Protein AF-A0A0A2VZ95-F1 (afdb_monomer)

Sequence (1159 aa):
MSNHDTIIAQATPPGRGGVGILRISGRQAREVAEAVLGKLPKPRYADYLPFRDADGSALDQGIALWFPGPNSFTGEDVLELQGHGGPVILDLLLKRILTLPGLRIANPGEFSERAFLNDKLDLAQAEAIADLIDASSEQAARSALNSLQGAFSARINHLVEALTHLRIYVEAAIDFPDEEIDFLSDGKIEAQLHRVIGDLDAVRAEARQGSLLREGMKVVIAGRPNAGKSSLLNALAGREAAIVTDIAGTTRDVLREHIHIDGMPLHIIDTAGLREASDEVERIGIERAWKEIEQADRVLFMVDGTTTDAVDPAAIWPDFIARLPERLPITVVRNKADVTGETLGLSEVSGHSLVRLSARTGEGVEVLRAHLKESMGFETNMEGGFLARRRHLQALEQAATHLQQGKAQLLGAWAGELLAEELRLAQQNLSEITGEFSSDDLSTLTKINAKIIPFVVLCYFIANLDKTNISIAALQMNADLGLTASMYGLGVGIFYVSYIIFELPSNILMTKVGARLWIARIMVTWGIASTGMAFIQSANQLYVMRFLLGMAEAGFTPGIIYYIACWFPKSNRARAMSFFYMGSVAASVIGLPISGLLLNMDGLGGIVGWRWLFAIEGIPAIIMGCMVLWKLPDTPNHAKWLTPEQKTWLVNQVTRDNASAIVGHQHSWVSALRNKIVLLLSLVWFLQAFGSIGITLFLPLILKSMVVDQSNFVISVLAAVPFIFACLFMYFNGRHSDITRERPLHLGLPLIISGLLLAAAIFCSNMLVAYVLLILSVGFNFALLPVFWAVTTEKLAGVAAAASIAFINSIANFAGLGLPPILGKIKDATNSYHSGLLLIAVALIVGGIIGIIQFDVPEMLLEQLNQRYDIYRYDSLTPEEFTALAPEFRVALSSGEATVTREFFRSLPNLTLLAVFGVGYDGVDALAARELGVKVTHTPDVLTDDVADLAMGLMISASRQIPGAQRFIERGGWQNNLYPWTRRVSGSRLGIFGLGRIGHAIAKRAAAFDMHIAYTDRQRQEGVPFTWHDSLAKLAADSDYLVVCTPGGAGNRHLVDRGVMDALGAEGILINISRGSVVDEQALIQALEAGTLGGAALDVYENEPHVSGGLLERDNVVLTPHMGSATWSTRRAMTQLVVDNVDACFAGRPLPTPVPECR

Mean predicted aligned error: 20.26 Å

Solvent-accessible surface area (backbone atoms only — not comparable to full-atom values): 59631 Å² total; per-residue (Å²): 136,90,77,85,59,22,30,34,44,70,75,49,83,91,58,83,46,84,61,28,35,41,37,28,40,19,86,54,29,58,57,48,28,39,64,31,55,73,44,70,54,57,76,78,35,82,40,78,48,55,36,34,42,98,88,67,50,71,72,46,65,26,38,35,37,23,26,54,50,68,74,32,78,36,30,35,29,31,30,37,42,40,31,55,11,43,63,68,50,50,50,52,52,50,52,56,56,55,70,44,89,68,47,44,76,54,58,92,64,42,63,48,50,39,6,33,78,52,75,67,36,43,45,46,27,43,50,17,53,55,46,39,73,68,39,87,29,71,61,30,32,52,14,12,47,36,16,48,75,36,55,49,51,53,54,49,51,51,52,44,50,54,44,49,54,52,35,52,56,42,48,56,57,64,78,50,77,86,62,96,60,71,67,82,76,69,48,56,66,60,54,51,51,52,48,53,52,52,55,50,52,52,52,50,56,49,35,52,54,20,28,43,47,70,72,33,44,40,35,29,41,43,39,48,67,89,24,45,61,60,42,37,51,24,56,69,59,75,46,89,80,56,88,87,67,95,60,89,77,73,53,63,60,76,46,77,46,83,37,66,59,98,55,40,37,33,41,39,32,46,44,34,50,59,71,90,61,93,50,75,68,52,43,52,29,45,54,52,35,52,60,50,54,77,69,33,68,30,35,39,40,34,34,40,45,86,80,48,90,66,79,43,63,61,76,66,40,45,74,61,54,75,70,51,64,96,84,60,49,54,35,40,34,34,22,47,25,85,77,66,69,55,79,65,45,80,48,79,47,97,94,29,46,35,36,28,21,17,42,84,82,46,50,41,49,66,54,54,53,51,50,55,38,60,74,70,68,64,73,89,86,66,84,84,51,31,54,39,50,73,69,47,54,50,26,52,52,50,20,50,51,26,48,53,50,19,48,48,30,44,76,72,66,66,32,57,69,57,23,38,52,22,46,51,53,20,40,50,34,50,31,61,46,40,54,57,88,54,80,45,61,65,47,44,56,46,51,50,48,69,64,47,47,60,54,53,17,50,57,39,18,54,55,38,29,58,66,45,43,65,26,58,30,47,80,51,43,30,72,76,47,69,48,51,49,33,56,49,14,41,34,58,10,39,17,34,54,30,20,53,70,32,23,63,61,39,45,60,47,26,77,73,71,34,50,30,62,43,52,17,51,28,29,32,50,22,13,53,38,39,27,51,57,39,71,55,78,39,66,69,49,42,37,53,45,25,29,51,29,17,44,29,45,27,28,50,69,57,41,52,53,52,50,49,61,70,74,37,44,77,94,48,40,56,60,56,51,39,53,39,56,49,20,40,40,51,15,42,43,54,33,34,38,53,51,21,54,36,41,67,45,47,58,57,94,78,38,61,12,45,32,53,34,28,45,58,63,14,46,59,34,31,54,49,14,58,44,30,69,77,72,47,61,73,45,62,84,65,38,89,88,52,54,75,66,41,29,54,50,52,52,50,50,43,47,51,64,44,61,75,42,86,66,69,103,75,80,58,76,68,59,44,74,70,31,67,68,50,49,49,52,19,48,35,46,22,23,43,26,33,49,59,49,55,42,61,52,40,40,45,58,54,48,43,74,74,48,76,92,59,54,67,38,59,40,20,45,60,56,11,53,27,34,56,44,16,54,53,33,21,52,53,44,31,53,51,31,70,73,68,63,50,56,38,56,46,38,5,50,32,21,31,51,14,12,54,29,38,44,50,23,71,74,41,88,48,68,68,58,19,50,52,29,42,28,51,14,46,8,25,52,43,15,23,56,46,41,48,54,38,52,50,55,71,75,36,68,47,79,62,23,60,53,40,53,42,48,29,53,48,51,16,42,50,35,45,36,53,46,38,31,50,41,10,46,43,26,68,74,66,77,41,60,60,74,50,48,43,51,28,15,52,35,17,31,52,21,9,50,59,34,47,66,76,74,84,77,61,65,71,44,52,54,62,44,58,76,76,45,94,80,78,61,76,93,73,48,51,75,68,56,41,62,69,44,17,67,71,39,42,65,47,79,42,52,28,79,46,73,43,50,58,69,59,58,66,62,26,80,45,38,46,34,41,39,28,63,29,68,54,52,70,40,39,47,46,66,49,31,39,77,67,65,22,34,39,33,38,33,70,77,57,36,31,61,53,33,21,52,44,52,54,50,38,50,51,37,28,40,54,20,47,69,25,55,51,47,36,48,76,70,52,42,60,85,83,45,81,81,80,90,64,53,76,67,65,62,35,32,35,18,31,39,21,73,46,74,42,32,49,45,32,50,59,54,41,49,78,38,57,32,48,52,33,32,29,55,99,59,89,73,83,96,60,96,54,49,78,35,100,40,66,46,60,30,23,55,68,16,44,32,38,39,41,44,40,79,53,44,88,92,34,50,40,67,47,32,55,70,31,44,53,38,26,21,46,78,10,33,45,33,36,70,49,39,18,51,25,40,32,63,68,45,49,38,51,30,54,70,71,48,39,26,44,31,33,18,33,30,45,45,74,53,72,94,54,76,66,72,79,58,57,95,42,44,40,42,38,79,50,86,63,50,47,51,75,42,75,69,27,49,49,47,37,36,51,48,47,51,50,32,52,52,18,57,77,68,73,45,80,55,83,44,59,40,78,79,38,108

Organism: NCBI:txid1245745

Structure (mmCIF, N/CA/C/O backbone):
data_AF-A0A0A2VZ95-F1
#
_entry.id   AF-A0A0A2VZ95-F1
#
loop_
_atom_site.group_PDB
_atom_site.id
_atom_site.type_symbol
_atom_site.label_atom_id
_atom_site.label_alt_id
_atom_site.label_comp_id
_atom_site.label_asym_id
_atom_site.label_entity_id
_atom_site.label_seq_id
_atom_site.pdbx_PDB_ins_code
_atom_site.Cartn_x
_atom_site.Cartn_y
_atom_site.Cartn_z
_atom_site.occupancy
_atom_site.B_iso_or_equiv
_atom_site.auth_seq_id
_atom_site.auth_comp_id
_atom_site.auth_asym_id
_atom_site.auth_atom_id
_atom_site.pdbx_PDB_model_num
ATOM 1 N N . MET A 1 1 ? 10.809 -17.254 21.095 1.00 29.98 1 MET A N 1
ATOM 2 C CA . MET A 1 1 ? 10.551 -18.601 21.657 1.00 29.98 1 MET A CA 1
ATOM 3 C C . MET A 1 1 ? 9.252 -19.106 21.040 1.00 29.98 1 MET A C 1
ATOM 5 O O . MET A 1 1 ? 8.260 -18.409 21.157 1.00 29.98 1 MET A O 1
ATOM 9 N N . SER A 1 2 ? 9.254 -20.220 20.299 1.00 31.91 2 SER A N 1
ATOM 10 C CA . SER A 1 2 ? 8.071 -20.726 19.577 1.00 31.91 2 SER A CA 1
ATOM 11 C C . SER A 1 2 ? 7.413 -21.882 20.337 1.00 31.91 2 SER A C 1
ATOM 13 O O . SER A 1 2 ? 7.744 -23.042 20.095 1.00 31.91 2 SER A O 1
ATOM 15 N N . ASN A 1 3 ? 6.489 -21.580 21.249 1.00 43.78 3 ASN A N 1
ATOM 16 C CA . ASN A 1 3 ? 5.554 -22.594 21.739 1.00 43.78 3 ASN A CA 1
ATOM 17 C C . ASN A 1 3 ? 4.303 -22.548 20.857 1.00 43.78 3 ASN A C 1
ATOM 19 O O . ASN A 1 3 ? 3.582 -21.557 20.849 1.00 43.78 3 ASN A O 1
ATOM 23 N N . HIS A 1 4 ? 4.085 -23.608 20.077 1.00 60.34 4 HIS A N 1
ATOM 24 C CA . HIS A 1 4 ? 2.992 -23.743 19.103 1.00 60.34 4 HIS A CA 1
ATOM 25 C C . HIS A 1 4 ? 1.672 -24.243 19.725 1.00 60.34 4 HIS A C 1
ATOM 27 O O . HIS A 1 4 ? 0.797 -24.728 19.007 1.00 60.34 4 HIS A O 1
ATOM 33 N N . ASP A 1 5 ? 1.531 -24.146 21.046 1.00 85.75 5 ASP A N 1
ATOM 34 C CA . ASP A 1 5 ? 0.409 -24.716 21.794 1.00 85.75 5 ASP A CA 1
ATOM 35 C C . ASP A 1 5 ? -0.837 -23.826 21.703 1.00 85.75 5 ASP A C 1
ATOM 37 O O . ASP A 1 5 ? -0.739 -22.593 21.700 1.00 85.75 5 ASP A O 1
ATOM 41 N N . THR A 1 6 ? -2.019 -24.444 21.714 1.00 93.88 6 THR A N 1
ATOM 42 C CA . THR A 1 6 ? -3.298 -23.722 21.774 1.00 93.88 6 THR A CA 1
ATOM 43 C C . THR A 1 6 ? -3.707 -23.525 23.231 1.00 93.88 6 THR A C 1
ATOM 45 O O . THR A 1 6 ? -3.698 -24.465 24.026 1.00 93.88 6 THR A O 1
ATOM 48 N N . ILE A 1 7 ? -4.042 -22.294 23.605 1.00 96.25 7 ILE A N 1
ATOM 49 C CA . ILE A 1 7 ? -4.358 -21.923 24.989 1.00 96.25 7 ILE A CA 1
ATOM 50 C C . ILE A 1 7 ? -5.830 -21.612 25.177 1.00 96.25 7 ILE A C 1
ATOM 52 O O . ILE A 1 7 ? -6.472 -21.101 24.265 1.00 96.25 7 ILE A O 1
ATOM 56 N N . ILE A 1 8 ? -6.337 -21.868 26.382 1.00 97.25 8 ILE A N 1
ATOM 57 C CA . ILE A 1 8 ? -7.686 -21.503 26.818 1.00 97.25 8 ILE A CA 1
ATOM 58 C C . ILE A 1 8 ? -7.664 -20.826 28.195 1.00 97.25 8 ILE A C 1
ATOM 60 O O . ILE A 1 8 ? -6.926 -21.244 29.086 1.00 97.25 8 ILE A O 1
ATOM 64 N N . ALA A 1 9 ? -8.497 -19.804 28.393 1.00 95.94 9 ALA A N 1
ATOM 65 C CA . ALA A 1 9 ? -8.813 -19.276 29.720 1.00 95.94 9 ALA A CA 1
ATOM 66 C C . ALA A 1 9 ? -10.204 -18.635 29.769 1.00 95.94 9 ALA A C 1
ATOM 68 O O . ALA A 1 9 ? -10.785 -18.278 28.742 1.00 95.94 9 ALA A O 1
ATOM 69 N N 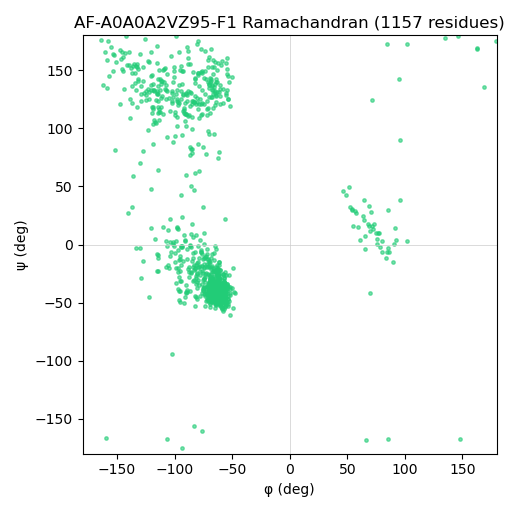. GLN A 1 10 ? -10.714 -18.447 30.985 1.00 94.44 10 GLN A N 1
ATOM 70 C CA . GLN A 1 10 ? -11.863 -17.585 31.229 1.00 94.44 10 G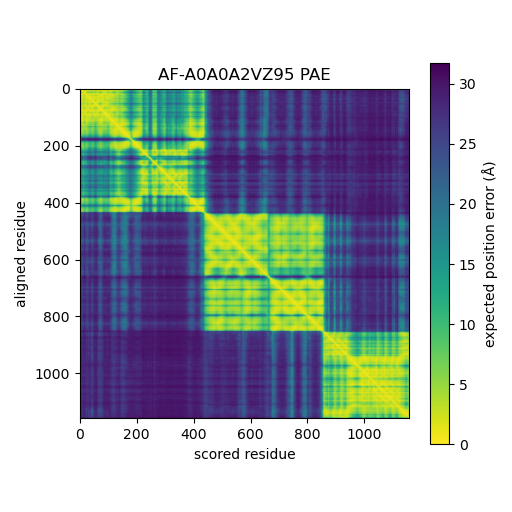LN A CA 1
ATOM 71 C C . GLN A 1 10 ? -11.449 -16.116 31.055 1.00 94.44 10 GLN A C 1
ATOM 73 O O . GLN A 1 10 ? -10.521 -15.652 31.711 1.00 94.44 10 GLN A O 1
ATOM 78 N N . ALA A 1 11 ? -12.135 -15.394 30.168 1.00 92.75 11 ALA A N 1
ATOM 79 C CA . ALA A 1 11 ? -11.882 -13.980 29.880 1.00 92.75 11 ALA A CA 1
ATOM 80 C C . ALA A 1 11 ? -12.741 -13.025 30.734 1.00 92.75 11 ALA A C 1
ATOM 82 O O . ALA A 1 11 ? -12.458 -11.832 30.794 1.00 92.75 11 ALA A O 1
ATOM 83 N N . THR A 1 12 ? -13.788 -13.532 31.393 1.00 92.00 12 THR A N 1
ATOM 84 C CA . THR A 1 12 ? -14.631 -12.774 32.335 1.00 92.00 12 THR A CA 1
ATOM 85 C C . THR A 1 12 ? -14.168 -12.947 33.786 1.00 92.00 12 THR A C 1
ATOM 87 O O . THR A 1 12 ? -13.634 -14.008 34.119 1.00 92.00 12 THR A O 1
ATOM 90 N N . PRO A 1 13 ? -14.429 -11.979 34.690 1.00 85.88 13 PRO A N 1
ATOM 91 C CA . PRO A 1 13 ? -14.122 -12.127 36.112 1.00 85.88 13 PRO A CA 1
ATOM 92 C C . PRO A 1 13 ? -14.742 -13.394 36.733 1.00 85.88 13 PRO A C 1
ATOM 94 O O . PRO A 1 13 ? -15.840 -13.801 36.332 1.00 85.88 13 PRO A O 1
ATOM 97 N N . PRO A 1 14 ? -14.079 -14.026 37.719 1.00 82.12 14 PRO A N 1
ATOM 98 C CA . PRO A 1 14 ? -14.642 -15.164 38.434 1.00 82.12 14 PRO A CA 1
ATOM 99 C C . PRO A 1 14 ? -15.841 -14.721 39.283 1.00 82.12 14 PRO A C 1
ATOM 101 O O . PRO A 1 14 ? -15.797 -13.697 39.961 1.00 82.12 14 PRO A O 1
ATOM 104 N N . GLY A 1 15 ? -16.921 -15.499 39.270 1.00 82.56 15 GLY A N 1
ATOM 105 C CA . GLY A 1 15 ? -18.140 -15.178 40.010 1.00 82.56 15 GLY A CA 1
ATOM 106 C C . GLY A 1 15 ? -19.393 -15.679 39.306 1.00 82.56 15 GLY A C 1
ATOM 107 O O . GLY A 1 15 ? -19.319 -16.491 38.388 1.00 82.56 15 GLY A O 1
ATOM 108 N N . ARG A 1 16 ? -20.559 -15.210 39.759 1.00 88.81 16 ARG A N 1
ATOM 109 C CA . ARG A 1 16 ? -21.841 -15.457 39.088 1.00 88.81 16 ARG A CA 1
ATOM 110 C C . ARG A 1 16 ? -22.180 -14.251 38.218 1.00 88.81 16 ARG A C 1
ATOM 112 O O . ARG A 1 16 ? -22.298 -13.148 38.743 1.00 88.81 16 ARG A O 1
ATOM 119 N N . GLY A 1 17 ? -22.368 -14.472 36.922 1.00 89.44 17 GLY A N 1
ATOM 120 C CA . GLY A 1 17 ? -22.779 -13.445 35.963 1.00 89.44 17 GLY A CA 1
ATOM 121 C C . GLY A 1 17 ? -23.805 -13.976 34.965 1.00 89.44 17 GLY A C 1
ATOM 122 O O . GLY A 1 17 ? -23.991 -15.186 34.843 1.00 89.44 17 GLY A O 1
ATOM 123 N N . GLY A 1 18 ? -24.474 -13.073 34.242 1.00 89.69 18 GLY A N 1
ATOM 124 C CA . GLY A 1 18 ? -25.398 -13.462 33.169 1.00 89.69 18 GLY A CA 1
ATOM 125 C C . GLY A 1 18 ? -24.689 -14.185 32.018 1.00 89.69 18 GLY A C 1
ATOM 126 O O . GLY A 1 18 ? -25.229 -15.139 31.470 1.00 89.69 18 GLY A O 1
ATOM 127 N N . VAL A 1 19 ? -23.450 -13.784 31.715 1.00 94.69 19 VAL A N 1
ATOM 128 C CA . VAL A 1 19 ? -22.615 -14.354 30.649 1.00 94.69 19 VAL A CA 1
ATOM 129 C C . VAL A 1 19 ? -21.216 -14.646 31.188 1.00 94.69 19 VAL A C 1
ATOM 131 O O . VAL A 1 19 ? -20.684 -13.878 31.991 1.00 94.69 19 VAL A O 1
ATOM 134 N N . GLY A 1 20 ? -20.622 -15.751 30.744 1.00 95.06 20 GLY A N 1
ATOM 135 C CA . GLY A 1 20 ? -19.222 -16.091 30.967 1.00 95.06 20 GLY A CA 1
ATOM 136 C C . GLY A 1 20 ? -18.531 -16.409 29.647 1.00 95.06 20 GLY A C 1
ATOM 137 O O . GLY A 1 20 ? -19.132 -17.030 28.771 1.00 95.06 20 GLY A O 1
ATOM 138 N N . ILE A 1 21 ? -17.282 -15.963 29.495 1.00 97.00 21 ILE A N 1
ATOM 139 C CA . ILE A 1 21 ? -16.538 -16.093 28.236 1.00 97.00 21 ILE A CA 1
ATOM 140 C C . ILE A 1 21 ? -15.325 -16.994 28.444 1.00 97.00 21 ILE A C 1
ATOM 142 O O . ILE A 1 21 ? -14.473 -16.698 29.281 1.00 97.00 21 ILE A O 1
ATOM 146 N N . LEU A 1 22 ? -15.221 -18.057 27.646 1.00 97.31 22 LEU A N 1
ATOM 147 C CA . LEU A 1 22 ? -13.993 -18.830 27.463 1.00 97.31 22 LEU A CA 1
ATOM 148 C C . LEU A 1 22 ? -13.349 -18.428 26.137 1.00 97.31 22 LEU A C 1
ATOM 150 O O . LEU A 1 22 ? -13.982 -18.512 25.085 1.00 97.31 22 LEU A O 1
ATOM 154 N N . ARG A 1 23 ? -12.091 -17.993 26.187 1.00 98.00 23 ARG A N 1
ATOM 155 C CA . ARG A 1 23 ? -11.307 -17.607 25.011 1.00 98.00 23 ARG A CA 1
ATOM 156 C C . ARG A 1 23 ? -10.254 -18.667 24.731 1.00 98.00 23 ARG A C 1
ATOM 158 O O . ARG A 1 23 ? -9.534 -19.066 25.643 1.00 98.00 23 ARG A O 1
ATOM 165 N N . ILE A 1 24 ? -10.150 -19.074 23.471 1.00 97.75 24 ILE A N 1
ATOM 166 C CA . ILE A 1 24 ? -9.174 -20.029 22.952 1.00 97.75 24 ILE A CA 1
ATOM 167 C C . ILE A 1 24 ? -8.319 -19.323 21.895 1.00 97.75 24 ILE A C 1
ATOM 169 O O . ILE A 1 24 ? -8.884 -18.657 21.036 1.00 97.75 24 ILE A O 1
ATOM 173 N N . SER A 1 25 ? -6.990 -19.459 21.935 1.00 96.50 25 SER A N 1
ATOM 174 C CA . SER A 1 25 ? -6.061 -18.904 20.929 1.00 96.50 25 SER A CA 1
ATOM 175 C C . SER A 1 25 ? -5.023 -19.935 20.507 1.00 96.50 25 SER A C 1
ATOM 177 O O . SER A 1 25 ? -4.400 -20.558 21.367 1.00 96.50 25 SER A O 1
ATOM 179 N N . GLY A 1 26 ? -4.807 -20.086 19.202 1.00 92.44 26 GLY A N 1
ATOM 180 C CA . GLY A 1 26 ? -3.772 -20.947 18.630 1.00 92.44 26 GLY A CA 1
ATOM 181 C C . GLY A 1 26 ? -4.275 -21.793 17.462 1.00 92.44 26 GLY A C 1
ATOM 182 O O . GLY A 1 26 ? -5.454 -21.776 17.114 1.00 92.44 26 GLY A O 1
ATOM 183 N N . ARG A 1 27 ? -3.367 -22.565 16.853 1.00 89.81 27 ARG A N 1
ATOM 184 C CA . ARG A 1 27 ? -3.632 -23.333 15.619 1.00 89.81 27 ARG A CA 1
ATOM 185 C C . ARG A 1 27 ? -4.801 -24.310 15.724 1.00 89.81 27 ARG A C 1
ATOM 187 O O . ARG A 1 27 ? -5.418 -24.578 14.706 1.00 89.81 27 ARG A O 1
ATOM 194 N N . GLN A 1 28 ? -5.085 -24.822 16.924 1.00 93.56 28 GLN A N 1
ATOM 195 C CA . GLN A 1 28 ? -6.141 -25.810 17.142 1.00 93.56 28 GLN A CA 1
ATOM 196 C C . GLN A 1 28 ? -7.502 -25.187 17.488 1.00 93.56 28 GLN A C 1
ATOM 198 O O . GLN A 1 28 ? -8.455 -25.900 17.800 1.00 93.56 28 GLN A O 1
ATOM 203 N N . ALA A 1 29 ? -7.622 -23.854 17.487 1.00 94.62 29 ALA A N 1
ATOM 204 C CA . ALA A 1 29 ? -8.874 -23.183 17.834 1.00 94.62 29 ALA A CA 1
ATOM 205 C C . ALA A 1 29 ? -10.017 -23.553 16.865 1.00 94.62 29 ALA A C 1
ATOM 207 O O . ALA A 1 29 ? -11.180 -23.612 17.272 1.00 94.62 29 ALA A O 1
ATOM 208 N N . ARG A 1 30 ? -9.690 -23.874 15.606 1.00 94.12 30 ARG A N 1
ATOM 209 C CA . ARG A 1 30 ? -10.648 -24.380 14.617 1.00 94.12 30 ARG A CA 1
ATOM 210 C C . ARG A 1 30 ? -11.168 -25.771 14.984 1.00 94.12 30 ARG A C 1
ATOM 212 O O . ARG A 1 30 ? -12.371 -26.005 14.937 1.00 94.12 30 ARG A O 1
ATOM 219 N N . GLU A 1 31 ? -10.282 -26.676 15.370 1.00 94.19 31 GLU A N 1
ATOM 220 C CA . GLU A 1 31 ? -10.603 -28.044 15.770 1.00 94.19 31 GLU A CA 1
ATOM 221 C C . GLU A 1 31 ? -11.470 -28.049 17.032 1.00 94.19 31 GLU A C 1
ATOM 223 O O . GLU A 1 31 ? -12.400 -28.846 17.146 1.00 94.19 31 GLU A O 1
ATOM 228 N N . VAL A 1 32 ? -11.230 -27.111 17.954 1.00 95.50 32 VAL A N 1
ATOM 229 C CA . VAL A 1 32 ? -12.102 -26.891 19.118 1.00 95.50 32 VAL A CA 1
ATOM 230 C C . VAL A 1 32 ? -13.501 -26.468 18.680 1.00 95.50 32 VAL A C 1
ATOM 232 O O . VAL A 1 32 ? -14.482 -26.996 19.204 1.00 95.50 32 VAL A O 1
ATOM 235 N N . ALA A 1 33 ? -13.614 -25.552 17.713 1.00 96.06 33 ALA A N 1
ATOM 236 C CA . ALA A 1 33 ? -14.910 -25.151 17.175 1.00 96.06 33 ALA A CA 1
ATOM 237 C C . ALA A 1 33 ? -15.638 -26.355 16.560 1.00 96.06 33 ALA A C 1
ATOM 239 O O . ALA A 1 33 ? -16.776 -26.638 16.918 1.00 96.06 33 ALA A O 1
ATOM 240 N N . GLU A 1 34 ? -14.976 -27.134 15.707 1.00 94.38 34 GLU A N 1
ATOM 241 C CA . GLU A 1 34 ? -15.577 -28.329 15.105 1.00 94.38 34 GLU A CA 1
ATOM 242 C C . GLU A 1 34 ? -16.007 -29.360 16.169 1.00 94.38 34 GLU A C 1
ATOM 244 O O . GLU A 1 34 ? -17.110 -29.901 16.081 1.00 94.38 34 GLU A O 1
ATOM 249 N N . ALA A 1 35 ? -15.212 -29.565 17.224 1.00 93.75 35 ALA A N 1
ATOM 250 C CA . ALA A 1 35 ? -15.492 -30.544 18.277 1.00 93.75 35 ALA A CA 1
ATOM 251 C C . ALA A 1 35 ? -16.580 -30.125 19.287 1.00 93.75 35 ALA A C 1
ATOM 253 O O . ALA A 1 35 ? -17.290 -30.990 19.804 1.00 93.75 35 ALA A O 1
ATOM 254 N N . VAL A 1 36 ? -16.694 -28.832 19.610 1.00 96.06 36 VAL A N 1
ATOM 255 C CA . VAL A 1 36 ? -17.636 -28.314 20.626 1.00 96.06 36 VAL A CA 1
ATOM 256 C C . VAL A 1 36 ? -18.909 -27.755 19.990 1.00 96.06 36 VAL A C 1
ATOM 258 O O . VAL A 1 36 ? -19.989 -27.860 20.570 1.00 96.06 36 VAL A O 1
ATOM 261 N N . LEU A 1 37 ? -18.804 -27.178 18.792 1.00 96.31 37 LEU A N 1
ATOM 262 C CA . LEU A 1 37 ? -19.894 -26.489 18.092 1.00 96.31 37 LEU A CA 1
ATOM 263 C C . LEU A 1 37 ? -20.469 -27.319 16.934 1.00 96.31 37 LEU A C 1
ATOM 265 O O . LEU A 1 37 ? -21.588 -27.065 16.486 1.00 96.31 37 LEU A O 1
ATOM 269 N N . GLY A 1 38 ? -19.717 -28.302 16.424 1.00 92.38 38 GLY A N 1
ATOM 270 C CA . GLY A 1 38 ? -20.075 -29.083 15.232 1.00 92.38 38 GLY A CA 1
ATOM 271 C C . GLY A 1 38 ? -19.881 -28.332 13.909 1.00 92.38 38 GLY A C 1
ATOM 272 O O . GLY A 1 38 ? -20.184 -28.867 12.845 1.00 92.38 38 GLY A O 1
ATOM 273 N N . LYS A 1 39 ? -19.405 -27.084 13.964 1.00 93.94 39 LYS A N 1
ATOM 274 C CA . LYS A 1 39 ? -19.052 -26.245 12.814 1.00 93.94 39 LYS A CA 1
ATOM 275 C C . LYS A 1 39 ? -18.080 -25.150 13.244 1.00 93.94 39 LYS A C 1
ATOM 277 O O . LYS A 1 39 ? -18.064 -24.753 14.405 1.00 93.94 39 LYS A O 1
ATOM 282 N N . LEU A 1 40 ? -17.348 -24.596 12.286 1.00 95.12 40 LEU A N 1
ATOM 283 C CA . LEU A 1 40 ? -16.613 -23.351 12.482 1.00 95.12 40 LEU A CA 1
ATOM 284 C C . LEU A 1 40 ? -17.560 -22.152 12.259 1.00 95.12 40 LEU A C 1
ATOM 286 O O . LEU A 1 40 ? -18.149 -22.063 11.175 1.00 95.12 40 LEU A O 1
ATOM 290 N N . PRO A 1 41 ? -17.739 -21.239 13.236 1.00 94.25 41 PRO A N 1
ATOM 291 C CA . PRO A 1 41 ? -18.521 -20.019 13.035 1.00 94.25 41 PRO A CA 1
ATOM 292 C C . PRO A 1 41 ? -17.948 -19.139 11.918 1.00 94.25 41 PRO A C 1
ATOM 294 O O . PRO A 1 41 ? -16.747 -19.164 11.636 1.00 94.25 41 PRO A O 1
ATOM 297 N N . LYS A 1 42 ? -18.795 -18.319 11.280 1.00 93.00 42 LYS A N 1
ATOM 298 C CA . LYS A 1 42 ? -18.312 -17.355 10.278 1.00 93.00 42 LYS A CA 1
ATOM 299 C C . LYS A 1 42 ? -17.368 -16.330 10.942 1.00 93.00 42 LYS A C 1
ATOM 301 O O . LYS A 1 42 ? -17.671 -15.860 12.039 1.00 93.00 42 LYS A O 1
ATOM 306 N N . PRO A 1 43 ? -16.263 -15.927 10.282 1.00 95.44 43 PRO A N 1
ATOM 307 C CA . PRO A 1 43 ? -15.341 -14.928 10.819 1.00 95.44 43 PRO A CA 1
ATOM 308 C C . PRO A 1 43 ? -16.042 -13.638 11.261 1.00 95.44 43 PRO A C 1
ATOM 310 O O . PRO A 1 43 ? -16.627 -12.946 10.432 1.00 95.44 43 PRO A O 1
ATOM 313 N N . ARG A 1 44 ? -15.932 -13.292 12.548 1.00 92.19 44 ARG A N 1
ATOM 314 C CA . ARG A 1 44 ? -16.491 -12.083 13.182 1.00 92.19 44 ARG A CA 1
ATOM 315 C C . ARG A 1 44 ? -18.025 -11.994 13.173 1.00 92.19 44 ARG A C 1
ATOM 317 O O . ARG A 1 44 ? -18.567 -10.897 13.275 1.00 92.19 44 ARG A O 1
ATOM 324 N N . TYR A 1 45 ? -18.716 -13.131 13.093 1.00 94.56 45 TYR A N 1
ATOM 325 C CA . TYR A 1 45 ? -20.164 -13.222 13.301 1.00 94.56 45 TYR A CA 1
ATOM 326 C C . TYR A 1 45 ? -20.478 -13.987 14.583 1.00 94.56 45 TYR A C 1
ATOM 328 O O . TYR A 1 45 ? -19.836 -14.990 14.887 1.00 94.56 45 TYR A O 1
ATOM 336 N N . ALA A 1 46 ? -21.494 -13.511 15.303 1.00 95.62 46 ALA A N 1
ATOM 337 C CA . ALA A 1 46 ? -22.076 -14.196 16.447 1.00 95.62 46 ALA A CA 1
ATOM 338 C C . ALA A 1 46 ? -22.980 -15.332 15.968 1.00 95.62 46 ALA A C 1
ATOM 340 O O . ALA A 1 46 ? -24.054 -15.082 15.420 1.00 95.62 46 ALA A O 1
ATOM 341 N N . ASP A 1 47 ? -22.565 -16.572 16.209 1.00 96.38 47 ASP A N 1
ATOM 342 C CA . ASP A 1 47 ? -23.430 -17.732 16.023 1.00 96.38 47 ASP A CA 1
ATOM 343 C C . ASP A 1 47 ? -24.025 -18.139 17.373 1.00 96.38 47 ASP A C 1
ATOM 345 O O . ASP A 1 47 ? -23.286 -18.423 18.310 1.00 96.38 47 ASP A O 1
ATOM 349 N N . TYR A 1 48 ? -25.354 -18.204 17.475 1.00 97.06 48 TYR A N 1
ATOM 350 C CA . TYR A 1 48 ? -26.041 -18.744 18.651 1.00 97.06 48 TYR A CA 1
ATOM 351 C C . TYR A 1 48 ? -26.318 -20.240 18.466 1.00 97.06 48 TYR A C 1
ATOM 353 O O . TYR A 1 48 ? -27.051 -20.622 17.549 1.00 97.06 48 TYR A O 1
ATOM 361 N N . LEU A 1 49 ? -25.721 -21.099 19.297 1.00 96.44 49 LEU A N 1
ATOM 362 C CA . LEU A 1 49 ? -25.809 -22.556 19.147 1.00 96.44 49 LEU A CA 1
ATOM 363 C C . LEU A 1 49 ? -25.472 -23.316 20.454 1.00 96.44 49 LEU A C 1
ATOM 365 O O . LEU A 1 49 ? -24.931 -22.717 21.386 1.00 96.44 49 LEU A O 1
ATOM 369 N N . PRO A 1 50 ? -25.783 -24.627 20.559 1.00 96.56 50 PRO A N 1
ATOM 370 C CA . PRO A 1 50 ? -25.384 -25.427 21.717 1.00 96.56 50 PRO A CA 1
ATOM 371 C C . PRO A 1 50 ? -23.879 -25.727 21.727 1.00 96.56 50 PRO A C 1
ATOM 373 O O . PRO A 1 50 ? -23.293 -26.032 20.687 1.00 96.56 50 PRO A O 1
ATOM 376 N N . PHE A 1 51 ? -23.285 -25.714 22.918 1.00 97.06 51 PHE A N 1
ATOM 377 C CA . PHE A 1 51 ? -21.924 -26.171 23.194 1.00 97.06 51 PHE A CA 1
ATOM 378 C C . PHE A 1 51 ? -21.989 -27.614 23.696 1.00 97.06 51 PHE A C 1
ATOM 380 O O . PHE A 1 51 ? -22.684 -27.899 24.673 1.00 97.06 51 PHE A O 1
ATOM 387 N N . ARG A 1 52 ? -21.320 -28.542 23.009 1.00 95.62 52 ARG A N 1
ATOM 388 C CA . ARG A 1 52 ? -21.545 -29.985 23.176 1.00 95.62 52 ARG A CA 1
ATOM 389 C C . ARG A 1 52 ? -20.429 -30.703 23.931 1.00 95.62 52 ARG A C 1
ATOM 391 O O . ARG A 1 52 ? -19.248 -30.384 23.780 1.00 95.62 52 ARG A O 1
ATOM 398 N N . ASP A 1 53 ? -20.816 -31.723 24.692 1.00 94.75 53 ASP A N 1
ATOM 399 C CA . ASP A 1 53 ? -19.905 -32.696 25.294 1.00 94.75 53 ASP A CA 1
ATOM 400 C C . ASP A 1 53 ? -19.457 -33.760 24.268 1.00 94.75 53 ASP A C 1
ATOM 402 O O . ASP A 1 53 ? -19.910 -33.781 23.121 1.00 94.75 53 ASP A O 1
ATOM 406 N N . ALA A 1 54 ? -18.543 -34.650 24.660 1.00 90.81 54 ALA A N 1
ATOM 407 C CA . ALA A 1 54 ? -17.993 -35.707 23.810 1.00 90.81 54 ALA A CA 1
ATOM 408 C C . ALA A 1 54 ? -19.044 -36.725 23.321 1.00 90.81 54 ALA A C 1
ATOM 410 O O . ALA A 1 54 ? -18.864 -37.321 22.261 1.00 90.81 54 ALA A O 1
ATOM 411 N N . ASP A 1 55 ? -20.140 -36.907 24.060 1.00 90.56 55 ASP A N 1
ATOM 412 C CA . ASP A 1 55 ? -21.273 -37.764 23.687 1.00 90.56 55 ASP A CA 1
ATOM 413 C C . ASP A 1 55 ? -22.326 -37.045 22.814 1.00 90.56 55 ASP A C 1
ATOM 415 O O . ASP A 1 55 ? -23.319 -37.646 22.401 1.00 90.56 55 ASP A O 1
ATOM 419 N N . GLY A 1 56 ? -22.109 -35.759 22.510 1.00 86.69 56 GLY A N 1
ATOM 420 C CA . GLY A 1 56 ? -22.999 -34.920 21.712 1.00 86.69 56 GLY A CA 1
ATOM 421 C C . GLY A 1 56 ? -24.130 -34.240 22.492 1.00 86.69 56 GLY A C 1
ATOM 422 O O . GLY A 1 56 ? -24.871 -33.454 21.881 1.00 86.69 56 GLY A O 1
ATOM 423 N N . SER A 1 57 ? -24.261 -34.497 23.801 1.00 92.75 57 SER A N 1
ATOM 424 C CA . SER A 1 57 ? -25.187 -33.792 24.697 1.00 92.75 57 SER A CA 1
ATOM 425 C C . SER A 1 57 ? -24.801 -32.313 24.847 1.00 92.75 57 SER A C 1
ATOM 427 O O . SER A 1 57 ? -23.649 -31.936 24.644 1.00 92.75 57 SER A O 1
ATOM 429 N N . ALA A 1 58 ? -25.768 -31.437 25.134 1.00 94.56 58 ALA A N 1
ATOM 430 C CA . ALA A 1 58 ? -25.504 -30.007 25.299 1.00 94.56 58 ALA A CA 1
ATOM 431 C C . ALA A 1 58 ? -25.057 -29.706 26.739 1.00 94.56 58 ALA A C 1
ATOM 433 O O . ALA A 1 58 ? -25.809 -29.955 27.679 1.00 94.56 58 ALA A O 1
ATOM 434 N N . LEU A 1 59 ? -23.857 -29.144 26.891 1.00 94.12 59 LEU A N 1
ATOM 435 C CA . LEU A 1 59 ? -23.329 -28.633 28.162 1.00 94.12 59 LEU A CA 1
ATOM 436 C C . LEU A 1 59 ? -23.881 -27.242 28.477 1.00 94.12 59 LEU A C 1
ATOM 438 O O . LEU A 1 59 ? -24.136 -26.919 29.633 1.00 94.12 59 LEU A O 1
ATOM 442 N N . ASP A 1 60 ? -24.043 -26.424 27.438 1.00 96.06 60 ASP A N 1
ATOM 443 C CA . ASP A 1 60 ? -24.613 -25.083 27.512 1.00 96.06 60 ASP A CA 1
ATOM 444 C C . ASP A 1 60 ? -25.142 -24.652 26.135 1.00 96.06 60 ASP A C 1
ATOM 446 O O . ASP A 1 60 ? -24.964 -25.352 25.133 1.00 96.06 60 ASP A O 1
ATOM 450 N N . GLN A 1 61 ? -25.779 -23.488 26.064 1.00 94.81 61 GLN A N 1
ATOM 451 C CA . GLN A 1 61 ? -26.210 -22.859 24.826 1.00 94.81 61 GLN A CA 1
ATOM 452 C C . GLN A 1 61 ? -25.908 -21.362 24.867 1.00 94.81 61 GLN A C 1
ATOM 454 O O . GLN A 1 61 ? -26.386 -20.645 25.745 1.00 94.81 61 GLN A O 1
ATOM 459 N N . GLY A 1 62 ? -25.123 -20.888 23.901 1.00 95.69 62 GLY A N 1
ATOM 460 C CA . GLY A 1 62 ? -24.560 -19.544 23.939 1.00 95.69 62 GLY A CA 1
ATOM 461 C C . GLY A 1 62 ? -24.122 -19.035 22.573 1.00 95.69 62 GLY A C 1
ATOM 462 O O . GLY A 1 62 ? -24.484 -19.590 21.534 1.00 95.69 62 GLY A O 1
ATOM 463 N N . ILE A 1 63 ? -23.359 -17.946 22.582 1.00 97.88 63 ILE A N 1
ATOM 464 C CA . ILE A 1 63 ? -22.821 -17.304 21.382 1.00 97.88 63 ILE A CA 1
ATOM 465 C C . ILE A 1 63 ? -21.372 -17.746 21.184 1.00 97.88 63 ILE A C 1
ATOM 467 O O . ILE A 1 63 ? -20.562 -17.639 22.099 1.00 97.88 63 ILE A O 1
ATOM 471 N N . ALA A 1 64 ? -21.025 -18.201 19.985 1.00 97.50 64 ALA A N 1
ATOM 472 C CA . ALA A 1 64 ? -19.645 -18.435 19.582 1.00 97.50 64 ALA A CA 1
ATOM 473 C C . ALA A 1 64 ? -19.182 -17.366 18.584 1.00 97.50 64 ALA A C 1
ATOM 475 O O . ALA A 1 64 ? -19.914 -17.024 17.651 1.00 97.50 64 ALA A O 1
ATOM 476 N N . LEU A 1 65 ? -17.955 -16.871 18.760 1.00 97.69 65 LEU A N 1
ATOM 477 C CA . LEU A 1 65 ? -17.293 -15.932 17.854 1.00 97.69 65 LEU A CA 1
ATOM 478 C C . LEU A 1 65 ? -15.977 -16.519 17.357 1.00 97.69 65 LEU A C 1
ATOM 480 O O . LEU A 1 65 ? -15.151 -16.968 18.149 1.00 97.69 65 LEU A O 1
ATOM 484 N N . TRP A 1 66 ? -15.765 -16.460 16.046 1.00 97.19 66 TRP A N 1
ATOM 485 C CA . TRP A 1 66 ? -14.528 -16.896 15.405 1.00 97.19 66 TRP A CA 1
ATOM 486 C C . TRP A 1 66 ? -13.744 -15.705 14.852 1.00 97.19 66 TRP A C 1
ATOM 488 O O . TRP A 1 66 ? -14.278 -14.910 14.078 1.00 97.19 66 TRP A O 1
ATOM 498 N N . PHE A 1 67 ? -12.466 -15.599 15.199 1.00 96.94 67 PHE A N 1
ATOM 499 C CA . PHE A 1 67 ? -11.551 -14.569 14.720 1.00 96.94 67 PHE A CA 1
ATOM 500 C C . PHE A 1 67 ? -10.335 -15.236 14.065 1.00 96.94 67 PHE A C 1
ATOM 502 O O . PHE A 1 67 ? -9.419 -15.645 14.778 1.00 96.94 67 PHE A O 1
ATOM 509 N N . PRO A 1 68 ? -10.291 -15.347 12.726 1.00 93.38 68 PRO A N 1
ATOM 510 C CA . PRO A 1 68 ? -9.131 -15.915 12.051 1.00 93.38 68 PRO A CA 1
ATOM 511 C C . PRO A 1 68 ? -7.915 -14.981 12.150 1.00 93.38 68 PRO A C 1
ATOM 513 O O . PRO A 1 68 ? -8.036 -13.756 11.990 1.00 93.38 68 PRO A O 1
ATOM 516 N N . GLY A 1 69 ? -6.735 -15.557 12.374 1.00 83.56 69 GLY A N 1
ATOM 517 C CA . GLY A 1 69 ? -5.457 -14.850 12.299 1.00 83.56 69 GLY A CA 1
ATOM 518 C C . GLY A 1 69 ? -5.192 -14.323 10.876 1.00 83.56 69 GLY A C 1
ATOM 519 O O . GLY A 1 69 ? -5.683 -14.902 9.905 1.00 83.56 69 GLY A O 1
ATOM 520 N N . PRO A 1 70 ? -4.466 -13.199 10.698 1.00 84.69 70 PRO A N 1
ATOM 521 C CA . PRO A 1 70 ? -3.829 -12.341 11.711 1.00 84.69 70 PRO A CA 1
ATOM 522 C C . PRO A 1 70 ? -4.775 -11.294 12.333 1.00 84.69 70 PRO A C 1
ATOM 524 O O . PRO A 1 70 ? -4.368 -10.392 13.072 1.00 84.69 70 PRO A O 1
ATOM 527 N N . ASN A 1 71 ? -6.061 -11.365 11.995 1.00 88.12 71 ASN A N 1
ATOM 528 C CA . ASN A 1 71 ? -7.065 -10.348 12.281 1.00 88.12 71 ASN A CA 1
ATOM 529 C C . ASN A 1 71 ? -7.835 -10.635 13.583 1.00 88.12 71 ASN A C 1
ATOM 531 O O . ASN A 1 71 ? -9.054 -10.443 13.651 1.00 88.12 71 ASN A O 1
ATOM 535 N N . SER A 1 72 ? -7.107 -11.046 14.619 1.00 91.12 72 SER A N 1
ATOM 536 C CA . SER A 1 72 ? -7.587 -11.351 15.970 1.00 91.12 72 SER A CA 1
ATOM 537 C C . SER A 1 72 ? -6.810 -10.547 17.027 1.00 91.12 72 SER A C 1
ATOM 539 O O . SER A 1 72 ? -5.874 -9.817 16.689 1.00 91.12 72 SER A O 1
ATOM 541 N N . PHE A 1 73 ? -7.189 -10.686 18.304 1.00 91.00 73 PHE A N 1
ATOM 542 C CA . PHE A 1 73 ? -6.485 -10.049 19.425 1.00 91.00 73 PHE A CA 1
ATOM 543 C C . PHE A 1 73 ? -5.029 -10.521 19.542 1.00 91.00 73 PHE A C 1
ATOM 545 O O . PHE A 1 73 ? -4.128 -9.699 19.646 1.00 91.00 73 PHE A O 1
ATOM 552 N N . THR A 1 74 ? -4.792 -11.834 19.481 1.00 88.94 74 THR A N 1
ATOM 553 C CA . THR A 1 74 ? -3.452 -12.422 19.626 1.00 88.94 74 THR A CA 1
ATOM 554 C C . THR A 1 74 ? -2.655 -12.443 18.327 1.00 88.94 74 THR A C 1
ATOM 556 O O . THR A 1 74 ? -1.475 -12.756 18.367 1.00 88.94 74 THR A O 1
ATOM 559 N N . GLY A 1 75 ? -3.274 -12.174 17.173 1.00 85.75 75 GLY A N 1
ATOM 560 C CA . GLY A 1 75 ? -2.674 -12.407 15.853 1.00 85.75 75 GLY A CA 1
ATOM 561 C C . GLY A 1 75 ? -2.753 -13.868 15.385 1.00 85.75 75 GLY A C 1
ATOM 562 O O . GLY A 1 75 ? -2.447 -14.155 14.231 1.00 85.75 75 GLY A O 1
ATOM 563 N N . GLU A 1 76 ? -3.221 -14.784 16.233 1.00 91.88 76 GLU A N 1
ATOM 564 C CA . GLU A 1 76 ? -3.490 -16.185 15.888 1.00 91.88 76 GLU A CA 1
ATOM 565 C C . GLU A 1 76 ? -4.981 -16.409 15.611 1.00 91.88 76 GLU A C 1
ATOM 567 O O . GLU A 1 76 ? -5.802 -15.505 15.742 1.00 91.88 76 GLU A O 1
ATOM 572 N N . ASP A 1 77 ? -5.371 -17.628 15.274 1.00 95.25 77 ASP A N 1
ATOM 573 C CA . ASP A 1 77 ? -6.778 -18.011 15.297 1.00 95.25 77 ASP A CA 1
ATOM 574 C C . ASP A 1 77 ? -7.333 -17.966 16.732 1.00 95.25 77 ASP A C 1
ATOM 576 O O . ASP A 1 77 ? -6.749 -18.551 17.647 1.00 95.25 77 ASP A O 1
ATOM 580 N N . VAL A 1 78 ? -8.459 -17.270 16.931 1.00 97.50 78 VAL A N 1
ATOM 581 C CA . VAL A 1 78 ? -9.125 -17.116 18.233 1.00 97.50 78 VAL A CA 1
ATOM 582 C C . VAL A 1 78 ? -10.592 -17.532 18.147 1.00 97.50 78 VAL A C 1
ATOM 584 O O . VAL A 1 78 ? -11.338 -17.060 17.290 1.00 97.50 78 VAL A O 1
ATOM 587 N N . LEU A 1 79 ? -11.024 -18.375 19.083 1.00 97.75 79 LEU A N 1
ATOM 588 C CA . LEU A 1 79 ? -12.421 -18.754 19.292 1.00 97.75 79 LEU A CA 1
ATOM 589 C C . LEU A 1 79 ? -12.877 -18.242 20.662 1.00 97.75 79 LEU A C 1
ATOM 591 O O . LEU A 1 79 ? -12.217 -18.499 21.668 1.00 97.75 79 LEU A O 1
ATOM 595 N N . GLU A 1 80 ? -14.012 -17.553 20.722 1.00 98.00 80 GLU A N 1
ATOM 596 C CA . GLU A 1 80 ? -14.654 -17.173 21.983 1.00 98.00 80 GLU A CA 1
ATOM 597 C C . GLU A 1 80 ? -15.998 -17.878 22.133 1.00 98.00 80 GLU A C 1
ATOM 599 O O . GLU A 1 80 ? -16.836 -17.829 21.234 1.00 98.00 80 GLU A O 1
ATOM 604 N N . LEU A 1 81 ? -16.205 -18.507 23.288 1.00 97.56 81 LEU A N 1
ATOM 605 C CA . LEU A 1 81 ? -17.452 -19.155 23.677 1.00 97.56 81 LEU A CA 1
ATOM 606 C C . LEU A 1 81 ? -18.092 -18.345 24.803 1.00 97.56 81 LEU A C 1
ATOM 608 O O . LEU A 1 81 ? -17.549 -18.278 25.905 1.00 97.56 81 LEU A O 1
ATOM 612 N N . GLN A 1 82 ? -19.229 -17.720 24.517 1.00 97.31 82 GLN A N 1
ATOM 613 C CA . GLN A 1 82 ? -19.983 -16.866 25.430 1.00 97.31 82 GLN A CA 1
ATOM 614 C C . GLN A 1 82 ? -21.245 -17.608 25.886 1.00 97.31 82 GLN A C 1
ATOM 616 O O . GLN A 1 82 ? -22.273 -17.594 25.208 1.00 97.31 82 GLN A O 1
ATOM 621 N N . GLY A 1 83 ? -21.133 -18.311 27.011 1.00 94.38 83 GLY A N 1
ATOM 622 C CA . GLY A 1 83 ? -22.204 -19.103 27.620 1.00 94.38 83 GLY A CA 1
ATOM 623 C C . GLY A 1 83 ? -22.772 -18.451 28.878 1.00 94.38 83 GLY A C 1
ATOM 624 O O . GLY A 1 83 ? -22.471 -17.296 29.190 1.00 94.38 83 GLY A O 1
ATOM 625 N N . HIS A 1 84 ? -23.562 -19.195 29.644 1.00 95.38 84 HIS A N 1
ATOM 626 C CA . HIS A 1 84 ? -24.056 -18.741 30.942 1.00 95.38 84 HIS A CA 1
ATOM 627 C C . HIS A 1 84 ? -22.899 -18.602 31.943 1.00 95.38 84 HIS A C 1
ATOM 629 O O . HIS A 1 84 ? -22.086 -19.510 32.122 1.00 95.38 84 HIS A O 1
ATOM 635 N N . GLY A 1 85 ? -22.844 -17.474 32.659 1.00 91.44 85 GLY A N 1
ATOM 636 C CA . GLY A 1 85 ? -21.765 -17.133 33.600 1.00 91.44 85 GLY A CA 1
ATOM 637 C C . GLY A 1 85 ? -21.810 -17.875 34.941 1.00 91.44 85 GLY A C 1
ATOM 638 O O . GLY A 1 85 ? -21.454 -17.313 35.977 1.00 91.44 85 GLY A O 1
ATOM 639 N N . GLY A 1 86 ? -22.299 -19.116 34.953 1.00 92.62 86 GLY A N 1
ATOM 640 C CA . GLY A 1 86 ? -22.287 -19.987 36.122 1.00 92.62 86 GLY A CA 1
ATOM 641 C C . GLY A 1 86 ? -20.928 -20.684 36.262 1.00 92.62 86 GLY A C 1
ATOM 642 O O . GLY A 1 86 ? -20.520 -21.356 35.315 1.00 92.62 86 GLY A O 1
ATOM 643 N N . PRO A 1 87 ? -20.251 -20.628 37.429 1.00 90.88 87 PRO A N 1
ATOM 644 C CA . PRO A 1 87 ? -18.934 -21.249 37.612 1.00 90.88 87 PRO A CA 1
ATOM 645 C C . PRO A 1 87 ? -18.881 -22.735 37.233 1.00 90.88 87 PRO A C 1
ATOM 647 O O . PRO A 1 87 ? -17.895 -23.196 36.673 1.00 90.88 87 PRO A O 1
ATOM 650 N N . VAL A 1 88 ? -19.965 -23.474 37.495 1.00 93.12 88 VAL A N 1
ATOM 651 C CA . VAL A 1 88 ? -20.076 -24.902 37.157 1.00 93.12 88 VAL A CA 1
ATOM 652 C C . VAL A 1 88 ? -20.107 -25.122 35.642 1.00 93.12 88 VAL A C 1
ATOM 654 O O . VAL A 1 88 ? -19.448 -26.028 35.149 1.00 93.12 88 VAL A O 1
ATOM 657 N N . ILE A 1 89 ? -20.841 -24.292 34.897 1.00 92.56 89 ILE A N 1
ATOM 658 C CA . ILE A 1 89 ? -20.982 -24.427 33.440 1.00 92.56 89 ILE A CA 1
ATOM 659 C C . ILE A 1 89 ? -19.661 -24.102 32.737 1.00 92.56 89 ILE A C 1
ATOM 661 O O . ILE A 1 89 ? -19.213 -24.861 31.880 1.00 92.56 89 ILE A O 1
ATOM 665 N N . LEU A 1 90 ? -18.996 -23.018 33.148 1.00 93.44 90 LEU A N 1
ATOM 666 C CA . LEU A 1 90 ? -17.690 -22.642 32.603 1.00 93.44 90 LEU A CA 1
ATOM 667 C C . LEU A 1 90 ? -16.620 -23.703 32.897 1.00 93.44 90 LEU A C 1
ATOM 669 O O . LEU A 1 90 ? -15.821 -24.007 32.016 1.00 93.44 90 LEU A O 1
ATOM 673 N N . ASP A 1 91 ? -16.632 -24.307 34.090 1.00 94.06 91 ASP A N 1
ATOM 674 C CA . ASP A 1 91 ? -15.723 -25.405 34.444 1.00 94.06 91 ASP A CA 1
ATOM 675 C C . ASP A 1 91 ? -15.995 -26.676 33.617 1.00 94.06 91 ASP A C 1
ATOM 677 O O . ASP A 1 91 ? -15.052 -27.313 33.149 1.00 94.06 91 ASP A O 1
ATOM 681 N N . LEU A 1 92 ? -17.265 -27.022 33.362 1.00 94.81 92 LEU A N 1
ATOM 682 C CA . LEU A 1 92 ? -17.629 -28.142 32.483 1.00 94.81 92 LEU A CA 1
ATOM 683 C C . LEU A 1 92 ? -17.144 -27.922 31.042 1.00 94.81 92 LEU A C 1
ATOM 685 O O . LEU A 1 92 ? -16.529 -28.817 30.460 1.00 94.81 92 LEU A O 1
ATOM 689 N N . LEU A 1 93 ? -17.361 -26.728 30.483 1.00 94.88 93 LEU A N 1
ATOM 690 C CA . LEU A 1 93 ? -16.886 -26.370 29.142 1.00 94.88 93 LEU A CA 1
ATOM 691 C C . LEU A 1 93 ? -15.355 -26.365 29.060 1.00 94.88 93 LEU A C 1
ATOM 693 O O . LEU A 1 93 ? -14.787 -26.921 28.120 1.00 94.88 93 LEU A O 1
ATOM 697 N N . LEU A 1 94 ? -14.676 -25.790 30.057 1.00 95.38 94 LEU A N 1
ATOM 698 C CA . LEU A 1 94 ? -13.216 -25.779 30.139 1.00 95.38 94 LEU A CA 1
ATOM 699 C C . LEU A 1 94 ? -12.657 -27.208 30.188 1.00 95.38 94 LEU A C 1
ATOM 701 O O . LEU A 1 94 ? -11.770 -27.542 29.404 1.00 95.38 94 LEU A O 1
ATOM 705 N N . LYS A 1 95 ? -13.208 -28.072 31.053 1.00 94.62 95 LYS A N 1
ATOM 706 C CA . LYS A 1 95 ? -12.828 -29.491 31.142 1.00 94.62 95 LYS A CA 1
ATOM 707 C C . LYS A 1 95 ? -13.029 -30.207 29.817 1.00 94.62 95 LYS A C 1
ATOM 709 O O . LYS A 1 95 ? -12.116 -30.896 29.372 1.00 94.62 95 LYS A O 1
ATOM 714 N N . ARG A 1 96 ? -14.179 -30.010 29.165 1.00 94.44 96 ARG A N 1
ATOM 715 C CA . ARG A 1 96 ? -14.462 -30.586 27.846 1.00 94.44 96 ARG A CA 1
ATOM 716 C C . ARG A 1 96 ? -13.407 -30.172 26.824 1.00 94.44 96 ARG A C 1
ATOM 718 O O . ARG A 1 96 ? -12.869 -31.033 26.134 1.00 94.44 96 ARG A O 1
ATOM 725 N N . ILE A 1 97 ? -13.068 -28.892 26.744 1.00 95.75 97 ILE A N 1
ATOM 726 C CA . ILE A 1 97 ? -12.082 -28.391 25.778 1.00 95.75 97 ILE A CA 1
ATOM 727 C C . ILE A 1 97 ? -10.681 -28.950 26.071 1.00 95.75 97 ILE A C 1
ATOM 729 O O . ILE A 1 97 ? -9.989 -29.366 25.147 1.00 95.75 97 ILE A O 1
ATOM 733 N N . LEU A 1 98 ? -10.295 -29.064 27.345 1.00 95.06 98 LEU A N 1
ATOM 734 C CA . LEU A 1 98 ? -9.007 -29.635 27.762 1.00 95.06 98 LEU A CA 1
ATOM 735 C C . LEU A 1 98 ? -8.874 -31.149 27.511 1.00 95.06 98 LEU A C 1
ATOM 737 O O . LEU A 1 98 ? -7.767 -31.675 27.591 1.00 95.06 98 LEU A O 1
ATOM 741 N N . THR A 1 99 ? -9.959 -31.865 27.183 1.00 94.06 99 THR A N 1
ATOM 742 C CA . THR A 1 99 ? -9.854 -33.265 26.718 1.00 94.06 99 THR A CA 1
ATOM 743 C C . THR A 1 99 ? -9.273 -33.389 25.306 1.00 94.06 99 THR A C 1
ATOM 745 O O . THR A 1 99 ? -8.854 -34.479 24.915 1.00 94.06 99 THR A O 1
ATOM 748 N N . LEU A 1 100 ? -9.245 -32.299 24.529 1.00 91.94 100 LEU A N 1
ATOM 749 C CA . LEU A 1 100 ? -8.675 -32.280 23.184 1.00 91.94 100 LEU A CA 1
ATOM 750 C C . LEU A 1 100 ? -7.134 -32.185 23.254 1.00 91.94 100 LEU A C 1
ATOM 752 O O . LEU A 1 100 ? -6.598 -31.407 24.047 1.00 91.94 100 LEU A O 1
ATOM 756 N N . PRO A 1 101 ? -6.393 -32.959 22.440 1.00 87.19 101 PRO A N 1
ATOM 757 C CA . PRO A 1 101 ? -4.935 -32.999 22.511 1.00 87.19 101 PRO A CA 1
ATOM 758 C C . PRO A 1 101 ? -4.300 -31.694 22.009 1.00 87.19 101 PRO A C 1
ATOM 760 O O . PRO A 1 101 ? -4.677 -31.191 20.955 1.00 87.19 101 PRO A O 1
ATOM 763 N N . GLY A 1 102 ? -3.278 -31.201 22.717 1.00 86.00 102 GLY A N 1
ATOM 764 C CA . GLY A 1 102 ? -2.518 -29.994 22.344 1.00 86.00 102 GLY A CA 1
ATOM 765 C C . GLY A 1 102 ? -3.038 -28.684 22.951 1.00 86.00 102 GLY A C 1
ATOM 766 O O . GLY A 1 102 ? -2.483 -27.616 22.679 1.00 86.00 102 GLY A O 1
ATOM 767 N N . LEU A 1 103 ? -4.057 -28.773 23.815 1.00 93.31 103 LEU A N 1
ATOM 768 C CA . LEU A 1 103 ? -4.599 -27.642 24.555 1.00 93.31 103 LEU A CA 1
ATOM 769 C C . LEU A 1 103 ? -4.090 -27.584 25.992 1.00 93.31 103 LEU A C 1
ATOM 771 O O . LEU A 1 103 ? -3.950 -28.603 26.669 1.00 93.31 103 LEU A O 1
ATOM 775 N N . ARG A 1 104 ? -3.884 -26.363 26.487 1.00 94.69 104 ARG A N 1
ATOM 776 C CA . ARG A 1 104 ? -3.583 -26.105 27.898 1.00 94.69 104 ARG A CA 1
ATOM 777 C C . ARG A 1 104 ? -4.230 -24.820 28.395 1.00 94.69 104 ARG A C 1
ATOM 779 O O . ARG A 1 104 ? -4.634 -23.960 27.615 1.00 94.69 104 ARG A O 1
ATOM 786 N N . ILE A 1 105 ? -4.275 -24.670 29.713 1.00 94.75 105 ILE A N 1
ATOM 787 C CA . ILE A 1 105 ? -4.685 -23.414 30.341 1.00 94.75 105 ILE A CA 1
ATOM 788 C C . ILE A 1 105 ? -3.626 -22.338 30.044 1.00 94.75 105 ILE A C 1
ATOM 790 O O . ILE A 1 105 ? -2.421 -22.616 30.060 1.00 94.75 105 ILE A O 1
ATOM 794 N N . ALA A 1 106 ? -4.080 -21.128 29.719 1.00 94.19 106 ALA A N 1
ATOM 795 C CA . ALA A 1 106 ? -3.206 -19.981 29.495 1.00 94.19 106 ALA A CA 1
ATOM 796 C C . ALA A 1 106 ? -2.529 -19.537 30.801 1.00 94.19 106 ALA A C 1
ATOM 798 O O . ALA A 1 106 ? -3.158 -19.523 31.861 1.00 94.19 106 ALA A O 1
ATOM 799 N N . ASN A 1 107 ? -1.269 -19.116 30.717 1.00 89.94 107 ASN A N 1
ATOM 800 C CA . ASN A 1 107 ? -0.607 -18.435 31.824 1.00 89.94 107 ASN A CA 1
ATOM 801 C C . ASN A 1 107 ? -1.187 -17.015 32.010 1.00 89.94 107 ASN A C 1
ATOM 803 O O . ASN A 1 107 ? -1.759 -16.449 31.069 1.00 89.94 107 ASN A O 1
ATOM 807 N N . PRO A 1 108 ? -1.038 -16.400 33.199 1.00 85.31 108 PRO A N 1
ATOM 808 C CA . PRO A 1 108 ? -1.446 -15.014 33.416 1.00 85.31 108 PRO A CA 1
ATOM 809 C C . PRO A 1 108 ? -0.825 -14.069 32.377 1.00 85.31 108 PRO A C 1
ATOM 811 O O . PRO A 1 108 ? 0.389 -14.052 32.203 1.00 85.31 108 PRO A O 1
ATOM 814 N N . GLY A 1 109 ? -1.660 -13.295 31.679 1.00 83.94 109 GLY A N 1
ATOM 815 C CA . GLY A 1 109 ? -1.218 -12.333 30.659 1.00 83.94 109 GLY A CA 1
ATOM 816 C C . GLY A 1 109 ? -0.841 -12.927 29.294 1.00 83.94 109 GLY A C 1
ATOM 817 O O . GLY A 1 109 ? -0.575 -12.162 28.370 1.00 83.94 109 GLY A O 1
ATOM 818 N N . GLU A 1 110 ? -0.884 -14.253 29.114 1.00 88.88 110 GLU A N 1
ATOM 819 C CA . GLU A 1 110 ? -0.345 -14.911 27.912 1.00 88.88 110 GLU A CA 1
ATOM 820 C C . GLU A 1 110 ? -1.050 -14.491 26.606 1.00 88.88 110 GLU A C 1
ATOM 822 O O . GLU A 1 110 ? -0.423 -14.419 25.554 1.00 88.88 110 GLU A O 1
ATOM 827 N N . PHE A 1 111 ? -2.345 -14.151 26.637 1.00 92.25 111 PHE A N 1
ATOM 828 C CA . PHE A 1 111 ? -3.027 -13.632 25.442 1.00 92.25 111 PHE A CA 1
ATOM 829 C C . PHE A 1 111 ? -2.435 -12.291 24.979 1.00 92.25 111 PHE A C 1
ATOM 831 O O . PHE A 1 111 ? -2.236 -12.095 23.782 1.00 92.25 111 PHE A O 1
ATOM 838 N N . SER A 1 112 ? -2.140 -11.377 25.908 1.00 88.56 112 SER A N 1
ATOM 839 C CA . SER A 1 112 ? -1.506 -10.092 25.587 1.00 88.56 112 SER A CA 1
ATOM 840 C C . SER A 1 112 ? -0.037 -10.279 25.197 1.00 88.56 112 SER A C 1
ATOM 842 O O . SER A 1 112 ? 0.434 -9.618 24.279 1.00 88.56 112 SER A O 1
ATOM 844 N N . GLU A 1 113 ? 0.669 -11.224 25.828 1.00 82.69 113 GLU A N 1
ATOM 845 C CA . GLU A 1 113 ? 2.036 -11.612 25.448 1.00 82.69 113 GLU A CA 1
ATOM 846 C C . GLU A 1 113 ? 2.094 -12.108 23.997 1.00 82.69 113 GLU A C 1
ATOM 848 O O . GLU A 1 113 ? 2.941 -11.673 23.224 1.00 82.69 113 GLU A O 1
ATOM 853 N N . ARG A 1 114 ? 1.158 -12.972 23.585 1.00 84.12 114 ARG A N 1
ATOM 854 C CA . ARG A 1 114 ? 1.074 -13.439 22.194 1.00 84.12 114 ARG A CA 1
ATOM 855 C C . ARG A 1 114 ? 0.716 -12.324 21.219 1.00 84.12 114 ARG A C 1
ATOM 857 O O . ARG A 1 114 ? 1.252 -12.310 20.118 1.00 84.12 114 ARG A O 1
ATOM 864 N N . ALA A 1 115 ? -0.153 -11.392 21.615 1.00 84.50 115 ALA A N 1
ATOM 865 C CA . ALA A 1 115 ? -0.446 -10.204 20.814 1.00 84.50 115 ALA A CA 1
ATOM 866 C C . ALA A 1 115 ? 0.825 -9.372 20.567 1.00 84.50 115 ALA A C 1
ATOM 868 O O . ALA A 1 115 ? 1.072 -8.963 19.436 1.00 84.50 115 ALA A O 1
ATOM 869 N N . PHE A 1 116 ? 1.660 -9.200 21.595 1.00 79.00 116 PHE A N 1
ATOM 870 C CA . PHE A 1 116 ? 2.966 -8.552 21.474 1.00 79.00 116 PHE A CA 1
ATOM 871 C C . PHE A 1 116 ? 3.927 -9.329 20.560 1.00 79.00 116 PHE A C 1
ATOM 873 O O . PHE A 1 116 ? 4.466 -8.771 19.613 1.00 79.00 116 PHE A O 1
ATOM 880 N N . LEU A 1 117 ? 4.081 -10.641 20.769 1.00 74.31 117 LEU A N 1
ATOM 881 C CA . LEU A 1 117 ? 4.975 -11.488 19.962 1.00 74.31 117 LEU A CA 1
ATOM 882 C C . LEU A 1 117 ? 4.569 -11.610 18.482 1.00 74.31 117 LEU A C 1
ATOM 884 O O . LEU A 1 117 ? 5.394 -12.008 17.660 1.00 74.31 117 LEU A O 1
ATOM 888 N N . ASN A 1 118 ? 3.308 -11.316 18.159 1.00 75.00 118 ASN A N 1
ATOM 889 C CA . ASN A 1 118 ? 2.760 -11.320 16.803 1.00 75.00 118 ASN A CA 1
ATOM 890 C C . ASN A 1 118 ? 2.574 -9.899 16.236 1.00 75.00 118 ASN A C 1
ATOM 892 O O . ASN A 1 118 ? 1.749 -9.707 15.338 1.00 75.00 118 ASN A O 1
ATOM 896 N N . ASP A 1 119 ? 3.296 -8.912 16.775 1.00 76.25 119 ASP A N 1
ATOM 897 C CA . ASP A 1 119 ? 3.335 -7.524 16.298 1.00 76.25 119 ASP A CA 1
ATOM 898 C C . ASP A 1 119 ? 1.947 -6.842 16.244 1.00 76.25 119 ASP A C 1
ATOM 900 O O . ASP A 1 119 ? 1.684 -5.970 15.412 1.00 76.25 119 ASP A O 1
ATOM 904 N N . LYS A 1 120 ? 1.005 -7.254 17.107 1.00 80.69 120 LYS A N 1
ATOM 905 C CA . LYS A 1 120 ? -0.329 -6.628 17.214 1.00 80.69 120 LYS A CA 1
ATOM 906 C C . LYS A 1 120 ? -0.321 -5.401 18.111 1.00 80.69 120 LYS A C 1
ATOM 908 O O . LYS A 1 120 ? -1.148 -4.513 17.915 1.00 80.69 120 LYS A O 1
ATOM 913 N N . LEU A 1 121 ? 0.546 -5.420 19.115 1.00 84.38 121 LEU A N 1
ATOM 914 C CA . LEU A 1 121 ? 0.709 -4.413 20.153 1.00 84.38 121 LEU A CA 1
ATOM 915 C C . LEU A 1 121 ? 2.194 -4.342 20.496 1.00 84.38 121 LEU A C 1
ATOM 917 O O . LEU A 1 121 ? 2.873 -5.364 20.449 1.00 84.38 121 LEU A O 1
ATOM 921 N N . ASP A 1 122 ? 2.682 -3.178 20.895 1.00 86.75 122 ASP A N 1
ATOM 922 C CA . ASP A 1 122 ? 3.977 -3.083 21.564 1.00 86.75 122 ASP A CA 1
ATOM 923 C C . ASP A 1 122 ? 3.859 -3.441 23.064 1.00 86.75 122 ASP A C 1
ATOM 925 O O . ASP A 1 122 ? 2.766 -3.660 23.604 1.00 86.75 122 ASP A O 1
ATOM 929 N N . LEU A 1 123 ? 4.993 -3.536 23.760 1.00 84.75 123 LEU A N 1
ATOM 930 C CA . LEU A 1 123 ? 5.029 -3.937 25.166 1.00 84.75 123 LEU A CA 1
ATOM 931 C C . LEU A 1 123 ? 4.332 -2.922 26.086 1.00 84.75 123 LEU A C 1
ATOM 933 O O . LEU A 1 123 ? 3.683 -3.321 27.054 1.00 84.75 123 LEU A O 1
ATOM 937 N N . ALA A 1 124 ? 4.431 -1.623 25.793 1.00 88.12 124 ALA A N 1
ATOM 938 C CA . ALA A 1 124 ? 3.780 -0.579 26.582 1.00 88.12 124 ALA A CA 1
ATOM 939 C C . ALA A 1 124 ? 2.252 -0.610 26.399 1.00 88.12 124 ALA A C 1
ATOM 941 O O . ALA A 1 124 ? 1.507 -0.464 27.369 1.00 88.12 124 ALA A O 1
ATOM 942 N N . GLN A 1 125 ? 1.770 -0.884 25.185 1.00 89.88 125 GLN A N 1
ATOM 943 C CA . GLN A 1 125 ? 0.353 -1.097 24.890 1.00 89.88 125 GLN A CA 1
ATOM 944 C C . GLN A 1 125 ? -0.186 -2.362 25.564 1.00 89.88 125 GLN A C 1
ATOM 946 O O . GLN A 1 125 ? -1.284 -2.341 26.123 1.00 89.88 125 GLN A O 1
ATOM 951 N N . ALA A 1 126 ? 0.579 -3.459 25.560 1.00 85.00 126 ALA A N 1
ATOM 952 C CA . ALA A 1 126 ? 0.199 -4.691 26.250 1.00 85.00 126 ALA A CA 1
ATOM 953 C C . ALA A 1 126 ? 0.056 -4.476 27.769 1.00 85.00 126 ALA A C 1
ATOM 955 O O . ALA A 1 126 ? -0.874 -4.995 28.390 1.00 85.00 126 ALA A O 1
ATOM 956 N N . GLU A 1 127 ? 0.937 -3.672 28.367 1.00 87.81 127 GLU A N 1
ATOM 957 C CA . GLU A 1 127 ? 0.849 -3.266 29.772 1.00 87.81 127 GLU A CA 1
ATOM 958 C C . GLU A 1 127 ? -0.340 -2.343 30.057 1.00 87.81 127 GLU A C 1
ATOM 960 O O . GLU A 1 127 ? -1.000 -2.501 31.088 1.00 87.81 127 GLU A O 1
ATOM 965 N N . ALA A 1 128 ? -0.657 -1.440 29.126 1.00 90.62 128 ALA A N 1
ATOM 966 C CA . ALA A 1 128 ? -1.788 -0.527 29.239 1.00 90.62 128 ALA A CA 1
ATOM 967 C C . ALA A 1 128 ? -3.142 -1.253 29.308 1.00 90.62 128 ALA A C 1
ATOM 969 O O . ALA A 1 128 ? -4.078 -0.734 29.910 1.00 90.62 128 ALA A O 1
ATOM 970 N N . ILE A 1 129 ? -3.254 -2.474 28.761 1.00 89.06 129 ILE A N 1
ATOM 971 C CA . ILE A 1 129 ? -4.453 -3.315 28.932 1.00 89.06 129 ILE A CA 1
ATOM 972 C C . ILE A 1 129 ? -4.691 -3.613 30.413 1.00 89.06 129 ILE A C 1
ATOM 974 O O . ILE A 1 129 ? -5.814 -3.474 30.891 1.00 89.06 129 ILE A O 1
ATOM 978 N N . ALA A 1 130 ? -3.646 -4.016 31.140 1.00 84.62 130 ALA A N 1
ATOM 979 C CA . ALA A 1 130 ? -3.757 -4.287 32.569 1.00 84.62 130 ALA A CA 1
ATOM 980 C C . ALA A 1 130 ? -4.070 -3.000 33.344 1.00 84.62 130 ALA A C 1
ATOM 982 O O . ALA A 1 130 ? -4.940 -3.002 34.206 1.00 84.62 130 ALA A O 1
ATOM 983 N N . ASP A 1 131 ? -3.434 -1.888 32.971 1.00 86.50 131 ASP A N 1
ATOM 984 C CA . ASP A 1 131 ? -3.667 -0.603 33.632 1.00 86.50 131 ASP A CA 1
ATOM 985 C C . ASP A 1 131 ? -5.097 -0.074 33.397 1.00 86.50 131 ASP A C 1
ATOM 987 O O . ASP A 1 131 ? -5.670 0.549 34.285 1.00 86.50 131 ASP A O 1
ATOM 991 N N . LEU A 1 132 ? -5.707 -0.370 32.242 1.00 87.62 132 LEU A N 1
ATOM 992 C CA . LEU A 1 132 ? -7.108 -0.048 31.954 1.00 87.62 132 LEU A CA 1
ATOM 993 C C . LEU A 1 132 ? -8.081 -0.922 32.759 1.00 87.62 132 LEU A C 1
ATOM 995 O O . LEU A 1 132 ? -9.123 -0.432 33.186 1.00 87.62 132 LEU A O 1
ATOM 999 N N . ILE A 1 133 ? -7.755 -2.203 32.960 1.00 83.94 133 ILE A N 1
ATOM 1000 C CA . ILE A 1 133 ? -8.561 -3.132 33.771 1.00 83.94 133 ILE A CA 1
ATOM 1001 C C . ILE A 1 133 ? -8.523 -2.733 35.253 1.00 83.94 133 ILE A C 1
ATOM 1003 O O . ILE A 1 133 ? -9.558 -2.772 35.917 1.00 83.94 133 ILE A O 1
ATOM 1007 N N . ASP A 1 134 ? -7.354 -2.324 35.750 1.00 80.19 134 ASP A N 1
ATOM 1008 C CA . ASP A 1 134 ? -7.135 -1.944 37.152 1.00 80.19 134 ASP A CA 1
ATOM 1009 C C . ASP A 1 134 ? -7.481 -0.468 37.446 1.00 80.19 134 ASP A C 1
ATOM 1011 O O . ASP A 1 134 ? -7.385 -0.016 38.593 1.00 80.19 134 ASP A O 1
ATOM 1015 N N . ALA A 1 135 ? -7.880 0.306 36.430 1.00 81.38 135 ALA A N 1
ATOM 1016 C CA . ALA A 1 135 ? -8.156 1.731 36.566 1.00 81.38 135 ALA A CA 1
ATOM 1017 C C . ALA A 1 135 ? -9.283 1.998 37.578 1.00 81.38 135 ALA A C 1
ATOM 1019 O O . ALA A 1 135 ? -10.424 1.568 37.411 1.00 81.38 135 ALA A O 1
ATOM 1020 N N . SER A 1 136 ? -8.965 2.767 38.622 1.00 73.19 136 SER A N 1
ATOM 1021 C CA . SER A 1 136 ? -9.900 3.091 39.710 1.00 73.19 136 SER A CA 1
ATOM 1022 C C . SER A 1 136 ? -10.494 4.502 39.623 1.00 73.19 136 SER A C 1
ATOM 1024 O O . SER A 1 136 ? -11.398 4.826 40.389 1.00 73.19 136 SER A O 1
ATOM 1026 N N . SER A 1 137 ? -10.025 5.333 38.684 1.00 74.75 137 SER A N 1
ATOM 1027 C CA . SER A 1 137 ? -10.558 6.670 38.403 1.00 74.75 137 SER A CA 1
ATOM 1028 C C . SER A 1 137 ? -10.764 6.883 36.902 1.00 74.75 137 SER A C 1
ATOM 1030 O O . SER A 1 137 ? -10.107 6.252 36.071 1.00 74.75 137 SER A O 1
ATOM 1032 N N . GLU A 1 138 ? -11.674 7.792 36.537 1.00 78.00 138 GLU A N 1
ATOM 1033 C CA . GLU A 1 138 ? -11.943 8.123 35.131 1.00 78.00 138 GLU A CA 1
ATOM 1034 C C . GLU A 1 138 ? -10.685 8.629 34.412 1.00 78.00 138 GLU A C 1
ATOM 1036 O O . GLU A 1 138 ? -10.418 8.246 33.273 1.00 78.00 138 GLU A O 1
ATOM 1041 N N . GLN A 1 139 ? -9.881 9.450 35.091 1.00 77.75 139 GLN A N 1
ATOM 1042 C CA . GLN A 1 139 ? -8.637 9.976 34.538 1.00 77.75 139 GLN A CA 1
ATOM 1043 C C . GLN A 1 139 ? -7.615 8.860 34.285 1.00 77.75 139 GLN A C 1
ATOM 1045 O O . GLN A 1 139 ? -7.045 8.806 33.198 1.00 77.75 139 GLN A O 1
ATOM 1050 N N . ALA A 1 140 ? -7.447 7.919 35.224 1.00 80.00 140 ALA A N 1
ATOM 1051 C CA . ALA A 1 140 ? -6.577 6.760 35.028 1.00 80.00 140 ALA A CA 1
ATOM 1052 C C . ALA A 1 140 ? -7.047 5.887 33.850 1.00 80.00 140 ALA A C 1
ATOM 1054 O O . ALA A 1 140 ? -6.226 5.477 33.033 1.00 80.00 140 ALA A O 1
ATOM 1055 N N . ALA A 1 141 ? -8.359 5.668 33.699 1.00 83.62 141 ALA A N 1
ATOM 1056 C CA . ALA A 1 141 ? -8.911 4.900 32.582 1.00 83.62 141 ALA A CA 1
ATOM 1057 C C . ALA A 1 141 ? -8.679 5.590 31.226 1.00 83.62 141 ALA A C 1
ATOM 1059 O O . ALA A 1 141 ? -8.269 4.941 30.264 1.00 83.62 141 ALA A O 1
ATOM 1060 N N . ARG A 1 142 ? -8.887 6.913 31.142 1.00 85.19 142 ARG A N 1
ATOM 1061 C CA . ARG A 1 142 ? -8.608 7.694 29.923 1.00 85.19 142 ARG A CA 1
ATOM 1062 C C . ARG A 1 142 ? -7.120 7.668 29.566 1.00 85.19 142 ARG A C 1
ATOM 1064 O O . ARG A 1 142 ? -6.783 7.434 28.409 1.00 85.19 142 ARG A O 1
ATOM 1071 N N . SER A 1 143 ? -6.230 7.840 30.542 1.00 85.94 143 SER A N 1
ATOM 1072 C CA . SER A 1 143 ? -4.783 7.772 30.310 1.00 85.94 143 SER A CA 1
ATOM 1073 C C . SER A 1 143 ? -4.305 6.365 29.940 1.00 85.94 143 SER A C 1
ATOM 1075 O O . SER A 1 143 ? -3.445 6.232 29.071 1.00 85.94 143 SER A O 1
ATOM 1077 N N . ALA A 1 144 ? -4.890 5.312 30.521 1.00 88.00 144 ALA A N 1
ATOM 1078 C CA . ALA A 1 144 ? -4.631 3.930 30.118 1.00 88.00 144 ALA A CA 1
ATOM 1079 C C . ALA A 1 144 ? -5.095 3.668 28.677 1.00 88.00 144 ALA A C 1
ATOM 1081 O O . ALA A 1 144 ? -4.377 3.041 27.899 1.00 88.00 144 ALA A O 1
ATOM 1082 N N . LEU A 1 145 ? -6.265 4.193 28.292 1.00 88.81 145 LEU A N 1
ATOM 1083 C CA . LEU A 1 145 ? -6.780 4.108 26.925 1.00 88.81 145 LEU A CA 1
ATOM 1084 C C . LEU A 1 145 ? -5.857 4.828 25.930 1.00 88.81 145 LEU A C 1
ATOM 1086 O O . LEU A 1 145 ? -5.576 4.279 24.868 1.00 88.81 145 LEU A O 1
ATOM 1090 N N . ASN A 1 146 ? -5.345 6.011 26.279 1.00 88.31 146 ASN A N 1
ATOM 1091 C CA . ASN A 1 146 ? -4.372 6.735 25.456 1.00 88.31 146 ASN A CA 1
ATOM 1092 C C . ASN A 1 146 ? -3.078 5.922 25.274 1.00 88.31 146 ASN A C 1
ATOM 1094 O O . ASN A 1 146 ? -2.589 5.794 24.149 1.00 88.31 146 ASN A O 1
ATOM 1098 N N . SER A 1 147 ? -2.544 5.321 26.348 1.00 89.50 147 SER A N 1
ATOM 1099 C CA . SER A 1 147 ? -1.395 4.407 26.258 1.00 89.50 147 SER A CA 1
ATOM 1100 C C . SER A 1 147 ? -1.701 3.200 25.364 1.00 89.50 147 SER A C 1
ATOM 1102 O O . SER A 1 147 ? -0.896 2.869 24.499 1.00 89.50 147 SER A O 1
ATOM 1104 N N . LEU A 1 148 ? -2.885 2.590 25.499 1.00 89.81 148 LEU A N 1
ATOM 1105 C CA . LEU A 1 148 ? -3.330 1.461 24.673 1.00 89.81 148 LEU A CA 1
ATOM 1106 C C . LEU A 1 148 ? -3.463 1.838 23.187 1.00 89.81 148 LEU A C 1
ATOM 1108 O O . LEU A 1 148 ? -3.108 1.052 22.312 1.00 89.81 148 LEU A O 1
ATOM 1112 N N . GLN A 1 149 ? -3.922 3.055 22.890 1.00 89.25 149 GLN A N 1
ATOM 1113 C CA . GLN A 1 149 ? -3.978 3.611 21.532 1.00 89.25 149 GLN A CA 1
ATOM 1114 C C . GLN A 1 149 ? -2.594 3.974 20.965 1.00 89.25 149 GLN A C 1
ATOM 1116 O O . GLN A 1 149 ? -2.497 4.353 19.800 1.00 89.25 149 GLN A O 1
ATOM 1121 N N . GLY A 1 150 ? -1.526 3.826 21.756 1.00 88.31 150 GLY A N 1
ATOM 1122 C CA . GLY A 1 150 ? -0.143 4.035 21.330 1.00 88.31 150 GLY A CA 1
ATOM 1123 C C . GLY A 1 150 ? 0.382 5.454 21.545 1.00 88.31 150 GLY A C 1
ATOM 1124 O O . GLY A 1 150 ? 1.429 5.788 20.998 1.00 88.31 150 GLY A O 1
ATOM 1125 N N . ALA A 1 151 ? -0.295 6.304 22.331 1.00 89.75 151 ALA A N 1
ATOM 1126 C CA . ALA A 1 151 ? 0.157 7.679 22.571 1.00 89.75 151 ALA A CA 1
ATOM 1127 C C . ALA A 1 151 ? 1.539 7.727 23.247 1.00 89.75 151 ALA A C 1
ATOM 1129 O O . ALA A 1 151 ? 2.416 8.471 22.806 1.00 89.75 151 ALA A O 1
ATOM 1130 N N . PHE A 1 152 ? 1.761 6.896 24.274 1.00 91.75 152 PHE A N 1
ATOM 1131 C CA . PHE A 1 152 ? 3.063 6.811 24.941 1.00 91.75 152 PHE A CA 1
ATOM 1132 C C . PHE A 1 152 ? 4.142 6.275 23.993 1.00 91.75 152 PHE A C 1
ATOM 1134 O O . PHE A 1 152 ? 5.205 6.877 23.847 1.00 91.75 152 PHE A O 1
ATOM 1141 N N . SER A 1 153 ? 3.837 5.197 23.272 1.00 90.50 153 SER A N 1
ATOM 1142 C CA . SER A 1 153 ? 4.737 4.586 22.294 1.00 90.50 153 SER A CA 1
ATOM 1143 C C . SER A 1 153 ? 5.138 5.553 21.185 1.00 90.50 153 SER A C 1
ATOM 1145 O O . SER A 1 153 ? 6.306 5.617 20.821 1.00 90.50 153 SER A O 1
ATOM 1147 N N . ALA A 1 154 ? 4.210 6.380 20.697 1.00 88.44 154 ALA A N 1
ATOM 1148 C CA . ALA A 1 154 ? 4.501 7.406 19.701 1.00 88.44 154 ALA A CA 1
ATOM 1149 C C . ALA A 1 154 ? 5.525 8.436 20.208 1.00 88.44 154 ALA A C 1
ATOM 1151 O O . ALA A 1 154 ? 6.417 8.833 19.457 1.00 88.44 154 ALA A O 1
ATOM 1152 N N . ARG A 1 155 ? 5.445 8.838 21.486 1.00 92.31 155 ARG A N 1
ATOM 1153 C CA . ARG A 1 155 ? 6.438 9.733 22.108 1.00 92.31 155 ARG A CA 1
ATOM 1154 C C . ARG A 1 155 ? 7.814 9.077 22.200 1.00 92.31 155 ARG A C 1
ATOM 1156 O O . ARG A 1 155 ? 8.810 9.715 21.868 1.00 92.31 155 ARG A O 1
ATOM 1163 N N . ILE A 1 156 ? 7.871 7.811 22.615 1.00 93.00 156 ILE A N 1
ATOM 1164 C CA . ILE A 1 156 ? 9.127 7.055 22.701 1.00 93.00 156 ILE A CA 1
ATOM 1165 C C . ILE A 1 156 ? 9.745 6.857 21.315 1.00 93.00 156 ILE A C 1
ATOM 1167 O O . ILE A 1 156 ? 10.926 7.140 21.131 1.00 93.00 156 ILE A O 1
ATOM 1171 N N . ASN A 1 157 ? 8.951 6.457 20.324 1.00 87.88 157 ASN A N 1
ATOM 1172 C CA . ASN A 1 157 ? 9.416 6.249 18.955 1.00 87.88 157 ASN A CA 1
ATOM 1173 C C . ASN A 1 157 ? 9.953 7.544 18.338 1.00 87.88 157 ASN A C 1
ATOM 1175 O O . ASN A 1 157 ? 10.983 7.517 17.669 1.00 87.88 157 ASN A O 1
ATOM 1179 N N . HIS A 1 158 ? 9.324 8.687 18.628 1.00 90.19 158 HIS A N 1
ATOM 1180 C CA . HIS A 1 158 ? 9.840 9.991 18.215 1.00 90.19 158 HIS A CA 1
ATOM 1181 C C . HIS A 1 158 ? 11.229 10.287 18.808 1.00 90.19 158 HIS A C 1
ATOM 1183 O O . HIS A 1 158 ? 12.128 10.720 18.086 1.00 90.19 158 HIS A O 1
ATOM 1189 N N . LEU A 1 159 ? 11.439 10.003 20.099 1.00 92.88 159 LEU A N 1
ATOM 1190 C CA . LEU A 1 159 ? 12.751 10.147 20.741 1.00 92.88 159 LEU A CA 1
ATOM 1191 C C . LEU A 1 159 ? 13.789 9.188 20.142 1.00 92.88 159 LEU A C 1
ATOM 1193 O O . LEU A 1 159 ? 14.919 9.594 19.877 1.00 92.88 159 LEU A O 1
ATOM 1197 N N . VAL A 1 160 ? 13.414 7.930 19.896 1.00 88.12 160 VAL A N 1
ATOM 1198 C CA . VAL A 1 160 ? 14.283 6.917 19.274 1.00 88.12 160 VAL A CA 1
ATOM 1199 C C . VAL A 1 160 ? 14.688 7.328 17.856 1.00 88.12 160 VAL A C 1
ATOM 1201 O O . VAL A 1 160 ? 15.856 7.188 17.485 1.00 88.12 160 VAL A O 1
ATOM 1204 N N . GLU A 1 161 ? 13.763 7.874 17.067 1.00 82.81 161 GLU A N 1
ATOM 1205 C CA . GLU A 1 161 ? 14.040 8.401 15.729 1.00 82.81 161 GLU A CA 1
ATOM 1206 C C . GLU A 1 161 ? 14.982 9.612 15.798 1.00 82.81 161 GLU A C 1
ATOM 1208 O O . GLU A 1 161 ? 16.000 9.641 15.103 1.00 82.81 161 GLU A O 1
ATOM 1213 N N . ALA A 1 162 ? 14.720 10.566 16.696 1.00 86.81 162 ALA A N 1
ATOM 1214 C CA . ALA A 1 162 ? 15.578 11.733 16.887 1.00 86.81 162 ALA A CA 1
ATOM 1215 C C . ALA A 1 162 ? 17.006 11.344 17.317 1.00 86.81 162 ALA A C 1
ATOM 1217 O O . ALA A 1 162 ? 17.982 11.862 16.765 1.00 86.81 162 ALA A O 1
ATOM 1218 N N . LEU A 1 163 ? 17.142 10.377 18.234 1.00 88.38 163 LEU A N 1
ATOM 1219 C CA . LEU A 1 163 ? 18.433 9.798 18.619 1.00 88.38 163 LEU A CA 1
ATOM 1220 C C . LEU A 1 163 ? 19.118 9.100 17.450 1.00 88.38 163 LEU A C 1
ATOM 1222 O O . LEU A 1 163 ? 20.315 9.278 17.259 1.00 88.38 163 LEU A O 1
ATOM 1226 N N . THR A 1 164 ? 18.374 8.338 16.647 1.00 79.44 164 THR A N 1
ATOM 1227 C CA . THR A 1 164 ? 18.914 7.643 15.471 1.00 79.44 164 THR A CA 1
ATOM 1228 C C . THR A 1 164 ? 19.487 8.637 14.467 1.00 79.44 164 THR A C 1
ATOM 1230 O O . THR A 1 164 ? 20.607 8.457 13.996 1.00 79.44 164 THR A O 1
ATOM 1233 N N . HIS A 1 165 ? 18.758 9.715 14.174 1.00 79.62 165 HIS A N 1
ATOM 1234 C CA . HIS A 1 165 ? 19.218 10.772 13.276 1.00 79.62 165 HIS A CA 1
ATOM 1235 C C . HIS A 1 165 ? 20.483 11.462 13.795 1.00 79.62 165 HIS A C 1
ATOM 1237 O O . HIS A 1 165 ? 21.441 11.632 13.038 1.00 79.62 165 HIS A O 1
ATOM 1243 N N . LEU A 1 166 ? 20.506 11.818 15.082 1.00 85.81 166 LEU A N 1
ATOM 1244 C CA . LEU A 1 166 ? 21.679 12.416 15.712 1.00 85.81 166 LEU A CA 1
ATOM 1245 C C . LEU A 1 166 ? 22.877 11.456 15.671 1.00 85.81 166 LEU A C 1
ATOM 1247 O O . LEU A 1 166 ? 23.977 11.863 15.310 1.00 85.81 166 LEU A O 1
ATOM 1251 N N . ARG A 1 167 ? 22.661 10.170 15.964 1.00 84.62 167 ARG A N 1
ATOM 1252 C CA . ARG A 1 167 ? 23.716 9.151 15.965 1.00 84.62 167 ARG A CA 1
ATOM 1253 C C . ARG A 1 167 ? 24.285 8.911 14.571 1.00 84.62 167 ARG A C 1
ATOM 1255 O O . ARG A 1 167 ? 25.498 8.872 14.439 1.00 84.62 167 ARG A O 1
ATOM 1262 N N . ILE A 1 168 ? 23.441 8.839 13.536 1.00 74.00 168 ILE A N 1
ATOM 1263 C CA . ILE A 1 168 ? 23.884 8.748 12.131 1.00 74.00 168 ILE A CA 1
ATOM 1264 C C . ILE A 1 168 ? 24.800 9.921 11.785 1.00 74.00 168 ILE A C 1
ATOM 1266 O O . ILE A 1 168 ? 25.829 9.730 11.145 1.00 74.00 168 ILE A O 1
ATOM 1270 N N . TYR A 1 169 ? 24.428 11.131 12.204 1.00 74.75 169 TYR A N 1
ATOM 1271 C CA . TYR A 1 169 ? 25.218 12.325 11.928 1.00 74.75 169 TYR A CA 1
ATOM 1272 C C . TYR A 1 169 ? 26.579 12.289 12.641 1.00 74.75 169 TYR A C 1
ATOM 1274 O O . TYR A 1 169 ? 27.595 12.616 12.034 1.00 74.75 169 TYR A O 1
ATOM 1282 N N . VAL A 1 170 ? 26.612 11.846 13.902 1.00 80.50 170 VAL A N 1
ATOM 1283 C CA . VAL A 1 170 ? 27.853 11.693 14.681 1.00 80.50 170 VAL A CA 1
ATOM 1284 C C . VAL A 1 170 ? 28.735 10.563 14.123 1.00 80.50 170 VAL A C 1
ATOM 1286 O O . VAL A 1 170 ? 29.926 10.773 13.935 1.00 80.50 170 VAL A O 1
ATOM 1289 N N . GLU A 1 171 ? 28.172 9.394 13.799 1.00 77.44 171 GLU A N 1
ATOM 1290 C CA . GLU A 1 171 ? 28.897 8.248 13.217 1.00 77.44 171 GLU A CA 1
ATOM 1291 C C . GLU A 1 171 ? 29.489 8.590 11.841 1.00 77.44 171 GLU A C 1
ATOM 1293 O O . GLU A 1 171 ? 30.653 8.298 11.576 1.00 77.44 171 GLU A O 1
ATOM 1298 N N . ALA A 1 172 ? 28.722 9.276 10.987 1.00 66.75 172 ALA A N 1
ATOM 1299 C CA . ALA A 1 172 ? 29.214 9.740 9.692 1.00 66.75 172 ALA A CA 1
ATOM 1300 C C . ALA A 1 172 ? 30.373 10.740 9.831 1.00 66.75 172 ALA A C 1
ATOM 1302 O O . ALA A 1 172 ? 31.264 10.747 8.989 1.00 66.75 172 ALA A O 1
ATOM 1303 N N . ALA A 1 173 ? 30.385 11.560 10.885 1.00 65.69 173 ALA A N 1
ATOM 1304 C CA . ALA A 1 173 ? 31.485 12.482 11.155 1.00 65.69 173 ALA A CA 1
ATOM 1305 C C . ALA A 1 173 ? 32.750 11.771 11.678 1.00 65.69 173 ALA A C 1
ATOM 1307 O O . ALA A 1 173 ? 33.855 12.249 11.444 1.00 65.69 173 ALA A O 1
ATOM 1308 N N . ILE A 1 174 ? 32.606 10.625 12.353 1.00 69.00 174 ILE A N 1
ATOM 1309 C CA . ILE A 1 174 ? 33.735 9.812 12.841 1.00 69.00 174 ILE A CA 1
ATOM 1310 C C . ILE A 1 174 ? 34.391 9.026 11.695 1.00 69.00 174 ILE A C 1
ATOM 1312 O O . ILE A 1 174 ? 35.615 8.944 11.626 1.00 69.00 174 ILE A O 1
ATOM 1316 N N . ASP A 1 175 ? 33.593 8.458 10.785 1.00 62.53 175 ASP A N 1
ATOM 1317 C CA . ASP A 1 175 ? 34.078 7.567 9.717 1.00 62.53 175 ASP A CA 1
ATOM 1318 C C . ASP A 1 175 ? 34.896 8.285 8.614 1.00 62.53 175 ASP A C 1
ATOM 1320 O O . ASP A 1 175 ? 35.585 7.617 7.836 1.00 62.53 175 ASP A O 1
ATOM 1324 N N . PHE A 1 176 ? 34.853 9.624 8.538 1.00 57.00 176 PHE A N 1
ATOM 1325 C CA . PHE A 1 176 ? 35.541 10.434 7.517 1.00 57.00 176 PHE A CA 1
ATOM 1326 C C . PHE A 1 176 ? 36.370 11.586 8.130 1.00 57.00 176 PHE A C 1
ATOM 1328 O O . PHE A 1 176 ? 36.023 12.753 7.961 1.00 57.00 176 PHE A O 1
ATOM 1335 N N . PRO A 1 177 ? 37.491 11.290 8.814 1.00 51.97 177 PRO A N 1
ATOM 1336 C CA . PRO A 1 177 ? 38.309 12.298 9.500 1.00 51.97 177 PRO A CA 1
ATOM 1337 C C . PRO A 1 177 ? 39.136 13.209 8.567 1.00 51.97 177 PRO A C 1
ATOM 1339 O O . PRO A 1 177 ? 39.711 14.186 9.040 1.00 51.97 177 PRO A O 1
ATOM 1342 N N . ASP A 1 178 ? 39.219 12.902 7.265 1.00 48.62 178 ASP A N 1
ATOM 1343 C CA . ASP A 1 178 ? 40.136 13.557 6.313 1.00 48.62 178 ASP A CA 1
ATOM 1344 C C . ASP A 1 178 ? 39.559 14.813 5.612 1.00 48.62 178 ASP A C 1
ATOM 1346 O O . ASP A 1 178 ? 40.277 15.479 4.863 1.00 48.62 178 ASP A O 1
ATOM 1350 N N . GLU A 1 179 ? 38.285 15.170 5.830 1.00 44.94 179 GLU A N 1
ATOM 1351 C CA . GLU A 1 179 ? 37.709 16.437 5.347 1.00 44.94 179 GLU A CA 1
ATOM 1352 C C . GLU A 1 179 ? 37.716 17.480 6.480 1.00 44.94 179 GLU A C 1
ATOM 1354 O O . GLU A 1 179 ? 36.883 17.439 7.381 1.00 44.94 179 GLU A O 1
ATOM 1359 N N . GLU A 1 180 ? 38.671 18.420 6.439 1.00 40.41 180 GLU A N 1
ATOM 1360 C CA . GLU A 1 180 ? 38.812 19.559 7.365 1.00 40.41 180 GLU A CA 1
ATOM 1361 C C . GLU A 1 180 ? 37.605 20.524 7.307 1.00 40.41 180 GLU A C 1
ATOM 1363 O O . GLU A 1 180 ? 37.678 21.642 6.795 1.00 40.41 180 GLU A O 1
ATOM 1368 N N . ILE A 1 181 ? 36.478 20.114 7.883 1.00 47.44 181 ILE A N 1
ATOM 1369 C CA . ILE A 1 181 ? 35.507 21.020 8.489 1.00 47.44 181 ILE A CA 1
ATOM 1370 C C . ILE A 1 181 ? 35.445 20.605 9.952 1.00 47.44 181 ILE A C 1
ATOM 1372 O O . ILE A 1 181 ? 35.063 19.481 10.263 1.00 47.44 181 ILE A O 1
ATOM 1376 N N . ASP A 1 182 ? 35.847 21.505 10.847 1.00 55.66 182 ASP A N 1
ATOM 1377 C CA . ASP A 1 182 ? 35.742 21.345 12.297 1.00 55.66 182 ASP A CA 1
ATOM 1378 C C . ASP A 1 182 ? 34.254 21.205 12.684 1.00 55.66 182 ASP A C 1
ATOM 1380 O O . ASP A 1 182 ? 33.575 22.165 13.037 1.00 55.66 182 ASP A O 1
ATOM 1384 N N . PHE A 1 183 ? 33.684 20.012 12.508 1.00 57.66 183 PHE A N 1
ATOM 1385 C CA . PHE A 1 183 ? 32.241 19.761 12.572 1.00 57.66 183 PHE A CA 1
ATOM 1386 C C . PHE A 1 183 ? 31.674 19.930 13.988 1.00 57.66 183 PHE A C 1
ATOM 1388 O O . PHE A 1 183 ? 30.466 20.120 14.157 1.00 57.66 183 PHE A O 1
ATOM 1395 N N . LEU A 1 184 ? 32.544 19.877 15.000 1.00 59.12 184 LEU A N 1
ATOM 1396 C CA . LEU A 1 184 ? 32.216 20.181 16.389 1.00 59.12 184 LEU A CA 1
ATOM 1397 C C . LEU A 1 184 ? 32.003 21.690 16.601 1.00 59.12 184 LEU A C 1
ATOM 1399 O O . LEU A 1 184 ? 31.244 22.074 17.489 1.00 59.12 184 LEU A O 1
ATOM 1403 N N . SER A 1 185 ? 32.588 22.546 15.755 1.00 57.59 185 SER A N 1
ATOM 1404 C CA . SER A 1 185 ? 32.490 24.010 15.863 1.00 57.59 185 SER A CA 1
ATOM 1405 C C . SER A 1 185 ? 31.197 24.614 15.288 1.00 57.59 185 SER A C 1
ATOM 1407 O O . SER A 1 185 ? 30.812 25.722 15.660 1.00 57.59 185 SER A O 1
ATOM 1409 N N . ASP A 1 186 ? 30.464 23.873 14.450 1.00 65.00 186 ASP A N 1
ATOM 1410 C CA . ASP A 1 186 ? 29.255 24.342 13.749 1.00 65.00 186 ASP A CA 1
ATOM 1411 C C . ASP A 1 186 ? 27.990 24.403 14.639 1.00 65.00 186 ASP A C 1
ATOM 1413 O O . ASP A 1 186 ? 26.914 24.797 14.178 1.00 65.00 186 ASP A O 1
ATOM 1417 N N . GLY A 1 187 ? 28.072 23.947 15.898 1.00 73.00 187 GLY A N 1
ATOM 1418 C CA . GLY A 1 187 ? 26.995 23.990 16.905 1.00 73.00 187 GLY A CA 1
ATOM 1419 C C . GLY A 1 187 ? 25.749 23.137 16.603 1.00 73.00 187 GLY A C 1
ATOM 1420 O O . GLY A 1 187 ? 24.838 23.038 17.427 1.00 73.00 187 GLY A O 1
ATOM 1421 N N . LYS A 1 188 ? 25.678 22.488 15.433 1.00 81.19 188 LYS A N 1
ATOM 1422 C CA . LYS A 1 188 ? 24.507 21.707 14.989 1.00 81.19 188 LYS A CA 1
ATOM 1423 C C . LYS A 1 188 ? 24.258 20.465 15.846 1.00 81.19 188 LYS A C 1
ATOM 1425 O O . LYS A 1 188 ? 23.108 20.210 16.201 1.00 81.19 188 LYS A O 1
ATOM 1430 N N . ILE A 1 189 ? 25.312 19.713 16.180 1.00 84.06 189 ILE A N 1
ATOM 1431 C CA . ILE A 1 189 ? 25.223 18.505 17.021 1.00 84.06 189 ILE A CA 1
ATOM 1432 C C . ILE A 1 189 ? 24.754 18.887 18.423 1.00 84.06 189 ILE A C 1
ATOM 1434 O O . ILE A 1 189 ? 23.830 18.275 18.950 1.00 84.06 189 ILE A O 1
ATOM 1438 N N . GLU A 1 190 ? 25.329 19.947 18.992 1.00 87.12 190 GLU A N 1
ATOM 1439 C CA . GLU A 1 190 ? 24.931 20.471 20.299 1.00 87.12 190 GLU A CA 1
ATOM 1440 C C . GLU A 1 190 ? 23.458 20.904 20.307 1.00 87.12 190 GLU A C 1
ATOM 1442 O O . GLU A 1 190 ? 22.704 20.522 21.201 1.00 87.12 190 GLU A O 1
ATOM 1447 N N . ALA A 1 191 ? 23.011 21.646 19.289 1.00 88.06 191 ALA A N 1
ATOM 1448 C CA . ALA A 1 191 ? 21.622 22.084 19.182 1.00 88.06 191 ALA A CA 1
ATOM 1449 C C . ALA A 1 191 ? 20.638 20.907 19.057 1.00 88.06 191 ALA A C 1
ATOM 1451 O O . ALA A 1 191 ? 19.562 20.932 19.658 1.00 88.06 191 ALA A O 1
ATOM 1452 N N . GLN A 1 192 ? 20.992 19.871 18.289 1.00 89.38 192 GLN A N 1
ATOM 1453 C CA . GLN A 1 192 ? 20.179 18.658 18.172 1.00 89.38 192 GLN A CA 1
ATOM 1454 C C . GLN A 1 192 ? 20.163 17.858 19.477 1.00 89.38 192 GLN A C 1
ATOM 1456 O O . GLN A 1 192 ? 19.093 17.439 19.909 1.00 89.38 192 GLN A O 1
ATOM 1461 N N . LEU A 1 193 ? 21.309 17.710 20.145 1.00 92.19 193 LEU A N 1
ATOM 1462 C CA . LEU A 1 193 ? 21.405 17.039 21.439 1.00 92.19 193 LEU A CA 1
ATOM 1463 C C . LEU A 1 193 ? 20.572 17.757 22.509 1.00 92.19 193 LEU A C 1
ATOM 1465 O O . LEU A 1 193 ? 19.820 17.113 23.235 1.00 92.19 193 LEU A O 1
ATOM 1469 N N . HIS A 1 194 ? 20.635 19.091 22.571 1.00 93.44 194 HIS A N 1
ATOM 1470 C CA . HIS A 1 194 ? 19.793 19.886 23.466 1.00 93.44 194 HIS A CA 1
ATOM 1471 C C . HIS A 1 194 ? 18.303 19.707 23.192 1.00 93.44 194 HIS A C 1
ATOM 1473 O O . HIS A 1 194 ? 17.524 19.620 24.140 1.00 93.44 194 HIS A O 1
ATOM 1479 N N . ARG A 1 195 ? 17.907 19.624 21.917 1.00 93.81 195 ARG A N 1
ATOM 1480 C CA . ARG A 1 195 ? 16.514 19.364 21.546 1.00 93.81 195 ARG A CA 1
ATOM 1481 C C . ARG A 1 195 ? 16.054 18.000 22.055 1.00 93.81 195 ARG A C 1
ATOM 1483 O O . ARG A 1 195 ? 15.050 17.939 22.748 1.00 93.81 195 ARG A O 1
ATOM 1490 N N . VAL A 1 196 ? 16.833 16.946 21.803 1.00 95.06 196 VAL A N 1
ATOM 1491 C CA . VAL A 1 196 ? 16.504 15.586 22.259 1.00 95.06 196 VAL A CA 1
ATOM 1492 C C . VAL A 1 196 ? 16.427 15.500 23.785 1.00 95.06 196 VAL A C 1
ATOM 1494 O O . VAL A 1 196 ? 15.530 14.850 24.315 1.00 95.06 196 VAL A O 1
ATOM 1497 N N . ILE A 1 197 ? 17.328 16.179 24.504 1.00 96.25 197 ILE A N 1
ATOM 1498 C CA . ILE A 1 197 ? 17.267 16.274 25.971 1.00 96.25 197 ILE A CA 1
ATOM 1499 C C . ILE A 1 197 ? 15.969 16.964 26.414 1.00 96.25 197 ILE A C 1
ATOM 1501 O O . ILE A 1 197 ? 15.289 16.452 27.298 1.00 96.25 197 ILE A O 1
ATOM 1505 N N . GLY A 1 198 ? 15.602 18.085 25.784 1.00 94.75 198 GLY A N 1
ATOM 1506 C CA . GLY A 1 198 ? 14.364 18.803 26.095 1.00 94.75 198 GLY A CA 1
ATOM 1507 C C . GLY A 1 198 ? 13.107 17.967 25.839 1.00 94.75 198 GLY A C 1
ATOM 1508 O O . GLY A 1 198 ? 12.212 17.929 26.683 1.00 94.75 198 GLY A O 1
ATOM 1509 N N . ASP A 1 199 ? 13.067 17.246 24.718 1.00 93.75 199 ASP A N 1
ATOM 1510 C CA . ASP A 1 199 ? 11.961 16.349 24.379 1.00 93.75 199 ASP A CA 1
ATOM 1511 C C . ASP A 1 199 ? 11.864 15.185 25.382 1.00 93.75 199 ASP A C 1
ATOM 1513 O O . ASP A 1 199 ? 10.771 14.839 25.837 1.00 93.75 199 ASP A O 1
ATOM 1517 N N . LEU A 1 200 ? 13.003 14.608 25.789 1.00 95.88 200 LEU A N 1
ATOM 1518 C CA . LEU A 1 200 ? 13.043 13.553 26.802 1.00 95.88 200 LEU A CA 1
ATOM 1519 C C . LEU A 1 200 ? 12.564 14.059 28.168 1.00 95.88 200 LEU A C 1
ATOM 1521 O O . LEU A 1 200 ? 11.821 13.356 28.853 1.00 95.88 200 LEU A O 1
ATOM 1525 N N . ASP A 1 201 ? 12.963 15.265 28.571 1.00 93.81 201 ASP A N 1
ATOM 1526 C CA . ASP A 1 201 ? 12.547 15.861 29.841 1.00 93.81 201 ASP A CA 1
ATOM 1527 C C . ASP A 1 201 ? 11.038 16.137 29.879 1.00 93.81 201 ASP A C 1
ATOM 1529 O O . ASP A 1 201 ? 10.395 15.881 30.902 1.00 93.81 201 ASP A O 1
ATOM 1533 N N . ALA A 1 202 ? 10.448 16.558 28.756 1.00 90.75 202 ALA A N 1
ATOM 1534 C CA . ALA A 1 202 ? 8.999 16.697 28.626 1.00 90.75 202 ALA A CA 1
ATOM 1535 C C . ALA A 1 202 ? 8.281 15.346 28.802 1.00 90.75 202 ALA A C 1
ATOM 1537 O O . ALA A 1 202 ? 7.352 15.238 29.605 1.00 90.75 202 ALA A O 1
ATOM 1538 N N . VAL A 1 203 ? 8.757 14.292 28.127 1.00 92.38 203 VAL A N 1
ATOM 1539 C CA . VAL A 1 203 ? 8.195 12.934 28.260 1.00 92.38 203 VAL A CA 1
ATOM 1540 C C . VAL A 1 203 ? 8.362 12.394 29.683 1.00 92.38 203 VAL A C 1
ATOM 1542 O O . VAL A 1 203 ? 7.448 11.764 30.211 1.00 92.38 203 VAL A O 1
ATOM 1545 N N . ARG A 1 204 ? 9.494 12.664 30.347 1.00 92.25 204 ARG A N 1
ATOM 1546 C CA . ARG A 1 204 ? 9.733 12.288 31.752 1.00 92.25 204 ARG A CA 1
ATOM 1547 C C . ARG A 1 204 ? 8.752 12.963 32.704 1.00 92.25 204 ARG A C 1
ATOM 1549 O O . ARG A 1 204 ? 8.257 12.303 33.617 1.00 92.25 204 ARG A O 1
ATOM 1556 N N . ALA A 1 205 ? 8.480 14.253 32.516 1.00 86.38 205 ALA A N 1
ATOM 1557 C CA . ALA A 1 205 ? 7.526 14.986 33.344 1.00 86.38 205 ALA A CA 1
ATOM 1558 C C . ALA A 1 205 ? 6.106 14.412 33.200 1.00 86.38 205 ALA A C 1
ATOM 1560 O O . ALA A 1 205 ? 5.454 14.122 34.204 1.00 86.38 205 ALA A O 1
ATOM 1561 N N . GLU A 1 206 ? 5.673 14.161 31.963 1.00 87.75 206 GLU A N 1
ATOM 1562 C CA . GLU A 1 206 ? 4.368 13.565 31.660 1.00 87.75 206 GLU A CA 1
ATOM 1563 C C . GLU A 1 206 ? 4.248 12.134 32.220 1.00 87.75 206 GLU A C 1
ATOM 1565 O O . GLU A 1 206 ? 3.281 11.810 32.910 1.00 87.75 206 GLU A O 1
ATOM 1570 N N . ALA A 1 207 ? 5.279 11.301 32.036 1.00 88.25 207 ALA A N 1
ATOM 1571 C CA . ALA A 1 207 ? 5.325 9.935 32.561 1.00 88.25 207 ALA A CA 1
ATOM 1572 C C . ALA A 1 207 ? 5.279 9.880 34.099 1.00 88.25 207 ALA A C 1
ATOM 1574 O O . ALA A 1 207 ? 4.655 8.981 34.665 1.00 88.25 207 ALA A O 1
ATOM 1575 N N . ARG A 1 208 ? 5.914 10.831 34.802 1.00 85.12 208 ARG A N 1
ATOM 1576 C CA . ARG A 1 208 ? 5.852 10.910 36.275 1.00 85.12 208 ARG A CA 1
ATOM 1577 C C . ARG A 1 208 ? 4.427 11.165 36.756 1.00 85.12 208 ARG A C 1
ATOM 1579 O O . ARG A 1 208 ? 3.968 10.474 37.660 1.00 85.12 208 ARG A O 1
ATOM 1586 N N . GLN A 1 209 ? 3.716 12.087 36.112 1.00 81.25 209 GLN A N 1
ATOM 1587 C CA . GLN A 1 209 ? 2.309 12.371 36.412 1.00 81.25 209 GLN A CA 1
ATOM 1588 C C . GLN A 1 209 ? 1.415 11.157 36.114 1.00 81.25 209 GLN A C 1
ATOM 1590 O O . GLN A 1 209 ? 0.576 10.783 36.934 1.00 81.25 209 GLN A O 1
ATOM 1595 N N . GLY A 1 210 ? 1.668 10.460 35.001 1.00 82.81 210 GLY A N 1
ATOM 1596 C CA . GLY A 1 210 ? 1.017 9.188 34.680 1.00 82.81 210 GLY A CA 1
ATOM 1597 C C . GLY A 1 210 ? 1.261 8.088 35.722 1.00 82.81 210 GLY A C 1
ATOM 1598 O O . GLY A 1 210 ? 0.348 7.339 36.058 1.00 82.81 210 GLY A O 1
ATOM 1599 N N . SER A 1 211 ? 2.468 7.998 36.283 1.00 84.00 211 SER A N 1
ATOM 1600 C CA . SER A 1 211 ? 2.786 7.027 37.341 1.00 84.00 211 SER A CA 1
ATOM 1601 C C . SER A 1 211 ? 2.037 7.322 38.642 1.00 84.00 211 SER A C 1
ATOM 1603 O O . SER A 1 211 ? 1.570 6.389 39.296 1.00 84.00 211 SER A O 1
ATOM 1605 N N . LEU A 1 212 ? 1.871 8.600 39.003 1.00 79.56 212 LEU A N 1
ATOM 1606 C CA . LEU A 1 212 ? 1.113 9.011 40.192 1.00 79.56 212 LEU A CA 1
ATOM 1607 C C . LEU A 1 212 ? -0.374 8.638 40.088 1.00 79.56 212 LEU A C 1
ATOM 1609 O O . LEU A 1 212 ? -0.965 8.180 41.063 1.00 79.56 212 LEU A O 1
ATOM 1613 N N . LEU A 1 213 ? -0.963 8.750 38.893 1.00 76.94 213 LEU A N 1
ATOM 1614 C CA . LEU A 1 213 ? -2.339 8.311 38.618 1.00 76.94 213 LEU A CA 1
ATOM 1615 C C . LEU A 1 213 ? -2.544 6.796 38.767 1.00 76.94 213 LEU A C 1
ATOM 1617 O O . LEU A 1 213 ? -3.676 6.352 38.955 1.00 76.94 213 LEU A O 1
ATOM 1621 N N . ARG A 1 214 ? -1.470 6.005 38.661 1.00 76.88 214 ARG A N 1
ATOM 1622 C CA . ARG A 1 214 ? -1.503 4.541 38.750 1.00 76.88 214 ARG A CA 1
ATOM 1623 C C . ARG A 1 214 ? -1.183 4.031 40.152 1.00 76.88 214 ARG A C 1
ATOM 1625 O O . ARG A 1 214 ? -1.894 3.169 40.656 1.00 76.88 214 ARG A O 1
ATOM 1632 N N . GLU A 1 215 ? -0.095 4.514 40.748 1.00 76.06 215 GLU A N 1
ATOM 1633 C CA . GLU A 1 215 ? 0.401 4.036 42.046 1.00 76.06 215 GLU A CA 1
ATOM 1634 C C . GLU A 1 215 ? -0.266 4.748 43.236 1.00 76.06 215 GLU A C 1
ATOM 1636 O O . GLU A 1 215 ? -0.351 4.165 44.315 1.00 76.06 215 GLU A O 1
ATOM 1641 N N . GLY A 1 216 ? -0.783 5.970 43.042 1.00 77.88 216 GLY A N 1
ATOM 1642 C CA . GLY A 1 216 ? -1.396 6.772 44.102 1.00 77.88 216 GLY A CA 1
ATOM 1643 C C . GLY A 1 216 ? -0.411 7.225 45.188 1.00 77.88 216 GLY A C 1
ATOM 1644 O O . GLY A 1 216 ? 0.801 7.117 45.030 1.00 77.88 216 GLY A O 1
ATOM 1645 N N . MET A 1 217 ? -0.930 7.748 46.307 1.00 83.06 217 MET A N 1
ATOM 1646 C CA . MET A 1 217 ? -0.136 8.003 47.528 1.00 83.06 217 MET A CA 1
ATOM 1647 C C . MET A 1 217 ? -0.500 7.004 48.612 1.00 83.06 217 MET A C 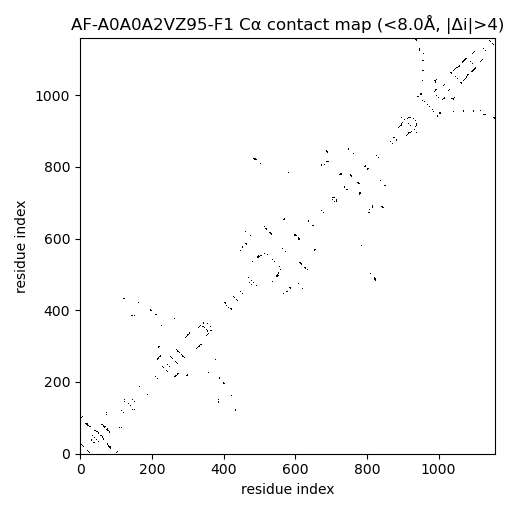1
ATOM 1649 O O . MET A 1 217 ? -1.682 6.850 48.932 1.00 83.06 217 MET A O 1
ATOM 1653 N N . LYS A 1 218 ? 0.495 6.427 49.277 1.00 86.56 218 LYS A N 1
ATOM 1654 C CA . LYS A 1 218 ? 0.303 5.686 50.521 1.00 86.56 218 LYS A CA 1
ATOM 1655 C C . LYS A 1 218 ? 0.388 6.629 51.718 1.00 86.56 218 LYS A C 1
ATOM 1657 O O . LYS A 1 218 ? 1.458 7.128 52.068 1.00 86.56 218 LYS A O 1
ATOM 1662 N N . VAL A 1 219 ? -0.751 6.850 52.369 1.00 90.00 219 VAL A N 1
ATOM 1663 C CA . VAL A 1 219 ? -0.886 7.760 53.511 1.00 90.00 219 VAL A CA 1
ATOM 1664 C C . VAL A 1 219 ? -1.232 6.972 54.764 1.00 90.00 219 VAL A C 1
ATOM 1666 O O . VAL A 1 219 ? -2.245 6.278 54.819 1.00 90.00 219 VAL A O 1
ATOM 1669 N N . VAL A 1 220 ? -0.409 7.107 55.802 1.00 91.50 220 VAL A N 1
ATOM 1670 C CA . VAL A 1 220 ? -0.639 6.438 57.087 1.00 91.50 220 VAL A CA 1
ATOM 1671 C C . VAL A 1 220 ? -1.146 7.437 58.119 1.00 91.50 220 VAL A C 1
ATOM 1673 O O . VAL A 1 220 ? -0.503 8.454 58.372 1.00 91.50 220 VAL A O 1
ATOM 1676 N N . ILE A 1 221 ? -2.283 7.137 58.749 1.00 91.00 221 ILE A N 1
ATOM 1677 C CA . ILE A 1 221 ? -2.821 7.919 59.866 1.00 91.00 221 ILE A CA 1
ATOM 1678 C C . ILE A 1 221 ? -2.257 7.344 61.167 1.00 91.00 221 ILE A C 1
ATOM 1680 O O . ILE A 1 221 ? -2.597 6.226 61.559 1.00 91.00 221 ILE A O 1
ATOM 1684 N N . ALA A 1 222 ? -1.401 8.107 61.848 1.00 89.38 222 ALA A N 1
ATOM 1685 C CA . ALA A 1 222 ? -0.732 7.708 63.086 1.00 89.38 222 ALA A CA 1
ATOM 1686 C C . ALA A 1 222 ? -1.086 8.662 64.231 1.00 89.38 222 ALA A C 1
ATOM 1688 O O . ALA A 1 222 ? -1.258 9.856 64.025 1.00 89.38 222 ALA A O 1
ATOM 1689 N N . GLY A 1 223 ? -1.195 8.161 65.460 1.00 86.12 223 GLY A N 1
ATOM 1690 C CA . GLY A 1 223 ? -1.501 8.997 66.624 1.00 86.12 223 GLY A CA 1
ATOM 1691 C C . GLY A 1 223 ? -1.982 8.194 67.828 1.00 86.12 223 GLY A C 1
ATOM 1692 O O . GLY A 1 223 ? -2.314 7.006 67.714 1.00 86.12 223 GLY A O 1
ATOM 1693 N N . ARG A 1 224 ? -2.052 8.850 68.993 1.00 82.94 224 ARG A N 1
ATOM 1694 C CA . ARG A 1 224 ? -2.477 8.218 70.256 1.00 82.94 224 ARG A CA 1
ATOM 1695 C C . ARG A 1 224 ? -3.900 7.636 70.146 1.00 82.94 224 ARG A C 1
ATOM 1697 O O . ARG A 1 224 ? -4.677 8.036 69.265 1.00 82.94 224 ARG A O 1
ATOM 1704 N N . PRO A 1 225 ? -4.281 6.668 71.001 1.00 76.06 225 PRO A N 1
ATOM 1705 C CA . PRO A 1 225 ? -5.677 6.252 71.129 1.00 76.06 225 PRO A CA 1
ATOM 1706 C C . PRO A 1 225 ? -6.602 7.466 71.329 1.00 76.06 225 PRO A C 1
ATOM 1708 O O . PRO A 1 225 ? -6.211 8.437 71.968 1.00 76.06 225 PRO A O 1
ATOM 1711 N N . ASN A 1 226 ? -7.810 7.425 70.763 1.00 74.88 226 ASN A N 1
ATOM 1712 C CA . ASN A 1 226 ? -8.834 8.482 70.856 1.00 74.88 226 ASN A CA 1
ATOM 1713 C C . ASN A 1 226 ? -8.505 9.845 70.204 1.00 74.88 226 ASN A C 1
ATOM 1715 O O . ASN A 1 226 ? -9.326 10.757 70.277 1.00 74.88 226 ASN A O 1
ATOM 1719 N N . ALA A 1 227 ? -7.391 9.972 69.467 1.00 82.69 227 ALA A N 1
ATOM 1720 C CA . ALA A 1 227 ? -7.079 11.169 68.665 1.00 82.69 227 ALA A CA 1
ATOM 1721 C C . ALA A 1 227 ? -8.044 11.411 67.476 1.00 82.69 227 ALA A C 1
ATOM 1723 O O . ALA A 1 227 ? -7.981 12.441 66.807 1.00 82.69 227 ALA A O 1
ATOM 1724 N N . GLY A 1 228 ? -8.950 10.463 67.204 1.00 83.88 228 GLY A N 1
ATOM 1725 C CA . GLY A 1 228 ? -9.948 10.543 66.132 1.00 83.88 228 GLY A CA 1
ATOM 1726 C C . GLY A 1 228 ? -9.453 10.084 64.756 1.00 83.88 228 GLY A C 1
ATOM 1727 O O . GLY A 1 228 ? -9.949 10.569 63.745 1.00 83.88 228 GLY A O 1
ATOM 1728 N N . LYS A 1 229 ? -8.503 9.138 64.714 1.00 87.19 229 LYS A N 1
ATOM 1729 C CA . LYS A 1 229 ? -7.965 8.550 63.472 1.00 87.19 229 LYS A CA 1
ATOM 1730 C C . LYS A 1 229 ? -9.053 7.928 62.586 1.00 87.19 229 LYS A C 1
ATOM 1732 O O . LYS A 1 229 ? -9.213 8.332 61.441 1.00 87.19 229 LYS A O 1
ATOM 1737 N N . SER A 1 230 ? -9.872 7.040 63.153 1.00 79.75 230 SER A N 1
ATOM 1738 C CA . SER A 1 230 ? -10.953 6.361 62.426 1.00 79.75 230 SER A CA 1
ATOM 1739 C C . SER A 1 230 ? -12.077 7.318 62.001 1.00 79.75 230 SER A C 1
ATOM 1741 O O . SER A 1 230 ? -12.695 7.123 60.959 1.00 79.75 230 SER A O 1
ATOM 1743 N N . SER A 1 231 ? -12.302 8.405 62.751 1.00 83.44 231 SER A N 1
ATOM 1744 C CA . SER A 1 231 ? -13.209 9.486 62.334 1.00 83.44 231 SER A CA 1
ATOM 1745 C C . SER A 1 231 ? -12.671 10.232 61.110 1.00 83.44 231 SER A C 1
ATOM 1747 O O . SER A 1 231 ? -13.433 10.509 60.190 1.00 83.44 231 SER A O 1
ATOM 1749 N N . LEU A 1 232 ? -11.361 10.509 61.060 1.00 87.50 232 LEU A N 1
ATOM 1750 C CA . LEU A 1 232 ? -10.736 11.140 59.896 1.00 87.50 232 LEU A CA 1
ATOM 1751 C C . LEU A 1 232 ? -10.733 10.212 58.675 1.00 87.50 232 LEU A C 1
ATOM 1753 O O . LEU A 1 232 ? -11.006 10.678 57.573 1.00 87.50 232 LEU A O 1
ATOM 1757 N N . LEU A 1 233 ? -10.477 8.912 58.865 1.00 86.19 233 LEU A N 1
ATOM 1758 C CA . LEU A 1 233 ? -10.590 7.915 57.797 1.00 86.19 233 LEU A CA 1
ATOM 1759 C C . LEU A 1 233 ? -11.987 7.953 57.164 1.00 86.19 233 LEU A C 1
ATOM 1761 O O . LEU A 1 233 ? -12.097 8.079 55.948 1.00 86.19 233 LEU A O 1
ATOM 1765 N N . ASN A 1 234 ? -13.044 7.907 57.981 1.00 80.88 234 ASN A N 1
ATOM 1766 C CA . ASN A 1 234 ? -14.427 7.966 57.499 1.00 80.88 234 ASN A CA 1
ATOM 1767 C C . ASN A 1 234 ? -14.726 9.297 56.781 1.00 80.88 234 ASN A C 1
ATOM 1769 O O . ASN A 1 234 ? -15.354 9.297 55.722 1.00 80.88 234 ASN A O 1
ATOM 1773 N N . ALA A 1 235 ? -14.231 10.426 57.304 1.00 84.00 235 ALA A N 1
ATOM 1774 C CA . ALA A 1 235 ? -14.396 11.741 56.678 1.00 84.00 235 ALA A CA 1
ATOM 1775 C C . ALA A 1 235 ? -13.669 11.857 55.321 1.00 84.00 235 ALA A C 1
ATOM 1777 O O . ALA A 1 235 ? -14.183 12.472 54.385 1.00 84.00 235 ALA A O 1
ATOM 1778 N N . LEU A 1 236 ? -12.492 11.238 55.181 1.00 84.06 236 LEU A N 1
ATOM 1779 C CA . LEU A 1 236 ? -11.751 11.183 53.919 1.00 84.06 236 LEU A CA 1
ATOM 1780 C C . LEU A 1 236 ? -12.384 10.196 52.921 1.00 84.06 236 LEU A C 1
ATOM 1782 O O . LEU A 1 236 ? -12.467 10.507 51.732 1.00 84.06 236 LEU A O 1
ATOM 1786 N N . ALA A 1 237 ? -12.897 9.058 53.394 1.00 75.19 237 ALA A N 1
ATOM 1787 C CA . ALA A 1 237 ? -13.550 8.040 52.569 1.00 75.19 237 ALA A CA 1
ATOM 1788 C C . ALA A 1 237 ? -14.978 8.406 52.125 1.00 75.19 237 ALA A C 1
ATOM 1790 O O . ALA A 1 237 ? -15.489 7.810 51.179 1.00 75.19 237 ALA A O 1
ATOM 1791 N N . GLY A 1 238 ? -15.638 9.360 52.792 1.00 69.38 238 GLY A N 1
ATOM 1792 C CA . GLY A 1 238 ? -17.011 9.773 52.475 1.00 69.38 238 GLY A CA 1
ATOM 1793 C C . GLY A 1 238 ? -18.086 8.724 52.804 1.00 69.38 238 GLY A C 1
ATOM 1794 O O . GLY A 1 238 ? -19.227 8.863 52.371 1.00 69.38 238 GLY A O 1
ATOM 1795 N N . ARG A 1 239 ? -17.734 7.667 53.552 1.00 61.31 239 ARG A N 1
ATOM 1796 C CA . ARG A 1 239 ? -18.607 6.557 53.984 1.00 61.31 239 ARG A CA 1
ATOM 1797 C C . ARG A 1 239 ? -18.126 5.979 55.324 1.00 61.31 239 ARG A C 1
ATOM 1799 O O . ARG A 1 239 ? -16.952 6.115 55.659 1.00 61.31 239 ARG A O 1
ATOM 1806 N N . GLU A 1 240 ? -19.008 5.317 56.080 1.00 51.88 240 GLU A N 1
ATOM 1807 C CA . GLU A 1 240 ? -18.664 4.666 57.360 1.00 51.88 240 GLU A CA 1
ATOM 1808 C C . GLU A 1 240 ? -17.891 3.351 57.130 1.00 51.88 240 GLU A C 1
ATOM 1810 O O . GLU A 1 240 ? -18.474 2.270 57.087 1.00 51.88 240 GLU A O 1
ATOM 1815 N N . ALA A 1 241 ? -16.571 3.440 56.941 1.00 45.56 241 ALA A N 1
ATOM 1816 C CA . ALA A 1 241 ? -15.692 2.285 56.730 1.00 45.56 241 ALA A CA 1
ATOM 1817 C C . ALA A 1 241 ? -15.169 1.669 58.048 1.00 45.56 241 ALA A C 1
ATOM 1819 O O . ALA A 1 241 ? -14.902 0.471 58.108 1.00 45.56 241 ALA A O 1
ATOM 1820 N N . ALA A 1 242 ? -15.048 2.463 59.120 1.00 51.09 242 ALA A N 1
ATOM 1821 C CA . ALA A 1 242 ? -14.539 2.028 60.426 1.00 51.09 242 ALA A CA 1
ATOM 1822 C C . ALA A 1 242 ? -15.576 2.179 61.555 1.00 51.09 242 ALA A C 1
ATOM 1824 O O . ALA A 1 242 ? -16.248 3.207 61.662 1.00 51.09 242 ALA A O 1
ATOM 1825 N N . ILE A 1 243 ? -15.662 1.169 62.435 1.00 45.53 243 ILE A N 1
ATOM 1826 C CA . ILE A 1 243 ? -16.582 1.141 63.586 1.00 45.53 243 ILE A CA 1
ATOM 1827 C C . ILE A 1 243 ? -16.102 2.129 64.664 1.00 45.53 243 ILE A C 1
ATOM 1829 O O . ILE A 1 243 ? -15.041 1.945 65.266 1.00 45.53 243 ILE A O 1
ATOM 1833 N N . VAL A 1 244 ? -16.907 3.156 64.952 1.00 50.78 244 VAL A N 1
ATOM 1834 C CA . VAL A 1 244 ? -16.662 4.128 66.030 1.00 50.78 244 VAL A CA 1
ATOM 1835 C C . VAL A 1 244 ? -17.365 3.642 67.304 1.00 50.78 244 VAL A C 1
ATOM 1837 O O . VAL A 1 244 ? -18.590 3.576 67.342 1.00 50.78 244 VAL A O 1
ATOM 1840 N N . THR A 1 245 ? -16.614 3.279 68.350 1.00 49.12 245 THR A N 1
ATOM 1841 C CA . THR A 1 245 ? -17.177 2.956 69.680 1.00 49.12 245 THR A CA 1
ATOM 1842 C C . THR A 1 245 ? -16.376 3.651 70.780 1.00 49.12 245 THR A C 1
ATOM 1844 O O . THR A 1 245 ? -15.180 3.877 70.603 1.00 49.12 245 THR A O 1
ATOM 1847 N N . ASP A 1 246 ? -17.003 3.922 71.927 1.00 44.53 246 ASP A N 1
ATOM 1848 C CA . ASP A 1 246 ? -16.385 4.624 73.067 1.00 44.53 246 ASP A CA 1
ATOM 1849 C C . ASP A 1 246 ? -15.387 3.765 73.878 1.00 44.53 246 ASP A C 1
ATOM 1851 O O . ASP A 1 246 ? -14.796 4.232 74.855 1.00 44.53 246 ASP A O 1
ATOM 1855 N N . ILE A 1 247 ? -15.171 2.502 73.489 1.00 47.97 247 ILE A N 1
ATOM 1856 C CA . ILE A 1 247 ? -14.188 1.613 74.119 1.00 47.97 247 ILE A CA 1
ATOM 1857 C C . ILE A 1 247 ? -12.800 1.921 73.537 1.00 47.97 247 ILE A C 1
ATOM 1859 O O . ILE A 1 247 ? -12.575 1.792 72.338 1.00 47.97 247 ILE A O 1
ATOM 1863 N N . ALA A 1 248 ? -11.834 2.302 74.376 1.00 46.00 248 ALA A N 1
ATOM 1864 C CA . ALA A 1 248 ? -10.465 2.567 73.926 1.00 46.00 248 ALA A CA 1
ATOM 1865 C C . ALA A 1 248 ? -9.819 1.310 73.291 1.00 46.00 248 ALA A C 1
ATOM 1867 O O . ALA A 1 248 ? -9.771 0.256 73.923 1.00 46.00 248 ALA A O 1
ATOM 1868 N N . GLY A 1 249 ? -9.275 1.429 72.068 1.00 54.97 249 GLY A N 1
ATOM 1869 C CA . GLY A 1 249 ? -8.514 0.354 71.397 1.00 54.97 249 GLY A CA 1
ATOM 1870 C C . GLY A 1 249 ? -9.311 -0.529 70.421 1.00 54.97 249 GLY A C 1
ATOM 1871 O O . GLY A 1 249 ? -9.100 -1.741 70.372 1.00 54.97 249 GLY A O 1
ATOM 1872 N N . THR A 1 250 ? -10.241 0.053 69.663 1.00 55.22 250 THR A N 1
ATOM 1873 C CA . THR A 1 250 ? -11.164 -0.676 68.771 1.00 55.22 250 THR A CA 1
ATOM 1874 C C . THR A 1 250 ? -10.587 -1.058 67.408 1.00 55.22 250 THR A C 1
ATOM 1876 O O . THR A 1 250 ? -10.972 -2.093 66.869 1.00 55.22 250 THR A O 1
ATOM 1879 N N . THR A 1 251 ? -9.629 -0.304 66.863 1.00 54.56 251 THR A N 1
ATOM 1880 C CA . THR A 1 251 ? -8.888 -0.667 65.642 1.00 54.56 251 THR A CA 1
ATOM 1881 C C . THR A 1 251 ? -7.717 -1.582 65.991 1.00 54.56 251 THR A C 1
ATOM 1883 O O . THR A 1 251 ? -6.590 -1.138 66.202 1.00 54.56 251 THR A O 1
ATOM 1886 N N . ARG A 1 252 ? -8.016 -2.879 66.134 1.00 58.72 252 ARG A N 1
ATOM 1887 C CA . ARG A 1 252 ? -7.023 -3.925 66.447 1.00 58.72 252 ARG A CA 1
ATOM 1888 C C . ARG A 1 252 ? -6.284 -4.444 65.206 1.00 58.72 252 ARG A C 1
ATOM 1890 O O . ARG A 1 252 ? -5.167 -4.932 65.340 1.00 58.72 252 ARG A O 1
ATOM 1897 N N . ASP A 1 253 ? -6.876 -4.274 64.023 1.00 56.59 253 ASP A N 1
ATOM 1898 C CA . ASP A 1 253 ? -6.288 -4.583 62.716 1.00 56.59 253 ASP A CA 1
ATOM 1899 C C . ASP A 1 253 ? -6.068 -3.306 61.893 1.00 56.59 253 ASP A C 1
ATOM 1901 O O . ASP A 1 253 ? -6.796 -2.323 62.033 1.00 56.59 253 ASP A O 1
ATOM 1905 N N . VAL A 1 254 ? -5.051 -3.332 61.027 1.00 60.47 254 VAL A N 1
ATOM 1906 C CA . VAL A 1 254 ? -4.747 -2.254 60.078 1.00 60.47 254 VAL A CA 1
ATOM 1907 C C . VAL A 1 254 ? -5.842 -2.213 59.011 1.00 60.47 254 VAL A C 1
ATOM 1909 O O . VAL A 1 254 ? -5.956 -3.145 58.212 1.00 60.47 254 VAL A O 1
ATOM 1912 N N . LEU A 1 255 ? -6.629 -1.138 58.981 1.00 67.50 255 LEU A N 1
ATOM 1913 C CA . LEU A 1 255 ? -7.656 -0.932 57.959 1.00 67.50 255 LEU A CA 1
ATOM 1914 C C . LEU A 1 255 ? -7.043 -0.198 56.767 1.00 67.50 255 LEU A C 1
ATOM 1916 O O . LEU A 1 255 ? -6.400 0.838 56.933 1.00 67.50 255 LEU A O 1
ATOM 1920 N N . ARG A 1 256 ? -7.236 -0.752 55.568 1.00 74.88 256 ARG A N 1
ATOM 1921 C CA . ARG A 1 256 ? -6.754 -0.183 54.307 1.00 74.88 256 ARG A CA 1
ATOM 1922 C C . ARG A 1 256 ? -7.955 0.226 53.471 1.00 74.88 256 ARG A C 1
ATOM 1924 O O . ARG A 1 256 ? -8.719 -0.637 53.055 1.00 74.88 256 ARG A O 1
ATOM 1931 N N . GLU A 1 257 ? -8.086 1.516 53.205 1.00 77.31 257 GLU A N 1
ATOM 1932 C CA . GLU A 1 257 ? -9.099 2.044 52.296 1.00 77.31 257 GLU A CA 1
ATOM 1933 C C . GLU A 1 257 ? -8.424 2.662 51.077 1.00 77.31 257 GLU A C 1
ATOM 1935 O O . GLU A 1 257 ? -7.430 3.385 51.181 1.00 77.31 257 GLU A O 1
ATOM 1940 N N . HIS A 1 258 ? -8.982 2.372 49.908 1.00 75.44 258 HIS A N 1
ATOM 1941 C CA . HIS A 1 258 ? -8.609 3.030 48.664 1.00 75.44 258 HIS A CA 1
ATOM 1942 C C . HIS A 1 258 ? -9.653 4.103 48.395 1.00 75.44 258 HIS A C 1
ATOM 1944 O O . HIS A 1 258 ? -10.825 3.787 48.184 1.00 75.44 258 HIS A O 1
ATOM 1950 N N . ILE A 1 259 ? -9.228 5.360 48.447 1.00 80.69 259 ILE A N 1
ATOM 1951 C CA . ILE A 1 259 ? -10.093 6.510 48.200 1.00 80.69 259 ILE A CA 1
ATOM 1952 C C . ILE A 1 259 ? -9.552 7.321 47.028 1.00 80.69 259 ILE A C 1
ATOM 1954 O O . ILE A 1 259 ? -8.390 7.187 46.644 1.00 80.69 259 ILE A O 1
ATOM 1958 N N . HIS A 1 260 ? -10.380 8.217 46.504 1.00 75.88 260 HIS A N 1
ATOM 1959 C CA . HIS A 1 260 ? -9.983 9.154 45.461 1.00 75.88 260 HIS A CA 1
ATOM 1960 C C . HIS A 1 260 ? -10.172 10.586 45.947 1.00 75.88 260 HIS A C 1
ATOM 1962 O O . HIS A 1 260 ? -11.189 10.917 46.558 1.00 75.88 260 HIS A O 1
ATOM 1968 N N . ILE A 1 261 ? -9.195 11.443 45.660 1.00 78.06 261 ILE A N 1
ATOM 1969 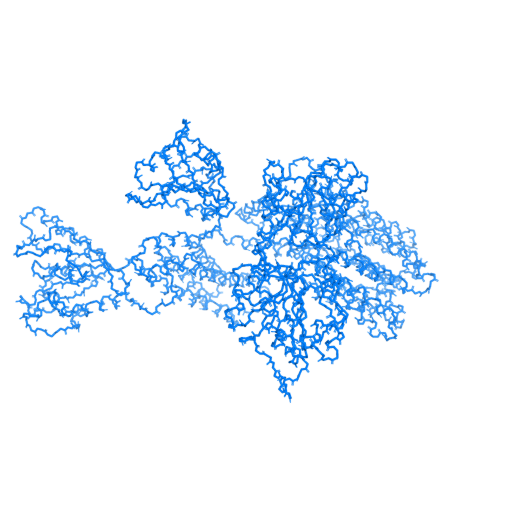C CA . ILE A 1 261 ? -9.295 12.892 45.855 1.00 78.06 261 ILE A CA 1
ATOM 1970 C C . ILE A 1 261 ? -9.175 13.531 44.472 1.00 78.06 261 ILE A C 1
ATOM 1972 O O . ILE A 1 261 ? -8.090 13.542 43.903 1.00 78.06 261 ILE A O 1
ATOM 1976 N N . ASP A 1 262 ? -10.284 14.015 43.908 1.00 71.44 262 ASP A N 1
ATOM 1977 C CA . ASP A 1 262 ? -10.331 14.634 42.569 1.00 71.44 262 ASP A CA 1
ATOM 1978 C C . ASP A 1 262 ? -9.630 13.805 41.471 1.00 71.44 262 ASP A C 1
ATOM 1980 O O . ASP A 1 262 ? -8.879 14.329 40.655 1.00 71.44 262 ASP A O 1
ATOM 1984 N N . GLY A 1 263 ? -9.839 12.482 41.479 1.00 67.38 263 GLY A N 1
ATOM 1985 C CA . GLY A 1 263 ? -9.247 11.545 40.512 1.00 67.38 263 GLY A CA 1
ATOM 1986 C C . GLY A 1 263 ? -7.883 10.962 40.906 1.00 67.38 263 GLY A C 1
ATOM 1987 O O . GLY A 1 263 ? -7.502 9.928 40.352 1.00 67.38 263 GLY A O 1
ATOM 1988 N N . MET A 1 264 ? -7.202 11.546 41.900 1.00 76.62 264 MET A N 1
ATOM 1989 C CA . MET A 1 264 ? -5.939 11.055 42.465 1.00 76.62 264 MET A CA 1
ATOM 1990 C C . MET A 1 264 ? -6.188 9.862 43.409 1.00 76.62 264 MET A C 1
ATOM 1992 O O . MET A 1 264 ? -6.915 10.030 44.397 1.00 76.62 264 MET A O 1
ATOM 1996 N N . PRO A 1 265 ? -5.603 8.673 43.164 1.00 79.00 265 PRO A N 1
ATOM 1997 C CA . PRO A 1 265 ? -5.728 7.537 44.073 1.00 79.00 265 PRO A CA 1
ATOM 1998 C C . PRO A 1 265 ? -4.955 7.774 45.377 1.00 79.00 265 PRO A C 1
ATOM 2000 O O . PRO A 1 265 ? -3.796 8.194 45.371 1.00 79.00 265 PRO A O 1
ATOM 2003 N N . LEU A 1 266 ? -5.586 7.471 46.508 1.00 82.75 266 LEU A N 1
ATOM 2004 C CA . LEU A 1 266 ? -4.977 7.531 47.831 1.00 82.75 266 LEU A CA 1
ATOM 2005 C C . LEU A 1 266 ? -5.223 6.212 48.571 1.00 82.75 266 LEU A C 1
ATOM 2007 O O . LEU A 1 266 ? -6.364 5.799 48.788 1.00 82.75 266 LEU A O 1
ATOM 2011 N N . HIS A 1 267 ? -4.144 5.569 48.997 1.00 85.75 267 HIS A N 1
ATOM 2012 C CA . HIS A 1 267 ? -4.166 4.385 49.844 1.00 85.75 267 HIS A CA 1
ATOM 2013 C C . HIS A 1 267 ? -4.042 4.837 51.299 1.00 85.75 267 HIS A C 1
ATOM 2015 O O . HIS A 1 267 ? -2.934 5.057 51.794 1.00 85.75 267 HIS A O 1
ATOM 2021 N N . ILE A 1 268 ? -5.179 5.013 51.978 1.00 85.50 268 ILE A N 1
ATOM 2022 C CA . ILE A 1 268 ? -5.196 5.410 53.388 1.00 85.50 268 ILE A CA 1
ATOM 2023 C C . ILE A 1 268 ? -5.135 4.176 54.270 1.00 85.50 268 ILE A C 1
ATOM 2025 O O . ILE A 1 268 ? -5.900 3.224 54.109 1.00 85.50 268 ILE A O 1
ATOM 2029 N N . ILE A 1 269 ? -4.243 4.236 55.250 1.00 85.25 269 ILE A N 1
ATOM 2030 C CA . ILE A 1 269 ? -4.045 3.185 56.232 1.00 85.25 269 ILE A CA 1
ATOM 2031 C C . ILE A 1 269 ? -4.317 3.752 57.622 1.00 85.25 269 ILE A C 1
ATOM 2033 O O . ILE A 1 269 ? -3.567 4.605 58.106 1.00 85.25 269 ILE A O 1
ATOM 2037 N N . ASP A 1 270 ? -5.384 3.276 58.267 1.00 82.25 270 ASP A N 1
ATOM 2038 C CA . ASP A 1 270 ? -5.662 3.582 59.673 1.00 82.25 270 ASP A CA 1
ATOM 2039 C C . ASP A 1 270 ? -4.928 2.574 60.559 1.00 82.25 270 ASP A C 1
ATOM 2041 O O . ASP A 1 270 ? -5.118 1.356 60.457 1.00 82.25 270 ASP A O 1
ATOM 2045 N N . THR A 1 271 ? -4.036 3.093 61.400 1.00 77.25 271 THR A N 1
ATOM 2046 C CA . THR A 1 271 ? -3.209 2.275 62.288 1.00 77.25 271 THR A CA 1
ATOM 2047 C C . THR A 1 271 ? -3.831 2.159 63.673 1.00 77.25 271 THR A C 1
ATOM 2049 O O . THR A 1 271 ? -4.493 3.077 64.168 1.00 77.25 271 THR A O 1
ATOM 2052 N N . ALA A 1 272 ? -3.571 1.033 64.344 1.00 65.06 272 ALA A N 1
ATOM 2053 C CA . ALA A 1 272 ? -3.852 0.904 65.768 1.00 65.06 272 ALA A CA 1
ATOM 2054 C C . ALA A 1 272 ? -3.189 2.061 66.539 1.00 65.06 272 ALA A C 1
ATOM 2056 O O . ALA A 1 272 ? -2.107 2.532 66.185 1.00 65.06 272 ALA A O 1
ATOM 2057 N N . GLY A 1 273 ? -3.839 2.550 67.600 1.00 64.12 273 GLY A N 1
ATOM 2058 C CA . GLY A 1 273 ? -3.258 3.615 68.417 1.00 64.12 273 GLY A CA 1
ATOM 2059 C C . GLY A 1 273 ? -1.899 3.202 68.983 1.00 64.12 273 GLY A C 1
ATOM 2060 O O . GLY A 1 273 ? -1.812 2.209 69.697 1.00 64.12 273 GLY A O 1
ATOM 2061 N N . LEU A 1 274 ? -0.853 3.973 68.683 1.00 68.75 274 LEU A N 1
ATOM 2062 C CA . LEU A 1 274 ? 0.491 3.712 69.197 1.00 68.75 274 LEU A CA 1
ATOM 2063 C C . LEU A 1 274 ? 0.495 3.957 70.726 1.00 68.75 274 LEU A C 1
ATOM 2065 O O . LEU A 1 274 ? 0.020 4.995 71.191 1.00 68.75 274 LEU A O 1
ATOM 2069 N N . ARG A 1 275 ? 0.948 2.985 71.527 1.00 70.81 275 ARG A N 1
ATOM 2070 C CA . ARG A 1 275 ? 1.153 3.078 72.992 1.00 70.81 275 ARG A CA 1
ATOM 2071 C C . ARG A 1 275 ? 2.047 1.931 73.480 1.00 70.81 275 ARG A C 1
ATOM 2073 O O . ARG A 1 275 ? 2.383 1.056 72.691 1.00 70.81 275 ARG A O 1
ATOM 2080 N N . GLU A 1 276 ? 2.408 1.908 74.762 1.00 58.28 276 GLU A N 1
ATOM 2081 C CA . GLU A 1 276 ? 2.976 0.701 75.382 1.00 58.28 276 GLU A CA 1
ATOM 2082 C C . GLU A 1 276 ? 1.886 -0.378 75.519 1.00 58.28 276 GLU A C 1
ATOM 2084 O O . GLU A 1 276 ? 0.795 -0.104 76.025 1.00 58.28 276 GLU A O 1
ATOM 2089 N N . ALA A 1 277 ? 2.159 -1.579 75.000 1.00 60.12 277 ALA A N 1
ATOM 2090 C CA . ALA A 1 277 ? 1.197 -2.679 74.919 1.00 60.12 277 ALA A CA 1
ATOM 2091 C C . ALA A 1 277 ? 1.091 -3.451 76.238 1.00 60.12 277 ALA A C 1
ATOM 2093 O O . ALA A 1 277 ? 2.107 -3.757 76.863 1.00 60.12 277 ALA A O 1
ATOM 2094 N N . SER A 1 278 ? -0.134 -3.822 76.618 1.00 58.31 278 SER A N 1
ATOM 2095 C CA . SER A 1 278 ? -0.395 -4.651 77.806 1.00 58.31 278 SER A CA 1
ATOM 2096 C C . SER A 1 278 ? -0.566 -6.143 77.488 1.00 58.31 278 SER A C 1
ATOM 2098 O O . SER A 1 278 ? -0.364 -6.979 78.369 1.00 58.31 278 SER A O 1
ATOM 2100 N N . ASP A 1 279 ? -0.884 -6.482 76.231 1.00 68.31 279 ASP A N 1
ATOM 2101 C CA . ASP A 1 279 ? -1.062 -7.852 75.744 1.00 68.31 279 ASP A CA 1
ATOM 2102 C C . ASP A 1 279 ? -0.263 -8.137 74.447 1.00 68.31 279 ASP A C 1
ATOM 2104 O O . ASP A 1 279 ? 0.238 -7.236 73.766 1.00 68.31 279 ASP A O 1
ATOM 2108 N N . GLU A 1 280 ? -0.095 -9.423 74.118 1.00 62.72 280 GLU A N 1
ATOM 2109 C CA . GLU A 1 280 ? 0.709 -9.878 72.974 1.00 62.72 280 GLU A CA 1
ATOM 2110 C C . GLU A 1 280 ? 0.078 -9.538 71.609 1.00 62.72 280 GLU A C 1
ATOM 2112 O O . GLU A 1 280 ? 0.801 -9.299 70.640 1.00 62.72 280 GLU A O 1
ATOM 2117 N N . VAL A 1 281 ? -1.253 -9.454 71.534 1.00 63.66 281 VAL A N 1
ATOM 2118 C CA . VAL A 1 281 ? -1.998 -9.136 70.303 1.00 63.66 281 VAL A CA 1
ATOM 2119 C C . VAL A 1 281 ? -1.838 -7.656 69.949 1.00 63.66 281 VAL A C 1
ATOM 2121 O O . VAL A 1 281 ? -1.600 -7.301 68.796 1.00 63.66 281 VAL A O 1
ATOM 2124 N N . GLU A 1 282 ? -1.889 -6.792 70.953 1.00 66.81 282 GLU A N 1
ATOM 2125 C CA . GLU A 1 282 ? -1.681 -5.355 70.872 1.00 66.81 282 GLU A CA 1
ATOM 2126 C C . GLU A 1 282 ? -0.240 -5.023 70.461 1.00 66.81 282 GLU A C 1
ATOM 2128 O O . GLU A 1 282 ? -0.022 -4.153 69.615 1.00 66.81 282 GLU A O 1
ATOM 2133 N N . ARG A 1 283 ? 0.747 -5.784 70.961 1.00 71.25 283 ARG A N 1
ATOM 2134 C CA . ARG A 1 283 ? 2.151 -5.672 70.531 1.00 71.25 283 ARG A CA 1
ATOM 2135 C C . ARG A 1 283 ? 2.324 -5.971 69.036 1.00 71.25 283 ARG A C 1
ATOM 2137 O O . ARG A 1 283 ? 3.004 -5.212 68.347 1.00 71.25 283 ARG A O 1
ATOM 2144 N N . ILE A 1 284 ? 1.675 -7.024 68.527 1.00 70.69 284 ILE A N 1
ATOM 2145 C CA . ILE A 1 284 ? 1.678 -7.369 67.092 1.00 70.69 284 ILE A CA 1
ATOM 2146 C C . ILE A 1 284 ? 0.993 -6.269 66.264 1.00 70.69 284 ILE A C 1
ATOM 2148 O O . ILE A 1 284 ? 1.475 -5.917 65.186 1.00 70.69 284 ILE A O 1
ATOM 2152 N N . GLY A 1 285 ? -0.106 -5.694 66.765 1.00 69.06 285 GLY A N 1
ATOM 2153 C CA . GLY A 1 285 ? -0.795 -4.568 66.126 1.00 69.06 285 GLY A CA 1
ATOM 2154 C C . GLY A 1 285 ? 0.093 -3.325 65.981 1.00 69.06 285 GLY A C 1
ATOM 2155 O O . GLY A 1 285 ? 0.138 -2.720 64.909 1.00 69.06 285 GLY A O 1
ATOM 2156 N N . ILE A 1 286 ? 0.862 -2.984 67.021 1.00 75.50 286 ILE A N 1
ATOM 2157 C CA . ILE A 1 286 ? 1.812 -1.858 67.003 1.00 75.50 286 ILE A CA 1
ATOM 2158 C C . ILE A 1 286 ? 2.992 -2.130 66.060 1.00 75.50 286 ILE A C 1
ATOM 2160 O O . ILE A 1 286 ? 3.403 -1.237 65.322 1.00 75.50 286 ILE A O 1
ATOM 2164 N N . GLU A 1 287 ? 3.532 -3.349 66.039 1.00 77.94 287 GLU A N 1
ATOM 2165 C CA . GLU A 1 287 ? 4.626 -3.717 65.129 1.00 77.94 287 GLU A CA 1
ATOM 2166 C C . GLU A 1 287 ? 4.192 -3.640 63.655 1.00 77.94 287 GLU A C 1
ATOM 2168 O O . GLU A 1 287 ? 4.915 -3.104 62.812 1.00 77.94 287 GLU A O 1
ATOM 2173 N N . ARG A 1 288 ? 2.963 -4.076 63.347 1.00 76.94 288 ARG A N 1
ATOM 2174 C CA . ARG A 1 288 ? 2.357 -3.903 62.017 1.00 76.94 288 ARG A CA 1
ATOM 2175 C C . ARG A 1 288 ? 2.162 -2.431 61.656 1.00 76.94 288 ARG A C 1
ATOM 2177 O O . ARG A 1 288 ? 2.455 -2.061 60.524 1.00 76.94 288 ARG A O 1
ATOM 2184 N N . ALA A 1 289 ? 1.716 -1.596 62.597 1.00 79.81 289 ALA A N 1
ATOM 2185 C CA . ALA A 1 289 ? 1.572 -0.158 62.372 1.00 79.81 289 ALA A CA 1
ATOM 2186 C C . ALA A 1 289 ? 2.911 0.503 62.001 1.00 79.81 289 ALA A C 1
ATOM 2188 O O . ALA A 1 289 ? 2.963 1.271 61.044 1.00 79.81 289 ALA A O 1
ATOM 2189 N N . TRP A 1 290 ? 4.005 0.153 62.688 1.00 84.88 290 TRP A N 1
ATOM 2190 C CA . TRP A 1 290 ? 5.345 0.652 62.350 1.00 84.88 290 TRP A CA 1
ATOM 2191 C C . TRP A 1 290 ? 5.803 0.230 60.953 1.00 84.88 290 TRP A C 1
ATOM 2193 O O . TRP A 1 290 ? 6.309 1.062 60.205 1.00 84.88 290 TRP A O 1
ATOM 2203 N N . LYS A 1 291 ? 5.551 -1.022 60.560 1.00 83.38 291 LYS A N 1
ATOM 2204 C CA . LYS A 1 291 ? 5.886 -1.509 59.214 1.00 83.38 291 LYS A CA 1
ATOM 2205 C C . LYS A 1 291 ? 5.148 -0.750 58.106 1.00 83.38 291 LYS A C 1
ATOM 2207 O O . LYS A 1 291 ? 5.697 -0.549 57.026 1.00 83.38 291 LYS A O 1
ATOM 2212 N N . GLU A 1 292 ? 3.906 -0.337 58.352 1.00 85.75 292 GLU A N 1
ATOM 2213 C CA . GLU A 1 292 ? 3.157 0.481 57.393 1.00 85.75 292 GLU A CA 1
ATOM 2214 C C . GLU A 1 292 ? 3.684 1.917 57.329 1.00 85.75 292 GLU A C 1
ATOM 2216 O O . GLU A 1 292 ? 3.803 2.455 56.230 1.00 85.75 292 GLU A O 1
ATOM 2221 N N . ILE A 1 293 ? 4.050 2.505 58.476 1.00 86.31 293 ILE A N 1
ATOM 2222 C CA . ILE A 1 293 ? 4.662 3.841 58.563 1.00 86.31 293 ILE A CA 1
ATOM 2223 C C . ILE A 1 293 ? 5.983 3.897 57.783 1.00 86.31 293 ILE A C 1
ATOM 2225 O O . ILE A 1 293 ? 6.200 4.840 57.031 1.00 86.31 293 ILE A O 1
ATOM 2229 N N . GLU A 1 294 ? 6.840 2.880 57.906 1.00 84.44 294 GLU A N 1
ATOM 2230 C CA . GLU A 1 294 ? 8.125 2.803 57.185 1.00 84.44 294 GLU A CA 1
ATOM 2231 C C . GLU A 1 294 ? 7.971 2.766 55.658 1.00 84.44 294 GLU A C 1
ATOM 2233 O O . GLU A 1 294 ? 8.887 3.139 54.930 1.00 84.44 294 GLU A O 1
ATOM 2238 N N . GLN A 1 295 ? 6.821 2.304 55.170 1.00 82.12 295 GLN A N 1
ATOM 2239 C CA . GLN A 1 295 ? 6.518 2.186 53.746 1.00 82.12 295 GLN A CA 1
ATOM 2240 C C . GLN A 1 295 ? 5.631 3.323 53.229 1.00 82.12 295 GLN A C 1
ATOM 2242 O O . GLN A 1 295 ? 5.209 3.263 52.078 1.00 82.12 295 GLN A O 1
ATOM 2247 N N . ALA A 1 296 ? 5.266 4.288 54.074 1.00 86.75 296 ALA A N 1
ATOM 2248 C CA . ALA A 1 296 ? 4.367 5.371 53.703 1.00 86.75 296 ALA A CA 1
ATOM 2249 C C . ALA A 1 296 ? 5.085 6.427 52.857 1.00 86.75 296 ALA A C 1
ATOM 2251 O O . ALA A 1 296 ? 6.255 6.721 53.089 1.00 86.75 296 ALA A O 1
ATOM 2252 N N . ASP A 1 297 ? 4.355 7.069 51.948 1.00 86.62 297 ASP A N 1
ATOM 2253 C CA . ASP A 1 297 ? 4.828 8.283 51.272 1.00 86.62 297 ASP A CA 1
ATOM 2254 C C . ASP A 1 297 ? 4.629 9.515 52.166 1.00 86.62 297 ASP A C 1
ATOM 2256 O O . ASP A 1 297 ? 5.316 10.530 52.027 1.00 86.62 297 ASP A O 1
ATOM 2260 N N . ARG A 1 298 ? 3.669 9.439 53.103 1.00 91.00 298 ARG A N 1
ATOM 2261 C CA . ARG A 1 298 ? 3.375 10.495 54.074 1.00 91.00 298 ARG A CA 1
ATOM 2262 C C . ARG A 1 298 ? 2.667 9.975 55.322 1.00 91.00 298 ARG A C 1
ATOM 2264 O O . ARG A 1 298 ? 1.795 9.107 55.246 1.00 91.00 298 ARG A O 1
ATOM 2271 N N . VAL A 1 299 ? 2.980 10.582 56.466 1.00 92.81 299 VAL A N 1
ATOM 2272 C CA . VAL A 1 299 ? 2.304 10.314 57.744 1.00 92.81 299 VAL A CA 1
ATOM 2273 C C . VAL A 1 299 ? 1.408 11.487 58.133 1.00 92.81 299 VAL A C 1
ATOM 2275 O O . VAL A 1 299 ? 1.868 12.625 58.243 1.00 92.81 299 VAL A O 1
ATOM 2278 N N . LEU A 1 300 ? 0.129 11.202 58.385 1.00 93.56 300 LEU A N 1
ATOM 2279 C CA . LEU A 1 300 ? -0.803 12.112 59.047 1.00 93.56 300 LEU A CA 1
ATOM 2280 C C . LEU A 1 300 ? -0.733 11.870 60.554 1.00 93.56 300 LEU A C 1
ATOM 2282 O O . LEU A 1 300 ? -1.287 10.893 61.064 1.00 93.56 300 LEU A O 1
ATOM 2286 N N . PHE A 1 301 ? -0.031 12.748 61.264 1.00 92.81 301 PHE A N 1
ATOM 2287 C CA . PHE A 1 301 ? 0.136 12.658 62.707 1.00 92.81 301 PHE A CA 1
ATOM 2288 C C . PHE A 1 301 ? -1.047 13.315 63.428 1.00 92.81 301 PHE A C 1
ATOM 2290 O O . PHE A 1 301 ? -1.114 14.536 63.565 1.00 92.81 301 PHE A O 1
ATOM 2297 N N . MET A 1 302 ? -1.995 12.492 63.871 1.00 91.81 302 MET A N 1
ATOM 2298 C CA . MET A 1 302 ? -3.228 12.898 64.537 1.00 91.81 302 MET A CA 1
ATOM 2299 C C . MET A 1 302 ? -3.017 13.268 66.001 1.00 91.81 302 MET A C 1
ATOM 2301 O O . MET A 1 302 ? -2.582 12.444 66.813 1.00 91.81 302 MET A O 1
ATOM 2305 N N . VAL A 1 303 ? -3.451 14.476 66.352 1.00 91.38 303 VAL A N 1
ATOM 2306 C CA . VAL A 1 303 ? -3.364 15.047 67.697 1.00 91.38 303 VAL A CA 1
ATOM 2307 C C . VAL A 1 303 ? -4.751 15.488 68.157 1.00 91.38 303 VAL A C 1
ATOM 2309 O O . VAL A 1 303 ? -5.472 16.166 67.429 1.00 91.38 303 VAL A O 1
ATOM 2312 N N . ASP A 1 304 ? -5.130 15.110 69.377 1.00 90.69 304 ASP A N 1
ATOM 2313 C CA . ASP A 1 304 ? -6.339 15.617 70.027 1.00 90.69 304 ASP A CA 1
ATOM 2314 C C . ASP A 1 304 ? -6.067 17.014 70.602 1.00 90.69 304 ASP A C 1
ATOM 2316 O O . ASP A 1 304 ? -5.354 17.140 71.604 1.00 90.69 304 ASP A O 1
ATOM 2320 N N . GLY A 1 305 ? -6.643 18.053 69.989 1.00 87.00 305 GLY A N 1
ATOM 2321 C CA . GLY A 1 305 ? -6.430 19.441 70.399 1.00 87.00 305 GLY A CA 1
ATOM 2322 C C . GLY A 1 305 ? -6.877 19.741 71.832 1.00 87.00 305 GLY A C 1
ATOM 2323 O O . GLY A 1 305 ? -6.347 20.654 72.450 1.00 87.00 305 GLY A O 1
ATOM 2324 N N . THR A 1 306 ? -7.779 18.938 72.408 1.00 86.31 306 THR A N 1
ATOM 2325 C CA . THR A 1 306 ? -8.237 19.112 73.800 1.00 86.31 306 THR A CA 1
ATOM 2326 C C . THR A 1 306 ? -7.207 18.661 74.841 1.00 86.31 306 THR A C 1
ATOM 2328 O O . THR A 1 306 ? -7.373 18.928 76.029 1.00 86.31 306 THR A O 1
ATOM 2331 N N . THR A 1 307 ? -6.147 17.964 74.415 1.00 85.31 307 THR A N 1
ATOM 2332 C CA . THR A 1 307 ? -5.166 17.340 75.319 1.00 85.31 307 THR A CA 1
ATOM 2333 C C . THR A 1 307 ? -3.828 18.071 75.395 1.00 85.31 307 THR A C 1
ATOM 2335 O O . THR A 1 307 ? -3.065 17.828 76.329 1.00 85.31 307 THR A O 1
ATOM 2338 N N . THR A 1 308 ? -3.511 18.938 74.428 1.00 84.56 308 THR A N 1
ATOM 2339 C CA . THR A 1 308 ? -2.244 19.682 74.392 1.00 84.56 308 THR A CA 1
ATOM 2340 C C . THR A 1 308 ? -2.313 20.896 73.468 1.00 84.56 308 THR A C 1
ATOM 2342 O O . THR A 1 308 ? -2.780 20.793 72.332 1.00 84.56 308 THR A O 1
ATOM 2345 N N . ASP A 1 309 ? -1.752 22.021 73.914 1.00 83.62 309 ASP A N 1
ATOM 2346 C CA . ASP A 1 309 ? -1.567 23.233 73.101 1.00 83.62 309 ASP A CA 1
ATOM 2347 C C . ASP A 1 309 ? -0.286 23.187 72.248 1.00 83.62 309 ASP A C 1
ATOM 2349 O O . ASP A 1 309 ? -0.059 24.054 71.403 1.00 83.62 309 ASP A O 1
ATOM 2353 N N . ALA A 1 310 ? 0.569 22.174 72.441 1.00 85.50 310 ALA A N 1
ATOM 2354 C CA . ALA A 1 310 ? 1.792 22.025 71.661 1.00 85.50 310 ALA A CA 1
ATOM 2355 C C . ALA A 1 310 ? 1.468 21.767 70.180 1.00 85.50 310 ALA A C 1
ATOM 2357 O O . ALA A 1 310 ? 0.645 20.915 69.842 1.00 85.50 310 ALA A O 1
ATOM 2358 N N . VAL A 1 311 ? 2.136 22.504 69.292 1.00 85.00 311 VAL A N 1
ATOM 2359 C CA . VAL A 1 311 ? 1.968 22.414 67.830 1.00 85.00 311 VAL A CA 1
ATOM 2360 C C . VAL A 1 311 ? 3.149 21.743 67.129 1.00 85.00 311 VAL A C 1
ATOM 2362 O O . VAL A 1 311 ? 2.993 21.250 66.016 1.00 85.00 311 VAL A O 1
ATOM 2365 N N . ASP A 1 312 ? 4.307 21.693 67.786 1.00 86.75 312 ASP A N 1
ATOM 2366 C CA . ASP A 1 312 ? 5.508 21.043 67.270 1.00 86.75 312 ASP A CA 1
ATOM 2367 C C . ASP A 1 312 ? 5.430 19.520 67.505 1.00 86.75 312 ASP A C 1
ATOM 2369 O O . ASP A 1 312 ? 5.292 19.095 68.658 1.00 86.75 312 ASP A O 1
ATOM 2373 N N . PRO A 1 313 ? 5.528 18.679 66.458 1.00 84.69 313 PRO A N 1
ATOM 2374 C CA . PRO A 1 313 ? 5.447 17.229 66.605 1.00 84.69 313 PRO A CA 1
ATOM 2375 C C . PRO A 1 313 ? 6.505 16.653 67.561 1.00 84.69 313 PRO A C 1
ATOM 2377 O O . PRO A 1 313 ? 6.188 15.728 68.315 1.00 84.69 313 PRO A O 1
ATOM 2380 N N . ALA A 1 314 ? 7.717 17.218 67.601 1.00 85.69 314 ALA A N 1
ATOM 2381 C CA . ALA A 1 314 ? 8.779 16.780 68.506 1.00 85.69 314 ALA A CA 1
ATOM 2382 C C . ALA A 1 314 ? 8.481 17.136 69.972 1.00 85.69 314 ALA A C 1
ATOM 2384 O O . ALA A 1 314 ? 8.926 16.428 70.871 1.00 85.69 314 ALA A O 1
ATOM 2385 N N . ALA A 1 315 ? 7.687 18.182 70.226 1.00 85.06 315 ALA A N 1
ATOM 2386 C CA . ALA A 1 315 ? 7.205 18.524 71.566 1.00 85.06 315 ALA A CA 1
ATOM 2387 C C . ALA A 1 315 ? 5.963 17.710 71.974 1.00 85.06 315 ALA A C 1
ATOM 2389 O O . ALA A 1 315 ? 5.766 17.424 73.154 1.00 85.06 315 ALA A O 1
ATOM 2390 N N . ILE A 1 316 ? 5.123 17.324 71.007 1.00 84.56 316 ILE A N 1
ATOM 2391 C CA . ILE A 1 316 ? 3.898 16.543 71.242 1.00 84.56 316 ILE A CA 1
ATOM 2392 C C . ILE A 1 316 ? 4.234 15.081 71.562 1.00 84.56 316 ILE A C 1
ATOM 2394 O O . ILE A 1 316 ? 3.641 14.491 72.472 1.00 84.56 316 ILE A O 1
ATOM 2398 N N . TRP A 1 317 ? 5.161 14.475 70.809 1.00 88.31 317 TRP A N 1
ATOM 2399 C CA . TRP A 1 317 ? 5.575 13.088 71.024 1.00 88.31 317 TRP A CA 1
ATOM 2400 C C . TRP A 1 317 ? 7.025 12.814 70.573 1.00 88.31 317 TRP A C 1
ATOM 2402 O O . TRP A 1 317 ? 7.240 12.232 69.507 1.00 88.31 317 TRP A O 1
ATOM 2412 N N . PRO A 1 318 ? 8.021 13.155 71.414 1.00 84.25 318 PRO A N 1
ATOM 2413 C CA . PRO A 1 318 ? 9.442 13.033 71.079 1.00 84.25 318 PRO A CA 1
ATOM 2414 C C . PRO A 1 318 ? 9.848 11.632 70.593 1.00 84.25 318 PRO A C 1
ATOM 2416 O O . PRO A 1 318 ? 10.461 11.496 69.537 1.00 84.25 318 PRO A O 1
ATOM 2419 N N . ASP A 1 319 ? 9.440 10.584 71.319 1.00 82.94 319 ASP A N 1
ATOM 2420 C CA . ASP A 1 319 ? 9.830 9.196 71.020 1.00 82.94 319 ASP A CA 1
ATOM 2421 C C . ASP A 1 319 ? 9.271 8.679 69.687 1.00 82.94 319 ASP A C 1
ATOM 2423 O O . ASP A 1 319 ? 9.883 7.835 69.035 1.00 82.94 319 ASP A O 1
ATOM 2427 N N . PHE A 1 320 ? 8.101 9.175 69.271 1.00 85.00 320 PHE A N 1
ATOM 2428 C CA . PHE A 1 320 ? 7.510 8.813 67.985 1.00 85.00 320 PHE A CA 1
ATOM 2429 C C . PHE A 1 320 ? 8.310 9.431 66.839 1.00 85.00 320 PHE A C 1
ATOM 2431 O O . PHE A 1 320 ? 8.687 8.722 65.910 1.00 85.00 320 PHE A O 1
ATOM 2438 N N . ILE A 1 321 ? 8.623 10.726 66.940 1.00 86.62 321 ILE A N 1
ATOM 2439 C CA . ILE A 1 321 ? 9.373 11.457 65.913 1.00 86.62 321 ILE A CA 1
ATOM 2440 C C . ILE A 1 321 ? 10.799 10.928 65.775 1.00 86.62 321 ILE A C 1
ATOM 2442 O O . ILE A 1 321 ? 11.256 10.722 64.656 1.00 86.62 321 ILE A O 1
ATOM 2446 N N . ALA A 1 322 ? 11.466 10.611 66.887 1.00 84.31 322 ALA A N 1
ATOM 2447 C CA . ALA A 1 322 ? 12.817 10.047 66.874 1.00 84.31 322 ALA A CA 1
ATOM 2448 C C . ALA A 1 322 ? 12.913 8.679 66.171 1.00 84.31 322 ALA A C 1
ATOM 2450 O O . ALA A 1 322 ? 13.998 8.275 65.757 1.00 84.31 322 ALA A O 1
ATOM 2451 N N . ARG A 1 323 ? 11.795 7.952 66.046 1.00 85.50 323 ARG A N 1
ATOM 2452 C CA . ARG A 1 323 ? 11.735 6.632 65.406 1.00 85.50 323 ARG A CA 1
ATOM 2453 C C . ARG A 1 323 ? 11.319 6.689 63.928 1.00 85.50 323 ARG A C 1
ATOM 2455 O O . ARG A 1 323 ? 11.409 5.672 63.243 1.00 85.50 323 ARG A O 1
ATOM 2462 N N . LEU A 1 324 ? 10.870 7.838 63.420 1.00 84.88 324 LEU A N 1
ATOM 2463 C CA . LEU A 1 324 ? 10.516 7.990 62.006 1.00 84.88 324 LEU A CA 1
ATOM 2464 C C . LEU A 1 324 ? 11.771 8.103 61.118 1.00 84.88 324 LEU A C 1
ATOM 2466 O O . LEU A 1 324 ? 12.786 8.642 61.558 1.00 84.88 324 LEU A O 1
ATOM 2470 N N . PRO A 1 325 ? 11.722 7.641 59.854 1.00 82.38 325 PRO A N 1
ATOM 2471 C CA . PRO A 1 325 ? 12.807 7.865 58.900 1.00 82.38 325 PRO A CA 1
ATOM 2472 C C . PRO A 1 325 ? 13.052 9.365 58.657 1.00 82.38 325 PRO A C 1
ATOM 2474 O O . PRO A 1 325 ? 12.099 10.108 58.433 1.00 82.38 325 PRO A O 1
ATOM 2477 N N . GLU A 1 326 ? 14.318 9.803 58.598 1.00 75.50 326 GLU A N 1
ATOM 2478 C CA . GLU A 1 326 ? 14.695 11.231 58.470 1.00 75.50 326 GLU A CA 1
ATOM 2479 C C . GLU A 1 326 ? 14.066 11.958 57.265 1.00 75.50 326 GLU A C 1
ATOM 2481 O O . GLU A 1 326 ? 13.909 13.176 57.289 1.00 75.50 326 GLU A O 1
ATOM 2486 N N . ARG A 1 327 ? 13.718 11.230 56.195 1.00 78.25 327 ARG A N 1
ATOM 2487 C CA . ARG A 1 327 ? 13.154 11.792 54.954 1.00 78.25 327 ARG A CA 1
ATOM 2488 C C . ARG A 1 327 ? 11.638 11.634 54.819 1.00 78.25 327 ARG A C 1
ATOM 2490 O O . ARG A 1 327 ? 11.104 12.038 53.791 1.00 78.25 327 ARG A O 1
ATOM 2497 N N . LEU A 1 328 ? 10.952 11.029 55.792 1.00 84.38 328 LEU A N 1
ATOM 2498 C CA . LEU A 1 328 ? 9.517 10.760 55.693 1.00 84.38 328 LEU A CA 1
ATOM 2499 C C . LEU A 1 328 ? 8.709 12.035 56.004 1.00 84.38 328 LEU A C 1
ATOM 2501 O O . LEU A 1 328 ? 8.772 12.522 57.134 1.00 84.38 328 LEU A O 1
ATOM 2505 N N . PRO A 1 329 ? 7.932 12.589 55.053 1.00 88.62 329 PRO A N 1
ATOM 2506 C CA . PRO A 1 329 ? 7.155 13.800 55.294 1.00 88.62 329 PRO A CA 1
ATOM 2507 C C . PRO A 1 329 ? 6.041 13.578 56.326 1.00 88.62 329 PRO A C 1
ATOM 2509 O O . PRO A 1 329 ? 5.284 12.604 56.250 1.00 88.62 329 PRO A O 1
ATOM 2512 N N . ILE A 1 330 ? 5.892 14.527 57.253 1.00 91.44 330 ILE A N 1
ATOM 2513 C CA . ILE A 1 330 ? 4.888 14.492 58.326 1.00 91.44 330 ILE A CA 1
ATOM 2514 C C . ILE A 1 330 ? 3.946 15.683 58.173 1.00 91.44 330 ILE A C 1
ATOM 2516 O O . ILE A 1 330 ? 4.384 16.823 58.025 1.00 91.44 330 ILE A O 1
ATOM 2520 N N . THR A 1 331 ? 2.642 15.426 58.238 1.00 93.50 331 THR A N 1
ATOM 2521 C CA . THR A 1 331 ? 1.614 16.463 58.385 1.00 93.50 331 THR A CA 1
ATOM 2522 C C . THR A 1 331 ? 0.937 16.285 59.735 1.00 93.50 331 THR A C 1
ATOM 2524 O O . THR A 1 331 ? 0.334 15.245 59.999 1.00 93.50 331 THR A O 1
ATOM 2527 N N . VAL A 1 332 ? 1.046 17.287 60.602 1.00 93.31 332 VAL A N 1
ATOM 2528 C CA . VAL A 1 332 ? 0.396 17.290 61.914 1.00 93.31 332 VAL A CA 1
ATOM 2529 C C . VAL A 1 332 ? -1.060 17.690 61.726 1.00 93.31 332 VAL A C 1
ATOM 2531 O O . VAL A 1 332 ? -1.354 18.730 61.142 1.00 93.31 332 VAL A O 1
ATOM 2534 N N . VAL A 1 333 ? -1.983 16.875 62.225 1.00 94.25 333 VAL A N 1
ATOM 2535 C CA . VAL A 1 333 ? -3.420 17.120 62.117 1.00 94.25 333 VAL A CA 1
ATOM 2536 C C . VAL A 1 333 ? -3.997 17.283 63.519 1.00 94.25 333 VAL A C 1
ATOM 2538 O O . VAL A 1 333 ? -4.130 16.314 64.270 1.00 94.25 333 VAL A O 1
ATOM 2541 N N . ARG A 1 334 ? -4.344 18.520 63.879 1.00 93.25 334 ARG A N 1
ATOM 2542 C CA . ARG A 1 334 ? -4.998 18.857 65.148 1.00 93.25 334 ARG A CA 1
ATOM 2543 C C . ARG A 1 334 ? -6.507 18.730 64.992 1.00 93.25 334 ARG A C 1
ATOM 2545 O O . ARG A 1 334 ? -7.132 19.491 64.257 1.00 93.25 334 ARG A O 1
ATOM 2552 N N . ASN A 1 335 ? -7.062 17.734 65.669 1.00 92.19 335 ASN A N 1
ATOM 2553 C CA . ASN A 1 335 ? -8.470 17.364 65.620 1.00 92.19 335 ASN A CA 1
ATOM 2554 C C . ASN A 1 335 ? -9.268 17.982 66.776 1.00 92.19 335 ASN A C 1
ATOM 2556 O O . ASN A 1 335 ? -8.692 18.359 67.797 1.00 92.19 335 ASN A O 1
ATOM 2560 N N . LYS A 1 336 ? -10.601 17.957 66.653 1.00 91.44 336 LYS A N 1
ATOM 2561 C CA . LYS A 1 336 ? -11.584 18.482 67.620 1.00 91.44 336 LYS A CA 1
ATOM 2562 C C . LYS A 1 336 ? -11.602 20.010 67.736 1.00 91.44 336 LYS A C 1
ATOM 2564 O O . LYS A 1 336 ? -11.893 20.549 68.804 1.00 91.44 336 LYS A O 1
ATOM 2569 N N . ALA A 1 337 ? -11.332 20.708 66.630 1.00 88.62 337 ALA A N 1
ATOM 2570 C CA . ALA A 1 337 ? -11.436 22.167 66.556 1.00 88.62 337 ALA A CA 1
ATOM 2571 C C . ALA A 1 337 ? -12.847 22.697 66.902 1.00 88.62 337 ALA A C 1
ATOM 2573 O O . ALA A 1 337 ? -12.975 23.806 67.412 1.00 88.62 337 ALA A O 1
ATOM 2574 N N . ASP A 1 338 ? -13.892 21.877 66.724 1.00 87.50 338 ASP A N 1
ATOM 2575 C CA . ASP A 1 338 ? -15.268 22.154 67.162 1.00 87.50 338 ASP A CA 1
ATOM 2576 C C . ASP A 1 338 ? -15.405 22.288 68.689 1.00 87.50 338 ASP A C 1
ATOM 2578 O O . ASP A 1 338 ? -16.300 22.977 69.173 1.00 87.50 338 ASP A O 1
ATOM 2582 N N . VAL A 1 339 ? -14.509 21.650 69.450 1.00 88.19 339 VAL A N 1
ATOM 2583 C CA . VAL A 1 339 ? -14.484 21.688 70.919 1.00 88.19 339 VAL A CA 1
ATOM 2584 C C . VAL A 1 339 ? -13.488 22.726 71.435 1.00 88.19 339 VAL A C 1
ATOM 2586 O O . VAL A 1 339 ? -13.766 23.396 72.426 1.00 88.19 339 VAL A O 1
ATOM 2589 N N . THR A 1 340 ? -12.327 22.866 70.788 1.00 87.12 340 THR A N 1
ATOM 2590 C CA . THR A 1 340 ? -11.270 23.793 71.233 1.00 87.12 340 THR A CA 1
ATOM 2591 C C . THR A 1 340 ? -11.471 25.231 70.756 1.00 87.12 340 THR A C 1
ATOM 2593 O O . THR A 1 340 ? -10.886 26.144 71.332 1.00 87.12 340 THR A O 1
ATOM 2596 N N . GLY A 1 341 ? -12.287 25.453 69.719 1.00 82.56 341 GLY A N 1
ATOM 2597 C CA . GLY A 1 341 ? -12.473 26.768 69.099 1.00 82.56 341 GLY A CA 1
ATOM 2598 C C . GLY A 1 341 ? -11.267 27.243 68.279 1.00 82.56 341 GLY A C 1
ATOM 2599 O O . GLY A 1 341 ? -11.159 28.431 67.983 1.00 82.56 341 GLY A O 1
ATOM 2600 N N . GLU A 1 342 ? -10.342 26.341 67.935 1.00 85.81 342 GLU A N 1
ATOM 2601 C CA . GLU A 1 342 ? -9.181 26.653 67.099 1.00 85.81 342 GLU A CA 1
ATOM 2602 C C . GLU A 1 342 ? -9.595 27.083 65.679 1.00 85.81 342 GLU A C 1
ATOM 2604 O O . GLU A 1 342 ? -10.475 26.482 65.061 1.00 85.81 342 GLU A O 1
ATOM 2609 N N . THR A 1 343 ? -8.914 28.089 65.118 1.00 87.44 343 THR A N 1
ATOM 2610 C CA . THR A 1 343 ? -9.140 28.518 63.730 1.00 87.44 343 THR A CA 1
ATOM 2611 C C . THR A 1 343 ? -8.744 27.410 62.754 1.00 87.44 343 THR A C 1
ATOM 2613 O O . THR A 1 343 ? -7.583 26.997 62.707 1.00 87.44 343 THR A O 1
ATOM 2616 N N . LEU A 1 344 ? -9.706 26.955 61.951 1.00 90.19 344 LEU A N 1
ATOM 2617 C CA . LEU A 1 344 ? -9.504 25.953 60.903 1.00 90.19 344 LEU A CA 1
ATOM 2618 C C . LEU A 1 344 ? -8.555 26.474 59.814 1.00 90.19 344 LEU A C 1
ATOM 2620 O O . LEU A 1 344 ? -8.626 27.642 59.432 1.00 90.19 344 LEU A O 1
ATOM 2624 N N . GLY A 1 345 ? -7.699 25.601 59.280 1.00 88.00 345 GLY A N 1
ATOM 2625 C CA . GLY A 1 345 ? -6.809 25.949 58.169 1.00 88.00 345 GLY A CA 1
ATOM 2626 C C . GLY A 1 345 ? -5.452 25.251 58.192 1.00 88.00 345 GLY A C 1
ATOM 2627 O O . GLY A 1 345 ? -5.149 24.460 59.091 1.00 88.00 345 GLY A O 1
ATOM 2628 N N . LEU A 1 346 ? -4.645 25.563 57.176 1.00 91.00 346 LEU A N 1
ATOM 2629 C CA . LEU A 1 346 ? -3.264 25.112 57.011 1.00 91.00 346 LEU A CA 1
ATOM 2630 C C . LEU A 1 346 ? -2.303 26.186 57.536 1.00 91.00 346 LEU A C 1
ATOM 2632 O O . LEU A 1 346 ? -2.477 27.376 57.282 1.00 91.00 346 LEU A O 1
ATOM 2636 N N . SER A 1 347 ? -1.278 25.758 58.259 1.00 90.81 347 SER A N 1
ATOM 2637 C CA . SER A 1 347 ? -0.172 26.598 58.724 1.00 90.81 347 SER A CA 1
ATOM 2638 C C . SER A 1 347 ? 1.120 25.786 58.725 1.00 90.81 347 SER A C 1
ATOM 2640 O O . SER A 1 347 ? 1.073 24.561 58.642 1.00 90.81 347 SER A O 1
ATOM 2642 N N . GLU A 1 348 ? 2.266 26.446 58.840 1.00 87.00 348 GLU A N 1
ATOM 2643 C CA . GLU A 1 348 ? 3.568 25.784 58.913 1.00 87.00 348 GLU A CA 1
ATOM 2644 C C . GLU A 1 348 ? 4.201 26.039 60.284 1.00 87.00 348 GLU A C 1
ATOM 2646 O O . GLU A 1 348 ? 4.199 27.169 60.777 1.00 87.00 348 GLU A O 1
ATOM 2651 N N . VAL A 1 349 ? 4.704 24.986 60.929 1.00 82.06 349 VAL A N 1
ATOM 2652 C CA . VAL A 1 349 ? 5.328 25.059 62.256 1.00 82.06 349 VAL A CA 1
ATOM 2653 C C . VAL A 1 349 ? 6.561 24.166 62.273 1.00 82.06 349 VAL A C 1
ATOM 2655 O O . VAL A 1 349 ? 6.465 22.979 61.977 1.00 82.06 349 VAL A O 1
ATOM 2658 N N . SER A 1 350 ? 7.720 24.729 62.628 1.00 78.38 350 SER A N 1
ATOM 2659 C CA . SER A 1 350 ? 8.996 23.998 62.723 1.00 78.38 350 SER A CA 1
ATOM 2660 C C . SER A 1 350 ? 9.357 23.197 61.453 1.00 78.38 350 SER A C 1
ATOM 2662 O O . SER A 1 350 ? 9.957 22.133 61.547 1.00 78.38 350 SER A O 1
ATOM 2664 N N . GLY A 1 351 ? 8.974 23.681 60.262 1.00 79.69 351 GLY A N 1
ATOM 2665 C CA . GLY A 1 351 ? 9.196 22.985 58.982 1.00 79.69 351 GLY A CA 1
ATOM 2666 C C . GLY A 1 351 ? 8.228 21.826 58.698 1.00 79.69 351 GLY A C 1
ATOM 2667 O O . GLY A 1 351 ? 8.431 21.071 57.751 1.00 79.69 351 GLY A O 1
ATOM 2668 N N . HIS A 1 352 ? 7.173 21.675 59.506 1.00 85.62 352 HIS A N 1
ATOM 2669 C CA . HIS A 1 352 ? 6.105 20.700 59.308 1.00 85.62 352 HIS A CA 1
ATOM 2670 C C . HIS A 1 352 ? 4.780 21.390 58.972 1.00 85.62 352 HIS A C 1
ATOM 2672 O O . HIS A 1 352 ? 4.421 22.421 59.549 1.00 85.62 352 HIS A O 1
ATOM 2678 N N . SER A 1 353 ? 4.007 20.786 58.070 1.00 91.62 353 SER A N 1
ATOM 2679 C CA . SER A 1 353 ? 2.653 21.242 57.754 1.00 91.62 353 SER A CA 1
ATOM 2680 C C . SER A 1 353 ? 1.693 20.891 58.892 1.00 91.62 353 SER A C 1
ATOM 2682 O O . SER A 1 353 ? 1.635 19.741 59.328 1.00 91.62 353 SER A O 1
ATOM 2684 N N . LEU A 1 354 ? 0.918 21.872 59.350 1.00 93.12 354 LEU A N 1
ATOM 2685 C CA . LEU A 1 354 ? -0.048 21.761 60.437 1.00 93.12 354 LEU A CA 1
ATOM 2686 C C . LEU A 1 354 ? -1.455 22.091 59.932 1.00 93.12 354 LEU A C 1
ATOM 2688 O O . LEU A 1 354 ? -1.721 23.225 59.530 1.00 93.12 354 LEU A O 1
ATOM 2692 N N . VAL A 1 355 ? -2.365 21.122 60.019 1.00 94.12 355 VAL A N 1
ATOM 2693 C CA . VAL A 1 355 ? -3.775 21.260 59.637 1.00 94.12 355 VAL A CA 1
ATOM 2694 C C . VAL A 1 355 ? -4.660 21.190 60.877 1.00 94.12 355 VAL A C 1
ATOM 2696 O O . VAL A 1 355 ? -4.595 20.224 61.637 1.00 94.12 355 VAL A O 1
ATOM 2699 N N . ARG A 1 356 ? -5.512 22.199 61.075 1.00 93.81 356 ARG A N 1
ATOM 2700 C CA . ARG A 1 356 ? -6.531 22.225 62.138 1.00 93.81 356 ARG A CA 1
ATOM 2701 C C . ARG A 1 356 ? -7.898 21.909 61.544 1.00 93.81 356 ARG A C 1
ATOM 2703 O O . ARG A 1 356 ? -8.332 22.611 60.630 1.00 93.81 356 ARG A O 1
ATOM 2710 N N . LEU A 1 357 ? -8.549 20.857 62.040 1.00 94.44 357 LEU A N 1
ATOM 2711 C CA . LEU A 1 357 ? -9.834 20.375 61.524 1.00 94.44 357 LEU A CA 1
ATOM 2712 C C . LEU A 1 357 ? -10.728 19.761 62.613 1.00 94.44 357 LEU A C 1
ATOM 2714 O O . LEU A 1 357 ? -10.278 19.447 63.718 1.00 94.44 357 LEU A O 1
ATOM 2718 N N . SER A 1 358 ? -12.000 19.538 62.282 1.00 92.69 358 SER A N 1
ATOM 2719 C CA . SER A 1 358 ? -12.878 18.636 63.030 1.00 92.69 358 SER A CA 1
ATOM 2720 C C . SER A 1 358 ? -13.251 17.435 62.167 1.00 92.69 358 SER A C 1
ATOM 2722 O O . SER A 1 358 ? -14.070 17.522 61.254 1.00 92.69 358 SER A O 1
ATOM 2724 N N . ALA A 1 359 ? -12.681 16.271 62.485 1.00 88.50 359 ALA A N 1
ATOM 2725 C CA . ALA A 1 359 ? -12.998 15.027 61.788 1.00 88.50 359 ALA A CA 1
ATOM 2726 C C . ALA A 1 359 ? -14.441 14.554 62.042 1.00 88.50 359 ALA A C 1
ATOM 2728 O O . ALA A 1 359 ? -14.948 13.720 61.299 1.00 88.50 359 ALA A O 1
ATOM 2729 N N . ARG A 1 360 ? -15.100 15.059 63.098 1.00 86.06 360 ARG A N 1
ATOM 2730 C CA . ARG A 1 360 ? -16.484 14.707 63.442 1.00 86.06 360 ARG A CA 1
ATOM 2731 C C . ARG A 1 360 ? -17.497 15.492 62.613 1.00 86.06 360 ARG A C 1
ATOM 2733 O O . ARG A 1 360 ? -18.468 14.900 62.156 1.00 86.06 360 ARG A O 1
ATOM 2740 N N . THR A 1 361 ? -17.302 16.804 62.463 1.00 86.25 361 THR A N 1
ATOM 2741 C CA . THR A 1 361 ? -18.211 17.658 61.677 1.00 86.25 361 THR A CA 1
ATOM 2742 C C . THR A 1 361 ? -17.838 17.694 60.195 1.00 86.25 361 THR A C 1
ATOM 2744 O O . THR A 1 361 ? -18.675 18.040 59.368 1.00 86.25 361 THR A O 1
ATOM 2747 N N . GLY A 1 362 ? -16.600 17.322 59.852 1.00 84.19 362 GLY A N 1
ATOM 2748 C CA . GLY A 1 362 ? -16.047 17.399 58.498 1.00 84.19 362 GLY A CA 1
ATOM 2749 C C . GLY A 1 362 ? -15.435 18.765 58.161 1.00 84.19 362 GLY A C 1
ATOM 2750 O O . GLY A 1 362 ? -14.797 18.913 57.118 1.00 84.19 362 GLY A O 1
ATOM 2751 N N . GLU A 1 363 ? -15.571 19.764 59.037 1.00 87.19 363 GLU A N 1
ATOM 2752 C CA . GLU A 1 363 ? -15.026 21.102 58.806 1.00 87.19 363 GLU A CA 1
ATOM 2753 C C . GLU A 1 363 ? -13.486 21.088 58.799 1.00 87.19 363 GLU A C 1
ATOM 2755 O O . GLU A 1 363 ? -12.837 20.555 59.701 1.00 87.19 363 GLU A O 1
ATOM 2760 N N . GLY A 1 364 ? -12.883 21.675 57.759 1.00 86.44 364 GLY A N 1
ATOM 2761 C CA . GLY A 1 364 ? -11.426 21.713 57.564 1.00 86.44 364 GLY A CA 1
ATOM 2762 C C . GLY A 1 364 ? -10.821 20.480 56.876 1.00 86.44 364 GLY A C 1
ATOM 2763 O O . GLY A 1 364 ? -9.647 20.515 56.512 1.00 86.44 364 GLY A O 1
ATOM 2764 N N . VAL A 1 365 ? -11.596 19.417 56.619 1.00 89.56 365 VAL A N 1
ATOM 2765 C CA . VAL A 1 365 ? -11.109 18.215 55.906 1.00 89.56 365 VAL A CA 1
ATOM 2766 C C . VAL A 1 365 ? -10.746 18.521 54.445 1.00 89.56 365 VAL A C 1
ATOM 2768 O O . VAL A 1 365 ? -9.763 17.988 53.937 1.00 89.56 365 VAL A O 1
ATOM 2771 N N . GLU A 1 366 ? -11.452 19.443 53.787 1.00 87.50 366 GLU A N 1
ATOM 2772 C CA . GLU A 1 366 ? -11.121 19.878 52.417 1.00 87.50 366 GLU A CA 1
ATOM 2773 C C . GLU A 1 366 ? -9.740 20.544 52.311 1.00 87.50 366 GLU A C 1
ATOM 2775 O O . GLU A 1 366 ? -9.029 20.362 51.324 1.00 87.50 366 GLU A O 1
ATOM 2780 N N . VAL A 1 367 ? -9.299 21.242 53.362 1.00 90.25 367 VAL A N 1
ATOM 2781 C CA . VAL A 1 367 ? -7.947 21.824 53.420 1.00 90.25 367 VAL A CA 1
ATOM 2782 C C . VAL A 1 367 ? -6.891 20.719 53.462 1.00 90.25 367 VAL A C 1
ATOM 2784 O O . VAL A 1 367 ? -5.866 20.811 52.788 1.00 90.25 367 VAL A O 1
ATOM 2787 N N . LEU A 1 368 ? -7.160 19.636 54.200 1.00 91.44 368 LEU A N 1
ATOM 2788 C CA . LEU A 1 368 ? -6.295 18.459 54.212 1.00 91.44 368 LEU A CA 1
ATOM 2789 C C . LEU A 1 368 ? -6.264 17.767 52.840 1.00 91.44 368 LEU A C 1
ATOM 2791 O O . LEU A 1 368 ? -5.188 17.377 52.390 1.00 91.44 368 LEU A O 1
ATOM 2795 N N . ARG A 1 369 ? -7.412 17.644 52.153 1.00 89.12 369 ARG A N 1
ATOM 2796 C CA . ARG A 1 369 ? -7.477 17.092 50.787 1.00 89.12 369 ARG A CA 1
ATOM 2797 C C . ARG A 1 369 ? -6.635 17.913 49.806 1.00 89.12 369 ARG A C 1
ATOM 2799 O O . ARG A 1 369 ? -5.868 17.335 49.039 1.00 89.12 369 ARG A O 1
ATOM 2806 N N . ALA A 1 370 ? -6.743 19.242 49.848 1.00 86.25 370 ALA A N 1
ATOM 2807 C CA . ALA A 1 370 ? -5.950 20.139 49.008 1.00 86.25 370 ALA A CA 1
ATOM 2808 C C . ALA A 1 370 ? -4.442 20.002 49.279 1.00 86.25 370 ALA A C 1
ATOM 2810 O O . ALA A 1 370 ? -3.670 19.815 48.341 1.00 86.25 370 ALA A O 1
ATOM 2811 N N . HIS A 1 371 ? -4.045 19.987 50.556 1.00 89.94 371 HIS A N 1
ATOM 2812 C CA . HIS A 1 371 ? -2.653 19.801 50.977 1.00 89.94 371 HIS A CA 1
ATOM 2813 C C . HIS A 1 371 ? -2.061 18.471 50.493 1.00 89.94 371 HIS A C 1
ATOM 2815 O O . HIS A 1 371 ? -0.925 18.429 50.024 1.00 89.94 371 HIS A O 1
ATOM 2821 N N . LEU A 1 372 ? -2.825 17.375 50.568 1.00 88.38 372 LEU A N 1
ATOM 2822 C CA . LEU A 1 372 ? -2.377 1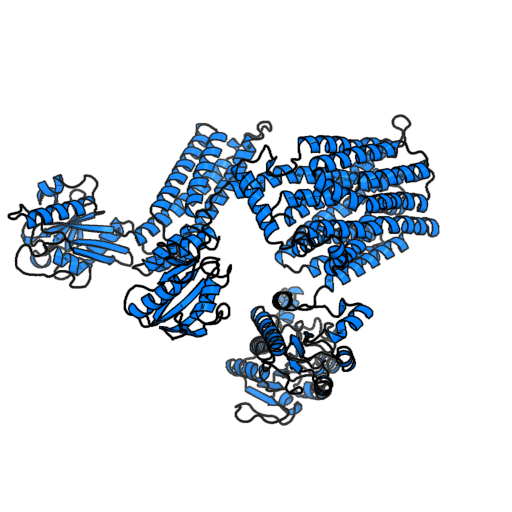6.061 50.095 1.00 88.38 372 LEU A CA 1
ATOM 2823 C C . LEU A 1 372 ? -2.141 16.030 48.576 1.00 88.38 372 LEU A C 1
ATOM 2825 O O . LEU A 1 372 ? -1.156 15.433 48.144 1.00 88.38 372 LEU A O 1
ATOM 2829 N N . LYS A 1 373 ? -2.982 16.709 47.780 1.00 84.12 373 LYS A N 1
ATOM 2830 C CA . LYS A 1 373 ? -2.776 16.852 46.325 1.00 84.12 373 LYS A CA 1
ATOM 2831 C C . LYS A 1 373 ? -1.511 17.643 46.001 1.00 84.12 373 LYS A C 1
ATOM 2833 O O . LYS A 1 373 ? -0.670 17.175 45.236 1.00 84.12 373 LYS A O 1
ATOM 2838 N N . GLU A 1 374 ? -1.358 18.815 46.618 1.00 83.75 374 GLU A N 1
ATOM 2839 C CA . GLU A 1 374 ? -0.192 19.688 46.417 1.00 83.75 374 GLU A CA 1
ATOM 2840 C C . GLU A 1 374 ? 1.106 18.969 46.796 1.00 83.75 374 GLU A C 1
ATOM 2842 O O . GLU A 1 374 ? 2.101 19.011 46.079 1.00 83.75 374 GLU A O 1
ATOM 2847 N N . SER A 1 375 ? 1.058 18.202 47.879 1.00 83.56 375 SER A N 1
ATOM 2848 C CA . SER A 1 375 ? 2.187 17.430 48.385 1.00 83.56 375 SER A CA 1
ATOM 2849 C C . SER A 1 375 ? 2.633 16.279 47.486 1.00 83.56 375 SER A C 1
ATOM 2851 O O . SER A 1 375 ? 3.776 15.840 47.599 1.00 83.56 375 SER A O 1
ATOM 2853 N N . MET A 1 376 ? 1.746 15.775 46.628 1.00 77.25 376 MET A N 1
ATOM 2854 C CA . MET A 1 376 ? 2.088 14.793 45.599 1.00 77.25 376 MET A CA 1
ATOM 2855 C C . MET A 1 376 ? 2.675 15.459 44.343 1.00 77.25 376 MET A C 1
ATOM 2857 O O . MET A 1 376 ? 3.281 14.783 43.518 1.00 77.25 376 MET A O 1
ATOM 2861 N N . GLY A 1 377 ? 2.469 16.771 44.176 1.00 74.81 377 GLY A N 1
ATOM 2862 C CA . GLY A 1 377 ? 2.687 17.465 42.909 1.00 74.81 377 GLY A CA 1
ATOM 2863 C C . GLY A 1 377 ? 1.647 17.098 41.846 1.00 74.81 377 GLY A C 1
ATOM 2864 O O . GLY A 1 377 ? 1.971 17.105 40.662 1.00 74.81 377 GLY A O 1
ATOM 2865 N N . PHE A 1 378 ? 0.427 16.726 42.251 1.00 73.75 378 PHE A N 1
ATOM 2866 C CA . PHE A 1 378 ? -0.637 16.316 41.333 1.00 73.75 378 PHE A CA 1
ATOM 2867 C C . PHE A 1 378 ? -1.313 17.530 40.676 1.00 73.75 378 PHE A C 1
ATOM 2869 O O . PHE A 1 378 ? -1.899 18.366 41.368 1.00 73.75 378 PHE A O 1
ATOM 2876 N N . GLU A 1 379 ? -1.281 17.606 39.342 1.00 68.50 379 GLU A N 1
ATOM 2877 C CA . GLU A 1 379 ? -1.927 18.671 38.561 1.00 68.50 379 GLU A CA 1
ATOM 2878 C C . GLU A 1 379 ? -3.193 18.170 37.845 1.00 68.50 379 GLU A C 1
ATOM 2880 O O . GLU A 1 379 ? -3.195 17.140 37.173 1.00 68.50 379 GLU A O 1
ATOM 2885 N N . THR A 1 380 ? -4.294 18.921 37.953 1.00 59.78 380 THR A N 1
ATOM 2886 C CA . THR A 1 380 ? -5.625 18.506 37.459 1.00 59.78 380 THR A CA 1
ATOM 2887 C C . THR A 1 380 ? -5.871 18.802 35.971 1.00 59.78 380 THR A C 1
ATOM 2889 O O . THR A 1 380 ? -6.799 18.247 35.393 1.00 59.78 380 THR A O 1
ATOM 2892 N N . ASN A 1 381 ? -5.043 19.631 35.320 1.00 58.62 381 ASN A N 1
ATOM 2893 C CA . ASN A 1 381 ? -5.280 20.154 33.959 1.00 58.62 381 ASN A CA 1
ATOM 2894 C C . ASN A 1 381 ? -4.640 19.334 32.818 1.00 58.62 381 ASN A C 1
ATOM 2896 O O . ASN A 1 381 ? -4.392 19.856 31.732 1.00 58.62 381 ASN A O 1
ATOM 2900 N N . MET A 1 382 ? -4.365 18.050 33.035 1.00 57.25 382 MET A N 1
ATOM 2901 C CA . MET A 1 382 ? -3.716 17.190 32.039 1.00 57.25 382 MET A CA 1
ATOM 2902 C C . MET A 1 382 ? -4.734 16.556 31.080 1.00 57.25 382 MET A C 1
ATOM 2904 O O . MET A 1 382 ? -5.069 15.375 31.192 1.00 57.25 382 MET A O 1
ATOM 2908 N N . GLU A 1 383 ? -5.227 17.329 30.111 1.00 55.69 383 GLU A N 1
ATOM 2909 C CA . GLU A 1 383 ? -5.895 16.751 28.940 1.00 55.69 383 GLU A CA 1
ATOM 2910 C C . GLU A 1 383 ? -4.854 16.060 28.041 1.00 55.69 383 GLU A C 1
ATOM 2912 O O . GLU A 1 383 ? -3.950 16.702 27.514 1.00 55.69 383 GLU A O 1
ATOM 2917 N N . GLY A 1 384 ? -4.979 14.740 27.856 1.00 60.53 384 GLY A N 1
ATOM 2918 C CA . GLY A 1 384 ? -4.181 13.977 26.881 1.00 60.53 384 GLY A CA 1
ATOM 2919 C C . GLY A 1 384 ? -3.006 13.154 27.424 1.00 60.53 384 GLY A C 1
ATOM 2920 O O . GLY A 1 384 ? -2.338 12.503 26.626 1.00 60.53 384 GLY A O 1
ATOM 2921 N N . GLY A 1 385 ? -2.781 13.112 28.742 1.00 74.62 385 GLY A N 1
ATOM 2922 C CA . GLY A 1 385 ? -1.683 12.338 29.342 1.00 74.62 385 GLY A CA 1
ATOM 2923 C C . GLY A 1 385 ? -1.816 10.813 29.195 1.00 74.62 385 GLY A C 1
ATOM 2924 O O . GLY A 1 385 ? -2.921 10.283 29.018 1.00 74.62 385 GLY A O 1
ATOM 2925 N N . PHE A 1 386 ? -0.695 10.100 29.320 1.00 86.19 386 PHE A N 1
ATOM 2926 C CA . PHE A 1 386 ? -0.597 8.633 29.283 1.00 86.19 386 PHE A CA 1
ATOM 2927 C C . PHE A 1 386 ? -0.125 8.047 30.626 1.00 86.19 386 PHE A C 1
ATOM 2929 O O . PHE A 1 386 ? 0.536 8.724 31.413 1.00 86.19 386 PHE A O 1
ATOM 2936 N N . LEU A 1 387 ? -0.454 6.779 30.901 1.00 85.94 387 LEU A N 1
ATOM 2937 C CA . LEU A 1 387 ? 0.081 6.069 32.071 1.00 85.94 387 LEU A CA 1
ATOM 2938 C C . LEU A 1 387 ? 1.476 5.514 31.781 1.00 85.94 387 LEU A C 1
ATOM 2940 O O . LEU A 1 387 ? 1.731 4.998 30.691 1.00 85.94 387 LEU A O 1
ATOM 2944 N N . ALA A 1 388 ? 2.339 5.568 32.794 1.00 87.50 388 ALA A N 1
ATOM 2945 C CA . ALA A 1 388 ? 3.669 4.978 32.776 1.00 87.50 388 ALA A CA 1
ATOM 2946 C C . ALA A 1 388 ? 3.921 4.184 34.065 1.00 87.50 388 ALA A C 1
ATOM 2948 O O . ALA A 1 388 ? 3.357 4.463 35.123 1.00 87.50 388 ALA A O 1
ATOM 2949 N N . ARG A 1 389 ? 4.783 3.175 33.971 1.00 88.19 389 ARG A N 1
ATOM 2950 C CA . ARG A 1 389 ? 5.188 2.297 35.071 1.00 88.19 389 ARG A CA 1
ATOM 2951 C C . ARG A 1 389 ? 6.574 2.676 35.568 1.00 88.19 389 ARG A C 1
ATOM 2953 O O . ARG A 1 389 ? 7.382 3.243 34.832 1.00 88.19 389 ARG A O 1
ATOM 2960 N N . ARG A 1 390 ? 6.920 2.231 36.778 1.00 83.94 390 ARG A N 1
ATOM 2961 C CA . ARG A 1 390 ? 8.264 2.412 37.346 1.00 83.94 390 ARG A CA 1
ATOM 2962 C C . ARG A 1 390 ? 9.395 1.938 36.424 1.00 83.94 390 ARG A C 1
ATOM 2964 O O . ARG A 1 390 ? 10.427 2.598 36.361 1.00 83.94 390 ARG A O 1
ATOM 2971 N N . ARG A 1 391 ? 9.196 0.848 35.666 1.00 88.75 391 ARG A N 1
ATOM 2972 C CA . ARG A 1 391 ? 10.187 0.386 34.673 1.00 88.75 391 ARG A CA 1
ATOM 2973 C C . ARG A 1 391 ? 10.404 1.410 33.552 1.00 88.75 391 ARG A C 1
ATOM 2975 O O . ARG A 1 391 ? 11.535 1.615 33.135 1.00 88.75 391 ARG A O 1
ATOM 2982 N N . HIS A 1 392 ? 9.336 2.068 33.090 1.00 92.88 392 HIS A N 1
ATOM 2983 C CA . HIS A 1 392 ? 9.422 3.093 32.047 1.00 92.88 392 HIS A CA 1
ATOM 2984 C C . HIS A 1 392 ? 10.156 4.317 32.578 1.00 92.88 392 HIS A C 1
ATOM 2986 O O . HIS A 1 392 ? 11.054 4.823 31.917 1.00 92.88 392 HIS A O 1
ATOM 2992 N N . LEU A 1 393 ? 9.827 4.746 33.801 1.00 90.38 393 LEU A N 1
ATOM 2993 C CA . LEU A 1 393 ? 10.529 5.840 34.471 1.00 90.38 393 LEU A CA 1
ATOM 2994 C C . LEU A 1 393 ? 12.021 5.542 34.624 1.00 90.38 393 LEU A C 1
ATOM 2996 O O . LEU A 1 393 ? 12.839 6.411 34.350 1.00 90.38 393 LEU A O 1
ATOM 3000 N N . GLN A 1 394 ? 12.380 4.319 35.016 1.00 90.88 394 GLN A N 1
ATOM 3001 C CA . GLN A 1 394 ? 13.776 3.907 35.138 1.00 90.88 394 GLN A CA 1
ATOM 3002 C C . GLN A 1 394 ? 14.512 3.965 33.792 1.00 90.88 394 GLN A C 1
ATOM 3004 O O . GLN A 1 394 ? 15.601 4.531 33.734 1.00 90.88 394 GLN A O 1
ATOM 3009 N N . ALA A 1 395 ? 13.913 3.436 32.723 1.00 91.94 395 ALA A N 1
ATOM 3010 C CA . ALA A 1 395 ? 14.481 3.480 31.378 1.00 91.94 395 ALA A CA 1
ATOM 3011 C C . ALA A 1 395 ? 14.661 4.923 30.868 1.00 91.94 395 ALA A C 1
ATOM 3013 O O . ALA A 1 395 ? 15.717 5.274 30.343 1.00 91.94 395 ALA A O 1
ATOM 3014 N N . LEU A 1 396 ? 13.666 5.790 31.091 1.00 95.69 396 LEU A N 1
ATOM 3015 C CA . LEU A 1 396 ? 13.747 7.217 30.764 1.00 95.69 396 LEU A CA 1
ATOM 3016 C C . LEU A 1 396 ? 14.849 7.933 31.566 1.00 95.69 396 LEU A C 1
ATOM 3018 O O . LEU A 1 396 ? 15.554 8.782 31.026 1.00 95.69 396 LEU A O 1
ATOM 3022 N N . GLU A 1 397 ? 15.020 7.593 32.845 1.00 94.94 397 GLU A N 1
ATOM 3023 C CA . GLU A 1 397 ? 16.052 8.171 33.716 1.00 94.94 397 GLU A CA 1
ATOM 3024 C C . GLU A 1 397 ? 17.466 7.712 33.316 1.00 94.94 397 GLU A C 1
ATOM 3026 O O . GLU A 1 397 ? 18.413 8.504 33.311 1.00 94.94 397 GLU A O 1
ATOM 3031 N N . GLN A 1 398 ? 17.612 6.442 32.929 1.00 95.50 398 GLN A N 1
ATOM 3032 C CA . GLN A 1 398 ? 18.856 5.893 32.388 1.00 95.50 398 GLN A CA 1
ATOM 3033 C C . GLN A 1 398 ? 19.204 6.547 31.047 1.00 95.50 398 GLN A C 1
ATOM 3035 O O . GLN A 1 398 ? 20.326 7.022 30.879 1.00 95.50 398 GLN A O 1
ATOM 3040 N N . ALA A 1 399 ? 18.236 6.678 30.134 1.00 96.44 399 ALA A N 1
ATOM 3041 C CA . ALA A 1 399 ? 18.425 7.400 28.878 1.00 96.44 399 ALA A CA 1
ATOM 3042 C C . ALA A 1 399 ? 18.835 8.864 29.111 1.00 96.44 399 ALA A C 1
ATOM 3044 O O . ALA A 1 399 ? 19.761 9.353 28.467 1.00 96.44 399 ALA A O 1
ATOM 3045 N N . ALA A 1 400 ? 18.214 9.549 30.078 1.00 97.19 400 ALA A N 1
ATOM 3046 C CA . ALA A 1 400 ? 18.585 10.916 30.442 1.00 97.19 400 ALA A CA 1
ATOM 3047 C C . ALA A 1 400 ? 20.022 10.993 30.974 1.00 97.19 400 ALA A C 1
ATOM 3049 O O . ALA A 1 400 ? 20.767 11.896 30.599 1.00 97.19 400 ALA A O 1
ATOM 3050 N N . THR A 1 401 ? 20.432 10.029 31.802 1.00 97.06 401 THR A N 1
ATOM 3051 C CA . THR A 1 401 ? 21.805 9.942 32.320 1.00 97.06 401 THR A CA 1
ATOM 3052 C C . THR A 1 401 ? 22.814 9.811 31.180 1.00 97.06 401 THR A C 1
ATOM 3054 O O . THR A 1 401 ? 23.763 10.593 31.130 1.00 97.06 401 THR A O 1
ATOM 3057 N N . HIS A 1 402 ? 22.566 8.904 30.232 1.00 97.38 402 HIS A N 1
ATOM 3058 C CA . HIS A 1 402 ? 23.410 8.723 29.049 1.00 97.38 402 HIS A CA 1
ATOM 3059 C C . HIS A 1 402 ? 23.470 9.986 28.184 1.00 97.38 402 HIS A C 1
ATOM 3061 O O . HIS A 1 402 ? 24.547 10.412 27.781 1.00 97.38 402 HIS A O 1
ATOM 3067 N N . LEU A 1 403 ? 22.348 10.679 27.961 1.00 96.12 403 LEU A N 1
ATOM 3068 C CA . LEU A 1 403 ? 22.368 11.928 27.190 1.00 96.12 403 LEU A CA 1
ATOM 3069 C C . LEU A 1 403 ? 23.134 13.055 27.885 1.00 96.12 403 LEU A C 1
ATOM 3071 O O . LEU A 1 403 ? 23.838 13.813 27.217 1.00 96.12 403 LEU A O 1
ATOM 3075 N N . GLN A 1 404 ? 23.044 13.163 29.212 1.00 95.38 404 GLN A N 1
ATOM 3076 C CA . GLN A 1 404 ? 23.835 14.139 29.967 1.00 95.38 404 GLN A CA 1
ATOM 3077 C C . GLN A 1 404 ? 25.327 13.784 29.967 1.00 95.38 404 GLN A C 1
ATOM 3079 O O . GLN A 1 404 ? 26.167 14.675 29.833 1.00 95.38 404 GLN A O 1
ATOM 3084 N N . GLN A 1 405 ? 25.669 12.495 30.057 1.00 93.81 405 GLN A N 1
ATOM 3085 C CA . GLN A 1 405 ? 27.044 12.018 29.907 1.00 93.81 405 GLN A CA 1
ATOM 3086 C C . GLN A 1 405 ? 27.572 12.320 28.501 1.00 93.81 405 GLN A C 1
ATOM 3088 O O . GLN A 1 405 ? 28.609 12.968 28.377 1.00 93.81 405 GLN A O 1
ATOM 3093 N N . GLY A 1 406 ? 26.822 11.979 27.452 1.00 92.06 406 GLY A N 1
ATOM 3094 C CA . GLY A 1 406 ? 27.158 12.290 26.061 1.00 92.06 406 GLY A CA 1
ATOM 3095 C C . GLY A 1 406 ? 27.345 13.789 25.824 1.00 92.06 406 GLY A C 1
ATOM 3096 O O . GLY A 1 406 ? 28.314 14.199 25.187 1.00 92.06 406 GLY A O 1
ATOM 3097 N N . LYS A 1 407 ? 26.491 14.633 26.418 1.00 92.25 407 LYS A N 1
ATOM 3098 C CA . LYS A 1 407 ? 26.644 16.095 26.396 1.00 92.25 407 LYS A CA 1
ATOM 3099 C C . LYS A 1 407 ? 27.946 16.553 27.054 1.00 92.25 407 LYS A C 1
ATOM 3101 O O . LYS A 1 407 ? 28.640 17.403 26.500 1.00 92.25 407 LYS A O 1
ATOM 3106 N N . ALA A 1 408 ? 28.287 16.007 28.220 1.00 89.38 408 ALA A N 1
ATOM 3107 C CA . ALA A 1 408 ? 29.536 16.333 28.902 1.00 89.38 408 ALA A CA 1
ATOM 3108 C C . ALA A 1 408 ? 30.766 15.898 28.084 1.00 89.38 408 ALA A C 1
ATOM 3110 O O . ALA A 1 408 ? 31.739 16.648 28.010 1.00 89.38 408 ALA A O 1
ATOM 3111 N N . GLN A 1 409 ? 30.707 14.736 27.423 1.00 87.00 409 GLN A N 1
ATOM 3112 C CA . GLN A 1 409 ? 31.772 14.260 26.533 1.00 87.00 409 GLN A CA 1
ATOM 3113 C C . GLN A 1 409 ? 31.921 15.143 25.289 1.00 87.00 409 GLN A C 1
ATOM 3115 O O . GLN A 1 409 ? 33.043 15.459 24.893 1.00 87.00 409 GLN A O 1
ATOM 3120 N N . LEU A 1 410 ? 30.805 15.599 24.713 1.00 84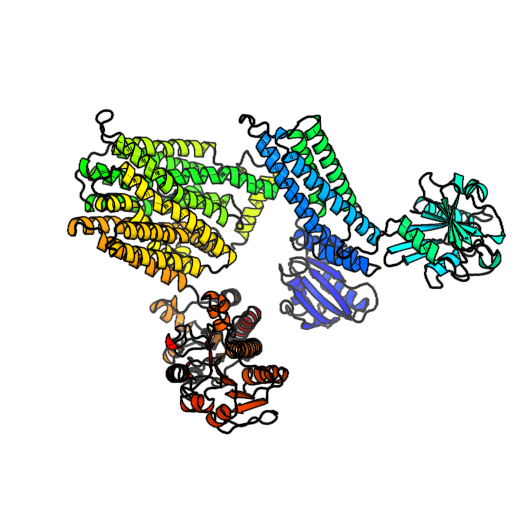.62 410 LEU A N 1
ATOM 3121 C CA . LEU A 1 410 ? 30.799 16.506 23.568 1.00 84.62 410 LEU A CA 1
ATOM 3122 C C . LEU A 1 410 ? 31.409 17.873 23.916 1.00 84.62 410 LEU A C 1
ATOM 3124 O O . LEU A 1 410 ? 32.306 18.329 23.218 1.00 84.62 410 LEU A O 1
ATOM 3128 N N . LEU A 1 411 ? 30.948 18.514 24.999 1.00 82.69 411 LEU A N 1
ATOM 3129 C CA . LEU A 1 411 ? 31.339 19.887 25.355 1.00 82.69 411 LEU A CA 1
ATOM 3130 C C . LEU A 1 411 ? 32.686 19.976 26.086 1.00 82.69 411 LEU A C 1
ATOM 3132 O O . LEU A 1 411 ? 33.404 20.965 25.954 1.00 82.69 411 LEU A O 1
ATOM 3136 N N . GLY A 1 412 ? 33.009 18.972 26.904 1.00 78.31 412 GLY A N 1
ATOM 3137 C CA . GLY A 1 412 ? 34.221 18.955 27.719 1.00 78.31 412 GLY A CA 1
ATOM 3138 C C . GLY A 1 412 ? 35.398 18.284 27.020 1.00 78.31 412 GLY A C 1
ATOM 3139 O O . GLY A 1 412 ? 36.486 18.853 26.966 1.00 78.31 412 GLY A O 1
ATOM 3140 N N . ALA A 1 413 ? 35.183 17.075 26.495 1.00 72.81 413 ALA A N 1
ATOM 3141 C CA . ALA A 1 413 ? 36.243 16.229 25.943 1.00 72.81 413 ALA A CA 1
ATOM 3142 C C . ALA A 1 413 ? 36.346 16.277 24.410 1.00 72.81 413 ALA A C 1
ATOM 3144 O O . ALA A 1 413 ? 37.294 15.715 23.866 1.00 72.81 413 ALA A O 1
ATOM 3145 N N . TRP A 1 414 ? 35.397 16.931 23.722 1.00 73.50 414 TRP A N 1
ATOM 3146 C CA . TRP A 1 414 ? 35.326 16.999 22.254 1.00 73.50 414 TRP A CA 1
ATOM 3147 C C . TRP A 1 414 ? 35.337 15.605 21.595 1.00 73.50 414 TRP A C 1
ATOM 3149 O O . TRP A 1 414 ? 35.828 15.417 20.484 1.00 73.50 414 TRP A O 1
ATOM 3159 N N . ALA A 1 415 ? 34.793 14.602 22.294 1.00 76.75 415 ALA A N 1
ATOM 3160 C CA . ALA A 1 415 ? 34.888 13.196 21.915 1.00 76.75 415 ALA A CA 1
ATOM 3161 C C . ALA A 1 415 ? 33.604 12.707 21.221 1.00 76.75 415 ALA A C 1
ATOM 3163 O O . ALA A 1 415 ? 32.660 12.257 21.875 1.00 76.75 415 ALA A O 1
ATOM 3164 N N . GLY A 1 416 ? 33.581 12.761 19.884 1.00 78.38 416 GLY A N 1
ATOM 3165 C CA . GLY A 1 416 ? 32.453 12.281 19.072 1.00 78.38 416 GLY A CA 1
ATOM 3166 C C . GLY A 1 416 ? 32.158 10.785 19.243 1.00 78.38 416 GLY A C 1
ATOM 3167 O O . GLY A 1 416 ? 30.996 10.393 19.307 1.00 78.38 416 GLY A O 1
ATOM 3168 N N . GLU A 1 417 ? 33.191 9.952 19.399 1.00 81.12 417 GLU A N 1
ATOM 3169 C CA . GLU A 1 417 ? 33.050 8.498 19.597 1.00 81.12 417 GLU A CA 1
ATOM 3170 C C . GLU A 1 417 ? 32.332 8.148 20.906 1.00 81.12 417 GLU A C 1
ATOM 3172 O O . GLU A 1 417 ? 31.454 7.285 20.931 1.00 81.12 417 GLU A O 1
ATOM 3177 N N . LEU A 1 418 ? 32.661 8.858 21.991 1.00 85.75 418 LEU A N 1
ATOM 3178 C CA . LEU A 1 418 ? 32.002 8.669 23.284 1.00 85.75 418 LEU A CA 1
ATOM 3179 C C . LEU A 1 418 ? 30.554 9.155 23.232 1.00 85.75 418 LEU A C 1
ATOM 3181 O O . LEU A 1 418 ? 29.671 8.482 23.753 1.00 85.75 418 LEU A O 1
ATOM 3185 N N . LEU A 1 419 ? 30.286 10.275 22.551 1.00 88.25 419 LEU A N 1
ATOM 3186 C CA . LEU A 1 419 ? 28.913 10.711 22.301 1.00 88.25 419 LEU A CA 1
ATOM 3187 C C . LEU A 1 419 ? 28.120 9.644 21.528 1.00 88.25 419 LEU A C 1
ATOM 3189 O O . LEU A 1 419 ? 26.986 9.358 21.902 1.00 88.25 419 LEU A O 1
ATOM 3193 N N . ALA A 1 420 ? 28.689 9.045 20.479 1.00 84.56 420 ALA A N 1
ATOM 3194 C CA . ALA A 1 420 ? 28.009 8.014 19.693 1.00 84.56 420 ALA A CA 1
ATOM 3195 C C . ALA A 1 420 ? 27.611 6.796 20.547 1.00 84.56 420 ALA A C 1
ATOM 3197 O O . ALA A 1 420 ? 26.488 6.298 20.420 1.00 84.56 420 ALA A O 1
ATOM 3198 N N . GLU A 1 421 ? 28.492 6.356 21.449 1.00 89.62 421 GLU A N 1
ATOM 3199 C CA . GLU A 1 421 ? 28.206 5.252 22.369 1.00 89.62 421 GLU A CA 1
ATOM 3200 C C . GLU A 1 421 ? 27.126 5.618 23.399 1.00 89.62 421 GLU A C 1
ATOM 3202 O O . GLU A 1 421 ? 26.184 4.851 23.603 1.00 89.62 421 GLU A O 1
ATOM 3207 N N . GLU A 1 422 ? 27.184 6.813 23.988 1.00 94.31 422 GLU A N 1
ATOM 3208 C CA . GLU A 1 422 ? 26.151 7.283 24.921 1.00 94.31 422 GLU A CA 1
ATOM 3209 C C . GLU A 1 422 ? 24.775 7.412 24.240 1.00 94.31 422 GLU A C 1
ATOM 3211 O O . GLU A 1 422 ? 23.750 7.019 24.801 1.00 94.31 422 GLU A O 1
ATOM 3216 N N . LEU A 1 423 ? 24.732 7.880 22.987 1.00 91.44 423 LEU A N 1
ATOM 3217 C CA . LEU A 1 423 ? 23.504 7.919 22.186 1.00 91.44 423 LEU A CA 1
ATOM 3218 C C . LEU A 1 423 ? 22.952 6.512 21.909 1.00 91.44 423 LEU A C 1
ATOM 3220 O O . LEU A 1 423 ? 21.736 6.310 21.949 1.00 91.44 423 LEU A O 1
ATOM 3224 N N . ARG A 1 424 ? 23.828 5.529 21.655 1.00 88.19 424 ARG A N 1
ATOM 3225 C CA . ARG A 1 424 ? 23.443 4.121 21.465 1.00 88.19 424 ARG A CA 1
ATOM 3226 C C . ARG A 1 424 ? 22.812 3.545 22.734 1.00 88.19 424 ARG A C 1
ATOM 3228 O O . ARG A 1 424 ? 21.770 2.893 22.650 1.00 88.19 424 ARG A O 1
ATOM 3235 N N . LEU A 1 425 ? 23.415 3.800 23.895 1.00 91.00 425 LEU A N 1
ATOM 3236 C CA . LEU A 1 425 ? 22.906 3.349 25.192 1.00 91.00 425 LEU A CA 1
ATOM 3237 C C . LEU A 1 425 ? 21.578 4.032 25.547 1.00 91.00 425 LEU A C 1
ATOM 3239 O O . LEU A 1 425 ? 20.640 3.361 25.980 1.00 91.00 425 LEU A O 1
ATOM 3243 N N . ALA A 1 426 ? 21.444 5.337 25.297 1.00 93.75 426 ALA A N 1
ATOM 3244 C CA . ALA A 1 426 ? 20.178 6.047 25.475 1.00 93.75 426 ALA A CA 1
ATOM 3245 C C . ALA A 1 426 ? 19.062 5.438 24.609 1.00 93.75 426 ALA A C 1
ATOM 3247 O O . ALA A 1 426 ? 17.976 5.149 25.111 1.00 93.75 426 ALA A O 1
ATOM 3248 N N . GLN A 1 427 ? 19.345 5.169 23.331 1.00 88.50 427 GLN A N 1
ATOM 3249 C CA . GLN A 1 427 ? 18.390 4.541 22.418 1.00 88.50 427 GLN A CA 1
ATOM 3250 C C . GLN A 1 427 ? 17.972 3.140 22.877 1.00 88.50 427 GLN A C 1
ATOM 3252 O O . GLN A 1 427 ? 16.791 2.799 22.786 1.00 88.50 427 GLN A O 1
ATOM 3257 N N . GLN A 1 428 ? 18.918 2.332 23.365 1.00 83.94 428 GLN A N 1
ATOM 3258 C CA . GLN A 1 428 ? 18.635 0.990 23.868 1.00 83.94 428 GLN A CA 1
ATOM 3259 C C . GLN A 1 428 ? 17.640 1.038 25.035 1.00 83.94 428 GLN A C 1
ATOM 3261 O O . GLN A 1 428 ? 16.608 0.374 24.972 1.00 83.94 428 GLN A O 1
ATOM 3266 N N . ASN A 1 429 ? 17.893 1.890 26.034 1.00 91.19 429 ASN A N 1
ATOM 3267 C CA . ASN A 1 429 ? 16.993 2.057 27.178 1.00 91.19 429 ASN A CA 1
ATOM 3268 C C . ASN A 1 429 ? 15.586 2.509 26.744 1.00 91.19 429 ASN A C 1
ATOM 3270 O O . ASN A 1 429 ? 14.590 2.004 27.252 1.00 91.19 429 ASN A O 1
ATOM 3274 N N . LEU A 1 430 ? 15.475 3.425 25.773 1.00 91.31 430 LEU A N 1
ATOM 3275 C CA . LEU A 1 430 ? 14.165 3.848 25.261 1.00 91.31 430 LEU A CA 1
ATOM 3276 C C . LEU A 1 430 ? 13.435 2.728 24.502 1.00 91.31 430 LEU A C 1
ATOM 3278 O O . LEU A 1 430 ? 12.231 2.563 24.678 1.00 91.31 430 LEU A O 1
ATOM 3282 N N . SER A 1 431 ? 14.148 1.931 23.705 1.00 83.69 431 SER A N 1
ATOM 3283 C CA . SER A 1 431 ? 13.553 0.841 22.907 1.00 83.69 431 SER A CA 1
ATOM 3284 C C . SER A 1 431 ? 13.044 -0.317 23.783 1.00 83.69 431 SER A C 1
ATOM 3286 O O . SER A 1 431 ? 12.067 -0.985 23.450 1.00 83.69 431 SER A O 1
ATOM 3288 N N . GLU A 1 432 ? 13.631 -0.514 24.969 1.00 84.25 432 GLU A N 1
ATOM 3289 C CA . GLU A 1 432 ? 13.137 -1.472 25.972 1.00 84.25 432 GLU A CA 1
ATOM 3290 C C . GLU A 1 432 ? 11.730 -1.123 26.508 1.00 84.25 432 GLU A C 1
ATOM 3292 O O . GLU A 1 432 ? 11.022 -1.989 27.037 1.00 84.25 432 GLU A O 1
ATOM 3297 N N . ILE A 1 433 ? 11.279 0.131 26.370 1.00 88.56 433 ILE A N 1
ATOM 3298 C CA . ILE A 1 433 ? 9.939 0.554 26.802 1.00 88.56 433 ILE A CA 1
ATOM 3299 C C . ILE A 1 433 ? 8.864 -0.069 25.905 1.00 88.56 433 ILE A C 1
ATOM 3301 O O . ILE A 1 433 ? 7.943 -0.704 26.428 1.00 88.56 433 ILE A O 1
ATOM 3305 N N . THR A 1 434 ? 9.009 0.063 24.583 1.00 84.06 434 THR A N 1
ATOM 3306 C CA . THR A 1 434 ? 8.095 -0.502 23.573 1.00 84.06 434 THR A CA 1
ATOM 3307 C C . THR A 1 434 ? 8.339 -1.993 23.334 1.00 84.06 434 THR A C 1
ATOM 3309 O O . THR A 1 434 ? 7.504 -2.675 22.750 1.00 84.06 434 THR A O 1
ATOM 3312 N N . GLY A 1 435 ? 9.445 -2.546 23.835 1.00 70.00 435 GLY A N 1
ATOM 3313 C CA . GLY A 1 435 ? 9.786 -3.956 23.642 1.00 70.00 435 GLY A CA 1
ATOM 3314 C C . GLY A 1 435 ? 10.285 -4.267 22.230 1.00 70.00 435 GLY A C 1
ATOM 3315 O O . GLY A 1 435 ? 10.473 -5.438 21.901 1.00 70.00 435 GLY A O 1
ATOM 3316 N N . GLU A 1 436 ? 10.542 -3.244 21.411 1.00 64.25 436 GLU A N 1
ATOM 3317 C CA . GLU A 1 436 ? 11.249 -3.404 20.146 1.00 64.25 436 GLU A CA 1
ATOM 3318 C C . GLU A 1 436 ? 12.719 -3.735 20.429 1.00 64.25 436 GLU A C 1
ATOM 3320 O O . GLU A 1 436 ? 13.574 -2.867 20.613 1.00 64.25 436 GLU A O 1
ATOM 3325 N N . PHE A 1 437 ? 13.045 -5.026 20.433 1.00 46.09 437 PHE A N 1
ATOM 3326 C CA . PHE A 1 437 ? 14.426 -5.463 20.275 1.00 46.09 437 PHE A CA 1
ATOM 3327 C C . PHE A 1 437 ? 14.803 -5.408 18.788 1.00 46.09 437 PHE A C 1
ATOM 3329 O O . PHE A 1 437 ? 14.700 -6.409 18.088 1.00 46.09 437 PHE A O 1
ATOM 3336 N N . SER A 1 438 ? 15.256 -4.247 18.306 1.00 46.19 438 SER A N 1
ATOM 3337 C CA . SER A 1 438 ? 16.671 -4.026 17.964 1.00 46.19 438 SER A CA 1
ATOM 3338 C C . SER A 1 438 ? 16.882 -2.712 17.184 1.00 46.19 438 SER A C 1
ATOM 3340 O O . SER A 1 438 ? 16.246 -2.428 16.171 1.00 46.19 438 SER A O 1
ATOM 3342 N N . SER A 1 439 ? 17.907 -1.955 17.574 1.00 47.19 439 SER A N 1
ATOM 3343 C CA . SER A 1 439 ? 18.576 -0.974 16.706 1.00 47.19 439 SER A CA 1
ATOM 3344 C C . SER A 1 439 ? 19.302 -1.637 15.516 1.00 47.19 439 SER A C 1
ATOM 3346 O O . SER A 1 439 ? 19.874 -0.953 14.657 1.00 47.19 439 SER A O 1
ATOM 3348 N N . ASP A 1 440 ? 19.272 -2.972 15.430 1.00 50.09 440 ASP A N 1
ATOM 3349 C CA . ASP A 1 440 ? 19.881 -3.776 14.382 1.00 50.09 440 ASP A CA 1
ATOM 3350 C C . ASP A 1 440 ? 19.026 -3.858 13.114 1.00 50.09 440 ASP A C 1
ATOM 3352 O O . ASP A 1 440 ? 19.610 -3.935 12.041 1.00 50.09 440 ASP A O 1
ATOM 3356 N N . ASP A 1 441 ? 17.701 -3.738 13.166 1.00 55.09 441 ASP A N 1
ATOM 3357 C CA . ASP A 1 441 ? 16.823 -3.853 11.986 1.00 55.09 441 ASP A CA 1
ATOM 3358 C C . ASP A 1 441 ? 17.007 -2.658 11.033 1.00 55.09 441 ASP A C 1
ATOM 3360 O O . ASP A 1 441 ? 17.357 -2.800 9.853 1.00 55.09 441 ASP A O 1
ATOM 3364 N N . LEU A 1 442 ? 16.864 -1.446 11.577 1.00 53.28 442 LEU A N 1
ATOM 3365 C CA . LEU A 1 442 ? 17.080 -0.185 10.864 1.00 53.28 442 LEU A CA 1
ATOM 3366 C C . LEU A 1 442 ? 18.550 0.005 10.481 1.00 53.28 442 LEU A C 1
ATOM 3368 O O . LEU A 1 442 ? 18.842 0.436 9.360 1.00 53.28 442 LEU A O 1
ATOM 3372 N N . SER A 1 443 ? 19.493 -0.357 11.360 1.00 63.72 443 SER A N 1
ATOM 3373 C CA . SER A 1 443 ? 20.918 -0.281 11.021 1.00 63.72 443 SER A CA 1
ATOM 3374 C C . SER A 1 443 ? 21.320 -1.331 9.982 1.00 63.72 443 SER A C 1
ATOM 3376 O O . SER A 1 443 ? 22.137 -1.023 9.118 1.00 63.72 443 SER A O 1
ATOM 3378 N N . THR A 1 444 ? 20.716 -2.526 9.965 1.00 71.00 444 THR A N 1
ATOM 3379 C CA . THR A 1 444 ? 20.938 -3.539 8.918 1.00 71.00 444 THR A CA 1
ATOM 3380 C C . THR A 1 444 ? 20.446 -3.020 7.580 1.00 71.00 444 THR A C 1
ATOM 3382 O O . THR A 1 444 ? 21.210 -3.023 6.615 1.00 71.00 444 THR A O 1
ATOM 3385 N N . LEU A 1 445 ? 19.212 -2.506 7.520 1.00 71.00 445 LEU A N 1
ATOM 3386 C CA . LEU A 1 445 ? 18.653 -1.924 6.299 1.00 71.00 445 LEU A CA 1
ATOM 3387 C C . LEU A 1 445 ? 19.466 -0.712 5.812 1.00 71.00 445 LEU A C 1
ATOM 3389 O O . LEU A 1 445 ? 19.672 -0.540 4.610 1.00 71.00 445 LEU A O 1
ATOM 3393 N N . THR A 1 446 ? 19.987 0.109 6.722 1.00 70.50 446 THR A N 1
ATOM 3394 C CA . THR A 1 446 ? 20.848 1.250 6.375 1.00 70.50 446 THR A CA 1
ATOM 3395 C C . THR A 1 446 ? 22.212 0.785 5.861 1.00 70.50 446 THR A C 1
ATOM 3397 O O . THR A 1 446 ? 22.650 1.235 4.802 1.00 70.50 446 THR A O 1
ATOM 3400 N N . LYS A 1 447 ? 22.851 -0.189 6.523 1.00 79.31 447 LYS A N 1
ATOM 3401 C CA . LYS A 1 447 ? 24.135 -0.777 6.102 1.00 79.31 447 LYS A CA 1
ATOM 3402 C C . LYS A 1 447 ? 24.029 -1.461 4.739 1.00 79.31 447 LYS A C 1
ATOM 3404 O O . LYS A 1 447 ? 24.904 -1.255 3.896 1.00 79.31 447 LYS A O 1
ATOM 3409 N N . ILE A 1 448 ? 22.969 -2.238 4.485 1.00 84.38 448 ILE A N 1
ATOM 3410 C CA . ILE A 1 448 ? 22.775 -2.874 3.172 1.00 84.38 448 ILE A CA 1
ATOM 3411 C C . ILE A 1 448 ? 22.527 -1.814 2.089 1.00 84.38 448 ILE A C 1
ATOM 3413 O O . ILE A 1 448 ? 23.109 -1.913 1.009 1.00 84.38 448 ILE A O 1
ATOM 3417 N N . ASN A 1 449 ? 21.746 -0.764 2.379 1.00 78.75 449 ASN A N 1
ATOM 3418 C CA . ASN A 1 449 ? 21.514 0.328 1.435 1.00 78.75 449 ASN A CA 1
ATOM 3419 C C . ASN A 1 449 ? 22.815 1.072 1.119 1.00 78.75 449 ASN A C 1
ATOM 3421 O O . ASN A 1 449 ? 23.128 1.253 -0.050 1.00 78.75 449 ASN A O 1
ATOM 3425 N N . ALA A 1 450 ? 23.610 1.430 2.128 1.00 80.50 450 ALA A N 1
ATOM 3426 C CA . ALA A 1 450 ? 24.858 2.166 1.944 1.00 80.50 450 ALA A CA 1
ATOM 3427 C C . ALA A 1 450 ? 25.952 1.346 1.236 1.00 80.50 450 ALA A C 1
ATOM 3429 O O . ALA A 1 450 ? 26.729 1.900 0.461 1.00 80.50 450 ALA A O 1
ATOM 3430 N N . LYS A 1 451 ? 26.031 0.026 1.471 1.00 84.81 451 LYS A N 1
ATOM 3431 C CA . LYS A 1 451 ? 27.126 -0.808 0.936 1.00 84.81 451 LYS A CA 1
ATOM 3432 C C . LYS A 1 451 ? 26.804 -1.525 -0.371 1.00 84.81 451 LYS A C 1
ATOM 3434 O O . LYS A 1 451 ? 27.716 -1.749 -1.164 1.00 84.81 451 LYS A O 1
ATOM 3439 N N . ILE A 1 452 ? 25.545 -1.897 -0.609 1.00 88.62 452 ILE A N 1
ATOM 3440 C CA . ILE A 1 452 ? 25.156 -2.662 -1.804 1.00 88.62 452 ILE A CA 1
ATOM 3441 C C . ILE A 1 452 ? 24.641 -1.744 -2.910 1.00 88.62 452 ILE A C 1
ATOM 3443 O O . ILE A 1 452 ? 25.085 -1.878 -4.051 1.00 88.62 452 ILE A O 1
ATOM 3447 N N . ILE A 1 453 ? 23.737 -0.808 -2.598 1.00 87.56 453 ILE A N 1
ATOM 3448 C CA . ILE A 1 453 ? 23.038 -0.026 -3.629 1.00 87.56 453 ILE A CA 1
ATOM 3449 C C . ILE A 1 453 ? 23.998 0.855 -4.442 1.00 87.56 453 ILE A C 1
ATOM 3451 O O . ILE A 1 453 ? 23.991 0.693 -5.660 1.00 87.56 453 ILE A O 1
ATOM 3455 N N . PRO A 1 454 ? 24.875 1.702 -3.859 1.00 88.44 454 PRO A N 1
ATOM 3456 C CA . PRO A 1 454 ? 25.793 2.528 -4.648 1.00 88.44 454 PRO A CA 1
ATOM 3457 C C . PRO A 1 454 ? 26.684 1.710 -5.583 1.00 88.44 454 PRO A C 1
ATOM 3459 O O . PRO A 1 454 ? 26.904 2.088 -6.730 1.00 88.44 454 PRO A O 1
ATOM 3462 N N . PHE A 1 455 ? 27.162 0.556 -5.113 1.00 89.50 455 PHE A N 1
ATOM 3463 C CA . PHE A 1 455 ? 28.034 -0.312 -5.896 1.00 89.50 455 PHE A CA 1
ATOM 3464 C C . PHE A 1 455 ? 27.287 -0.964 -7.065 1.00 89.50 455 PHE A C 1
ATOM 3466 O O . PHE A 1 455 ? 27.763 -0.951 -8.196 1.00 89.50 455 PHE A O 1
ATOM 3473 N N . VAL A 1 456 ? 26.085 -1.483 -6.811 1.00 88.62 456 VAL A N 1
ATOM 3474 C CA . VAL A 1 456 ? 25.221 -2.076 -7.837 1.00 88.62 456 VAL A CA 1
ATOM 3475 C C . VAL A 1 456 ? 24.763 -1.030 -8.865 1.00 88.62 456 VAL A C 1
ATOM 3477 O O . VAL A 1 456 ? 24.772 -1.306 -10.066 1.00 88.62 456 VAL A O 1
ATOM 3480 N N . VAL A 1 457 ? 24.429 0.183 -8.412 1.00 89.19 457 VAL A N 1
ATOM 3481 C CA . VAL A 1 457 ? 24.111 1.335 -9.269 1.00 89.19 457 VAL A CA 1
ATOM 3482 C C . VAL A 1 457 ? 25.301 1.694 -10.154 1.00 89.19 457 VAL A C 1
ATOM 3484 O O . VAL A 1 457 ? 25.113 1.879 -11.351 1.00 89.19 457 VAL A O 1
ATOM 3487 N N . LEU A 1 458 ? 26.524 1.724 -9.613 1.00 90.31 458 LEU A N 1
ATOM 3488 C CA . LEU A 1 458 ? 27.737 1.998 -10.388 1.00 90.31 458 LEU A CA 1
ATOM 3489 C C . LEU A 1 458 ? 28.014 0.915 -11.444 1.00 90.31 458 LEU A C 1
ATOM 3491 O O . LEU A 1 458 ? 28.336 1.236 -12.587 1.00 90.31 458 LEU A O 1
ATOM 3495 N N . CYS A 1 459 ? 27.843 -0.366 -11.104 1.00 90.12 459 CYS A N 1
ATOM 3496 C CA . CYS A 1 459 ? 27.975 -1.450 -12.081 1.00 90.12 459 CYS A CA 1
ATOM 3497 C C . CYS A 1 459 ? 26.958 -1.303 -13.225 1.00 90.12 459 CYS A C 1
ATOM 3499 O O . CYS A 1 459 ? 27.300 -1.498 -14.391 1.00 90.12 459 CYS A O 1
ATOM 3501 N N . TYR A 1 460 ? 25.714 -0.934 -12.907 1.00 88.00 460 TYR A N 1
ATOM 3502 C CA . TYR A 1 460 ? 24.683 -0.721 -13.922 1.00 88.00 460 TYR A CA 1
ATOM 3503 C C . TYR A 1 460 ? 24.879 0.565 -14.719 1.00 88.00 460 TYR A C 1
ATOM 3505 O O . TYR A 1 460 ? 24.569 0.595 -15.908 1.00 88.00 460 TYR A O 1
ATOM 3513 N N . PHE A 1 461 ? 25.429 1.606 -14.098 1.00 89.62 461 PHE A N 1
ATOM 3514 C CA . PHE A 1 461 ? 25.824 2.833 -14.775 1.00 89.62 461 PHE A CA 1
ATOM 3515 C C . PHE A 1 461 ? 26.822 2.521 -15.896 1.00 89.62 461 PHE A C 1
ATOM 3517 O O . PHE A 1 461 ? 26.582 2.879 -17.044 1.00 89.62 461 PHE A O 1
ATOM 3524 N N . ILE A 1 462 ? 27.878 1.755 -15.598 1.00 90.00 462 ILE A N 1
ATOM 3525 C CA . ILE A 1 462 ? 28.877 1.342 -16.600 1.00 90.00 462 ILE A CA 1
ATOM 3526 C C . ILE A 1 462 ? 28.237 0.464 -17.684 1.00 90.00 462 ILE A C 1
ATOM 3528 O O . ILE A 1 462 ? 28.544 0.623 -18.862 1.00 90.00 462 ILE A O 1
ATOM 3532 N N . ALA A 1 463 ? 27.296 -0.412 -17.311 1.00 88.38 463 ALA A N 1
ATOM 3533 C CA . ALA A 1 463 ? 26.560 -1.233 -18.276 1.00 88.38 463 ALA A CA 1
ATOM 3534 C C . ALA A 1 463 ? 25.721 -0.417 -19.258 1.00 88.38 463 ALA A C 1
ATOM 3536 O O . ALA A 1 463 ? 25.634 -0.762 -20.434 1.00 88.38 463 ALA A O 1
ATOM 3537 N N . ASN A 1 464 ? 25.108 0.672 -18.802 1.00 86.25 464 ASN A N 1
ATOM 3538 C CA . ASN A 1 464 ? 24.330 1.534 -19.684 1.00 86.25 464 ASN A CA 1
ATOM 3539 C C . ASN A 1 464 ? 25.210 2.490 -20.491 1.00 86.25 464 ASN A C 1
ATOM 3541 O O . ASN A 1 464 ? 24.878 2.755 -21.643 1.00 86.25 464 ASN A O 1
ATOM 3545 N N . LEU A 1 465 ? 26.343 2.931 -19.938 1.00 86.19 465 LEU A N 1
ATOM 3546 C CA . LEU A 1 465 ? 27.340 3.707 -20.674 1.00 86.19 465 LEU A CA 1
ATOM 3547 C C . LEU A 1 465 ? 27.795 2.925 -21.919 1.00 86.19 465 LEU A C 1
ATOM 3549 O O . LEU A 1 465 ? 27.585 3.389 -23.037 1.00 86.19 465 LEU A O 1
ATOM 3553 N N . ASP A 1 466 ? 28.235 1.675 -21.757 1.00 87.12 466 ASP A N 1
ATOM 3554 C CA . ASP A 1 466 ? 28.669 0.833 -22.885 1.00 87.12 466 ASP A CA 1
ATOM 3555 C C . ASP A 1 466 ? 27.579 0.596 -23.943 1.00 87.12 466 ASP A C 1
ATOM 3557 O O . ASP A 1 466 ? 27.840 0.651 -25.148 1.00 87.12 466 ASP A O 1
ATOM 3561 N N . LYS A 1 467 ? 26.322 0.401 -23.517 1.00 85.69 467 LYS A N 1
ATOM 3562 C CA . LYS A 1 467 ? 25.185 0.274 -24.445 1.00 85.69 467 LYS A CA 1
ATOM 3563 C C . LYS A 1 467 ? 25.008 1.509 -25.313 1.00 85.69 467 LYS A C 1
ATOM 3565 O O . LYS A 1 467 ? 24.655 1.377 -26.486 1.00 85.69 467 LYS A O 1
ATOM 3570 N N . THR A 1 468 ? 25.250 2.693 -24.756 1.00 85.56 468 THR A N 1
ATOM 3571 C CA . THR A 1 468 ? 25.145 3.952 -25.498 1.00 85.56 468 THR A CA 1
ATOM 3572 C C . THR A 1 468 ? 26.348 4.219 -26.405 1.00 85.56 468 THR A C 1
ATOM 3574 O O . THR A 1 468 ? 26.180 4.881 -27.431 1.00 85.56 468 THR A O 1
ATOM 3577 N N . ASN A 1 469 ? 27.520 3.633 -26.140 1.00 89.50 469 ASN A N 1
ATOM 3578 C CA . ASN A 1 469 ? 28.755 3.894 -26.893 1.00 89.50 469 ASN A CA 1
ATOM 3579 C C . ASN A 1 469 ? 28.626 3.655 -28.392 1.00 89.50 469 ASN A C 1
ATOM 3581 O O . ASN A 1 469 ? 29.102 4.456 -29.194 1.00 89.50 469 ASN A O 1
ATOM 3585 N N . ILE A 1 470 ? 27.927 2.591 -28.797 1.00 91.50 470 ILE A N 1
ATOM 3586 C CA . ILE A 1 470 ? 27.723 2.275 -30.217 1.00 91.50 470 ILE A CA 1
ATOM 3587 C C . ILE A 1 470 ? 26.924 3.363 -30.958 1.00 91.50 470 ILE A C 1
ATOM 3589 O O . ILE A 1 470 ? 27.083 3.521 -32.168 1.00 91.50 470 ILE A O 1
ATOM 3593 N N . SER A 1 471 ? 26.075 4.123 -30.257 1.00 89.94 471 SER A N 1
ATOM 3594 C CA . SER A 1 471 ? 25.306 5.239 -30.832 1.00 89.94 471 SER A CA 1
ATOM 3595 C C . SER A 1 471 ? 26.167 6.479 -31.069 1.00 89.94 471 SER A C 1
ATOM 3597 O O . SER A 1 471 ? 26.035 7.137 -32.100 1.00 89.94 471 SER A O 1
ATOM 3599 N N . ILE A 1 472 ? 27.103 6.756 -30.159 1.00 91.19 472 ILE A N 1
ATOM 3600 C CA . ILE A 1 472 ? 28.027 7.889 -30.248 1.00 91.19 472 ILE A CA 1
ATOM 3601 C C . ILE A 1 472 ? 29.159 7.582 -31.228 1.00 91.19 472 ILE A C 1
ATOM 3603 O O . ILE A 1 472 ? 29.433 8.384 -32.120 1.00 91.19 472 ILE A O 1
ATOM 3607 N N . ALA A 1 473 ? 29.741 6.381 -31.156 1.00 92.75 473 ALA A N 1
ATOM 3608 C CA . ALA A 1 473 ? 30.746 5.904 -32.101 1.00 92.75 473 ALA A CA 1
ATOM 3609 C C . ALA A 1 473 ? 30.277 6.051 -33.555 1.00 92.75 473 ALA A C 1
ATOM 3611 O O . ALA A 1 473 ? 31.061 6.449 -34.414 1.00 92.75 473 ALA A O 1
ATOM 3612 N N . ALA A 1 474 ? 28.989 5.808 -33.830 1.00 92.19 474 ALA A N 1
ATOM 3613 C CA . ALA A 1 474 ? 28.396 5.915 -35.162 1.00 92.19 474 ALA A CA 1
ATOM 3614 C C . ALA A 1 474 ? 28.586 7.291 -35.831 1.00 92.19 474 ALA A C 1
ATOM 3616 O O . ALA A 1 474 ? 28.574 7.368 -37.060 1.00 92.19 474 ALA A O 1
ATOM 3617 N N . LEU A 1 475 ? 28.807 8.365 -35.057 1.00 90.75 475 LEU A N 1
ATOM 3618 C CA . LEU A 1 475 ? 29.060 9.714 -35.579 1.00 90.75 475 LEU A CA 1
ATOM 3619 C C . LEU A 1 475 ? 30.364 9.816 -36.395 1.00 90.75 475 LEU A C 1
ATOM 3621 O O . LEU A 1 475 ? 30.452 10.718 -37.234 1.00 90.75 475 LEU A O 1
ATOM 3625 N N . GLN A 1 476 ? 31.337 8.922 -36.159 1.00 92.62 476 GLN A N 1
ATOM 3626 C CA . GLN A 1 476 ? 32.616 8.804 -36.887 1.00 92.62 476 GLN A CA 1
ATOM 3627 C C . GLN A 1 476 ? 32.807 7.405 -37.509 1.00 92.62 476 GLN A C 1
ATOM 3629 O O . GLN A 1 476 ? 33.159 7.289 -38.680 1.00 92.62 476 GLN A O 1
ATOM 3634 N N . MET A 1 477 ? 32.525 6.340 -36.751 1.00 94.94 477 MET A N 1
ATOM 3635 C CA . MET A 1 477 ? 32.757 4.934 -37.115 1.00 94.94 477 MET A CA 1
ATOM 3636 C C . MET A 1 477 ? 32.073 4.528 -38.423 1.00 94.94 477 MET A C 1
ATOM 3638 O O . MET A 1 477 ? 32.653 3.784 -39.209 1.00 94.94 477 MET A O 1
ATOM 3642 N N . ASN A 1 478 ? 30.852 5.009 -38.681 1.00 94.19 478 ASN A N 1
ATOM 3643 C CA . ASN A 1 478 ? 30.127 4.637 -39.898 1.00 94.19 478 ASN A CA 1
ATOM 3644 C C . ASN A 1 478 ? 30.848 5.132 -41.157 1.00 94.19 478 ASN A C 1
ATOM 3646 O O . ASN A 1 478 ? 30.908 4.405 -42.144 1.00 94.19 478 ASN A O 1
ATOM 3650 N N . ALA A 1 479 ? 31.425 6.336 -41.110 1.00 90.81 479 ALA A N 1
ATOM 3651 C CA . ALA A 1 479 ? 32.206 6.877 -42.216 1.00 90.81 479 ALA A CA 1
ATOM 3652 C C . ALA A 1 479 ? 33.556 6.152 -42.360 1.00 90.81 479 ALA A C 1
ATOM 3654 O O . ALA A 1 479 ? 33.922 5.790 -43.473 1.00 90.81 479 ALA A O 1
ATOM 3655 N N . ASP A 1 480 ? 34.246 5.883 -41.245 1.00 93.44 480 ASP A N 1
ATOM 3656 C CA . ASP A 1 480 ? 35.548 5.190 -41.211 1.00 93.44 480 ASP A CA 1
ATOM 3657 C C . ASP A 1 480 ? 35.473 3.751 -41.758 1.00 93.44 480 ASP A C 1
ATOM 3659 O O . ASP A 1 480 ? 36.320 3.318 -42.534 1.00 93.44 480 ASP A O 1
ATOM 3663 N N . LEU A 1 481 ? 34.419 3.011 -41.400 1.00 93.50 481 LEU A N 1
ATOM 3664 C CA . LEU A 1 481 ? 34.227 1.611 -41.798 1.00 93.50 481 LEU A CA 1
ATOM 3665 C C . LEU A 1 481 ? 33.377 1.434 -43.072 1.00 93.50 481 LEU A C 1
ATOM 3667 O O . LEU A 1 481 ? 33.142 0.299 -43.491 1.00 93.50 481 LEU A O 1
ATOM 3671 N N . GLY A 1 482 ? 32.880 2.525 -43.665 1.00 92.00 482 GLY A N 1
ATOM 3672 C CA . GLY A 1 482 ? 32.014 2.491 -44.850 1.00 92.00 482 GLY A CA 1
ATOM 3673 C C . GLY A 1 482 ? 30.651 1.824 -44.614 1.00 92.00 482 GLY A C 1
ATOM 3674 O O . GLY A 1 482 ? 30.167 1.080 -45.467 1.00 92.00 482 GLY A O 1
ATOM 3675 N N . LEU A 1 483 ? 30.036 2.042 -43.448 1.00 94.00 483 LEU A N 1
ATOM 3676 C CA . LEU A 1 483 ? 28.754 1.436 -43.071 1.00 94.00 483 LEU A CA 1
ATOM 3677 C C . LEU A 1 483 ? 27.569 2.262 -43.583 1.00 94.00 483 LEU A C 1
ATOM 3679 O O . LEU A 1 483 ? 27.469 3.458 -43.306 1.00 94.00 483 LEU A O 1
ATOM 3683 N N . THR A 1 484 ? 26.610 1.605 -44.239 1.00 93.50 484 THR A N 1
ATOM 3684 C CA . THR A 1 484 ? 25.273 2.181 -44.471 1.00 93.50 484 THR A CA 1
ATOM 3685 C C . THR A 1 484 ? 24.442 2.191 -43.183 1.00 93.50 484 THR A C 1
ATOM 3687 O O . THR A 1 484 ? 24.782 1.504 -42.210 1.00 93.50 484 THR A O 1
ATOM 3690 N N . ALA A 1 485 ? 23.318 2.919 -43.150 1.00 89.94 485 ALA A N 1
ATOM 3691 C CA . ALA A 1 485 ? 22.456 2.931 -41.967 1.00 89.94 485 ALA A CA 1
ATOM 3692 C C . ALA A 1 485 ? 21.856 1.539 -41.697 1.00 89.94 485 ALA A C 1
ATOM 3694 O O . ALA A 1 485 ? 21.734 1.136 -40.539 1.00 89.94 485 ALA A O 1
ATOM 3695 N N . SER A 1 486 ? 21.558 0.761 -42.745 1.00 92.12 486 SER A N 1
ATOM 3696 C CA . SER A 1 486 ? 21.145 -0.644 -42.626 1.00 92.12 486 SER A CA 1
ATOM 3697 C C . SER A 1 486 ? 22.246 -1.525 -42.044 1.00 92.12 486 SER A C 1
ATOM 3699 O O . SER A 1 486 ? 21.963 -2.368 -41.194 1.00 92.12 486 SER A O 1
ATOM 3701 N N . MET A 1 487 ? 23.501 -1.340 -42.476 1.00 93.81 487 MET A N 1
ATOM 3702 C CA . MET A 1 487 ? 24.637 -2.110 -41.960 1.00 93.81 487 MET A CA 1
ATOM 3703 C C . MET A 1 487 ? 24.893 -1.807 -40.483 1.00 93.81 487 MET A C 1
ATOM 3705 O O . MET A 1 487 ? 25.136 -2.738 -39.713 1.00 93.81 487 MET A O 1
ATOM 3709 N N . TYR A 1 488 ? 24.791 -0.536 -40.087 1.00 94.06 488 TYR A N 1
ATOM 3710 C CA . TYR A 1 488 ? 24.843 -0.109 -38.690 1.00 94.06 488 TYR A CA 1
ATOM 3711 C C . TYR A 1 488 ? 23.697 -0.725 -37.874 1.00 94.06 488 TYR A C 1
ATOM 3713 O O . TYR A 1 488 ? 23.943 -1.390 -36.868 1.00 94.06 488 TYR A O 1
ATOM 3721 N N . GLY A 1 489 ? 22.453 -0.585 -38.347 1.00 92.12 489 GLY A N 1
ATOM 3722 C CA . GLY A 1 489 ? 21.266 -1.141 -37.695 1.00 92.12 489 GLY A CA 1
ATOM 3723 C C . GLY A 1 489 ? 21.340 -2.659 -37.514 1.00 92.12 489 GLY A C 1
ATOM 3724 O O . GLY A 1 489 ? 20.988 -3.172 -36.453 1.00 92.12 489 GLY A O 1
ATOM 3725 N N . LEU A 1 490 ? 21.876 -3.384 -38.502 1.00 93.38 490 LEU A N 1
ATOM 3726 C CA . LEU A 1 490 ? 22.135 -4.821 -38.396 1.00 93.38 490 LEU A CA 1
ATOM 3727 C C . LEU A 1 490 ? 23.167 -5.142 -37.305 1.00 93.38 490 LEU A C 1
ATOM 3729 O O . LEU A 1 490 ? 22.938 -6.037 -36.496 1.00 93.38 490 LEU A O 1
ATOM 3733 N N . GLY A 1 491 ? 24.270 -4.391 -37.233 1.00 91.62 491 GLY A N 1
ATOM 3734 C CA . GLY A 1 491 ? 25.280 -4.570 -36.184 1.00 91.62 491 GLY A CA 1
ATOM 3735 C C . GLY A 1 491 ? 24.743 -4.272 -34.784 1.00 91.62 491 GLY A C 1
ATOM 3736 O O . GLY A 1 491 ? 25.082 -4.964 -33.821 1.00 91.62 491 GLY A O 1
ATOM 3737 N N . VAL A 1 492 ? 23.848 -3.290 -34.664 1.00 91.75 492 VAL A N 1
ATOM 3738 C CA . VAL A 1 492 ? 23.129 -3.031 -33.417 1.00 91.75 492 VAL A CA 1
ATOM 3739 C C . VAL A 1 492 ? 22.244 -4.225 -33.042 1.00 91.75 492 VAL A C 1
ATOM 3741 O O . VAL A 1 492 ? 22.346 -4.690 -31.907 1.00 91.75 492 VAL A O 1
ATOM 3744 N N . GLY A 1 493 ? 21.453 -4.752 -33.984 1.00 91.75 493 GLY A N 1
ATOM 3745 C CA . GLY A 1 493 ? 20.515 -5.858 -33.756 1.00 91.75 493 GLY A CA 1
ATOM 3746 C C . GLY A 1 493 ? 21.169 -7.210 -33.442 1.00 91.75 493 GLY A C 1
ATOM 3747 O O . GLY A 1 493 ? 20.666 -7.947 -32.596 1.00 91.75 493 GLY A O 1
ATOM 3748 N N . ILE A 1 494 ? 22.320 -7.529 -34.050 1.00 94.44 494 ILE A N 1
ATOM 3749 C CA . ILE A 1 494 ? 23.033 -8.809 -33.839 1.00 94.44 494 ILE A CA 1
ATOM 3750 C C . ILE A 1 494 ? 23.406 -9.041 -32.369 1.00 94.44 494 ILE A C 1
ATOM 3752 O O . ILE A 1 494 ? 23.338 -10.174 -31.897 1.00 94.44 494 ILE A O 1
ATOM 3756 N N . PHE A 1 495 ? 23.733 -7.981 -31.627 1.00 93.44 495 PHE A N 1
ATOM 3757 C CA . PHE A 1 495 ? 23.980 -8.061 -30.184 1.00 93.44 495 PHE A CA 1
ATOM 3758 C C . PHE A 1 495 ? 22.814 -8.727 -29.435 1.00 93.44 495 PHE A C 1
ATOM 3760 O O . PHE A 1 495 ? 23.025 -9.624 -28.614 1.00 93.44 495 PHE A O 1
ATOM 3767 N N . TYR A 1 496 ? 21.577 -8.354 -29.778 1.00 92.12 496 TYR A N 1
ATOM 3768 C CA . TYR A 1 496 ? 20.376 -8.877 -29.132 1.00 92.12 496 TYR A CA 1
ATOM 3769 C C . TYR A 1 496 ? 20.104 -10.347 -29.484 1.00 92.12 496 TYR A C 1
ATOM 3771 O O . TYR A 1 496 ? 19.534 -11.051 -28.656 1.00 92.12 496 TYR A O 1
ATOM 3779 N N . VAL A 1 497 ? 20.567 -10.851 -30.640 1.00 93.56 497 VAL A N 1
ATOM 3780 C CA . VAL A 1 497 ? 20.466 -12.286 -30.992 1.00 93.56 497 VAL A CA 1
ATOM 3781 C C . VAL A 1 497 ? 21.169 -13.137 -29.941 1.00 93.56 497 VAL A C 1
ATOM 3783 O O . VAL A 1 497 ? 20.563 -14.008 -29.321 1.00 93.56 497 VAL A O 1
ATOM 3786 N N . SER A 1 498 ? 22.455 -12.866 -29.723 1.00 93.06 498 SER A N 1
ATOM 3787 C CA . SER A 1 498 ? 23.249 -13.562 -28.714 1.00 93.06 498 SER A CA 1
ATOM 3788 C C . SER A 1 498 ? 22.734 -13.289 -27.303 1.00 93.06 498 SER A C 1
ATOM 3790 O O . SER A 1 498 ? 22.638 -14.219 -26.508 1.00 93.06 498 SER A O 1
ATOM 3792 N N . TYR A 1 499 ? 22.342 -12.050 -26.996 1.00 91.31 499 TYR A N 1
ATOM 3793 C CA . TYR A 1 499 ? 21.843 -11.702 -25.668 1.00 91.31 499 TYR A CA 1
ATOM 3794 C C . TYR A 1 499 ? 20.629 -12.559 -25.285 1.00 91.31 499 TYR A C 1
ATOM 3796 O O . TYR A 1 499 ? 20.655 -13.223 -24.254 1.00 91.31 499 TYR A O 1
ATOM 3804 N N . ILE A 1 500 ? 19.611 -12.624 -26.151 1.00 90.00 500 ILE A N 1
ATOM 3805 C CA . ILE A 1 500 ? 18.377 -13.390 -25.912 1.00 90.00 500 ILE A CA 1
ATOM 3806 C C . ILE A 1 500 ? 18.672 -14.892 -25.764 1.00 90.00 500 ILE A C 1
ATOM 3808 O O . ILE A 1 500 ? 18.147 -15.530 -24.853 1.00 90.00 500 ILE A O 1
ATOM 3812 N N . ILE A 1 501 ? 19.530 -15.462 -26.623 1.00 90.00 501 ILE A N 1
ATOM 3813 C CA . ILE A 1 501 ? 19.877 -16.896 -26.583 1.00 90.00 501 ILE A CA 1
ATOM 3814 C C . ILE A 1 501 ? 20.548 -17.271 -25.254 1.00 90.00 501 ILE A C 1
ATOM 3816 O O . ILE A 1 501 ? 20.251 -18.323 -24.683 1.00 90.00 501 ILE A O 1
ATOM 3820 N N . PHE A 1 502 ? 21.460 -16.429 -24.763 1.00 91.12 502 PHE A N 1
ATOM 3821 C CA . PHE A 1 502 ? 22.287 -16.744 -23.598 1.00 91.12 502 PHE A CA 1
ATOM 3822 C C . PHE A 1 502 ? 21.741 -16.191 -22.271 1.00 91.12 502 PHE A C 1
ATOM 3824 O O . PHE A 1 502 ? 22.185 -16.647 -21.218 1.00 91.12 502 PHE A O 1
ATOM 3831 N N . GLU A 1 503 ? 20.762 -15.278 -22.274 1.00 86.50 503 GLU A N 1
ATOM 3832 C CA . GLU A 1 503 ? 20.226 -14.636 -21.060 1.00 86.50 503 GLU A CA 1
ATOM 3833 C C . GLU A 1 503 ? 19.625 -15.651 -20.083 1.00 86.50 503 GLU A C 1
ATOM 3835 O O . GLU A 1 503 ? 19.994 -15.677 -18.903 1.00 86.50 503 GLU A O 1
ATOM 3840 N N . LEU A 1 504 ? 18.739 -16.527 -20.563 1.00 79.94 504 LEU A N 1
ATOM 3841 C CA . LEU A 1 504 ? 18.089 -17.523 -19.712 1.00 79.94 504 LEU A CA 1
ATOM 3842 C C . LEU A 1 504 ? 19.089 -18.581 -19.185 1.00 79.94 504 LEU A C 1
ATOM 3844 O O . LEU A 1 504 ? 19.147 -18.767 -17.965 1.00 79.94 504 LEU A O 1
ATOM 3848 N N . PRO A 1 505 ? 19.940 -19.222 -20.022 1.00 85.31 505 PRO A N 1
ATOM 3849 C CA . PRO A 1 505 ? 20.986 -20.126 -19.533 1.00 85.31 505 PRO A CA 1
ATOM 3850 C C . PRO A 1 505 ? 21.950 -19.472 -18.536 1.00 85.31 505 PRO A C 1
ATOM 3852 O O . PRO A 1 505 ? 22.313 -20.092 -17.534 1.00 85.31 505 PRO A O 1
ATOM 3855 N N . SER A 1 506 ? 22.347 -18.219 -18.783 1.00 87.06 506 SER A N 1
ATOM 3856 C CA . SER A 1 506 ? 23.263 -17.479 -17.912 1.00 87.06 506 SER A CA 1
ATOM 3857 C C . SER A 1 506 ? 22.673 -17.290 -16.512 1.00 87.06 506 SER A C 1
ATOM 3859 O O . SER A 1 506 ? 23.357 -17.558 -15.524 1.00 87.06 506 SER A O 1
ATOM 3861 N N . ASN A 1 507 ? 21.392 -16.930 -16.398 1.00 79.81 507 ASN A N 1
ATOM 3862 C CA . ASN A 1 507 ? 20.738 -16.764 -15.096 1.00 79.81 507 ASN A CA 1
ATOM 3863 C C . ASN A 1 507 ? 20.543 -18.089 -14.341 1.00 79.81 507 ASN A C 1
ATOM 3865 O O . ASN A 1 507 ? 20.709 -18.126 -13.124 1.00 79.81 507 ASN A O 1
ATOM 3869 N N . ILE A 1 508 ? 20.270 -19.195 -15.041 1.00 77.56 508 ILE A N 1
ATOM 3870 C CA . ILE A 1 508 ? 20.201 -20.531 -14.419 1.00 77.56 508 ILE A CA 1
ATOM 3871 C C . ILE A 1 508 ? 21.570 -20.957 -13.869 1.00 77.56 508 ILE A C 1
ATOM 3873 O O . ILE A 1 508 ? 21.667 -21.575 -12.809 1.00 77.56 508 ILE A O 1
ATOM 3877 N N . LEU A 1 509 ? 22.652 -20.657 -14.589 1.00 82.75 509 LEU A N 1
ATOM 3878 C CA . LEU A 1 509 ? 24.006 -20.951 -14.117 1.00 82.75 509 LEU A CA 1
ATOM 3879 C C . LEU A 1 509 ? 24.359 -20.113 -12.886 1.00 82.75 509 LEU A C 1
ATOM 3881 O O . LEU A 1 509 ? 24.922 -20.649 -11.932 1.00 82.75 509 LEU A O 1
ATOM 3885 N N . MET A 1 510 ? 23.960 -18.842 -12.864 1.00 82.12 510 MET A N 1
ATOM 3886 C CA . MET A 1 510 ? 24.183 -17.942 -11.734 1.00 82.12 510 MET A CA 1
ATOM 3887 C C . MET A 1 510 ? 23.598 -18.475 -10.419 1.00 82.12 510 MET A C 1
ATOM 3889 O O . MET A 1 510 ? 24.267 -18.410 -9.389 1.00 82.12 510 MET A O 1
ATOM 3893 N N . THR A 1 511 ? 22.392 -19.057 -10.434 1.00 73.69 511 THR A N 1
ATOM 3894 C CA . THR A 1 511 ? 21.793 -19.626 -9.212 1.00 73.69 511 THR A CA 1
ATOM 3895 C C . THR A 1 511 ? 22.557 -20.844 -8.686 1.00 73.69 511 THR A C 1
ATOM 3897 O O . THR A 1 511 ? 22.415 -21.188 -7.518 1.00 73.69 511 THR A O 1
ATOM 3900 N N . LYS A 1 512 ? 23.361 -21.510 -9.528 1.00 78.88 512 LYS A N 1
ATOM 3901 C CA . LYS A 1 512 ? 24.178 -22.674 -9.142 1.00 78.88 512 LYS A CA 1
ATOM 3902 C C . LYS A 1 512 ? 25.569 -22.287 -8.650 1.00 78.88 512 LYS A C 1
ATOM 3904 O O . LYS A 1 512 ? 26.073 -22.894 -7.713 1.00 78.88 512 LYS A O 1
ATOM 3909 N N . VAL A 1 513 ? 26.201 -21.321 -9.311 1.00 84.00 513 VAL A N 1
ATOM 3910 C CA . VAL A 1 513 ? 27.605 -20.939 -9.067 1.00 84.00 513 VAL A CA 1
ATOM 3911 C C . VAL A 1 513 ? 27.763 -19.759 -8.104 1.00 84.00 513 VAL A C 1
ATOM 3913 O O . VAL A 1 513 ? 28.869 -19.510 -7.633 1.00 84.00 513 VAL A O 1
ATOM 3916 N N . GLY A 1 514 ? 26.673 -19.051 -7.798 1.00 81.31 514 GLY A N 1
ATOM 3917 C CA . GLY A 1 514 ? 26.672 -17.853 -6.961 1.00 81.31 514 GLY A CA 1
ATOM 3918 C C . GLY A 1 514 ? 26.742 -16.564 -7.782 1.00 81.31 514 GLY A C 1
ATOM 3919 O O . GLY A 1 514 ? 27.426 -16.476 -8.807 1.00 81.31 514 GLY A O 1
ATOM 3920 N N . ALA A 1 515 ? 26.019 -15.542 -7.320 1.00 85.06 515 ALA A N 1
ATOM 3921 C CA . ALA A 1 515 ? 25.885 -14.269 -8.020 1.00 85.06 515 ALA A CA 1
ATOM 3922 C C . ALA A 1 515 ? 27.221 -13.519 -8.131 1.00 85.06 515 ALA A C 1
ATOM 3924 O O . ALA A 1 515 ? 27.521 -12.976 -9.192 1.00 85.06 515 ALA A O 1
ATOM 3925 N N . ARG A 1 516 ? 28.068 -13.543 -7.090 1.00 89.44 516 ARG A N 1
ATOM 3926 C CA . ARG A 1 516 ? 29.350 -12.816 -7.071 1.00 89.44 516 ARG A CA 1
ATOM 3927 C C . ARG A 1 516 ? 30.277 -13.254 -8.199 1.00 89.44 516 ARG A C 1
ATOM 3929 O O . ARG A 1 516 ? 30.766 -12.422 -8.959 1.00 89.44 516 ARG A O 1
ATOM 3936 N N . LEU A 1 517 ? 30.520 -14.562 -8.314 1.00 90.38 517 LEU A N 1
ATOM 3937 C CA . LEU A 1 517 ? 31.433 -15.116 -9.317 1.00 90.38 517 LEU A CA 1
ATOM 3938 C C . LEU A 1 517 ? 30.894 -14.909 -10.734 1.00 90.38 517 LEU A C 1
ATOM 3940 O O . LEU A 1 517 ? 31.653 -14.598 -11.653 1.00 90.38 517 LEU A O 1
ATOM 3944 N N . TRP A 1 518 ? 29.582 -15.060 -10.915 1.00 92.00 518 TRP A N 1
ATOM 3945 C CA . TRP A 1 518 ? 28.973 -14.969 -12.236 1.00 92.00 518 TRP A CA 1
ATOM 3946 C C . TRP A 1 518 ? 28.878 -13.531 -12.749 1.00 92.00 518 TRP A C 1
ATOM 3948 O O . TRP A 1 518 ? 29.222 -13.286 -13.905 1.00 92.00 518 TRP A O 1
ATOM 3958 N N . ILE A 1 519 ? 28.492 -12.577 -11.892 1.00 91.56 519 ILE A N 1
ATOM 3959 C CA . ILE A 1 519 ? 28.469 -11.145 -12.226 1.00 91.56 519 ILE A CA 1
ATOM 3960 C C . ILE A 1 519 ? 29.882 -10.670 -12.584 1.00 91.56 519 ILE A C 1
ATOM 3962 O O . ILE A 1 519 ? 30.060 -10.018 -13.611 1.00 91.56 519 ILE A O 1
ATOM 3966 N N . ALA A 1 520 ? 30.899 -11.051 -11.801 1.00 94.00 520 ALA A N 1
ATOM 3967 C CA . ALA A 1 520 ? 32.292 -10.719 -12.098 1.00 94.00 520 ALA A CA 1
ATOM 3968 C C . ALA A 1 520 ? 32.741 -11.262 -13.464 1.00 94.00 520 ALA A C 1
ATOM 3970 O O . ALA A 1 520 ? 33.316 -10.526 -14.266 1.00 94.00 520 ALA A O 1
ATOM 3971 N N . ARG A 1 521 ? 32.432 -12.533 -13.764 1.00 94.69 521 ARG A N 1
ATOM 3972 C CA . ARG A 1 521 ? 32.731 -13.151 -15.066 1.00 94.69 521 ARG A CA 1
ATOM 3973 C C . ARG A 1 521 ? 32.084 -12.380 -16.207 1.00 94.69 521 ARG A C 1
ATOM 3975 O O . ARG A 1 521 ? 32.760 -12.113 -17.200 1.00 94.69 521 ARG A O 1
ATOM 3982 N N . ILE A 1 522 ? 30.800 -12.042 -16.073 1.00 94.25 522 ILE A N 1
ATOM 3983 C CA . ILE A 1 522 ? 30.074 -11.258 -17.075 1.00 94.25 522 ILE A CA 1
ATOM 3984 C C . ILE A 1 522 ? 30.804 -9.936 -17.302 1.00 94.25 522 ILE A C 1
ATOM 3986 O O . ILE A 1 522 ? 31.249 -9.708 -18.415 1.00 94.25 522 ILE A O 1
ATOM 3990 N N . MET A 1 523 ? 31.048 -9.139 -16.259 1.00 95.06 523 MET A N 1
ATOM 3991 C CA . MET A 1 523 ? 31.692 -7.825 -16.390 1.00 95.06 523 MET A CA 1
ATOM 3992 C C . MET A 1 523 ? 33.099 -7.868 -16.998 1.00 95.06 523 MET A C 1
ATOM 3994 O O . MET A 1 523 ? 33.415 -7.046 -17.853 1.00 95.06 523 MET A O 1
ATOM 3998 N N . VAL A 1 524 ? 33.930 -8.843 -16.621 1.00 95.81 524 VAL A N 1
ATOM 3999 C CA . VAL A 1 524 ? 35.282 -8.983 -17.185 1.00 95.81 524 VAL A CA 1
ATOM 4000 C C . VAL A 1 524 ? 35.231 -9.404 -18.654 1.00 95.81 524 VAL A C 1
ATOM 4002 O O . VAL A 1 524 ? 35.884 -8.791 -19.493 1.00 95.81 524 VAL A O 1
ATOM 4005 N N . THR A 1 525 ? 34.451 -10.437 -18.986 1.00 95.88 525 THR A N 1
ATOM 4006 C CA . THR A 1 525 ? 34.365 -10.928 -20.374 1.00 95.88 525 THR A CA 1
ATOM 4007 C C . THR A 1 525 ? 33.681 -9.922 -21.301 1.00 95.88 525 THR A C 1
ATOM 4009 O O . THR A 1 525 ? 34.131 -9.733 -22.430 1.00 95.88 525 THR A O 1
ATOM 4012 N N . TRP A 1 526 ? 32.657 -9.225 -20.807 1.00 94.81 526 TRP A N 1
ATOM 4013 C CA . TRP A 1 526 ? 31.980 -8.125 -21.492 1.00 94.81 526 TRP A CA 1
ATOM 4014 C C . TRP A 1 526 ? 32.915 -6.925 -21.690 1.00 94.81 526 TRP A C 1
ATOM 4016 O O . TRP A 1 526 ? 33.033 -6.449 -22.816 1.00 94.81 526 TRP A O 1
ATOM 4026 N N . GLY A 1 527 ? 33.660 -6.501 -20.663 1.00 94.62 527 GLY A N 1
ATOM 4027 C CA . GLY A 1 527 ? 34.628 -5.405 -20.774 1.00 94.62 527 GLY A CA 1
ATOM 4028 C C . GLY A 1 527 ? 35.750 -5.689 -21.778 1.00 94.62 527 GLY A C 1
ATOM 4029 O O . GLY A 1 527 ? 36.071 -4.834 -22.599 1.00 94.62 527 GLY A O 1
ATOM 4030 N N . ILE A 1 528 ? 36.284 -6.919 -21.802 1.00 95.56 528 ILE A N 1
ATOM 4031 C CA . ILE A 1 528 ? 37.277 -7.345 -22.807 1.00 95.56 528 ILE A CA 1
ATOM 4032 C C . ILE A 1 528 ? 36.689 -7.272 -24.222 1.00 95.56 528 ILE A C 1
ATOM 4034 O O . ILE A 1 528 ? 37.343 -6.769 -25.137 1.00 95.56 528 ILE A O 1
ATOM 4038 N N . ALA A 1 529 ? 35.459 -7.758 -24.414 1.00 95.00 529 ALA A N 1
ATOM 4039 C CA . ALA A 1 529 ? 34.787 -7.697 -25.708 1.00 95.00 529 ALA A CA 1
ATOM 4040 C C . ALA A 1 529 ? 34.490 -6.247 -26.139 1.00 95.00 529 ALA A C 1
ATOM 4042 O O . ALA A 1 529 ? 34.671 -5.925 -27.314 1.00 95.00 529 ALA A O 1
ATOM 4043 N N . SER A 1 530 ? 34.104 -5.371 -25.205 1.00 94.12 530 SER A N 1
ATOM 4044 C CA . SER A 1 530 ? 33.871 -3.944 -25.464 1.00 94.12 530 SER A CA 1
ATOM 4045 C C . SER A 1 530 ? 35.160 -3.231 -25.880 1.00 94.12 530 SER A C 1
ATOM 4047 O O . SER A 1 530 ? 35.213 -2.653 -26.962 1.00 94.12 530 SER A O 1
ATOM 4049 N N . THR A 1 531 ? 36.255 -3.377 -25.124 1.00 94.94 531 THR A N 1
ATOM 4050 C CA . THR A 1 531 ? 37.574 -2.839 -25.510 1.00 94.94 531 THR A CA 1
ATOM 4051 C C . THR A 1 531 ? 38.046 -3.401 -26.854 1.00 94.94 531 THR A C 1
ATOM 4053 O O . THR A 1 531 ? 38.625 -2.681 -27.669 1.00 94.94 531 THR A O 1
ATOM 4056 N N . GLY A 1 532 ? 37.736 -4.670 -27.136 1.00 94.44 532 GLY A N 1
ATOM 4057 C CA . GLY A 1 532 ? 38.001 -5.321 -28.418 1.00 94.44 532 GLY A CA 1
ATOM 4058 C C . GLY A 1 532 ? 37.355 -4.628 -29.627 1.00 94.44 532 GLY A C 1
ATOM 4059 O O . GLY A 1 532 ? 37.886 -4.719 -30.737 1.00 94.44 532 GLY A O 1
ATOM 4060 N N . MET A 1 533 ? 36.256 -3.885 -29.434 1.00 94.44 533 MET A N 1
ATOM 4061 C CA . MET A 1 533 ? 35.598 -3.123 -30.503 1.00 94.44 533 MET A CA 1
ATOM 4062 C C . MET A 1 533 ? 36.527 -2.073 -31.117 1.00 94.44 533 MET A C 1
ATOM 4064 O O . MET A 1 533 ? 36.403 -1.792 -32.303 1.00 94.44 533 MET A O 1
ATOM 4068 N N . ALA A 1 534 ? 37.512 -1.551 -30.381 1.00 94.94 534 ALA A N 1
ATOM 4069 C CA . ALA A 1 534 ? 38.476 -0.581 -30.904 1.00 94.94 534 ALA A CA 1
ATOM 4070 C C . ALA A 1 534 ? 39.329 -1.117 -32.074 1.00 94.94 534 ALA A C 1
ATOM 4072 O O . ALA A 1 534 ? 39.921 -0.331 -32.817 1.00 94.94 534 ALA A O 1
ATOM 4073 N N . PHE A 1 535 ? 39.396 -2.441 -32.262 1.00 94.81 535 PHE A N 1
ATOM 4074 C CA . PHE A 1 535 ? 40.230 -3.090 -33.280 1.00 94.81 535 PHE A CA 1
ATOM 4075 C C . PHE A 1 535 ? 39.489 -3.453 -34.567 1.00 94.81 535 PHE A C 1
ATOM 4077 O O . PHE A 1 535 ? 40.131 -3.893 -35.520 1.00 94.81 535 PHE A O 1
ATOM 4084 N N . ILE A 1 536 ? 38.171 -3.251 -34.646 1.00 95.56 536 ILE A N 1
ATOM 4085 C CA . ILE A 1 536 ? 37.413 -3.607 -35.852 1.00 95.56 536 ILE A CA 1
ATOM 4086 C C . ILE A 1 536 ? 37.822 -2.728 -37.046 1.00 95.56 536 ILE A C 1
ATOM 4088 O O . ILE A 1 536 ? 38.194 -1.562 -36.904 1.00 95.56 536 ILE A O 1
ATOM 4092 N N . GLN A 1 537 ? 37.779 -3.307 -38.239 1.00 94.38 537 GLN A N 1
ATOM 4093 C CA . GLN A 1 537 ? 38.176 -2.689 -39.511 1.00 94.38 537 GLN A CA 1
ATOM 4094 C C . GLN A 1 537 ? 37.142 -2.924 -40.621 1.00 94.38 537 GLN A C 1
ATOM 4096 O O . GLN A 1 537 ? 37.307 -2.444 -41.735 1.00 94.38 537 GLN A O 1
ATOM 4101 N N . SER A 1 538 ? 36.077 -3.684 -40.352 1.00 94.50 538 SER A N 1
ATOM 4102 C CA . SER A 1 538 ? 35.029 -3.975 -41.336 1.00 94.50 538 SER A CA 1
ATOM 4103 C C . SER A 1 538 ? 33.685 -4.272 -40.674 1.00 94.50 538 SER A C 1
ATOM 4105 O O . SER A 1 538 ? 33.621 -4.620 -39.492 1.00 94.50 538 SER A O 1
ATOM 4107 N N . ALA A 1 539 ? 32.609 -4.215 -41.462 1.00 92.81 539 ALA A N 1
ATOM 4108 C CA . ALA A 1 539 ? 31.257 -4.560 -41.019 1.00 92.81 539 ALA A CA 1
ATOM 4109 C C . ALA A 1 539 ? 31.143 -5.999 -40.482 1.00 92.81 539 ALA A C 1
ATOM 4111 O O . ALA A 1 539 ? 30.498 -6.232 -39.466 1.00 92.81 539 ALA A O 1
ATOM 4112 N N . ASN A 1 540 ? 31.820 -6.969 -41.105 1.00 93.94 540 ASN A N 1
ATOM 4113 C CA . ASN A 1 540 ? 31.793 -8.356 -40.630 1.00 93.94 540 ASN A CA 1
ATOM 4114 C C . ASN A 1 540 ? 32.466 -8.501 -39.259 1.00 93.94 540 ASN A C 1
ATOM 4116 O O . ASN A 1 540 ? 31.963 -9.223 -38.401 1.00 93.94 540 ASN A O 1
ATOM 4120 N N . GLN A 1 541 ? 33.574 -7.789 -39.027 1.00 95.56 541 GLN A N 1
ATOM 4121 C CA . GLN A 1 541 ? 34.222 -7.766 -37.713 1.00 95.56 541 GLN A CA 1
ATOM 4122 C C . GLN A 1 541 ? 33.340 -7.080 -36.664 1.00 95.56 541 GLN A C 1
ATOM 4124 O O . GLN A 1 541 ? 33.251 -7.579 -35.545 1.00 95.56 541 GLN A O 1
ATOM 4129 N N . LEU A 1 542 ? 32.624 -6.009 -37.035 1.00 94.44 542 LEU A N 1
ATOM 4130 C CA . LEU A 1 542 ? 31.603 -5.400 -36.178 1.00 94.44 542 LEU A CA 1
ATOM 4131 C C . LEU A 1 542 ? 30.536 -6.429 -35.778 1.00 94.44 542 LEU A C 1
ATOM 4133 O O . LEU A 1 542 ? 30.218 -6.553 -34.601 1.00 94.44 542 LEU A O 1
ATOM 4137 N N . TYR A 1 543 ? 30.002 -7.197 -36.728 1.00 95.94 543 TYR A N 1
ATOM 4138 C CA . TYR A 1 543 ? 28.957 -8.192 -36.465 1.00 95.94 543 TYR A CA 1
ATOM 4139 C C . TYR A 1 543 ? 29.426 -9.311 -35.536 1.00 95.94 543 TYR A C 1
ATOM 4141 O O . TYR A 1 543 ? 28.725 -9.646 -34.581 1.00 95.94 543 TYR A O 1
ATOM 4149 N N . VAL A 1 544 ? 30.628 -9.844 -35.768 1.00 96.25 544 VAL A N 1
ATOM 4150 C CA . VAL A 1 544 ? 31.231 -10.861 -34.894 1.00 96.25 544 VAL A CA 1
ATOM 4151 C C . VAL A 1 544 ? 31.431 -10.309 -33.485 1.00 96.25 544 VAL A C 1
ATOM 4153 O O . VAL A 1 544 ? 31.005 -10.939 -32.519 1.00 96.25 544 VAL A O 1
ATOM 4156 N N . MET A 1 545 ? 32.015 -9.115 -33.352 1.00 95.25 545 MET A N 1
ATOM 4157 C CA . MET A 1 545 ? 32.241 -8.509 -32.039 1.00 95.25 545 MET A CA 1
ATOM 4158 C C . MET A 1 545 ? 30.933 -8.189 -31.314 1.00 95.25 545 MET A C 1
ATOM 4160 O O . MET A 1 545 ? 30.834 -8.436 -30.117 1.00 95.25 545 MET A O 1
ATOM 4164 N N . ARG A 1 546 ? 29.894 -7.729 -32.021 1.00 94.81 546 ARG A N 1
ATOM 4165 C CA . ARG A 1 546 ? 28.568 -7.477 -31.435 1.00 94.81 546 ARG A CA 1
ATOM 4166 C C . ARG A 1 546 ? 27.900 -8.762 -30.943 1.00 94.81 546 ARG A C 1
ATOM 4168 O O . ARG A 1 546 ? 27.288 -8.736 -29.880 1.00 94.81 546 ARG A O 1
ATOM 4175 N N . PHE A 1 547 ? 28.063 -9.878 -31.656 1.00 95.56 547 PHE A N 1
ATOM 4176 C CA . PHE A 1 547 ? 27.593 -11.191 -31.203 1.00 95.56 547 PHE A CA 1
ATOM 4177 C C . PHE A 1 547 ? 28.346 -11.676 -29.951 1.00 95.56 547 PHE A C 1
ATOM 4179 O O . PHE A 1 547 ? 27.740 -12.154 -28.993 1.00 95.56 547 PHE A O 1
ATOM 4186 N N . LEU A 1 548 ? 29.674 -11.525 -29.918 1.00 95.44 548 LEU A N 1
ATOM 4187 C CA . LEU A 1 548 ? 30.475 -11.873 -28.738 1.00 95.44 548 LEU A CA 1
ATOM 4188 C C . LEU A 1 548 ? 30.112 -11.004 -27.529 1.00 95.44 548 LEU A C 1
ATOM 4190 O O . LEU A 1 548 ? 29.981 -11.520 -26.422 1.00 95.44 548 LEU A O 1
ATOM 4194 N N . LEU A 1 549 ? 29.895 -9.707 -27.749 1.00 93.38 549 LEU A N 1
ATOM 4195 C CA . LEU A 1 549 ? 29.490 -8.764 -26.713 1.00 93.38 549 LEU A CA 1
ATOM 4196 C C . LEU A 1 549 ? 28.129 -9.146 -26.114 1.00 93.38 549 LEU A C 1
ATOM 4198 O O . LEU A 1 549 ? 28.000 -9.231 -24.896 1.00 93.38 549 LEU A O 1
ATOM 4202 N N . GLY A 1 550 ? 27.138 -9.457 -26.958 1.00 92.88 550 GLY A N 1
ATOM 4203 C CA . GLY A 1 550 ? 25.818 -9.881 -26.491 1.00 92.88 550 GLY A CA 1
ATOM 4204 C C . GLY A 1 550 ? 25.851 -11.207 -25.732 1.00 92.88 550 GLY A C 1
ATOM 4205 O O . GLY A 1 550 ? 25.157 -11.352 -24.731 1.00 92.88 550 GLY A O 1
ATOM 4206 N N . MET A 1 551 ? 26.698 -12.153 -26.148 1.00 94.50 551 MET A N 1
ATOM 4207 C CA . MET A 1 551 ? 26.932 -13.403 -25.413 1.00 94.50 551 MET A CA 1
ATOM 4208 C C . MET A 1 551 ? 27.588 -13.151 -24.047 1.00 94.50 551 MET A C 1
ATOM 4210 O O . MET A 1 551 ? 27.219 -13.789 -23.060 1.00 94.50 551 MET A O 1
ATOM 4214 N N . ALA A 1 552 ? 28.566 -12.244 -23.987 1.00 94.62 552 ALA A N 1
ATOM 4215 C CA . ALA A 1 552 ? 29.313 -11.947 -22.771 1.00 94.62 552 ALA A CA 1
ATOM 4216 C C . ALA A 1 552 ? 28.465 -11.203 -21.726 1.00 94.62 552 ALA A C 1
ATOM 4218 O O . ALA A 1 552 ? 28.543 -11.536 -20.544 1.00 94.62 552 ALA A O 1
ATOM 4219 N N . GLU A 1 553 ? 27.631 -10.249 -22.154 1.00 91.50 553 GLU A N 1
ATOM 4220 C CA . GLU A 1 553 ? 26.783 -9.426 -21.275 1.00 91.50 553 GLU A CA 1
ATOM 4221 C C . GLU A 1 553 ? 25.507 -10.153 -20.794 1.00 91.50 553 GLU A C 1
ATOM 4223 O O . GLU A 1 553 ? 24.878 -9.761 -19.805 1.00 91.50 553 GLU A O 1
ATOM 4228 N N . ALA A 1 554 ? 25.103 -11.224 -21.485 1.00 90.00 554 ALA A N 1
ATOM 4229 C CA . ALA A 1 554 ? 23.845 -11.917 -21.236 1.00 90.00 554 ALA A CA 1
ATOM 4230 C C . ALA A 1 554 ? 23.671 -12.349 -19.766 1.00 90.00 554 ALA A C 1
ATOM 4232 O O . ALA A 1 554 ? 24.479 -13.088 -19.190 1.00 90.00 554 ALA A O 1
ATOM 4233 N N . GLY A 1 555 ? 22.555 -11.924 -19.167 1.00 84.19 555 GLY A N 1
ATOM 4234 C CA . GLY A 1 555 ? 22.184 -12.247 -17.788 1.00 84.19 555 GLY A CA 1
ATOM 4235 C C . GLY A 1 555 ? 22.675 -11.259 -16.725 1.00 84.19 555 GLY A C 1
ATOM 4236 O O . GLY A 1 555 ? 22.355 -11.454 -15.558 1.00 84.19 555 GLY A O 1
ATOM 4237 N N . PHE A 1 556 ? 23.378 -10.180 -17.091 1.00 89.06 556 PHE A N 1
ATOM 4238 C CA . PHE A 1 556 ? 23.813 -9.166 -16.122 1.00 89.06 556 PHE A CA 1
ATOM 4239 C C . PHE A 1 556 ? 22.639 -8.518 -15.369 1.00 89.06 556 PHE A C 1
ATOM 4241 O O . PHE A 1 556 ? 22.597 -8.544 -14.140 1.00 89.06 556 PHE A O 1
ATOM 4248 N N . THR A 1 557 ? 21.662 -7.958 -16.094 1.00 83.50 557 THR A N 1
ATOM 4249 C CA . THR A 1 557 ? 20.543 -7.220 -15.484 1.00 83.50 557 THR A CA 1
ATOM 4250 C C . THR A 1 557 ? 19.647 -8.121 -14.633 1.00 83.50 557 THR A C 1
ATOM 4252 O O . THR A 1 557 ? 19.518 -7.823 -13.446 1.00 83.50 557 THR A O 1
ATOM 4255 N N . PRO A 1 558 ? 19.095 -9.247 -15.134 1.00 76.62 558 PRO A N 1
ATOM 4256 C CA . PRO A 1 558 ? 18.319 -10.142 -14.275 1.00 76.62 558 PRO A CA 1
ATOM 4257 C C . PRO A 1 558 ? 19.166 -10.728 -13.134 1.00 76.62 558 PRO A C 1
ATOM 4259 O O . PRO A 1 558 ? 18.642 -10.990 -12.051 1.00 76.62 558 PRO A O 1
ATOM 4262 N N . GLY A 1 559 ? 20.483 -10.848 -13.338 1.00 80.00 559 GLY A N 1
ATOM 4263 C CA . GLY A 1 559 ? 21.416 -11.312 -12.325 1.00 80.00 559 GLY A CA 1
ATOM 4264 C C . GLY A 1 559 ? 21.542 -10.392 -11.116 1.00 80.00 559 GLY A C 1
ATOM 4265 O O . GLY A 1 559 ? 21.490 -10.839 -9.969 1.00 80.00 559 GLY A O 1
ATOM 4266 N N . ILE A 1 560 ? 21.624 -9.089 -11.366 1.00 84.81 560 ILE A N 1
ATOM 4267 C CA . ILE A 1 560 ? 21.616 -8.072 -10.314 1.00 84.81 560 ILE A CA 1
ATOM 4268 C C . ILE A 1 560 ? 20.257 -8.007 -9.606 1.00 84.81 560 ILE A C 1
ATOM 4270 O O . ILE A 1 560 ? 20.211 -7.869 -8.385 1.00 84.81 560 ILE A O 1
ATOM 4274 N N . ILE A 1 561 ? 19.151 -8.151 -10.340 1.00 78.44 561 ILE A N 1
ATOM 4275 C CA . ILE A 1 561 ? 17.803 -8.158 -9.750 1.00 78.44 561 ILE A CA 1
ATOM 4276 C C . ILE A 1 561 ? 17.645 -9.336 -8.786 1.00 78.44 561 ILE A C 1
ATOM 4278 O O . ILE A 1 561 ? 17.178 -9.168 -7.659 1.00 78.44 561 ILE A O 1
ATOM 4282 N N . TYR A 1 562 ? 18.090 -10.522 -9.203 1.00 76.44 562 TYR A N 1
ATOM 4283 C CA . TYR A 1 562 ? 18.151 -11.696 -8.339 1.00 76.44 562 TYR A CA 1
ATOM 4284 C C . TYR A 1 562 ? 19.023 -11.440 -7.103 1.00 76.44 562 TYR A C 1
ATOM 4286 O O . TYR A 1 562 ? 18.605 -11.731 -5.984 1.00 76.44 562 TYR A O 1
ATOM 4294 N N . TYR A 1 563 ? 20.199 -10.835 -7.286 1.00 83.25 563 TYR A N 1
ATOM 4295 C CA . TYR A 1 563 ? 21.077 -10.479 -6.176 1.00 83.25 563 TYR A CA 1
ATOM 4296 C C . TYR A 1 563 ? 20.385 -9.545 -5.167 1.00 83.25 563 TYR A C 1
ATOM 4298 O O . TYR A 1 563 ? 20.416 -9.813 -3.969 1.00 83.25 563 TYR A O 1
ATOM 4306 N N . ILE A 1 564 ? 19.680 -8.504 -5.623 1.00 83.50 564 ILE A N 1
ATOM 4307 C CA . ILE A 1 564 ? 18.889 -7.617 -4.751 1.00 83.50 564 ILE A CA 1
ATOM 4308 C C . ILE A 1 564 ? 17.806 -8.412 -4.003 1.00 83.50 564 ILE A C 1
ATOM 4310 O O . ILE A 1 564 ? 17.629 -8.232 -2.798 1.00 83.50 564 ILE A O 1
ATOM 4314 N N . ALA A 1 565 ? 17.113 -9.338 -4.670 1.00 75.94 565 ALA A N 1
ATOM 4315 C CA . ALA A 1 565 ? 16.081 -10.159 -4.037 1.00 75.94 565 ALA A CA 1
ATOM 4316 C C . ALA A 1 565 ? 16.622 -11.052 -2.900 1.00 75.94 565 ALA A C 1
ATOM 4318 O O . ALA A 1 565 ? 15.902 -11.306 -1.932 1.00 75.94 565 ALA A O 1
ATOM 4319 N N . CYS A 1 566 ? 17.885 -11.486 -2.979 1.00 78.25 566 CYS A N 1
ATOM 4320 C CA . CYS A 1 566 ? 18.552 -12.260 -1.926 1.00 78.25 566 CYS A CA 1
ATOM 4321 C C . CYS A 1 566 ? 18.953 -11.433 -0.690 1.00 78.25 566 CYS A C 1
ATOM 4323 O O . CYS A 1 566 ? 19.245 -12.019 0.352 1.00 78.25 566 CYS A O 1
ATOM 4325 N N . TRP A 1 567 ? 18.997 -10.103 -0.799 1.00 83.62 567 TRP A N 1
ATOM 4326 C CA . TRP A 1 567 ? 19.523 -9.209 0.241 1.00 83.62 567 TRP A CA 1
ATOM 4327 C C . TRP A 1 567 ? 18.489 -8.269 0.852 1.00 83.62 567 TRP A C 1
ATOM 4329 O O . TRP A 1 567 ? 18.701 -7.791 1.961 1.00 83.62 567 TRP A O 1
ATOM 4339 N N . PHE A 1 568 ? 17.390 -7.991 0.152 1.00 81.88 568 PHE A N 1
ATOM 4340 C CA . PHE A 1 568 ? 16.383 -7.027 0.590 1.00 81.88 568 PHE A CA 1
ATOM 4341 C C . PHE A 1 568 ? 15.054 -7.723 0.931 1.00 81.88 568 PHE A C 1
ATOM 4343 O O . PHE A 1 568 ? 14.579 -8.526 0.122 1.00 81.88 568 PHE A O 1
ATOM 4350 N N . PRO A 1 569 ? 14.416 -7.408 2.077 1.00 71.62 569 PRO A N 1
ATOM 4351 C CA . PRO A 1 569 ? 13.047 -7.836 2.391 1.00 71.62 569 PRO A CA 1
ATOM 4352 C C . PRO A 1 569 ? 12.007 -7.280 1.407 1.00 71.62 569 PRO A C 1
ATOM 4354 O O . PRO A 1 569 ? 12.228 -6.233 0.787 1.00 71.62 569 PRO A O 1
ATOM 4357 N N . LYS A 1 570 ? 10.852 -7.947 1.275 1.00 62.41 570 LYS A N 1
ATOM 4358 C CA . LYS A 1 570 ? 9.782 -7.628 0.306 1.00 62.41 570 LYS A CA 1
ATOM 4359 C C . LYS A 1 570 ? 9.350 -6.159 0.368 1.00 62.41 570 LYS A C 1
ATOM 4361 O O . LYS A 1 570 ? 9.216 -5.532 -0.679 1.00 62.41 570 LYS A O 1
ATOM 4366 N N . SER A 1 571 ? 9.221 -5.599 1.569 1.00 54.16 571 SER A N 1
ATOM 4367 C CA . SER A 1 571 ? 8.851 -4.197 1.820 1.00 54.16 571 SER A CA 1
ATOM 4368 C C . SER A 1 571 ? 9.842 -3.171 1.255 1.00 54.16 571 SER A C 1
ATOM 4370 O O . SER A 1 571 ? 9.465 -2.036 0.979 1.00 54.16 571 SER A O 1
ATOM 4372 N N . ASN A 1 572 ? 11.108 -3.551 1.053 1.00 66.06 572 ASN A N 1
ATOM 4373 C CA . ASN A 1 572 ? 12.189 -2.632 0.683 1.00 66.06 572 ASN A CA 1
ATOM 4374 C C . ASN A 1 572 ? 12.750 -2.890 -0.727 1.00 66.06 572 ASN A C 1
ATOM 4376 O O . ASN A 1 572 ? 13.468 -2.041 -1.263 1.00 66.06 572 ASN A O 1
ATOM 4380 N N . ARG A 1 573 ? 12.404 -4.022 -1.359 1.00 68.50 573 ARG A N 1
ATOM 4381 C CA . ARG A 1 573 ? 12.877 -4.403 -2.706 1.00 68.50 573 ARG A CA 1
ATOM 4382 C C . ARG A 1 573 ? 12.521 -3.374 -3.777 1.00 68.50 573 ARG A C 1
ATOM 4384 O O . ARG A 1 573 ? 13.387 -3.020 -4.571 1.00 68.50 573 ARG A O 1
ATOM 4391 N N . ALA A 1 574 ? 11.289 -2.860 -3.782 1.00 60.88 574 ALA A N 1
ATOM 4392 C CA . ALA A 1 574 ? 10.841 -1.889 -4.786 1.00 60.88 574 ALA A CA 1
ATOM 4393 C C . ALA A 1 574 ? 11.710 -0.618 -4.782 1.00 60.88 574 ALA A C 1
ATOM 4395 O O . ALA A 1 574 ? 12.139 -0.143 -5.831 1.00 60.88 574 ALA A O 1
ATOM 4396 N N . ARG A 1 575 ? 12.073 -0.121 -3.594 1.00 66.44 575 ARG A N 1
ATOM 4397 C CA . ARG A 1 575 ? 12.944 1.052 -3.441 1.00 66.44 575 ARG A CA 1
ATOM 4398 C C . ARG A 1 575 ? 14.373 0.785 -3.926 1.00 66.44 575 ARG A C 1
ATOM 4400 O O . ARG A 1 575 ? 14.931 1.614 -4.642 1.00 66.44 575 ARG A O 1
ATOM 4407 N N . ALA A 1 576 ? 14.950 -0.367 -3.578 1.00 73.31 576 ALA A N 1
ATOM 4408 C CA . ALA A 1 576 ? 16.269 -0.786 -4.063 1.00 73.31 576 ALA A CA 1
ATOM 4409 C C . ALA A 1 576 ? 16.312 -0.889 -5.601 1.00 73.31 576 ALA A C 1
ATOM 4411 O O . ALA A 1 576 ? 17.251 -0.410 -6.238 1.00 73.31 576 ALA A O 1
ATOM 4412 N N . MET A 1 577 ? 15.257 -1.449 -6.196 1.00 72.62 577 MET A N 1
ATOM 4413 C CA . MET A 1 577 ? 15.079 -1.562 -7.644 1.00 72.62 577 MET A CA 1
ATOM 4414 C C . MET A 1 577 ? 14.959 -0.197 -8.333 1.00 72.62 577 MET A C 1
ATOM 4416 O O . MET A 1 577 ? 15.563 0.011 -9.386 1.00 72.62 577 MET A O 1
ATOM 4420 N N . SER A 1 578 ? 14.251 0.759 -7.728 1.00 67.75 578 SER A N 1
ATOM 4421 C CA . SER A 1 578 ? 14.167 2.131 -8.243 1.00 67.75 578 SER A CA 1
ATOM 4422 C C . SER A 1 578 ? 15.536 2.814 -8.288 1.00 67.75 578 SER A C 1
ATOM 4424 O O . SER A 1 578 ? 15.877 3.415 -9.305 1.00 67.75 578 SER A O 1
ATOM 4426 N N . PHE A 1 579 ? 16.360 2.684 -7.240 1.00 74.94 579 PHE A N 1
ATOM 4427 C CA . PHE A 1 579 ? 17.731 3.217 -7.257 1.00 74.94 579 PHE A CA 1
ATOM 4428 C C . PHE A 1 579 ? 18.600 2.555 -8.322 1.00 74.94 579 PHE A C 1
ATOM 4430 O O . PHE A 1 579 ? 19.287 3.257 -9.063 1.00 74.94 579 PHE A O 1
ATOM 4437 N N . PHE A 1 580 ? 18.524 1.227 -8.441 1.00 79.69 580 PHE A N 1
ATOM 4438 C CA . PHE A 1 580 ? 19.208 0.486 -9.496 1.00 79.69 580 PHE A CA 1
ATOM 4439 C C . PHE A 1 580 ? 18.861 1.041 -10.883 1.00 79.69 580 PHE A C 1
ATOM 4441 O O . PHE A 1 580 ? 19.763 1.445 -11.613 1.00 79.69 580 PHE A O 1
ATOM 4448 N N . TYR A 1 581 ? 17.575 1.168 -11.225 1.00 76.50 581 TYR A N 1
ATOM 4449 C CA . TYR A 1 581 ? 17.170 1.673 -12.539 1.00 76.50 581 TYR A CA 1
ATOM 4450 C C . TYR A 1 581 ? 17.470 3.158 -12.762 1.00 76.50 581 TYR A C 1
ATOM 4452 O O . TYR A 1 581 ? 17.785 3.528 -13.893 1.00 76.50 581 TYR A O 1
ATOM 4460 N N . MET A 1 582 ? 17.476 4.002 -11.725 1.00 73.00 582 MET A N 1
ATOM 4461 C CA . MET A 1 582 ? 17.946 5.390 -11.857 1.00 73.00 582 MET A CA 1
ATOM 4462 C C . MET A 1 582 ? 19.405 5.469 -12.339 1.00 73.00 582 MET A C 1
ATOM 4464 O O . MET A 1 582 ? 19.744 6.374 -13.101 1.00 73.00 582 MET A O 1
ATOM 4468 N N . GLY A 1 583 ? 20.242 4.480 -12.000 1.00 77.56 583 GLY A N 1
ATOM 4469 C CA . GLY A 1 583 ? 21.605 4.360 -12.524 1.00 77.56 583 GLY A CA 1
ATOM 4470 C C . GLY A 1 583 ? 21.688 4.291 -14.056 1.00 77.56 583 GLY A C 1
ATOM 4471 O O . GLY A 1 583 ? 22.633 4.826 -14.631 1.00 77.56 583 GLY A O 1
ATOM 4472 N N . SER A 1 584 ? 20.692 3.700 -14.734 1.00 79.25 584 SER A N 1
ATOM 4473 C CA . SER A 1 584 ? 20.679 3.620 -16.208 1.00 79.25 584 SER A CA 1
ATOM 4474 C C . SER A 1 584 ? 20.507 4.972 -16.886 1.00 79.25 584 SER A C 1
ATOM 4476 O O . SER A 1 584 ? 21.203 5.286 -17.849 1.00 79.25 584 SER A O 1
ATOM 4478 N N . VAL A 1 585 ? 19.594 5.793 -16.371 1.00 83.75 585 VAL A N 1
ATOM 4479 C CA . VAL A 1 585 ? 19.294 7.100 -16.955 1.00 83.75 585 VAL A CA 1
ATOM 4480 C C . VAL A 1 585 ? 20.406 8.088 -16.616 1.00 83.75 585 VAL A C 1
ATOM 4482 O O . VAL A 1 585 ? 20.864 8.815 -17.496 1.00 83.75 585 VAL A O 1
ATOM 4485 N N . ALA A 1 586 ? 20.936 8.032 -15.389 1.00 83.50 586 ALA A N 1
ATOM 4486 C CA . ALA A 1 586 ? 22.121 8.794 -14.999 1.00 83.50 586 ALA A CA 1
ATOM 4487 C C . ALA A 1 586 ? 23.334 8.491 -15.901 1.00 83.50 586 ALA A C 1
ATOM 4489 O O . ALA A 1 586 ? 24.083 9.407 -16.244 1.00 83.50 586 ALA A O 1
ATOM 4490 N N . ALA A 1 587 ? 23.495 7.238 -16.349 1.00 86.19 587 ALA A N 1
ATOM 4491 C CA . ALA A 1 587 ? 24.531 6.866 -17.313 1.00 86.19 587 ALA A CA 1
ATOM 4492 C C . ALA A 1 587 ? 24.383 7.572 -18.655 1.00 86.19 587 ALA A C 1
ATOM 4494 O O . ALA A 1 587 ? 25.387 7.949 -19.239 1.00 86.19 587 ALA A O 1
ATOM 4495 N N . SER A 1 588 ? 23.163 7.822 -19.125 1.00 87.56 588 SER A N 1
ATOM 4496 C CA . SER A 1 588 ? 22.961 8.582 -20.364 1.00 87.56 588 SER A CA 1
ATOM 4497 C C . SER A 1 588 ? 23.218 10.081 -20.159 1.00 87.56 588 SER A C 1
ATOM 4499 O O . SER A 1 588 ? 23.805 10.726 -21.023 1.00 87.56 588 SER A O 1
ATOM 4501 N N . VAL A 1 589 ? 22.856 10.632 -18.994 1.00 89.69 589 VAL A N 1
ATOM 4502 C CA . VAL A 1 589 ? 23.110 12.046 -18.648 1.00 89.69 589 VAL A CA 1
ATOM 4503 C C . VAL A 1 589 ? 24.608 12.365 -18.614 1.00 89.69 589 VAL A C 1
ATOM 4505 O O . VAL A 1 589 ? 25.026 13.405 -19.119 1.00 89.69 589 VAL A O 1
ATOM 4508 N N . ILE A 1 590 ? 25.413 11.482 -18.017 1.00 89.62 590 ILE A N 1
ATOM 4509 C CA . ILE A 1 590 ? 26.853 11.700 -17.812 1.00 89.62 590 ILE A CA 1
ATOM 4510 C C . ILE A 1 590 ? 27.688 11.068 -18.934 1.00 89.62 590 ILE A C 1
ATOM 4512 O O . ILE A 1 590 ? 28.665 11.659 -19.389 1.00 89.62 590 ILE A O 1
ATOM 4516 N N . GLY A 1 591 ? 27.305 9.876 -19.389 1.00 87.50 591 GLY A N 1
ATOM 4517 C CA . GLY A 1 591 ? 28.035 9.092 -20.381 1.00 87.50 591 GLY A CA 1
ATOM 4518 C C . GLY A 1 591 ? 28.043 9.749 -21.752 1.00 87.50 591 GLY A C 1
ATOM 4519 O O . GLY A 1 591 ? 29.119 9.921 -22.309 1.00 87.50 591 GLY A O 1
ATOM 4520 N N . LEU A 1 592 ? 26.896 10.222 -22.264 1.00 89.81 592 LEU A N 1
ATOM 4521 C CA . LEU A 1 592 ? 26.838 10.813 -23.610 1.00 89.81 592 LEU A CA 1
ATOM 4522 C C . LEU A 1 592 ? 27.830 11.991 -23.776 1.00 89.81 592 LEU A C 1
ATOM 4524 O O . LEU A 1 592 ? 28.607 11.964 -24.734 1.00 89.81 592 LEU A O 1
ATOM 4528 N N . PRO A 1 593 ? 27.913 12.983 -22.861 1.00 91.25 593 PRO A N 1
ATOM 4529 C CA . PRO A 1 593 ? 28.932 14.031 -22.943 1.00 91.25 593 PRO A CA 1
ATOM 4530 C C . PRO A 1 593 ? 30.377 13.519 -22.840 1.00 91.25 593 PRO A C 1
ATOM 4532 O O . PRO A 1 593 ? 31.231 13.996 -23.589 1.00 91.25 593 PRO A O 1
ATOM 4535 N N . ILE A 1 594 ? 30.661 12.556 -21.951 1.00 91.00 594 ILE A N 1
ATOM 4536 C CA . ILE A 1 594 ? 32.002 11.960 -21.796 1.00 91.00 594 ILE A CA 1
ATOM 4537 C C . ILE A 1 594 ? 32.424 11.256 -23.089 1.00 91.00 594 ILE A C 1
ATOM 4539 O O . ILE A 1 594 ? 33.501 11.532 -23.619 1.00 91.00 594 ILE A O 1
ATOM 4543 N N . SER A 1 595 ? 31.551 10.424 -23.648 1.00 90.38 595 SER A N 1
ATOM 4544 C CA . SER A 1 595 ? 31.783 9.733 -24.912 1.00 90.38 595 SER A CA 1
ATOM 4545 C C . SER A 1 595 ? 31.998 10.725 -26.063 1.00 90.38 595 SER A C 1
ATOM 4547 O O . SER A 1 595 ? 32.893 10.552 -26.891 1.00 90.38 595 SER A O 1
ATOM 4549 N N . GLY A 1 596 ? 31.237 11.825 -26.091 1.00 88.88 596 GLY A N 1
ATOM 4550 C CA . GLY A 1 596 ? 31.421 12.914 -27.052 1.00 88.88 596 GLY A CA 1
ATOM 4551 C C . GLY A 1 596 ? 32.779 13.622 -26.937 1.00 88.88 596 GLY A C 1
ATOM 4552 O O . GLY A 1 596 ? 33.352 13.995 -27.961 1.00 88.88 596 GLY A O 1
ATOM 4553 N N . LEU A 1 597 ? 33.321 13.781 -25.722 1.00 89.56 597 LEU A N 1
ATOM 4554 C CA . LEU A 1 597 ? 34.678 14.302 -25.504 1.00 89.56 597 LEU A CA 1
ATOM 4555 C C . LEU A 1 597 ? 35.745 13.331 -26.012 1.00 89.56 597 LEU A C 1
ATOM 4557 O O . LEU A 1 597 ? 36.709 13.767 -26.638 1.00 89.56 597 LEU A O 1
ATOM 4561 N N . LEU A 1 598 ? 35.565 12.027 -25.791 1.00 91.00 598 LEU A N 1
ATOM 4562 C CA . LEU A 1 598 ? 36.499 11.003 -26.268 1.00 91.00 598 LEU A CA 1
ATOM 4563 C C . LEU A 1 598 ? 36.567 10.952 -27.803 1.00 91.00 598 LEU A C 1
ATOM 4565 O O . LEU A 1 598 ? 37.644 10.744 -28.357 1.00 91.00 598 LEU A O 1
ATOM 4569 N N . LEU A 1 599 ? 35.470 11.250 -28.510 1.00 90.25 599 LEU A N 1
ATOM 4570 C CA . LEU A 1 599 ? 35.497 11.394 -29.974 1.00 90.25 599 LEU A CA 1
ATOM 4571 C C . LEU A 1 599 ? 36.378 12.554 -30.470 1.00 90.25 599 LEU A C 1
ATOM 4573 O O . LEU A 1 599 ? 36.807 12.524 -31.624 1.00 90.25 599 LEU A O 1
ATOM 4577 N N . ASN A 1 600 ? 36.669 13.560 -29.635 1.00 88.69 600 ASN A N 1
ATOM 4578 C CA . ASN A 1 600 ? 37.583 14.652 -29.992 1.00 88.69 600 ASN A CA 1
ATOM 4579 C C . ASN A 1 600 ? 39.062 14.239 -29.923 1.00 88.69 600 ASN A C 1
ATOM 4581 O O . ASN A 1 600 ? 39.918 15.008 -30.350 1.00 88.69 600 ASN A O 1
ATOM 4585 N N . MET A 1 601 ? 39.379 13.034 -29.436 1.00 89.81 601 MET A N 1
ATOM 4586 C CA . MET A 1 601 ? 40.726 12.452 -29.525 1.00 89.81 601 MET A CA 1
ATOM 4587 C C . MET A 1 601 ? 41.061 11.956 -30.944 1.00 89.81 601 MET A C 1
ATOM 4589 O O . MET A 1 601 ? 42.060 11.268 -31.144 1.00 89.81 601 MET A O 1
ATOM 4593 N N . ASP A 1 602 ? 40.223 12.278 -31.930 1.00 87.31 602 ASP A N 1
ATOM 4594 C CA . ASP A 1 602 ? 40.459 11.986 -33.337 1.00 87.31 602 ASP A CA 1
ATOM 4595 C C . ASP A 1 602 ? 41.798 12.561 -33.822 1.00 87.31 602 ASP A C 1
ATOM 4597 O O . ASP A 1 602 ? 42.124 13.726 -33.590 1.00 87.31 602 ASP A O 1
ATOM 4601 N N . GLY A 1 603 ? 42.611 11.713 -34.454 1.00 85.31 603 GLY A N 1
ATOM 4602 C CA . GLY A 1 603 ? 43.954 12.063 -34.918 1.00 85.31 603 GLY A CA 1
ATOM 4603 C C . GLY A 1 603 ? 45.046 11.963 -33.845 1.00 85.31 603 GLY A C 1
ATOM 4604 O O . GLY A 1 603 ? 46.232 11.952 -34.190 1.00 85.31 603 GLY A O 1
ATOM 4605 N N . LEU A 1 604 ? 44.698 11.806 -32.561 1.00 87.75 604 LEU A N 1
ATOM 4606 C CA . LEU A 1 604 ? 45.678 11.591 -31.494 1.00 87.75 604 LEU A CA 1
ATOM 4607 C C . LEU A 1 604 ? 46.366 10.231 -31.684 1.00 87.75 604 LEU A C 1
ATOM 4609 O O . LEU A 1 604 ? 45.726 9.178 -31.656 1.00 87.75 604 LEU A O 1
ATOM 4613 N N . GLY A 1 605 ? 47.684 10.255 -31.904 1.00 83.12 605 GLY A N 1
ATOM 4614 C CA . GLY A 1 605 ? 48.467 9.052 -32.209 1.00 83.12 605 GLY A CA 1
ATOM 4615 C C . GLY A 1 605 ? 48.171 8.439 -33.585 1.00 83.12 605 GLY A C 1
ATOM 4616 O O . GLY A 1 605 ? 48.522 7.285 -33.810 1.00 83.12 605 GLY A O 1
ATOM 4617 N N . GLY A 1 606 ? 47.520 9.181 -34.49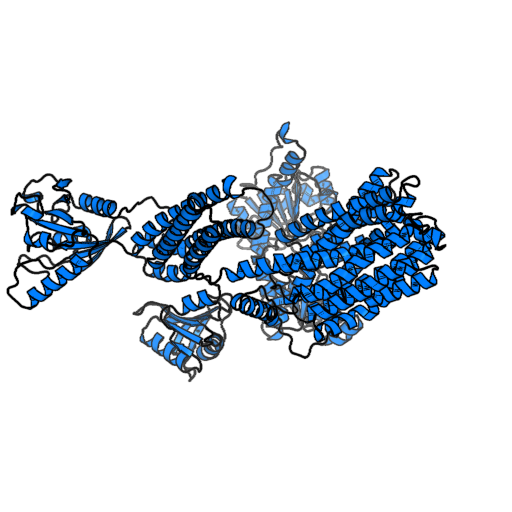3 1.00 85.00 606 GLY A N 1
ATOM 4618 C CA . GLY A 1 606 ? 47.101 8.678 -35.808 1.00 85.00 606 GLY A CA 1
ATOM 4619 C C . GLY A 1 606 ? 45.905 7.719 -35.762 1.00 85.00 606 GLY A C 1
ATOM 4620 O O . GLY A 1 606 ? 45.684 6.972 -36.712 1.00 85.00 606 GLY A O 1
ATOM 4621 N N . ILE A 1 607 ? 45.152 7.715 -34.657 1.00 90.81 607 ILE A N 1
ATOM 4622 C CA . ILE A 1 607 ? 44.015 6.822 -34.414 1.00 90.81 607 ILE A CA 1
ATOM 4623 C C . ILE A 1 607 ? 42.710 7.630 -34.469 1.00 90.81 607 ILE A C 1
ATOM 4625 O O . ILE A 1 607 ? 42.641 8.753 -33.971 1.00 90.81 607 ILE A O 1
ATOM 4629 N N . VAL A 1 608 ? 41.671 7.049 -35.074 1.00 91.75 608 VAL A N 1
ATOM 4630 C CA . VAL A 1 608 ? 40.335 7.658 -35.186 1.00 91.75 608 VAL A CA 1
ATOM 4631 C C . VAL A 1 608 ? 39.632 7.675 -33.822 1.00 91.75 608 VAL A C 1
ATOM 4633 O O . VAL A 1 608 ? 39.698 6.693 -33.077 1.00 91.75 608 VAL A O 1
ATOM 4636 N N . GLY A 1 609 ? 38.929 8.764 -33.499 1.00 91.19 609 GLY A N 1
ATOM 4637 C CA . GLY A 1 609 ? 38.378 9.032 -32.158 1.00 91.19 609 GLY A CA 1
ATOM 4638 C C . GLY A 1 609 ? 37.487 7.920 -31.581 1.00 91.19 609 GLY A C 1
ATOM 4639 O O . GLY A 1 609 ? 37.616 7.557 -30.412 1.00 91.19 609 GLY A O 1
ATOM 4640 N N . TRP A 1 610 ? 36.635 7.292 -32.398 1.00 94.00 610 TRP A N 1
ATOM 4641 C CA . TRP A 1 610 ? 35.749 6.202 -31.949 1.00 94.00 610 TRP A CA 1
ATOM 4642 C C . TRP A 1 610 ? 36.496 4.952 -31.438 1.00 94.00 610 TRP A C 1
ATOM 4644 O O . TRP A 1 610 ? 35.933 4.169 -30.671 1.00 94.00 610 TRP A O 1
ATOM 4654 N N . ARG A 1 611 ? 37.764 4.750 -31.821 1.00 95.19 611 ARG A N 1
ATOM 4655 C CA . ARG A 1 611 ? 38.587 3.644 -31.301 1.00 95.19 611 ARG A CA 1
ATOM 4656 C C . ARG A 1 611 ? 39.052 3.922 -29.874 1.00 95.19 611 ARG A C 1
ATOM 4658 O O . ARG A 1 611 ? 39.034 3.013 -29.048 1.00 95.19 611 ARG A O 1
ATOM 4665 N N . TRP A 1 612 ? 39.408 5.173 -29.570 1.00 93.56 612 TRP A N 1
ATOM 4666 C CA . TRP A 1 612 ? 39.729 5.608 -28.206 1.00 93.56 612 TRP A CA 1
ATOM 4667 C C . TRP A 1 612 ? 38.530 5.467 -27.274 1.00 93.56 612 TRP A C 1
ATOM 4669 O O . TRP A 1 612 ? 38.694 4.991 -26.154 1.00 93.56 612 TRP A O 1
ATOM 4679 N N . LEU A 1 613 ? 37.334 5.798 -27.771 1.00 93.44 613 LEU A N 1
ATOM 4680 C CA . LEU A 1 613 ? 36.072 5.630 -27.054 1.00 93.44 613 LEU A CA 1
ATOM 4681 C C . LEU A 1 613 ? 35.909 4.198 -26.511 1.00 93.44 613 LEU A C 1
ATOM 4683 O O . LEU A 1 613 ? 35.892 3.998 -25.299 1.00 93.44 613 LEU A O 1
ATOM 4687 N N . PHE A 1 614 ? 35.888 3.189 -27.392 1.00 94.06 614 PHE A N 1
ATOM 4688 C CA . PHE A 1 614 ? 35.747 1.787 -26.969 1.00 94.06 614 PHE A CA 1
ATOM 4689 C C . PHE A 1 614 ? 36.934 1.287 -26.137 1.00 94.06 614 PHE A C 1
ATOM 4691 O O . PHE A 1 614 ? 36.747 0.516 -25.194 1.00 94.06 614 PHE A O 1
ATOM 4698 N N . ALA A 1 615 ? 38.158 1.722 -26.458 1.00 92.81 615 ALA A N 1
ATOM 4699 C CA . ALA A 1 615 ? 39.343 1.307 -25.717 1.00 92.81 615 ALA A CA 1
ATOM 4700 C C . ALA A 1 615 ? 39.297 1.768 -24.251 1.00 92.81 615 ALA A C 1
ATOM 4702 O O . ALA A 1 615 ? 39.633 0.992 -23.360 1.00 92.81 615 ALA A O 1
ATOM 4703 N N . ILE A 1 616 ? 38.868 3.008 -24.004 1.00 93.12 616 ILE A N 1
ATOM 4704 C CA . ILE A 1 616 ? 38.854 3.622 -22.673 1.00 93.12 616 ILE A CA 1
ATOM 4705 C C . ILE A 1 616 ? 37.615 3.199 -21.878 1.00 93.12 616 ILE A C 1
ATOM 4707 O O . ILE A 1 616 ? 37.742 2.844 -20.708 1.00 93.12 616 ILE A O 1
ATOM 4711 N N . GLU A 1 617 ? 36.429 3.192 -22.485 1.00 89.62 617 GLU A N 1
ATOM 4712 C CA . GLU A 1 617 ? 35.173 2.955 -21.759 1.00 89.62 617 GLU A CA 1
ATOM 4713 C C . GLU A 1 617 ? 34.894 1.473 -21.454 1.00 89.62 617 GLU A C 1
ATOM 4715 O O . GLU A 1 617 ? 34.166 1.177 -20.506 1.00 89.62 617 GLU A O 1
ATOM 4720 N N . GLY A 1 618 ? 35.533 0.532 -22.164 1.00 89.38 618 GLY A N 1
ATOM 4721 C CA . GLY A 1 618 ? 35.459 -0.899 -21.832 1.00 89.38 618 GLY A CA 1
ATOM 4722 C C . GLY A 1 618 ? 36.278 -1.301 -20.589 1.00 89.38 618 GLY A C 1
ATOM 4723 O O . GLY A 1 618 ? 35.931 -2.257 -19.890 1.00 89.38 618 GLY A O 1
ATOM 4724 N N . ILE A 1 619 ? 37.337 -0.549 -20.251 1.00 93.44 619 ILE A N 1
ATOM 4725 C CA . ILE A 1 619 ? 38.235 -0.844 -19.115 1.00 93.44 619 ILE A CA 1
ATOM 4726 C C . ILE A 1 619 ? 37.520 -0.750 -17.750 1.00 93.44 619 ILE A C 1
ATOM 4728 O O . ILE A 1 619 ? 37.702 -1.663 -16.936 1.00 93.44 619 ILE A O 1
ATOM 4732 N N . PRO A 1 620 ? 36.687 0.276 -17.463 1.00 93.94 620 PRO A N 1
ATOM 4733 C CA . PRO A 1 620 ? 35.897 0.345 -16.234 1.00 93.94 620 PRO A CA 1
ATOM 4734 C C . PRO A 1 620 ? 35.086 -0.919 -15.929 1.00 93.94 620 PRO A C 1
ATOM 4736 O O . PRO A 1 620 ? 35.016 -1.319 -14.767 1.00 93.94 620 PRO A O 1
ATOM 4739 N N . ALA A 1 621 ? 34.521 -1.590 -16.939 1.00 93.31 621 ALA A N 1
ATOM 4740 C CA . ALA A 1 621 ? 33.781 -2.837 -16.738 1.00 93.31 621 ALA A CA 1
ATOM 4741 C C . ALA A 1 621 ? 34.692 -3.972 -16.235 1.00 93.31 621 ALA A C 1
ATOM 4743 O O . ALA A 1 621 ? 34.317 -4.695 -15.311 1.00 93.31 621 ALA A O 1
ATOM 4744 N N . ILE A 1 622 ? 35.918 -4.081 -16.763 1.00 94.88 622 ILE A N 1
ATOM 4745 C CA . ILE A 1 622 ? 36.920 -5.062 -16.310 1.00 94.88 622 ILE A CA 1
ATOM 4746 C C . ILE A 1 622 ? 37.323 -4.779 -14.859 1.00 94.88 622 ILE A C 1
ATOM 4748 O O . ILE A 1 622 ? 37.312 -5.687 -14.025 1.00 94.88 622 ILE A O 1
ATOM 4752 N N . ILE A 1 623 ? 37.634 -3.517 -14.543 1.00 94.75 623 ILE A N 1
ATOM 4753 C CA . ILE A 1 623 ? 38.012 -3.091 -13.187 1.00 94.75 623 ILE A CA 1
ATOM 4754 C C . ILE A 1 623 ? 36.883 -3.410 -12.205 1.00 94.75 623 ILE A C 1
ATOM 4756 O O . ILE A 1 623 ? 37.118 -4.043 -11.175 1.00 94.75 623 ILE A O 1
ATOM 4760 N N . MET A 1 624 ? 35.647 -3.037 -12.540 1.00 93.25 624 MET A N 1
ATOM 4761 C CA . MET A 1 624 ? 34.497 -3.295 -11.680 1.00 93.25 624 MET A CA 1
ATOM 4762 C C . MET A 1 624 ? 34.188 -4.782 -11.541 1.00 93.25 624 MET A C 1
ATOM 4764 O O . MET A 1 624 ? 33.875 -5.222 -10.438 1.00 93.25 624 MET A O 1
ATOM 4768 N N . GLY A 1 625 ? 34.351 -5.580 -12.599 1.00 93.38 625 GLY A N 1
ATOM 4769 C CA . GLY A 1 625 ? 34.237 -7.036 -12.526 1.00 93.38 625 GLY A CA 1
ATOM 4770 C C . GLY A 1 625 ? 35.236 -7.654 -11.544 1.00 93.38 625 GLY A C 1
ATOM 4771 O O . GLY A 1 625 ? 34.860 -8.493 -10.725 1.00 93.38 625 GLY A O 1
ATOM 4772 N N . CYS A 1 626 ? 36.484 -7.180 -11.537 1.00 94.12 626 CYS A N 1
ATOM 4773 C CA . CYS A 1 626 ? 37.469 -7.561 -10.522 1.00 94.12 626 CYS A CA 1
ATOM 4774 C C . CYS A 1 626 ? 37.061 -7.083 -9.116 1.00 94.12 626 CYS A C 1
ATOM 4776 O O . CYS A 1 626 ? 37.167 -7.842 -8.152 1.00 94.12 626 CYS A O 1
ATOM 4778 N N . MET A 1 627 ? 36.532 -5.861 -8.983 1.00 93.00 627 MET A N 1
ATOM 4779 C CA . MET A 1 627 ? 36.058 -5.332 -7.698 1.00 93.00 627 MET A CA 1
ATOM 4780 C C . MET A 1 627 ? 34.848 -6.093 -7.145 1.00 93.00 627 MET A C 1
ATOM 4782 O O . MET A 1 627 ? 34.743 -6.223 -5.927 1.00 93.00 627 MET A O 1
ATOM 4786 N N . VAL A 1 628 ? 33.961 -6.633 -7.991 1.00 91.44 628 VAL A N 1
ATOM 4787 C CA . VAL A 1 628 ? 32.827 -7.477 -7.566 1.00 91.44 628 VAL A CA 1
ATOM 4788 C C . VAL A 1 628 ? 33.323 -8.676 -6.755 1.00 91.44 628 VAL A C 1
ATOM 4790 O O . VAL A 1 628 ? 32.745 -8.979 -5.712 1.00 91.44 628 VAL A O 1
ATOM 4793 N N . LEU A 1 629 ? 34.433 -9.309 -7.158 1.00 89.00 629 LEU A N 1
ATOM 4794 C CA . LEU A 1 629 ? 35.008 -10.456 -6.438 1.00 89.00 629 LEU A CA 1
ATOM 4795 C C . LEU A 1 629 ? 35.435 -10.112 -5.002 1.00 89.00 629 LEU A C 1
ATOM 4797 O O . LEU A 1 629 ? 35.395 -10.985 -4.128 1.00 89.00 629 LEU A O 1
ATOM 4801 N N . TRP A 1 630 ? 35.832 -8.858 -4.762 1.00 84.81 630 TRP A N 1
ATOM 4802 C CA . TRP A 1 630 ? 36.314 -8.370 -3.467 1.00 84.81 630 TRP A CA 1
ATOM 4803 C C . TRP A 1 630 ? 35.234 -7.686 -2.622 1.00 84.81 630 TRP A C 1
ATOM 4805 O O . TRP A 1 630 ? 35.209 -7.885 -1.408 1.00 84.81 630 TRP A O 1
ATOM 4815 N N . LYS A 1 631 ? 34.355 -6.882 -3.233 1.00 84.94 631 LYS A N 1
ATOM 4816 C CA . LYS A 1 631 ? 33.390 -6.025 -2.522 1.00 84.94 631 LYS A CA 1
ATOM 4817 C C . LYS A 1 631 ? 31.996 -6.631 -2.365 1.00 84.94 631 LYS A C 1
ATOM 4819 O O . LYS A 1 631 ? 31.317 -6.278 -1.403 1.00 84.94 631 LYS A O 1
ATOM 4824 N N . LEU A 1 632 ? 31.554 -7.507 -3.271 1.00 86.62 632 LEU A N 1
ATOM 4825 C CA . LEU A 1 632 ? 30.172 -7.997 -3.299 1.00 86.62 632 LEU A CA 1
ATOM 4826 C C . LEU A 1 632 ? 30.065 -9.374 -2.609 1.00 86.62 632 LEU A C 1
ATOM 4828 O O . LEU A 1 632 ? 30.585 -10.335 -3.156 1.00 86.62 632 LEU A O 1
ATOM 4832 N N . PRO A 1 633 ? 29.449 -9.527 -1.425 1.00 86.56 633 PRO A N 1
ATOM 4833 C CA . PRO A 1 633 ? 29.260 -10.835 -0.774 1.00 86.56 633 PRO A CA 1
ATOM 4834 C C . PRO A 1 633 ? 28.160 -11.695 -1.432 1.00 86.56 633 PRO A C 1
ATOM 4836 O O . PRO A 1 633 ? 27.124 -11.174 -1.805 1.00 86.56 633 PRO A O 1
ATOM 4839 N N . ASP A 1 634 ? 28.322 -13.023 -1.514 1.00 79.06 634 ASP A N 1
ATOM 4840 C CA . ASP A 1 634 ? 27.334 -13.904 -2.180 1.00 79.06 634 ASP A CA 1
ATOM 4841 C C . ASP A 1 634 ? 25.969 -13.975 -1.464 1.00 79.06 634 ASP A C 1
ATOM 4843 O O . ASP A 1 634 ? 24.925 -13.987 -2.112 1.00 79.06 634 ASP A O 1
ATOM 4847 N N . THR A 1 635 ? 25.962 -14.021 -0.129 1.00 81.12 635 THR A N 1
ATOM 4848 C CA . THR A 1 635 ? 24.743 -14.132 0.693 1.00 81.12 635 THR A CA 1
ATOM 4849 C C . THR A 1 635 ? 24.895 -13.346 2.001 1.00 81.12 635 THR A C 1
ATOM 4851 O O . THR A 1 635 ? 26.036 -13.125 2.428 1.00 81.12 635 THR A O 1
ATOM 4854 N N . PRO A 1 636 ? 23.790 -13.010 2.702 1.00 83.94 636 PRO A N 1
ATOM 4855 C CA . PRO A 1 636 ? 23.838 -12.345 4.010 1.00 83.94 636 PRO A CA 1
ATOM 4856 C C . PRO A 1 636 ? 24.809 -12.992 5.012 1.00 83.94 636 PRO A C 1
ATOM 4858 O O . PRO A 1 636 ? 25.594 -12.305 5.663 1.00 83.94 636 PRO A O 1
ATOM 4861 N N . ASN A 1 637 ? 24.857 -14.329 5.062 1.00 81.31 637 ASN A N 1
ATOM 4862 C CA . ASN A 1 637 ? 25.767 -15.074 5.945 1.00 81.31 637 ASN A CA 1
ATOM 4863 C C . ASN A 1 637 ? 27.261 -14.792 5.697 1.00 81.31 637 ASN A C 1
ATOM 4865 O O . ASN A 1 637 ? 28.056 -14.762 6.641 1.00 81.31 637 ASN A O 1
ATOM 4869 N N . HIS A 1 638 ? 27.641 -14.536 4.444 1.00 80.38 638 HIS A N 1
ATOM 4870 C CA . HIS A 1 638 ? 29.023 -14.268 4.043 1.00 80.38 638 HIS A CA 1
ATOM 4871 C C . HIS A 1 638 ? 29.420 -12.788 4.183 1.00 80.38 638 HIS A C 1
ATOM 4873 O O . HIS A 1 638 ? 30.572 -12.434 3.920 1.00 80.38 638 HIS A O 1
ATOM 4879 N N . ALA A 1 639 ? 28.506 -11.910 4.612 1.00 85.06 639 ALA A N 1
ATOM 4880 C CA . ALA A 1 639 ? 28.810 -10.505 4.861 1.00 85.06 639 ALA A CA 1
ATOM 4881 C C . ALA A 1 639 ? 29.821 -10.368 6.010 1.00 85.06 639 ALA A C 1
ATOM 4883 O O . ALA A 1 639 ? 29.561 -10.814 7.124 1.00 85.06 639 ALA A O 1
ATOM 4884 N N . LYS A 1 640 ? 30.971 -9.729 5.784 1.00 82.88 640 LYS A N 1
ATOM 4885 C CA . LYS A 1 640 ? 31.941 -9.464 6.869 1.00 82.88 640 LYS A CA 1
ATOM 4886 C C . LYS A 1 640 ? 31.578 -8.247 7.728 1.00 82.88 640 LYS A C 1
ATOM 4888 O O . LYS A 1 640 ? 32.130 -8.082 8.802 1.00 82.88 640 LYS A O 1
ATOM 4893 N N . TRP A 1 641 ? 30.670 -7.404 7.241 1.00 85.12 641 TRP A N 1
ATOM 4894 C CA . TRP A 1 641 ? 30.291 -6.116 7.834 1.00 85.12 641 TRP A CA 1
ATOM 4895 C C . TRP A 1 641 ? 28.933 -6.137 8.559 1.00 85.12 641 TRP A C 1
ATOM 4897 O O . TRP A 1 641 ? 28.499 -5.094 9.041 1.00 85.12 641 TRP A O 1
ATOM 4907 N N . LEU A 1 642 ? 28.266 -7.295 8.617 1.00 82.31 642 LEU A N 1
ATOM 4908 C CA . LEU A 1 642 ? 27.071 -7.519 9.439 1.00 82.31 642 LEU A CA 1
ATOM 4909 C C . LEU A 1 642 ? 27.457 -8.276 10.712 1.00 82.31 642 LEU A C 1
ATOM 4911 O O . LEU A 1 642 ? 28.252 -9.222 10.637 1.00 82.31 642 LEU A O 1
ATOM 4915 N N . THR A 1 643 ? 26.867 -7.901 11.847 1.00 81.81 643 THR A N 1
ATOM 4916 C CA . THR A 1 643 ? 27.015 -8.650 13.106 1.00 81.81 643 THR A CA 1
ATOM 4917 C C . THR A 1 643 ? 26.276 -9.999 13.035 1.00 81.81 643 THR A C 1
ATOM 4919 O O . THR A 1 643 ? 25.427 -10.196 12.156 1.00 81.81 643 THR A O 1
ATOM 4922 N N . PRO A 1 644 ? 26.589 -10.972 13.911 1.00 77.94 644 PRO A N 1
ATOM 4923 C CA . PRO A 1 644 ? 25.875 -12.248 13.962 1.00 77.94 644 PRO A CA 1
ATOM 4924 C C . PRO A 1 644 ? 24.356 -12.103 14.160 1.00 77.94 644 PRO A C 1
ATOM 4926 O O . PRO A 1 644 ? 23.598 -12.839 13.519 1.00 77.94 644 PRO A O 1
ATOM 4929 N N . GLU A 1 645 ? 23.901 -11.141 14.972 1.00 67.81 645 GLU A N 1
ATOM 4930 C CA . GLU A 1 645 ? 22.472 -10.864 15.165 1.00 67.81 645 GLU A CA 1
ATOM 4931 C C . GLU A 1 645 ? 21.836 -10.332 13.873 1.00 67.81 645 GLU A C 1
ATOM 4933 O O . GLU A 1 645 ? 20.852 -10.898 13.391 1.00 67.81 645 GLU A O 1
ATOM 4938 N N . GLN A 1 646 ? 22.466 -9.332 13.242 1.00 76.56 646 GLN A N 1
ATOM 4939 C CA . GLN A 1 646 ? 22.007 -8.725 11.987 1.00 76.56 646 GLN A CA 1
ATOM 4940 C C . GLN A 1 646 ? 21.903 -9.748 10.845 1.00 76.56 646 GLN A C 1
ATOM 4942 O O . GLN A 1 646 ? 20.947 -9.741 10.066 1.00 76.56 646 GLN A O 1
ATOM 4947 N N . LYS A 1 647 ? 22.869 -10.673 10.749 1.00 83.62 647 LYS A N 1
ATOM 4948 C CA . LYS A 1 647 ? 22.829 -11.779 9.776 1.00 83.62 647 LYS A CA 1
ATOM 4949 C C . LYS A 1 647 ? 21.641 -12.695 10.015 1.00 83.62 647 LYS A C 1
ATOM 4951 O O . LYS A 1 647 ? 20.930 -13.031 9.070 1.00 83.62 647 LYS A O 1
ATOM 4956 N N . THR A 1 648 ? 21.449 -13.106 11.264 1.00 75.62 648 THR A N 1
ATOM 4957 C CA . THR A 1 648 ? 20.391 -14.043 11.648 1.00 75.62 648 THR A CA 1
ATOM 4958 C C . THR A 1 648 ? 19.020 -13.436 11.380 1.00 75.62 648 THR A C 1
ATOM 4960 O O . THR A 1 648 ? 18.170 -14.091 10.776 1.00 75.62 648 THR A O 1
ATOM 4963 N N . TRP A 1 649 ? 18.829 -12.165 11.740 1.00 79.06 649 TRP A N 1
ATOM 4964 C CA . TRP A 1 649 ? 17.618 -11.415 11.425 1.00 79.06 649 TRP A CA 1
ATOM 4965 C C . TRP A 1 649 ? 17.368 -11.347 9.918 1.00 79.06 649 TRP A C 1
ATOM 4967 O O . TRP A 1 649 ? 16.318 -11.789 9.456 1.00 79.06 649 TRP A O 1
ATOM 4977 N N . LEU A 1 650 ? 18.350 -10.880 9.135 1.00 81.06 650 LEU A N 1
ATOM 4978 C CA . LEU A 1 650 ? 18.172 -10.670 7.697 1.00 81.06 650 LEU A CA 1
ATOM 4979 C C . LEU A 1 650 ? 17.849 -11.980 6.971 1.00 81.06 650 LEU A C 1
ATOM 4981 O O . LEU A 1 650 ? 16.967 -12.020 6.114 1.00 81.06 650 LEU A O 1
ATOM 4985 N N . VAL A 1 651 ? 18.528 -13.069 7.340 1.00 81.88 651 VAL A N 1
ATOM 4986 C CA . VAL A 1 651 ? 18.248 -14.401 6.795 1.00 81.88 651 VAL A CA 1
ATOM 4987 C C . VAL A 1 651 ? 16.846 -14.858 7.169 1.00 81.88 651 VAL A C 1
ATOM 4989 O O . VAL A 1 651 ? 16.114 -15.313 6.291 1.00 81.88 651 VAL A O 1
ATOM 4992 N N . ASN A 1 652 ? 16.443 -14.720 8.432 1.00 73.19 652 ASN A N 1
ATOM 4993 C CA . ASN A 1 652 ? 15.113 -15.127 8.876 1.00 73.19 652 ASN A CA 1
ATOM 4994 C C . ASN A 1 652 ? 14.015 -14.311 8.190 1.00 73.19 652 ASN A C 1
ATOM 4996 O O . ASN A 1 652 ? 13.028 -14.890 7.745 1.00 73.19 652 ASN A O 1
ATOM 5000 N N . GLN A 1 653 ? 14.206 -13.001 8.038 1.00 73.56 653 GLN A N 1
ATOM 5001 C CA . GLN A 1 653 ? 13.232 -12.114 7.413 1.00 73.56 653 GLN A CA 1
ATOM 5002 C C . GLN A 1 653 ? 13.078 -12.402 5.917 1.00 73.56 653 GLN A C 1
ATOM 5004 O O . GLN A 1 653 ? 11.968 -12.634 5.444 1.00 73.56 653 GLN A O 1
ATOM 5009 N N . VAL A 1 654 ? 14.189 -12.508 5.178 1.00 71.56 654 VAL A N 1
ATOM 5010 C CA . VAL A 1 654 ? 14.161 -12.890 3.755 1.00 71.56 654 VAL A CA 1
ATOM 5011 C C . VAL A 1 654 ? 13.580 -14.298 3.577 1.00 71.56 654 VAL A C 1
ATOM 5013 O O . VAL A 1 654 ? 12.855 -14.550 2.616 1.00 71.56 654 VAL A O 1
ATOM 5016 N N . THR A 1 655 ? 13.842 -15.220 4.509 1.00 69.25 655 THR A N 1
ATOM 5017 C CA . THR A 1 655 ? 13.269 -16.574 4.473 1.00 69.25 655 THR A CA 1
ATOM 5018 C C . THR A 1 655 ? 11.766 -16.566 4.757 1.00 69.25 655 THR A C 1
ATOM 5020 O O . THR A 1 655 ? 11.036 -17.255 4.055 1.00 69.25 655 THR A O 1
ATOM 5023 N N . ARG A 1 656 ? 11.272 -15.764 5.711 1.00 63.75 656 ARG A N 1
ATOM 5024 C CA . ARG A 1 656 ? 9.831 -15.580 5.988 1.00 63.75 656 ARG A CA 1
ATOM 5025 C C . ARG A 1 656 ? 9.087 -14.981 4.793 1.00 63.75 656 ARG A C 1
ATOM 5027 O O . ARG A 1 656 ? 8.042 -15.503 4.400 1.00 63.75 656 ARG A O 1
ATOM 5034 N N . ASP A 1 657 ? 9.665 -13.958 4.169 1.00 60.38 657 ASP A N 1
ATOM 5035 C CA . ASP A 1 657 ? 9.135 -13.341 2.946 1.00 60.38 657 ASP A CA 1
ATOM 5036 C C . ASP A 1 657 ? 9.070 -14.333 1.777 1.00 60.38 657 ASP A C 1
ATOM 5038 O O . ASP A 1 657 ? 8.209 -14.229 0.903 1.00 60.38 657 ASP A O 1
ATOM 5042 N N . ASN A 1 658 ? 9.977 -15.312 1.758 1.00 52.97 658 ASN A N 1
ATOM 5043 C CA . ASN A 1 658 ? 9.997 -16.372 0.756 1.00 52.97 658 ASN A CA 1
ATOM 5044 C C . ASN A 1 658 ? 9.132 -17.589 1.154 1.00 52.97 658 ASN A C 1
ATOM 5046 O O . ASN A 1 658 ? 8.720 -18.335 0.272 1.00 52.97 658 ASN A O 1
ATOM 5050 N N . ALA A 1 659 ? 8.823 -17.791 2.441 1.00 44.16 659 ALA A N 1
ATOM 5051 C CA . ALA A 1 659 ? 8.016 -18.908 2.951 1.00 44.16 659 ALA A CA 1
ATOM 5052 C C . ALA A 1 659 ? 6.506 -18.719 2.725 1.00 44.16 659 ALA A C 1
ATOM 5054 O O . ALA A 1 659 ? 5.772 -19.696 2.600 1.00 44.16 659 ALA A O 1
ATOM 5055 N N . SER A 1 660 ? 6.046 -17.469 2.621 1.00 34.56 660 SER A N 1
ATOM 5056 C CA . SER A 1 660 ? 4.674 -17.126 2.212 1.00 34.56 660 SER A CA 1
ATOM 5057 C C . SER A 1 660 ? 4.413 -17.372 0.715 1.00 34.56 660 SER A C 1
ATOM 5059 O O . SER A 1 660 ? 3.264 -17.356 0.278 1.00 34.56 660 SER A O 1
ATOM 5061 N N . ALA A 1 661 ? 5.450 -17.691 -0.069 1.00 38.25 661 ALA A N 1
ATOM 5062 C CA . ALA A 1 661 ? 5.313 -18.252 -1.407 1.00 38.25 661 ALA A CA 1
ATOM 5063 C C . ALA A 1 661 ? 5.167 -19.783 -1.316 1.00 38.25 661 ALA A C 1
ATOM 5065 O O . ALA A 1 661 ? 6.131 -20.529 -1.487 1.00 38.25 661 ALA A O 1
ATOM 5066 N N . ILE A 1 662 ? 3.949 -20.263 -1.043 1.00 29.97 662 ILE A N 1
ATOM 5067 C CA . ILE A 1 662 ? 3.613 -21.687 -1.168 1.00 29.97 662 ILE A CA 1
ATOM 5068 C C . ILE A 1 662 ? 3.709 -22.069 -2.647 1.00 29.97 662 ILE A C 1
ATOM 5070 O O . ILE A 1 662 ? 2.763 -21.907 -3.408 1.00 29.97 662 ILE A O 1
ATOM 5074 N N . VAL A 1 663 ? 4.859 -22.599 -3.052 1.00 33.00 663 VAL A N 1
ATOM 5075 C CA . VAL A 1 663 ? 4.998 -23.432 -4.244 1.00 33.00 663 VAL A CA 1
ATOM 5076 C C . VAL A 1 663 ? 5.944 -24.569 -3.882 1.00 33.00 663 VAL A C 1
ATOM 5078 O O . VAL A 1 663 ? 7.144 -24.373 -3.686 1.00 33.00 663 VAL A O 1
ATOM 5081 N N . GLY A 1 664 ? 5.376 -25.771 -3.768 1.00 27.88 664 GLY A N 1
ATOM 5082 C CA . GLY A 1 664 ? 6.132 -27.008 -3.617 1.00 27.88 664 GLY A CA 1
ATOM 5083 C C . GLY A 1 664 ? 7.154 -27.178 -4.742 1.00 27.88 664 GLY A C 1
ATOM 5084 O O . GLY A 1 664 ? 7.045 -26.572 -5.807 1.00 27.88 664 GLY A O 1
ATOM 5085 N N . HIS A 1 665 ? 8.146 -28.031 -4.506 1.00 31.30 665 HIS A N 1
ATOM 5086 C CA . HIS A 1 665 ? 9.274 -28.365 -5.386 1.00 31.30 665 HIS A CA 1
ATOM 5087 C C . HIS A 1 665 ? 8.923 -28.887 -6.812 1.00 31.30 665 HIS A C 1
ATOM 5089 O O . HIS A 1 665 ? 9.753 -29.548 -7.429 1.00 31.30 665 HIS A O 1
ATOM 5095 N N . GLN A 1 666 ? 7.731 -28.620 -7.368 1.00 30.34 666 GLN A N 1
ATOM 5096 C CA . GLN A 1 666 ? 7.235 -29.203 -8.622 1.00 30.34 666 GLN A CA 1
ATOM 5097 C C . GLN A 1 666 ? 6.676 -28.231 -9.688 1.00 30.34 666 GLN A C 1
ATOM 5099 O O . GLN A 1 666 ? 6.378 -28.695 -10.787 1.00 30.34 666 GLN A O 1
ATOM 5104 N N . HIS A 1 667 ? 6.582 -26.910 -9.480 1.00 37.94 667 HIS A N 1
ATOM 5105 C CA . HIS A 1 667 ? 6.143 -26.009 -10.568 1.00 37.94 667 HIS A CA 1
ATOM 5106 C C . HIS A 1 667 ? 7.323 -25.494 -11.417 1.00 37.94 667 HIS A C 1
ATOM 5108 O O . HIS A 1 667 ? 8.180 -24.748 -10.947 1.00 37.94 667 HIS A O 1
ATOM 5114 N N . SER A 1 668 ? 7.374 -25.926 -12.685 1.00 51.28 668 SER A N 1
ATOM 5115 C CA . SER A 1 668 ? 8.448 -25.603 -13.639 1.00 51.28 668 SER A CA 1
ATOM 5116 C C . SER A 1 668 ? 8.375 -24.156 -14.153 1.00 51.28 668 SER A C 1
ATOM 5118 O O . SER A 1 668 ? 7.287 -23.625 -14.349 1.00 51.28 668 SER A O 1
ATOM 5120 N N . TRP A 1 669 ? 9.525 -23.551 -14.474 1.00 54.03 669 TRP A N 1
ATOM 5121 C CA . TRP A 1 669 ? 9.666 -22.228 -15.116 1.00 54.03 669 TRP A CA 1
ATOM 5122 C C . TRP A 1 669 ? 8.788 -22.021 -16.369 1.00 54.03 669 TRP A C 1
ATOM 5124 O O . TRP A 1 669 ? 8.506 -20.887 -16.743 1.00 54.03 669 TRP A O 1
ATOM 5134 N N . VAL A 1 670 ? 8.319 -23.105 -16.995 1.00 57.34 670 VAL A N 1
ATOM 5135 C CA . VAL A 1 670 ? 7.444 -23.087 -18.175 1.00 57.34 670 VAL A CA 1
ATOM 5136 C C . VAL A 1 670 ? 6.036 -22.572 -17.851 1.00 57.34 670 VAL A C 1
ATOM 5138 O O . VAL A 1 670 ? 5.403 -21.965 -18.712 1.00 57.34 670 VAL A O 1
ATOM 5141 N N . SER A 1 671 ? 5.531 -22.756 -16.625 1.00 55.16 671 SER A N 1
ATOM 5142 C CA . SER A 1 671 ? 4.194 -22.262 -16.251 1.00 55.16 671 SER A CA 1
ATOM 5143 C C . SER A 1 671 ? 4.136 -20.732 -16.179 1.00 55.16 671 SER A C 1
ATOM 5145 O O . SER A 1 671 ? 3.121 -20.141 -16.540 1.00 55.16 671 SER A O 1
ATOM 5147 N N . ALA A 1 672 ? 5.244 -20.082 -15.808 1.00 55.47 672 ALA A N 1
ATOM 5148 C CA . ALA A 1 672 ? 5.371 -18.626 -15.812 1.00 55.47 672 ALA A CA 1
ATOM 5149 C C . ALA A 1 672 ? 5.218 -18.024 -17.221 1.00 55.47 672 ALA A C 1
ATOM 5151 O O . ALA A 1 672 ? 4.649 -16.947 -17.372 1.00 55.47 672 ALA A O 1
ATOM 5152 N N . LEU A 1 673 ? 5.650 -18.750 -18.261 1.00 61.94 673 LEU A N 1
ATOM 5153 C CA . LEU A 1 673 ? 5.576 -18.315 -19.664 1.00 61.94 673 LEU A CA 1
ATOM 5154 C C . LEU A 1 673 ? 4.152 -18.303 -20.230 1.00 61.94 673 LEU A C 1
ATOM 5156 O O . LEU A 1 673 ? 3.907 -17.680 -21.258 1.00 61.94 673 LEU A O 1
ATOM 5160 N N . ARG A 1 674 ? 3.217 -19.005 -19.583 1.00 65.88 674 ARG A N 1
ATOM 5161 C CA . ARG A 1 674 ? 1.804 -19.076 -19.989 1.00 65.88 674 ARG A CA 1
ATOM 5162 C C . ARG A 1 674 ? 0.906 -18.158 -19.164 1.00 65.88 674 ARG A C 1
ATOM 5164 O O . ARG A 1 674 ? -0.295 -18.091 -19.398 1.00 65.88 674 ARG A O 1
ATOM 5171 N N . ASN A 1 675 ? 1.469 -17.451 -18.188 1.00 66.31 675 ASN A N 1
ATOM 5172 C CA . ASN A 1 675 ? 0.702 -16.568 -17.328 1.00 66.31 675 ASN A CA 1
ATOM 5173 C C . ASN A 1 675 ? 0.313 -15.288 -18.094 1.00 66.31 675 ASN A C 1
ATOM 5175 O O . ASN A 1 675 ? 1.181 -14.541 -18.542 1.00 66.31 675 ASN A O 1
ATOM 5179 N N . LYS A 1 676 ? -0.993 -15.006 -18.211 1.00 66.31 676 LYS A N 1
ATOM 5180 C CA . LYS A 1 676 ? -1.518 -13.839 -18.947 1.00 66.31 676 LYS A CA 1
ATOM 5181 C C . LYS A 1 676 ? -1.014 -12.501 -18.389 1.00 66.31 676 LYS A C 1
ATOM 5183 O O . LYS A 1 676 ? -0.792 -11.576 -19.161 1.00 66.31 676 LYS A O 1
ATOM 5188 N N . ILE A 1 677 ? -0.800 -12.395 -17.073 1.00 67.62 677 ILE A N 1
ATOM 5189 C CA . ILE A 1 677 ? -0.235 -11.191 -16.439 1.00 67.62 677 ILE A CA 1
ATOM 5190 C C . ILE A 1 677 ? 1.218 -11.017 -16.875 1.00 67.62 677 ILE A C 1
ATOM 5192 O O . ILE A 1 677 ? 1.593 -9.924 -17.284 1.00 67.62 677 ILE A O 1
ATOM 5196 N N . VAL A 1 678 ? 2.016 -12.089 -16.849 1.00 75.62 678 VAL A N 1
ATOM 5197 C CA . VAL A 1 678 ? 3.411 -12.060 -17.316 1.00 75.62 678 VAL A CA 1
ATOM 5198 C C . VAL A 1 678 ? 3.470 -11.718 -18.804 1.00 75.62 678 VAL A C 1
ATOM 5200 O O . VAL A 1 678 ? 4.222 -10.832 -19.176 1.00 75.62 678 VAL A O 1
ATOM 5203 N N . LEU A 1 679 ? 2.641 -12.338 -19.648 1.00 82.75 679 LEU A N 1
ATOM 5204 C CA . LEU A 1 679 ? 2.583 -12.052 -21.088 1.00 82.75 679 LEU A CA 1
ATOM 5205 C C . LEU A 1 679 ? 2.158 -10.608 -21.391 1.00 82.75 679 LEU A C 1
ATOM 5207 O O . LEU A 1 679 ? 2.720 -9.980 -22.285 1.00 82.75 679 LEU A O 1
ATOM 5211 N N . LEU A 1 680 ? 1.198 -10.066 -20.641 1.00 80.06 680 LEU A N 1
ATOM 5212 C CA . LEU A 1 680 ? 0.738 -8.689 -20.813 1.00 80.06 680 LEU A CA 1
ATOM 5213 C C . LEU A 1 680 ? 1.784 -7.679 -20.325 1.00 80.06 680 LEU A C 1
ATOM 5215 O O . LEU A 1 680 ? 2.055 -6.708 -21.027 1.00 80.06 680 LEU A O 1
ATOM 5219 N N . LEU A 1 681 ? 2.426 -7.931 -19.179 1.00 83.19 681 LEU A N 1
ATOM 5220 C CA . LEU A 1 681 ? 3.564 -7.132 -18.714 1.00 83.19 681 LEU A CA 1
ATOM 5221 C C . LEU A 1 681 ? 4.732 -7.210 -19.707 1.00 83.19 681 LEU A C 1
ATOM 5223 O O . LEU A 1 681 ? 5.315 -6.177 -20.024 1.00 83.19 681 LEU A O 1
ATOM 5227 N N . SER A 1 682 ? 5.021 -8.389 -20.268 1.00 88.25 682 SER A N 1
ATOM 5228 C CA . SER A 1 682 ? 6.001 -8.568 -21.346 1.00 88.25 682 SER A CA 1
ATOM 5229 C C . SER A 1 682 ? 5.648 -7.751 -22.585 1.00 88.25 682 SER A C 1
ATOM 5231 O O . SER A 1 682 ? 6.537 -7.152 -23.180 1.00 88.25 682 SER A O 1
ATOM 5233 N N . LEU A 1 683 ? 4.371 -7.696 -22.976 1.00 90.62 683 LEU A N 1
ATOM 5234 C CA . LEU A 1 683 ? 3.921 -6.924 -24.135 1.00 90.62 683 LEU A CA 1
ATOM 5235 C C . LEU A 1 683 ? 4.038 -5.412 -23.896 1.00 90.62 683 LEU A C 1
ATOM 5237 O O . LEU A 1 683 ? 4.544 -4.704 -24.763 1.00 90.62 683 LEU A O 1
ATOM 5241 N N . VAL A 1 684 ? 3.628 -4.914 -22.724 1.00 90.56 684 VAL A N 1
ATOM 5242 C CA . VAL A 1 684 ? 3.804 -3.498 -22.349 1.00 90.56 684 VAL A CA 1
ATOM 5243 C C . VAL A 1 684 ? 5.290 -3.137 -22.319 1.00 90.56 684 VAL A C 1
ATOM 5245 O O . VAL A 1 684 ? 5.687 -2.127 -22.897 1.00 90.56 684 VAL A O 1
ATOM 5248 N N . TRP A 1 685 ? 6.123 -3.987 -21.712 1.00 91.25 685 TRP A N 1
ATOM 5249 C CA . TRP A 1 685 ? 7.573 -3.794 -21.655 1.00 91.25 685 TRP A CA 1
ATOM 5250 C C . TRP A 1 685 ? 8.216 -3.827 -23.046 1.00 91.25 685 TRP A C 1
ATOM 5252 O O . TRP A 1 685 ? 9.054 -2.988 -23.362 1.00 91.25 685 TRP A O 1
ATOM 5262 N N . PHE A 1 686 ? 7.776 -4.736 -23.919 1.00 93.88 686 PHE A N 1
ATOM 5263 C CA . PHE A 1 686 ? 8.208 -4.806 -25.315 1.00 93.88 686 PHE A CA 1
ATOM 5264 C C . PHE A 1 686 ? 7.840 -3.557 -26.110 1.00 93.88 686 PHE A C 1
ATOM 5266 O O . PHE A 1 686 ? 8.680 -3.029 -26.831 1.00 93.88 686 PHE A O 1
ATOM 5273 N N . LEU A 1 687 ? 6.614 -3.053 -25.971 1.00 94.31 687 LEU A N 1
ATOM 5274 C CA . LEU A 1 687 ? 6.176 -1.845 -26.670 1.00 94.31 687 LEU A CA 1
ATOM 5275 C C . LEU A 1 687 ? 6.899 -0.598 -26.149 1.00 94.31 687 LEU A C 1
ATOM 5277 O O . LEU A 1 687 ? 7.314 0.244 -26.943 1.00 94.31 687 LEU A O 1
ATOM 5281 N N . GLN A 1 688 ? 7.149 -0.516 -24.840 1.00 93.75 688 GLN A N 1
ATOM 5282 C CA . GLN A 1 688 ? 7.998 0.525 -24.256 1.00 93.75 688 GLN A CA 1
ATOM 5283 C C . GLN A 1 688 ? 9.440 0.456 -24.784 1.00 93.75 688 GLN A C 1
ATOM 5285 O O . GLN A 1 688 ? 10.062 1.496 -25.035 1.00 93.75 688 GLN A O 1
ATOM 5290 N N . ALA A 1 689 ? 9.956 -0.755 -25.032 1.00 91.94 689 ALA A N 1
ATOM 5291 C CA . ALA A 1 689 ? 11.301 -0.968 -25.556 1.00 91.94 689 ALA A CA 1
ATOM 5292 C C . ALA A 1 689 ? 11.531 -0.330 -26.937 1.00 91.94 689 ALA A C 1
ATOM 5294 O O . ALA A 1 689 ? 12.670 -0.008 -27.273 1.00 91.94 689 ALA A O 1
ATOM 5295 N N . PHE A 1 690 ? 10.479 -0.061 -27.721 1.00 93.19 690 PHE A N 1
ATOM 5296 C CA . PHE A 1 690 ? 10.605 0.704 -28.969 1.00 93.19 690 PHE A CA 1
ATOM 5297 C C . PHE A 1 690 ? 11.072 2.135 -28.703 1.00 93.19 690 PHE A C 1
ATOM 5299 O O . PHE A 1 690 ? 11.950 2.635 -29.406 1.00 93.19 690 PHE A O 1
ATOM 5306 N N . GLY A 1 691 ? 10.513 2.783 -27.678 1.00 89.62 691 GLY A N 1
ATOM 5307 C CA . GLY A 1 691 ? 10.928 4.118 -27.266 1.00 89.62 691 GLY A CA 1
ATOM 5308 C C . GLY A 1 691 ? 12.312 4.098 -26.635 1.00 89.62 691 GLY A C 1
ATOM 5309 O O . GLY A 1 691 ? 13.181 4.870 -27.031 1.00 89.62 691 GLY A O 1
ATOM 5310 N N . SER A 1 692 ? 12.551 3.199 -25.676 1.00 88.50 692 SER A N 1
ATOM 5311 C CA . SER A 1 692 ? 13.817 3.202 -24.934 1.00 88.50 692 SER A CA 1
ATOM 5312 C C . SER A 1 692 ? 15.008 2.736 -25.778 1.00 88.50 692 SER A C 1
ATOM 5314 O O . SER A 1 692 ? 16.042 3.396 -25.747 1.00 88.50 692 SER A O 1
ATOM 5316 N N . ILE A 1 693 ? 14.888 1.678 -26.585 1.00 88.88 693 ILE A N 1
ATOM 5317 C CA . ILE A 1 693 ? 15.980 1.204 -27.456 1.00 88.88 693 ILE A CA 1
ATOM 5318 C C . ILE A 1 693 ? 16.069 2.042 -28.736 1.00 88.88 693 ILE A C 1
ATOM 5320 O O . ILE A 1 693 ? 17.157 2.476 -29.121 1.00 88.88 693 ILE A O 1
ATOM 5324 N N . GLY A 1 694 ? 14.934 2.283 -29.399 1.00 83.81 694 GLY A N 1
ATOM 5325 C CA . GLY A 1 694 ? 14.893 2.954 -30.699 1.00 83.81 694 GLY A CA 1
ATOM 5326 C C . GLY A 1 694 ? 15.343 4.409 -30.644 1.00 83.81 694 GLY A C 1
ATOM 5327 O O . GLY A 1 694 ? 16.104 4.836 -31.509 1.00 83.81 694 GLY A O 1
ATOM 5328 N N . ILE A 1 695 ? 14.927 5.160 -29.618 1.00 84.31 695 ILE A N 1
ATOM 5329 C CA . ILE A 1 695 ? 15.363 6.551 -29.462 1.00 84.31 695 ILE A CA 1
ATOM 5330 C C . ILE A 1 695 ? 16.817 6.576 -28.992 1.00 84.31 695 ILE A C 1
ATOM 5332 O O . ILE A 1 695 ? 17.644 7.174 -29.667 1.00 84.31 695 ILE A O 1
ATOM 5336 N N . THR A 1 696 ? 17.171 5.879 -27.908 1.00 85.06 696 THR A N 1
ATOM 5337 C CA . THR A 1 696 ? 18.516 5.973 -27.304 1.00 85.06 696 THR A CA 1
ATOM 5338 C C . THR A 1 696 ? 19.640 5.627 -28.284 1.00 85.06 696 THR A C 1
ATOM 5340 O O . THR A 1 696 ? 20.635 6.343 -28.343 1.00 85.06 696 THR A O 1
ATOM 5343 N N . LEU A 1 697 ? 19.484 4.578 -29.102 1.00 87.31 697 LEU A N 1
ATOM 5344 C CA . LEU A 1 697 ? 20.551 4.132 -30.008 1.00 87.31 697 LEU A CA 1
ATOM 5345 C C . LEU A 1 697 ? 20.697 4.980 -31.279 1.00 87.31 697 LEU A C 1
ATOM 5347 O O . LEU A 1 697 ? 21.745 4.936 -31.919 1.00 87.31 697 LEU A O 1
ATOM 5351 N N . PHE A 1 698 ? 19.677 5.756 -31.648 1.00 89.81 698 PHE A N 1
ATOM 5352 C CA . PHE A 1 698 ? 19.694 6.590 -32.854 1.00 89.81 698 PHE A CA 1
ATOM 5353 C C . PHE A 1 698 ? 19.650 8.091 -32.555 1.00 89.81 698 PHE A C 1
ATOM 5355 O O . PHE A 1 698 ? 19.864 8.884 -33.470 1.00 89.81 698 PHE A O 1
ATOM 5362 N N . LEU A 1 699 ? 19.425 8.504 -31.304 1.00 89.81 699 LEU A N 1
ATOM 5363 C CA . LEU A 1 699 ? 19.256 9.904 -30.912 1.00 89.81 699 LEU A CA 1
ATOM 5364 C C . LEU A 1 699 ? 20.418 10.802 -31.374 1.00 89.81 699 LEU A C 1
ATOM 5366 O O . LEU A 1 699 ? 20.131 11.824 -32.000 1.00 89.81 699 LEU A O 1
ATOM 5370 N N . PRO A 1 700 ? 21.707 10.439 -31.196 1.00 90.81 700 PRO A N 1
ATOM 5371 C CA . PRO A 1 700 ? 22.809 11.261 -31.699 1.00 90.81 700 PRO A CA 1
ATOM 5372 C C . PRO A 1 700 ? 22.805 11.407 -33.228 1.00 90.81 700 PRO A C 1
ATOM 5374 O O . PRO A 1 700 ? 23.075 12.486 -33.750 1.00 90.81 700 PRO A O 1
ATOM 5377 N N . LEU A 1 701 ? 22.456 10.345 -33.966 1.00 89.06 701 LEU A N 1
ATOM 5378 C CA . LEU A 1 701 ? 22.361 10.370 -35.431 1.00 89.06 701 LEU A CA 1
ATOM 5379 C C . LEU A 1 701 ? 21.157 11.191 -35.918 1.00 89.06 701 LEU A C 1
ATOM 5381 O O . LEU A 1 701 ? 21.262 11.891 -36.926 1.00 89.06 701 LEU A O 1
ATOM 5385 N N . ILE A 1 702 ? 20.030 11.127 -35.202 1.00 88.69 702 ILE A N 1
ATOM 5386 C CA . ILE A 1 702 ? 18.842 11.951 -35.459 1.00 88.69 702 ILE A CA 1
ATOM 5387 C C . ILE A 1 702 ? 19.201 13.427 -35.259 1.00 88.69 702 ILE A C 1
ATOM 5389 O O . ILE A 1 702 ? 18.997 14.226 -36.172 1.00 88.69 702 ILE A O 1
ATOM 5393 N N . LEU A 1 703 ? 19.825 13.779 -34.132 1.00 88.75 703 LEU A N 1
ATOM 5394 C CA . LEU A 1 703 ? 20.253 15.151 -33.845 1.00 88.75 703 LEU A CA 1
ATOM 5395 C C . LEU A 1 703 ? 21.307 15.653 -34.843 1.00 88.75 703 LEU A C 1
ATOM 5397 O O . LEU A 1 703 ? 21.187 16.775 -35.330 1.00 88.75 703 LEU A O 1
ATOM 5401 N N . LYS A 1 704 ? 22.279 14.816 -35.236 1.00 86.81 704 LYS A N 1
ATOM 5402 C CA . LYS A 1 704 ? 23.262 15.154 -36.284 1.00 86.81 704 LYS A CA 1
ATOM 5403 C C . LYS A 1 704 ? 22.603 15.442 -37.634 1.00 86.81 704 LYS A C 1
ATOM 5405 O O . LYS A 1 704 ? 23.078 16.295 -38.374 1.00 86.81 704 LYS A O 1
ATOM 5410 N N . SER A 1 705 ? 21.503 14.757 -37.955 1.00 82.12 705 SER A N 1
ATOM 5411 C CA . SER A 1 705 ? 20.740 15.034 -39.179 1.00 82.12 705 SER A CA 1
ATOM 5412 C C . SER A 1 705 ? 19.914 16.324 -39.116 1.00 82.12 705 SER A C 1
ATOM 5414 O O . SER A 1 705 ? 19.569 16.862 -40.164 1.00 82.12 705 SER A O 1
ATOM 5416 N N . MET A 1 706 ? 19.621 16.827 -37.911 1.00 79.00 706 MET A N 1
ATOM 5417 C CA . MET A 1 706 ? 18.899 18.084 -37.687 1.00 79.00 706 MET A CA 1
ATOM 5418 C C . MET A 1 706 ? 19.842 19.292 -37.600 1.00 79.00 706 MET A C 1
ATOM 5420 O O . MET A 1 706 ? 19.490 20.375 -38.057 1.00 79.00 706 MET A O 1
ATOM 5424 N N . VAL A 1 707 ? 21.046 19.121 -37.039 1.00 79.31 707 VAL A N 1
ATOM 5425 C CA . VAL A 1 707 ? 21.997 20.216 -36.787 1.00 79.31 707 VAL A CA 1
ATOM 5426 C C . VAL A 1 707 ? 23.371 19.891 -37.393 1.00 79.31 707 VAL A C 1
ATOM 5428 O O . VAL A 1 707 ? 24.286 19.439 -36.708 1.00 79.31 707 VAL A O 1
ATOM 5431 N N . VAL A 1 708 ? 23.495 20.102 -38.708 1.00 68.19 708 VAL A N 1
ATOM 5432 C CA . VAL A 1 708 ? 24.596 19.584 -39.549 1.00 68.19 708 VAL A CA 1
ATOM 5433 C C . VAL A 1 708 ? 25.974 20.195 -39.228 1.00 68.19 708 VAL A C 1
ATOM 5435 O O . VAL A 1 708 ? 26.978 19.496 -39.342 1.00 68.19 708 VAL A O 1
ATOM 5438 N N . ASP A 1 709 ? 26.032 21.446 -38.758 1.00 76.88 709 ASP A N 1
ATOM 5439 C CA . ASP A 1 709 ? 27.289 22.203 -38.575 1.00 76.88 709 ASP A CA 1
ATOM 5440 C C . ASP A 1 709 ? 27.845 22.199 -37.134 1.00 76.88 709 ASP A C 1
ATOM 5442 O O . ASP A 1 709 ? 28.683 23.029 -36.779 1.00 76.88 709 ASP A O 1
ATOM 5446 N N . GLN A 1 710 ? 27.369 21.304 -36.265 1.00 84.81 710 GLN A N 1
ATOM 5447 C CA . GLN A 1 710 ? 27.798 21.251 -34.860 1.00 84.81 710 GLN A CA 1
ATOM 5448 C C . GLN A 1 710 ? 28.838 20.159 -34.600 1.00 84.81 710 GLN A C 1
ATOM 5450 O O . GLN A 1 710 ? 28.881 19.127 -35.269 1.00 84.81 710 GLN A O 1
ATOM 5455 N N . SER A 1 711 ? 29.678 20.372 -33.582 1.00 86.75 711 SER A N 1
ATOM 5456 C CA . SER A 1 711 ? 30.672 19.377 -33.174 1.00 86.75 711 SER A CA 1
ATOM 5457 C C . SER A 1 711 ? 30.007 18.127 -32.584 1.00 86.75 711 SER A C 1
ATOM 5459 O O . SER A 1 711 ? 28.925 18.193 -31.992 1.00 86.75 711 SER A O 1
ATOM 5461 N N . ASN A 1 712 ? 30.680 16.974 -32.686 1.00 85.50 712 ASN A N 1
ATOM 5462 C CA . ASN A 1 712 ? 30.189 15.722 -32.094 1.00 85.50 712 ASN A CA 1
ATOM 5463 C C . ASN A 1 712 ? 29.966 15.859 -30.572 1.00 85.50 712 ASN A C 1
ATOM 5465 O O . ASN A 1 712 ? 29.036 15.260 -30.035 1.00 85.50 712 ASN A O 1
ATOM 5469 N N . PHE A 1 713 ? 30.759 16.692 -29.888 1.00 87.25 713 PHE A N 1
ATOM 5470 C CA . PHE A 1 713 ? 30.555 17.017 -28.475 1.00 87.25 713 PHE A CA 1
ATOM 5471 C C . PHE A 1 713 ? 29.219 17.732 -28.228 1.00 87.25 713 PHE A C 1
ATOM 5473 O O . PHE A 1 713 ? 28.447 17.291 -27.381 1.00 87.25 713 PHE A O 1
ATOM 5480 N N . VAL A 1 714 ? 28.899 18.781 -28.997 1.00 88.94 714 VAL A N 1
ATOM 5481 C CA . VAL A 1 714 ? 27.625 19.514 -28.856 1.00 88.94 714 VAL A CA 1
ATOM 5482 C C . VAL A 1 714 ? 26.433 18.595 -29.120 1.00 88.94 714 VAL A C 1
ATOM 5484 O O . VAL A 1 714 ? 25.479 18.596 -28.345 1.00 88.94 714 VAL A O 1
ATOM 5487 N N . ILE A 1 715 ? 26.505 17.757 -30.159 1.00 89.88 715 ILE A N 1
ATOM 5488 C CA . ILE A 1 715 ? 25.462 16.763 -30.466 1.00 89.88 715 ILE A CA 1
ATOM 5489 C C . ILE A 1 715 ? 25.260 15.801 -29.287 1.00 89.88 715 ILE A C 1
ATOM 5491 O O . ILE A 1 715 ? 24.125 15.478 -28.941 1.00 89.88 715 ILE A O 1
ATOM 5495 N N . SER A 1 716 ? 26.347 15.381 -28.638 1.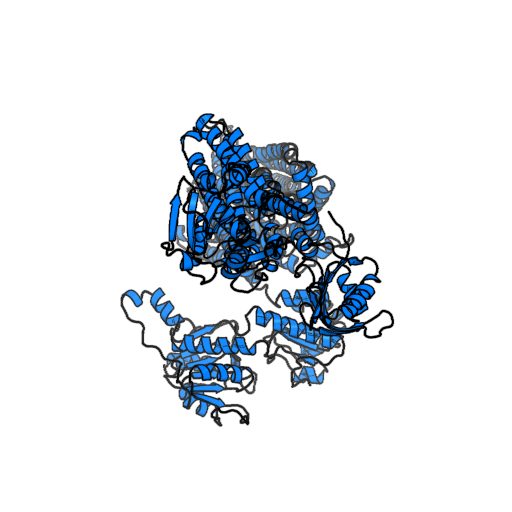00 89.75 716 SER A N 1
ATOM 5496 C CA . SER A 1 716 ? 26.295 14.464 -27.494 1.00 89.75 716 SER A CA 1
ATOM 5497 C C . SER A 1 716 ? 25.722 15.124 -26.233 1.00 89.75 716 SER A C 1
ATOM 5499 O O . SER A 1 716 ? 24.951 14.498 -25.510 1.00 89.75 716 SER A O 1
ATOM 5501 N N . VAL A 1 717 ? 26.023 16.406 -25.996 1.00 90.94 717 VAL A N 1
ATOM 5502 C CA . VAL A 1 717 ? 25.413 17.195 -24.909 1.00 90.94 717 VAL A CA 1
ATOM 5503 C C . VAL A 1 717 ? 23.913 17.375 -25.141 1.00 90.94 717 VAL A C 1
ATOM 5505 O O . VAL A 1 717 ? 23.126 17.173 -24.220 1.00 90.94 717 VAL A O 1
ATOM 5508 N N . LEU A 1 718 ? 23.493 17.687 -26.372 1.00 91.38 718 LEU A N 1
ATOM 5509 C CA . LEU A 1 718 ? 22.071 17.763 -26.722 1.00 91.38 718 LEU A CA 1
ATOM 5510 C C . LEU A 1 718 ? 21.377 16.401 -26.545 1.00 91.38 718 LEU A C 1
ATOM 5512 O O . LEU A 1 718 ? 20.276 16.331 -26.008 1.00 91.38 718 LEU A O 1
ATOM 5516 N N . ALA A 1 719 ? 22.037 15.297 -26.897 1.00 91.00 719 ALA A N 1
ATOM 5517 C CA . ALA A 1 719 ? 21.496 13.958 -26.669 1.00 91.00 719 ALA A CA 1
ATOM 5518 C C . ALA A 1 719 ? 21.318 13.617 -25.173 1.00 91.00 719 ALA A C 1
ATOM 5520 O O . ALA A 1 719 ? 20.475 12.785 -24.847 1.00 91.00 719 ALA A O 1
ATOM 5521 N N . ALA A 1 720 ? 22.061 14.261 -24.266 1.00 91.75 720 ALA A N 1
ATOM 5522 C CA . ALA A 1 720 ? 21.985 14.026 -22.822 1.00 91.75 720 ALA A CA 1
ATOM 5523 C C . ALA A 1 720 ? 20.802 14.733 -22.135 1.00 91.75 720 ALA A C 1
ATOM 5525 O O . ALA A 1 720 ? 20.257 14.215 -21.158 1.00 91.75 720 ALA A O 1
ATOM 5526 N N . VAL A 1 721 ? 20.369 15.895 -22.644 1.00 93.00 721 VAL A N 1
ATOM 5527 C CA . VAL A 1 721 ? 19.307 16.718 -22.025 1.00 93.00 721 VAL A CA 1
ATOM 5528 C C . VAL A 1 721 ? 17.990 15.953 -21.812 1.00 93.00 721 VAL A C 1
ATOM 5530 O O . VAL A 1 721 ? 17.459 16.025 -20.702 1.00 93.00 721 VAL A O 1
ATOM 5533 N N . PRO A 1 722 ? 17.455 15.183 -22.785 1.00 92.94 722 PRO A N 1
ATOM 5534 C CA . PRO A 1 722 ? 16.230 14.404 -22.587 1.00 92.94 722 PRO A CA 1
ATOM 5535 C C . PRO A 1 722 ? 16.282 13.456 -21.378 1.00 92.94 722 PRO A C 1
ATOM 5537 O O . PRO A 1 722 ? 15.282 13.271 -20.683 1.00 92.94 722 PRO A O 1
ATOM 5540 N N . PHE A 1 723 ? 17.456 12.896 -21.077 1.00 91.19 723 PHE A N 1
ATOM 5541 C CA . PHE A 1 723 ? 17.632 11.963 -19.965 1.00 91.19 723 PHE A CA 1
ATOM 5542 C C . PHE A 1 723 ? 17.658 12.659 -18.593 1.00 91.19 723 PHE A C 1
ATOM 5544 O O . PHE A 1 723 ? 17.288 12.047 -17.594 1.00 91.19 723 PHE A O 1
ATOM 5551 N N . ILE A 1 724 ? 17.985 13.956 -18.526 1.00 90.50 724 ILE A N 1
ATOM 5552 C CA . ILE A 1 724 ? 17.838 14.749 -17.291 1.00 90.50 724 ILE A CA 1
ATOM 5553 C C . ILE A 1 724 ? 16.355 14.831 -16.903 1.00 90.50 724 ILE A C 1
ATOM 5555 O O . ILE A 1 724 ? 15.988 14.607 -15.749 1.00 90.50 724 ILE A O 1
ATOM 5559 N N . PHE A 1 725 ? 15.485 15.089 -17.883 1.00 90.19 725 PHE A N 1
ATOM 5560 C CA . PHE A 1 725 ? 14.038 15.131 -17.670 1.00 90.19 725 PHE A CA 1
ATOM 5561 C C . PHE A 1 725 ? 13.453 13.745 -17.388 1.00 90.19 725 PHE A C 1
ATOM 5563 O O . PHE A 1 725 ? 12.552 13.632 -16.560 1.00 90.19 725 PHE A O 1
ATOM 5570 N N . ALA A 1 726 ? 14.001 12.685 -17.991 1.00 90.56 726 ALA A N 1
ATOM 5571 C CA . ALA A 1 726 ? 13.648 11.310 -17.640 1.00 90.56 726 ALA A CA 1
ATOM 5572 C C . ALA A 1 726 ? 13.867 11.015 -16.148 1.00 90.56 726 ALA A C 1
ATOM 5574 O O . ALA A 1 726 ? 12.961 10.477 -15.513 1.00 90.56 726 ALA A O 1
ATOM 5575 N N . CYS A 1 727 ? 14.992 11.437 -15.553 1.00 86.88 727 CYS A N 1
ATOM 5576 C CA . CYS A 1 727 ? 15.215 11.301 -14.107 1.00 86.88 727 CYS A CA 1
ATOM 5577 C C . CYS A 1 727 ? 14.131 12.014 -13.278 1.00 86.88 727 CYS A C 1
ATOM 5579 O O . CYS A 1 727 ? 13.591 11.432 -12.335 1.00 86.88 727 CYS A O 1
ATOM 5581 N N . LEU A 1 728 ? 13.782 13.254 -13.642 1.00 89.31 728 LEU A N 1
ATOM 5582 C CA . LEU A 1 728 ? 12.741 14.022 -12.950 1.00 89.31 728 LEU A CA 1
ATOM 5583 C C . LEU A 1 728 ? 11.377 13.327 -13.053 1.00 89.31 728 LEU A C 1
ATOM 5585 O O . LEU A 1 728 ? 10.690 13.150 -12.048 1.00 89.31 728 LEU A O 1
ATOM 5589 N N . PHE A 1 729 ? 10.988 12.895 -14.252 1.00 91.50 729 PHE A N 1
ATOM 5590 C CA . PHE A 1 729 ? 9.664 12.322 -14.488 1.00 91.50 729 PHE A CA 1
ATOM 5591 C C . PHE A 1 729 ? 9.530 10.932 -13.863 1.00 91.50 729 PHE A C 1
ATOM 5593 O O . PHE A 1 729 ? 8.477 10.623 -13.312 1.00 91.50 729 PHE A O 1
ATOM 5600 N N . MET A 1 730 ? 10.597 10.124 -13.862 1.00 88.25 730 MET A N 1
ATOM 5601 C CA . MET A 1 730 ? 10.655 8.871 -13.100 1.00 88.25 730 MET A CA 1
ATOM 5602 C C . MET A 1 730 ? 10.392 9.105 -11.612 1.00 88.25 730 MET A C 1
ATOM 5604 O O . MET A 1 730 ? 9.574 8.400 -11.020 1.00 88.25 730 MET A O 1
ATOM 5608 N N . TYR A 1 731 ? 11.049 10.103 -11.014 1.00 83.19 731 TYR A N 1
ATOM 5609 C CA . TYR A 1 731 ? 10.873 10.423 -9.599 1.00 83.19 731 TYR A CA 1
ATOM 5610 C C . TYR A 1 731 ? 9.439 10.875 -9.288 1.00 83.19 731 TYR A C 1
ATOM 5612 O O . TYR A 1 731 ? 8.802 10.326 -8.387 1.00 83.19 731 TYR A O 1
ATOM 5620 N N . PHE A 1 732 ? 8.904 11.836 -10.049 1.00 87.06 732 PHE A N 1
ATOM 5621 C CA . PHE A 1 732 ? 7.559 12.364 -9.808 1.00 87.06 732 PHE A CA 1
ATOM 5622 C C . PHE A 1 732 ? 6.458 11.333 -10.089 1.00 87.06 732 PHE A C 1
ATOM 5624 O O . PHE A 1 732 ? 5.561 11.176 -9.260 1.00 87.06 732 PHE A O 1
ATOM 5631 N N . ASN A 1 733 ? 6.536 10.593 -11.201 1.00 88.31 733 ASN A N 1
ATOM 5632 C CA . ASN A 1 733 ? 5.541 9.575 -11.550 1.00 88.31 733 ASN A CA 1
ATOM 5633 C C . ASN A 1 733 ? 5.563 8.403 -10.559 1.00 88.31 733 ASN A C 1
ATOM 5635 O O . ASN A 1 733 ? 4.507 7.960 -10.115 1.00 88.31 733 ASN A O 1
ATOM 5639 N N . GLY A 1 734 ? 6.755 7.948 -10.148 1.00 75.38 734 GLY A N 1
ATOM 5640 C CA . GLY A 1 734 ? 6.900 6.916 -9.119 1.00 75.38 734 GLY A CA 1
ATOM 5641 C C . GLY A 1 734 ? 6.299 7.350 -7.780 1.00 75.38 734 GLY A C 1
ATOM 5642 O O . GLY A 1 734 ? 5.449 6.654 -7.231 1.00 75.38 734 GLY A O 1
ATOM 5643 N N . ARG A 1 735 ? 6.659 8.548 -7.295 1.00 76.31 735 ARG A N 1
ATOM 5644 C CA . ARG A 1 735 ? 6.141 9.089 -6.029 1.00 76.31 735 ARG A CA 1
ATOM 5645 C C . ARG A 1 735 ? 4.623 9.277 -6.054 1.00 76.31 735 ARG A C 1
ATOM 5647 O O . ARG A 1 735 ? 3.955 8.925 -5.087 1.00 76.31 735 ARG A O 1
ATOM 5654 N N . HIS A 1 736 ? 4.073 9.826 -7.137 1.00 78.56 736 HIS A N 1
ATOM 5655 C CA . HIS A 1 736 ? 2.626 10.002 -7.266 1.00 78.56 736 HIS A CA 1
ATOM 5656 C C . HIS A 1 736 ? 1.897 8.655 -7.340 1.00 78.56 736 HIS A C 1
ATOM 5658 O O . HIS A 1 736 ? 0.846 8.500 -6.720 1.00 78.56 736 HIS A O 1
ATOM 5664 N N . SER A 1 737 ? 2.479 7.663 -8.022 1.00 78.62 737 SER A N 1
ATOM 5665 C CA . SER A 1 737 ? 1.939 6.302 -8.072 1.00 78.62 737 SER A CA 1
ATOM 5666 C C . SER A 1 737 ? 1.877 5.647 -6.696 1.00 78.62 737 SER A C 1
ATOM 5668 O O . SER A 1 737 ? 0.886 4.995 -6.381 1.00 78.62 737 SER A O 1
ATOM 5670 N N . ASP A 1 738 ? 2.894 5.843 -5.857 1.00 66.38 738 ASP A N 1
ATOM 5671 C CA . ASP A 1 738 ? 2.907 5.292 -4.499 1.00 66.38 738 ASP A CA 1
ATOM 5672 C C . ASP A 1 738 ? 1.890 5.980 -3.570 1.00 66.38 738 ASP A C 1
ATOM 5674 O O . ASP A 1 738 ? 1.303 5.318 -2.712 1.00 66.38 738 ASP A O 1
ATOM 5678 N N . ILE A 1 739 ? 1.640 7.283 -3.758 1.00 58.03 739 ILE A N 1
ATOM 5679 C CA . ILE A 1 739 ? 0.646 8.046 -2.980 1.00 58.03 739 ILE A CA 1
ATOM 5680 C C . ILE A 1 739 ? -0.784 7.662 -3.382 1.00 58.03 739 ILE A C 1
ATOM 5682 O O . ILE A 1 739 ? -1.618 7.404 -2.517 1.00 58.03 739 ILE A O 1
ATOM 5686 N N . THR A 1 740 ? -1.073 7.626 -4.683 1.00 54.28 740 THR A N 1
ATOM 5687 C CA . THR A 1 740 ? -2.437 7.414 -5.205 1.00 54.28 740 THR A CA 1
ATOM 5688 C C . THR A 1 740 ? -2.816 5.944 -5.339 1.00 54.28 740 THR A C 1
ATOM 5690 O O . THR A 1 740 ? -3.995 5.609 -5.317 1.00 54.28 740 THR A O 1
ATOM 5693 N N . ARG A 1 741 ? -1.827 5.049 -5.464 1.00 59.62 741 ARG A N 1
ATOM 5694 C CA . ARG A 1 741 ? -1.995 3.613 -5.754 1.00 59.62 741 ARG A CA 1
ATOM 5695 C C . ARG A 1 741 ? -2.718 3.311 -7.076 1.00 59.62 741 ARG A C 1
ATOM 5697 O O . ARG A 1 741 ? -3.070 2.162 -7.337 1.00 59.62 741 ARG A O 1
ATOM 5704 N N . GLU A 1 742 ? -2.855 4.293 -7.966 1.00 67.44 742 GLU A N 1
ATOM 5705 C CA . GLU A 1 742 ? -3.504 4.168 -9.279 1.00 67.44 742 GLU A CA 1
ATOM 5706 C C . GLU A 1 742 ? -2.545 3.583 -10.334 1.00 67.44 742 GLU A C 1
ATOM 5708 O O . GLU A 1 742 ? -2.182 4.221 -11.326 1.00 67.44 742 GLU A O 1
ATOM 5713 N N . ARG A 1 743 ? -2.071 2.351 -10.101 1.00 71.75 743 ARG A N 1
ATOM 5714 C CA . ARG A 1 743 ? -0.977 1.741 -10.879 1.00 71.75 743 ARG A CA 1
ATOM 5715 C C . ARG A 1 743 ? -1.196 1.782 -12.410 1.00 71.75 743 ARG A C 1
ATOM 5717 O O . ARG A 1 743 ? -0.247 2.154 -13.098 1.00 71.75 743 ARG A O 1
ATOM 5724 N N . PRO A 1 744 ? -2.385 1.490 -12.978 1.00 79.56 744 PRO A N 1
ATOM 5725 C CA . PRO A 1 744 ? -2.554 1.465 -14.441 1.00 79.56 744 PRO A CA 1
ATOM 5726 C C . PRO A 1 744 ? -2.454 2.821 -15.139 1.00 79.56 744 PRO A C 1
ATOM 5728 O O . PRO A 1 744 ? -1.871 2.902 -16.220 1.00 79.56 744 PRO A O 1
ATOM 5731 N N . LEU A 1 745 ? -2.922 3.906 -14.513 1.00 81.75 745 LEU A N 1
ATOM 5732 C CA . LEU A 1 745 ? -2.760 5.253 -15.073 1.00 81.75 745 LEU A CA 1
ATOM 5733 C C . LEU A 1 745 ? -1.282 5.651 -15.114 1.00 81.75 745 LEU A C 1
ATOM 5735 O O . LEU A 1 745 ? -0.795 6.159 -16.122 1.00 81.75 745 LEU A O 1
ATOM 5739 N N . HIS A 1 746 ? -0.549 5.328 -14.050 1.00 84.75 746 HIS A N 1
ATOM 5740 C CA . HIS A 1 746 ? 0.883 5.591 -13.934 1.00 84.75 746 HIS A CA 1
ATOM 5741 C C . HIS A 1 746 ? 1.768 4.727 -14.839 1.00 84.75 746 HIS A C 1
ATOM 5743 O O . HIS A 1 746 ? 2.912 5.105 -15.106 1.00 84.75 746 HIS A O 1
ATOM 5749 N N . LEU A 1 747 ? 1.247 3.597 -15.324 1.00 85.19 747 LEU A N 1
ATOM 5750 C CA . LEU A 1 747 ? 1.873 2.798 -16.374 1.00 85.19 747 LEU A CA 1
ATOM 5751 C C . LEU A 1 747 ? 1.550 3.360 -17.757 1.00 85.19 747 LEU A C 1
ATOM 5753 O O . LEU A 1 747 ? 2.450 3.599 -18.556 1.00 85.19 747 LEU A O 1
ATOM 5757 N N . GLY A 1 748 ? 0.271 3.560 -18.064 1.00 89.88 748 GLY A N 1
ATOM 5758 C CA . GLY A 1 748 ? -0.133 3.764 -19.446 1.00 89.88 748 GLY A CA 1
ATOM 5759 C C . GLY A 1 748 ? -0.124 5.211 -19.930 1.00 89.88 748 GLY A C 1
ATOM 5760 O O . GLY A 1 748 ? 0.319 5.472 -21.051 1.00 89.88 748 GLY A O 1
ATOM 5761 N N . LEU A 1 749 ? -0.546 6.168 -19.098 1.00 92.94 749 LEU A N 1
ATOM 5762 C CA . LEU A 1 749 ? -0.647 7.573 -19.502 1.00 92.94 749 LEU A CA 1
ATOM 5763 C C . LEU A 1 749 ? 0.710 8.172 -19.927 1.00 92.94 749 LEU A C 1
ATOM 5765 O O . LEU A 1 749 ? 0.750 8.821 -20.976 1.00 92.94 749 LEU A O 1
ATOM 5769 N N . PRO A 1 750 ? 1.838 7.919 -19.224 1.00 95.38 750 PRO A N 1
ATOM 5770 C CA . PRO A 1 750 ? 3.143 8.392 -19.679 1.00 95.38 750 PRO A CA 1
ATOM 5771 C C . PRO A 1 750 ? 3.532 7.867 -21.067 1.00 95.38 750 PRO A C 1
ATOM 5773 O O . PRO A 1 750 ? 4.042 8.627 -21.885 1.00 95.38 750 PRO A O 1
ATOM 5776 N N . LEU A 1 751 ? 3.245 6.600 -21.388 1.00 95.38 751 LEU A N 1
ATOM 5777 C CA . LEU A 1 751 ? 3.556 6.056 -22.715 1.00 95.38 751 LEU A CA 1
ATOM 5778 C C . LEU A 1 751 ? 2.702 6.687 -23.822 1.00 95.38 751 LEU A C 1
ATOM 5780 O O . LEU A 1 751 ? 3.230 7.008 -24.887 1.00 95.38 751 LEU A O 1
ATOM 5784 N N . ILE A 1 752 ? 1.409 6.922 -23.563 1.00 96.56 752 ILE A N 1
ATOM 5785 C CA . ILE A 1 752 ? 0.521 7.608 -24.516 1.00 96.56 752 ILE A CA 1
ATOM 5786 C C . ILE A 1 752 ? 1.037 9.020 -24.786 1.00 96.56 752 ILE A C 1
ATOM 5788 O O . ILE A 1 752 ? 1.224 9.398 -25.943 1.00 96.56 752 ILE A O 1
ATOM 5792 N N . ILE A 1 753 ? 1.318 9.782 -23.725 1.00 97.19 753 ILE A N 1
ATOM 5793 C CA . ILE A 1 753 ? 1.842 11.145 -23.843 1.00 97.19 753 ILE A CA 1
ATOM 5794 C C . ILE A 1 753 ? 3.178 11.132 -24.595 1.00 97.19 753 ILE A C 1
ATOM 5796 O O . ILE A 1 753 ? 3.373 11.926 -25.512 1.00 97.19 753 ILE A O 1
ATOM 5800 N N . SER A 1 754 ? 4.076 10.198 -24.275 1.00 96.88 754 SER A N 1
ATOM 5801 C CA . SER A 1 754 ? 5.362 10.053 -24.958 1.00 96.88 754 SER A CA 1
ATOM 5802 C C . SER A 1 754 ? 5.216 9.825 -26.465 1.00 96.88 754 SER A C 1
ATOM 5804 O O . SER A 1 754 ? 5.882 10.506 -27.252 1.00 96.88 754 SER A O 1
ATOM 5806 N N . GLY A 1 755 ? 4.325 8.916 -26.874 1.00 96.50 755 GLY A N 1
ATOM 5807 C CA . GLY A 1 755 ? 4.067 8.632 -28.283 1.00 96.50 755 GLY A CA 1
ATOM 5808 C C . GLY A 1 755 ? 3.414 9.805 -29.020 1.00 96.50 755 GLY A C 1
ATOM 5809 O O . GLY A 1 755 ? 3.836 10.137 -30.126 1.00 96.50 755 GLY A O 1
ATOM 5810 N N . LEU A 1 756 ? 2.453 10.497 -28.396 1.00 97.06 756 LEU A N 1
ATOM 5811 C CA . LEU A 1 756 ? 1.825 11.692 -28.975 1.00 97.06 756 LEU A CA 1
ATOM 5812 C C . LEU A 1 756 ? 2.826 12.840 -29.154 1.00 97.06 756 LEU A C 1
ATOM 5814 O O . LEU A 1 756 ? 2.864 13.467 -30.213 1.00 97.06 756 LEU A O 1
ATOM 5818 N N . LEU A 1 757 ? 3.670 13.090 -28.150 1.00 96.94 757 LEU A N 1
ATOM 5819 C CA . LEU A 1 757 ? 4.721 14.105 -28.220 1.00 96.94 757 LEU A CA 1
ATOM 5820 C C . LEU A 1 757 ? 5.773 13.760 -29.278 1.00 96.94 757 LEU A C 1
ATOM 5822 O O . LEU A 1 757 ? 6.218 14.652 -29.999 1.00 96.94 757 LEU A O 1
ATOM 5826 N N . LEU A 1 758 ? 6.130 12.478 -29.419 1.00 95.06 758 LEU A N 1
ATOM 5827 C CA . LEU A 1 758 ? 7.046 12.027 -30.467 1.00 95.06 758 LEU A CA 1
ATOM 5828 C C . LEU A 1 758 ? 6.447 12.257 -31.858 1.00 95.06 758 LEU A C 1
ATOM 5830 O O . LEU A 1 758 ? 7.124 12.786 -32.735 1.00 95.06 758 LEU A O 1
ATOM 5834 N N . ALA A 1 759 ? 5.172 11.910 -32.054 1.00 94.81 759 ALA A N 1
ATOM 5835 C CA . ALA A 1 759 ? 4.470 12.160 -33.309 1.00 94.81 759 ALA A CA 1
ATOM 5836 C C . ALA A 1 759 ? 4.402 13.662 -33.629 1.00 94.81 759 ALA A C 1
ATOM 5838 O O . ALA A 1 759 ? 4.698 14.067 -34.752 1.00 94.81 759 ALA A O 1
ATOM 5839 N N . ALA A 1 760 ? 4.088 14.499 -32.636 1.00 94.38 760 ALA A N 1
ATOM 5840 C CA . ALA A 1 760 ? 4.062 15.951 -32.791 1.00 94.38 760 ALA A CA 1
ATOM 5841 C C . ALA A 1 760 ? 5.446 16.529 -33.141 1.00 94.38 760 ALA A C 1
ATOM 5843 O O . ALA A 1 760 ? 5.539 17.414 -33.991 1.00 94.38 760 ALA A O 1
ATOM 5844 N N . ALA A 1 761 ? 6.525 16.005 -32.545 1.00 92.62 761 ALA A N 1
ATOM 5845 C CA . ALA A 1 761 ? 7.893 16.432 -32.836 1.00 92.62 761 ALA A CA 1
ATOM 5846 C C . ALA A 1 761 ? 8.275 16.216 -34.312 1.00 92.62 761 ALA A C 1
ATOM 5848 O O . ALA A 1 761 ? 8.950 17.060 -34.893 1.00 92.62 761 ALA A O 1
ATOM 5849 N N . ILE A 1 762 ? 7.807 15.125 -34.933 1.00 90.00 762 ILE A N 1
ATOM 5850 C CA . ILE A 1 762 ? 8.115 14.768 -36.332 1.00 90.00 762 ILE A CA 1
ATOM 5851 C C . ILE A 1 762 ? 7.516 15.769 -37.330 1.00 90.00 762 ILE A C 1
ATOM 5853 O O . ILE A 1 762 ? 8.141 16.077 -38.343 1.00 90.00 762 ILE A O 1
ATOM 5857 N N . PHE A 1 763 ? 6.305 16.267 -37.066 1.00 88.81 763 PHE A N 1
ATOM 5858 C CA . PHE A 1 763 ? 5.599 17.188 -37.967 1.00 88.81 763 PHE A CA 1
ATOM 5859 C C . PHE A 1 763 ? 5.814 18.667 -37.622 1.00 88.81 763 PHE A C 1
ATOM 5861 O O . PHE A 1 763 ? 5.303 19.547 -38.316 1.00 88.81 763 PHE A O 1
ATOM 5868 N N . CYS A 1 764 ? 6.567 18.964 -36.563 1.00 90.38 764 CYS A N 1
ATOM 5869 C CA . CYS A 1 764 ? 6.819 20.331 -36.141 1.00 90.38 764 CYS A CA 1
ATOM 5870 C C . CYS A 1 764 ? 7.849 21.010 -37.056 1.00 90.38 764 CYS A C 1
ATOM 5872 O O . CYS A 1 764 ? 8.992 20.573 -37.165 1.00 90.38 764 CYS A O 1
ATOM 5874 N N . SER A 1 765 ? 7.467 22.124 -37.687 1.00 85.69 765 SER A N 1
ATOM 5875 C CA . SER A 1 765 ? 8.369 22.881 -38.570 1.00 85.69 765 SER A CA 1
ATOM 5876 C C . SER A 1 765 ? 9.430 23.688 -37.811 1.00 85.69 765 SER A C 1
ATOM 5878 O O . SER A 1 765 ? 10.436 24.081 -38.396 1.00 85.69 765 SER A O 1
ATOM 5880 N N . ASN A 1 766 ? 9.216 23.966 -36.519 1.00 90.56 766 ASN A N 1
ATOM 5881 C CA . ASN A 1 766 ? 10.159 24.713 -35.690 1.00 90.56 766 ASN A CA 1
ATOM 5882 C C . ASN A 1 766 ? 11.099 23.746 -34.957 1.00 90.56 766 ASN A C 1
ATOM 5884 O O . ASN A 1 766 ? 10.673 23.001 -34.078 1.00 90.56 766 ASN A O 1
ATOM 5888 N N . MET A 1 767 ? 12.391 23.809 -35.283 1.00 86.31 767 MET A N 1
ATOM 5889 C CA . MET A 1 767 ? 13.403 22.878 -34.778 1.00 86.31 767 MET A CA 1
ATOM 5890 C C . MET A 1 767 ? 13.596 22.938 -33.254 1.00 86.31 767 MET A C 1
ATOM 5892 O O . MET A 1 767 ? 13.823 21.906 -32.627 1.00 86.31 767 MET A O 1
ATOM 5896 N N . LEU A 1 768 ? 13.444 24.118 -32.637 1.00 88.50 768 LEU A N 1
ATOM 5897 C CA . LEU A 1 768 ? 13.507 24.261 -31.179 1.00 88.50 768 LEU A CA 1
ATOM 5898 C C . LEU A 1 768 ? 12.307 23.578 -30.514 1.00 88.50 768 LEU A C 1
ATOM 5900 O O . LEU A 1 768 ? 12.466 22.850 -29.539 1.00 88.50 768 LEU A O 1
ATOM 5904 N N . VAL A 1 769 ? 11.108 23.785 -31.062 1.00 91.56 769 VAL A N 1
ATOM 5905 C CA . VAL A 1 769 ? 9.876 23.177 -30.540 1.00 91.56 769 VAL A CA 1
ATOM 5906 C C . VAL A 1 769 ? 9.905 21.661 -30.732 1.00 91.56 769 VAL A C 1
ATOM 5908 O O . VAL A 1 769 ? 9.604 20.932 -29.791 1.00 91.56 769 VAL A O 1
ATOM 5911 N N . ALA A 1 770 ? 10.343 21.173 -31.896 1.00 90.44 770 ALA A N 1
ATOM 5912 C CA . ALA A 1 770 ? 10.530 19.746 -32.158 1.00 90.44 770 ALA A CA 1
ATOM 5913 C C . ALA A 1 770 ? 11.482 19.098 -31.136 1.00 90.44 770 ALA A C 1
ATOM 5915 O O . ALA A 1 770 ? 11.198 18.023 -30.609 1.00 90.44 770 ALA A O 1
ATOM 5916 N N . TYR A 1 771 ? 12.578 19.783 -30.799 1.00 91.75 771 TYR A N 1
ATOM 5917 C CA . TYR A 1 771 ? 13.534 19.322 -29.797 1.00 91.75 771 TYR A CA 1
ATOM 5918 C C . TYR A 1 771 ? 12.956 19.320 -28.370 1.00 91.75 771 TYR A C 1
ATOM 5920 O O . TYR A 1 771 ? 13.156 18.357 -27.633 1.00 91.75 771 TYR A O 1
ATOM 5928 N N . VAL A 1 772 ? 12.172 20.335 -27.985 1.00 93.94 772 VAL A N 1
ATOM 5929 C CA . VAL A 1 772 ? 11.463 20.350 -26.688 1.00 93.94 772 VAL A CA 1
ATOM 5930 C C . VAL A 1 772 ? 10.447 19.207 -26.595 1.00 93.94 772 VAL A C 1
ATOM 5932 O O . VAL A 1 772 ? 10.389 18.516 -25.579 1.00 93.94 772 VAL A O 1
ATOM 5935 N N . LEU A 1 773 ? 9.682 18.956 -27.659 1.00 94.94 773 LEU A N 1
ATOM 5936 C CA . LEU A 1 773 ? 8.739 17.836 -27.717 1.00 94.94 773 LEU A CA 1
ATOM 5937 C C . LEU A 1 773 ? 9.457 16.484 -27.606 1.00 94.94 773 LEU A C 1
ATOM 5939 O O . LEU A 1 773 ? 8.969 15.587 -26.919 1.00 94.94 773 LEU A O 1
ATOM 5943 N N . LEU A 1 774 ? 10.642 16.354 -28.210 1.00 92.44 774 LEU A N 1
ATOM 5944 C CA . LEU A 1 774 ? 11.492 15.172 -28.077 1.00 92.44 774 LEU A CA 1
ATOM 5945 C C . LEU A 1 774 ? 11.999 14.980 -26.637 1.00 92.44 774 LEU A C 1
ATOM 5947 O O . LEU A 1 774 ? 11.940 13.862 -26.127 1.00 92.44 774 LEU A O 1
ATOM 5951 N N . ILE A 1 775 ? 12.438 16.051 -25.960 1.00 94.06 775 ILE A N 1
ATOM 5952 C CA . ILE A 1 775 ? 12.839 16.014 -24.539 1.00 94.06 775 ILE A CA 1
ATOM 5953 C C . ILE A 1 775 ? 11.697 15.475 -23.677 1.00 94.06 775 ILE A C 1
ATOM 5955 O O . ILE A 1 775 ? 11.892 14.545 -22.893 1.00 94.06 775 ILE A O 1
ATOM 5959 N N . LEU A 1 776 ? 10.496 16.032 -23.846 1.00 95.50 776 LEU A N 1
ATOM 5960 C CA . LEU A 1 776 ? 9.321 15.614 -23.084 1.00 95.50 776 LEU A CA 1
ATOM 5961 C C . LEU A 1 776 ? 8.918 14.173 -23.418 1.00 95.50 776 LEU A C 1
ATOM 5963 O O . LEU A 1 776 ? 8.609 13.402 -22.512 1.00 95.50 776 LEU A O 1
ATOM 5967 N N . SER A 1 777 ? 8.974 13.785 -24.694 1.00 95.38 777 SER A N 1
ATOM 5968 C CA . SER A 1 777 ? 8.682 12.423 -25.143 1.00 95.38 777 SER A CA 1
ATOM 5969 C C . SER A 1 777 ? 9.595 11.396 -24.464 1.00 95.38 777 SER A C 1
ATOM 5971 O O . SER A 1 777 ? 9.096 10.427 -23.886 1.00 95.38 777 SER A O 1
ATOM 5973 N N . VAL A 1 778 ? 10.911 11.628 -24.439 1.00 92.94 778 VAL A N 1
ATOM 5974 C CA . VAL A 1 778 ? 11.861 10.757 -23.726 1.00 92.94 778 VAL A CA 1
ATOM 5975 C C . VAL A 1 778 ? 11.586 10.765 -22.222 1.00 92.94 778 VAL A C 1
ATOM 5977 O O . VAL A 1 778 ? 11.550 9.697 -21.611 1.00 92.94 778 VAL A O 1
ATOM 5980 N N . GLY A 1 779 ? 11.323 11.936 -21.634 1.00 92.88 779 GLY A N 1
ATOM 5981 C CA . GLY A 1 779 ? 10.982 12.061 -20.217 1.00 92.88 779 GLY A CA 1
ATOM 5982 C C . GLY A 1 779 ? 9.806 11.169 -19.813 1.00 92.88 779 GLY A C 1
ATOM 5983 O O . GLY A 1 779 ? 9.911 10.369 -18.882 1.00 92.88 779 GLY A O 1
ATOM 5984 N N . PHE A 1 780 ? 8.701 11.250 -20.556 1.00 94.88 780 PHE A N 1
ATOM 5985 C CA . PHE A 1 780 ? 7.500 10.452 -20.301 1.00 94.88 780 PHE A CA 1
ATOM 5986 C C . PHE A 1 780 ? 7.690 8.959 -20.603 1.00 94.88 780 PHE A C 1
ATOM 5988 O O . PHE A 1 780 ? 7.157 8.126 -19.872 1.00 94.88 780 PHE A O 1
ATOM 5995 N N . ASN A 1 781 ? 8.490 8.601 -21.614 1.00 93.62 781 ASN A N 1
ATOM 5996 C CA . ASN A 1 781 ? 8.790 7.198 -21.921 1.00 93.62 781 ASN A CA 1
ATOM 5997 C C . ASN A 1 781 ? 9.477 6.482 -20.746 1.00 93.62 781 ASN A C 1
ATOM 5999 O O . ASN A 1 781 ? 9.175 5.328 -20.435 1.00 93.62 781 ASN A O 1
ATOM 6003 N N . PHE A 1 782 ? 10.419 7.165 -20.092 1.00 91.62 782 PHE A N 1
ATOM 6004 C CA . PHE A 1 782 ? 11.159 6.599 -18.966 1.00 91.62 782 PHE A CA 1
ATOM 6005 C C . PHE A 1 782 ? 10.398 6.690 -17.638 1.00 91.62 782 PHE A C 1
ATOM 6007 O O . PHE A 1 782 ? 10.660 5.890 -16.742 1.00 91.62 782 PHE A O 1
ATOM 6014 N N . ALA A 1 783 ? 9.403 7.575 -17.519 1.00 91.69 783 ALA A N 1
ATOM 6015 C CA . ALA A 1 783 ? 8.583 7.728 -16.315 1.00 91.69 783 ALA A CA 1
ATOM 6016 C C . ALA A 1 783 ? 7.866 6.436 -15.871 1.00 91.69 783 ALA A C 1
ATOM 6018 O O . ALA A 1 783 ? 7.582 6.272 -14.683 1.00 91.69 783 ALA A O 1
ATOM 6019 N N . LEU A 1 784 ? 7.598 5.510 -16.800 1.00 90.06 784 LEU A N 1
ATOM 6020 C CA . LEU A 1 784 ? 6.997 4.200 -16.524 1.00 90.06 784 LEU A CA 1
ATOM 6021 C C . LEU A 1 784 ? 7.907 3.279 -15.693 1.00 90.06 784 LEU A C 1
ATOM 6023 O O . LEU A 1 784 ? 7.391 2.481 -14.912 1.00 90.06 784 LEU A O 1
ATOM 6027 N N . LEU A 1 785 ? 9.238 3.357 -15.848 1.00 85.25 785 LEU A N 1
ATOM 6028 C CA . LEU A 1 785 ? 10.182 2.356 -15.321 1.00 85.25 785 LEU A CA 1
ATOM 6029 C C . LEU A 1 785 ? 9.979 1.992 -13.837 1.00 85.25 785 LEU A C 1
ATOM 6031 O O . LEU A 1 785 ? 9.832 0.801 -13.551 1.00 85.25 785 LEU A O 1
ATOM 6035 N N . PRO A 1 786 ? 9.974 2.948 -12.884 1.00 78.75 786 PRO A N 1
ATOM 6036 C CA . PRO A 1 786 ? 9.841 2.608 -11.466 1.00 78.75 786 PRO A CA 1
ATOM 6037 C C . PRO A 1 786 ? 8.481 1.974 -11.150 1.00 78.75 786 PRO A C 1
ATOM 6039 O O . PRO A 1 786 ? 8.406 1.023 -10.375 1.00 78.75 786 PRO A O 1
ATOM 6042 N N . VAL A 1 787 ? 7.415 2.448 -11.801 1.00 82.00 787 VAL A N 1
ATOM 6043 C CA . VAL A 1 787 ? 6.047 1.953 -11.598 1.00 82.00 787 VAL A CA 1
ATOM 6044 C C . VAL A 1 787 ? 5.895 0.538 -12.157 1.00 82.00 787 VAL A C 1
ATOM 6046 O O . VAL A 1 787 ? 5.316 -0.325 -11.504 1.00 82.00 787 VAL A O 1
ATOM 6049 N N . PHE A 1 788 ? 6.461 0.263 -13.333 1.00 85.31 788 PHE A N 1
ATOM 6050 C CA . PHE A 1 788 ? 6.410 -1.058 -13.961 1.00 85.31 788 PHE A CA 1
ATOM 6051 C C . PHE A 1 788 ? 7.063 -2.132 -13.103 1.00 85.31 788 PHE A C 1
ATOM 6053 O O . PHE A 1 788 ? 6.479 -3.196 -12.887 1.00 85.31 788 PHE A O 1
ATOM 6060 N N . TRP A 1 789 ? 8.250 -1.852 -12.567 1.00 78.19 789 TRP A N 1
ATOM 6061 C CA . TRP A 1 789 ? 8.943 -2.818 -11.719 1.00 78.19 789 TRP A CA 1
ATOM 6062 C C . TRP A 1 789 ? 8.319 -2.935 -10.327 1.00 78.19 789 TRP A C 1
ATOM 6064 O O . TRP A 1 789 ? 8.313 -4.038 -9.775 1.00 78.19 789 TRP A O 1
ATOM 6074 N N . ALA A 1 790 ? 7.704 -1.872 -9.797 1.00 71.00 790 ALA A N 1
ATOM 6075 C CA . ALA A 1 790 ? 6.862 -1.973 -8.605 1.00 71.00 790 ALA A CA 1
ATOM 6076 C C . ALA A 1 790 ? 5.684 -2.936 -8.844 1.00 71.00 790 ALA A C 1
ATOM 6078 O O . ALA A 1 790 ? 5.568 -3.938 -8.147 1.00 71.00 790 ALA A O 1
ATOM 6079 N N . VAL A 1 791 ? 4.897 -2.732 -9.906 1.00 71.50 791 VAL A N 1
ATOM 6080 C CA . VAL A 1 791 ? 3.758 -3.602 -10.259 1.00 71.50 791 VAL A CA 1
ATOM 6081 C C . VAL A 1 791 ? 4.192 -5.043 -10.538 1.00 71.50 791 VAL A C 1
ATOM 6083 O O . VAL A 1 791 ? 3.537 -5.989 -10.106 1.00 71.50 791 VAL A O 1
ATOM 6086 N N . THR A 1 792 ? 5.310 -5.230 -11.240 1.00 71.81 792 THR A N 1
ATOM 6087 C CA . THR A 1 792 ? 5.836 -6.563 -11.569 1.00 71.81 792 THR A CA 1
ATOM 6088 C C . THR A 1 792 ? 6.236 -7.325 -10.308 1.00 71.81 792 THR A C 1
ATOM 6090 O O . THR A 1 792 ? 5.930 -8.507 -10.184 1.00 71.81 792 THR A O 1
ATOM 6093 N N . THR A 1 793 ? 6.882 -6.660 -9.348 1.00 64.12 793 THR A N 1
ATOM 6094 C CA . THR A 1 793 ? 7.319 -7.298 -8.094 1.00 64.12 793 THR A CA 1
ATOM 6095 C C . THR A 1 793 ? 6.204 -7.433 -7.056 1.00 64.12 793 THR A C 1
ATOM 6097 O O . THR A 1 793 ? 6.252 -8.347 -6.235 1.00 64.12 793 THR A O 1
ATOM 6100 N N . GLU A 1 794 ? 5.177 -6.583 -7.112 1.00 61.81 794 GLU A N 1
ATOM 6101 C CA . GLU A 1 794 ? 3.944 -6.733 -6.333 1.00 61.81 794 GLU A CA 1
ATOM 6102 C C . GLU A 1 794 ? 3.136 -7.952 -6.808 1.00 61.81 794 GLU A C 1
ATOM 6104 O O . GLU A 1 794 ? 2.720 -8.768 -5.986 1.00 61.81 794 GLU A O 1
ATOM 6109 N N . LYS A 1 795 ? 2.958 -8.109 -8.131 1.00 60.34 795 LYS A N 1
ATOM 6110 C CA . LYS A 1 795 ? 2.126 -9.170 -8.731 1.00 60.34 795 LYS A CA 1
ATOM 6111 C C . LYS A 1 795 ? 2.828 -10.525 -8.860 1.00 60.34 795 LYS A C 1
ATOM 6113 O O . LYS A 1 795 ? 2.153 -11.544 -8.988 1.00 60.34 795 LYS A O 1
ATOM 6118 N N . LEU A 1 796 ? 4.163 -10.562 -8.854 1.00 58.94 796 LEU A N 1
ATOM 6119 C CA . LEU A 1 796 ? 4.955 -11.784 -9.024 1.00 58.94 796 LEU A CA 1
ATOM 6120 C C . LEU A 1 796 ? 5.810 -12.020 -7.770 1.00 58.94 796 LEU A C 1
ATOM 6122 O O . LEU A 1 796 ? 6.837 -11.372 -7.577 1.00 58.94 796 LEU A O 1
ATOM 6126 N N . ALA A 1 797 ? 5.405 -12.964 -6.915 1.00 45.88 797 ALA A N 1
ATOM 6127 C CA . ALA A 1 797 ? 6.136 -13.343 -5.702 1.00 45.88 797 ALA A CA 1
ATOM 6128 C C . ALA A 1 797 ? 6.784 -14.741 -5.816 1.00 45.88 797 ALA A C 1
ATOM 6130 O O . ALA A 1 797 ? 6.284 -15.623 -6.514 1.00 45.88 797 ALA A O 1
ATOM 6131 N N . GLY A 1 798 ? 7.899 -14.956 -5.104 1.00 48.03 798 GLY A N 1
ATOM 6132 C CA . GLY A 1 798 ? 8.580 -16.256 -4.989 1.00 48.03 798 GLY A CA 1
ATOM 6133 C C . GLY A 1 798 ? 9.576 -16.594 -6.112 1.00 48.03 798 GLY A C 1
ATOM 6134 O O . GLY A 1 798 ? 9.966 -15.744 -6.907 1.00 48.03 798 GLY A O 1
ATOM 6135 N N . VAL A 1 799 ? 10.008 -17.861 -6.190 1.00 40.25 799 VAL A N 1
ATOM 6136 C CA . VAL A 1 799 ? 11.018 -18.349 -7.164 1.00 40.25 799 VAL A CA 1
ATOM 6137 C C . VAL A 1 799 ? 10.538 -18.225 -8.621 1.00 40.25 799 VAL A C 1
ATOM 6139 O O . VAL A 1 799 ? 11.337 -17.969 -9.522 1.00 40.25 799 VAL A O 1
ATOM 6142 N N . ALA A 1 800 ? 9.223 -18.308 -8.857 1.00 49.78 800 ALA A N 1
ATOM 6143 C CA . ALA A 1 800 ? 8.611 -18.048 -10.162 1.00 49.78 800 ALA A CA 1
ATOM 6144 C C . ALA A 1 800 ? 8.753 -16.579 -10.614 1.00 49.78 800 ALA A C 1
ATOM 6146 O O . ALA A 1 800 ? 8.734 -16.305 -11.816 1.00 49.78 800 ALA A O 1
ATOM 6147 N N . ALA A 1 801 ? 8.954 -15.636 -9.685 1.00 54.19 801 ALA A N 1
ATOM 6148 C CA . ALA A 1 801 ? 9.128 -14.222 -10.005 1.00 54.19 801 ALA A CA 1
ATOM 6149 C C . ALA A 1 801 ? 10.445 -13.961 -10.744 1.00 54.19 801 ALA A C 1
ATOM 6151 O O . ALA A 1 801 ? 10.442 -13.259 -11.746 1.00 54.19 801 ALA A O 1
ATOM 6152 N N . ALA A 1 802 ? 11.556 -14.581 -10.330 1.00 54.97 802 ALA A N 1
ATOM 6153 C CA . ALA A 1 802 ? 12.854 -14.386 -10.986 1.00 54.97 802 ALA A CA 1
ATOM 6154 C C . ALA A 1 802 ? 12.849 -14.872 -12.449 1.00 54.97 802 ALA A C 1
ATOM 6156 O O . ALA A 1 802 ? 13.341 -14.178 -13.338 1.00 54.97 802 ALA A O 1
ATOM 6157 N N . ALA A 1 803 ? 12.233 -16.030 -12.713 1.00 61.84 803 ALA A N 1
ATOM 6158 C CA . ALA A 1 803 ? 12.068 -16.555 -14.070 1.00 61.84 803 ALA A CA 1
ATOM 6159 C C . ALA A 1 803 ? 11.124 -15.685 -14.919 1.00 61.84 803 ALA A C 1
ATOM 6161 O O . ALA A 1 803 ? 11.415 -15.424 -16.084 1.00 61.84 803 ALA A O 1
ATOM 6162 N N . SER A 1 804 ? 10.032 -15.191 -14.327 1.00 68.44 804 SER A N 1
ATOM 6163 C CA . SER A 1 804 ? 9.091 -14.286 -15.002 1.00 68.44 804 SER A CA 1
ATOM 6164 C C . SER A 1 804 ? 9.736 -12.941 -15.345 1.00 68.44 804 SER A C 1
ATOM 6166 O O . SER A 1 804 ? 9.558 -12.447 -16.451 1.00 68.44 804 SER A O 1
ATOM 6168 N N . ILE A 1 805 ? 10.534 -12.375 -14.434 1.00 71.94 805 ILE A N 1
ATOM 6169 C CA . ILE A 1 805 ? 11.294 -11.133 -14.642 1.00 71.94 805 ILE A CA 1
ATOM 6170 C C . ILE A 1 805 ? 12.304 -11.303 -15.780 1.00 71.94 805 ILE A C 1
ATOM 6172 O O . ILE A 1 805 ? 12.369 -10.458 -16.673 1.00 71.94 805 ILE A O 1
ATOM 6176 N N . ALA A 1 806 ? 13.064 -12.404 -15.775 1.00 71.44 806 ALA A N 1
ATOM 6177 C CA . ALA A 1 806 ? 14.001 -12.711 -16.851 1.00 71.44 806 ALA A CA 1
ATOM 6178 C C . ALA A 1 806 ? 13.274 -12.846 -18.196 1.00 71.44 806 ALA A C 1
ATOM 6180 O O . ALA A 1 806 ? 13.704 -12.260 -19.183 1.00 71.44 806 ALA A O 1
ATOM 6181 N N . PHE A 1 807 ? 12.133 -13.540 -18.224 1.00 78.69 807 PHE A N 1
ATOM 6182 C CA . PHE A 1 807 ? 11.334 -13.692 -19.436 1.00 78.69 807 PHE A CA 1
ATOM 6183 C C . PHE A 1 807 ? 10.768 -12.364 -19.959 1.00 78.69 807 PHE A C 1
ATOM 6185 O O . PHE A 1 807 ? 10.899 -12.086 -21.150 1.00 78.69 807 PHE A O 1
ATOM 6192 N N . ILE A 1 808 ? 10.192 -11.528 -19.086 1.00 81.25 808 ILE A N 1
ATOM 6193 C CA . ILE A 1 808 ? 9.709 -10.181 -19.436 1.00 81.25 808 ILE A CA 1
ATOM 6194 C C . ILE A 1 808 ? 10.832 -9.383 -20.105 1.00 81.25 808 ILE A C 1
ATOM 6196 O O . ILE A 1 808 ? 10.637 -8.811 -21.180 1.00 81.25 808 ILE A O 1
ATOM 6200 N N . ASN A 1 809 ? 12.029 -9.403 -19.515 1.00 81.50 809 ASN A N 1
ATOM 6201 C CA . ASN A 1 809 ? 13.187 -8.706 -20.061 1.00 81.50 809 ASN A CA 1
ATOM 6202 C C . ASN A 1 809 ? 13.636 -9.275 -21.420 1.00 81.50 809 ASN A C 1
ATOM 6204 O O . ASN A 1 809 ? 13.869 -8.512 -22.359 1.00 81.50 809 ASN A O 1
ATOM 6208 N N . SER A 1 810 ? 13.688 -10.604 -21.566 1.00 83.44 810 SER A N 1
ATOM 6209 C CA . SER A 1 810 ? 14.034 -11.263 -22.832 1.00 83.44 810 SER A CA 1
ATOM 6210 C C . SER A 1 810 ? 13.061 -10.918 -23.961 1.00 83.44 810 SER A C 1
ATOM 6212 O O . SER A 1 810 ? 13.498 -10.698 -25.090 1.00 83.44 810 SER A O 1
ATOM 6214 N N . ILE A 1 811 ? 11.755 -10.827 -23.676 1.00 87.62 811 ILE A N 1
ATOM 6215 C CA . ILE A 1 811 ? 10.746 -10.446 -24.674 1.00 87.62 811 ILE A CA 1
ATOM 6216 C C . ILE A 1 811 ? 10.964 -9.008 -25.155 1.00 87.62 811 ILE A C 1
ATOM 6218 O O . ILE A 1 811 ? 10.952 -8.764 -26.361 1.00 87.62 811 ILE A O 1
ATOM 6222 N N . ALA A 1 812 ? 11.252 -8.063 -24.259 1.00 87.19 812 ALA A N 1
ATOM 6223 C CA . ALA A 1 812 ? 11.538 -6.687 -24.666 1.00 87.19 812 ALA A CA 1
ATOM 6224 C C . ALA A 1 812 ? 12.782 -6.553 -25.555 1.00 87.19 812 ALA A C 1
ATOM 6226 O O . ALA A 1 812 ? 12.795 -5.742 -26.482 1.00 87.19 812 ALA A O 1
ATOM 6227 N N . ASN A 1 813 ? 13.798 -7.397 -25.354 1.00 88.94 813 ASN A N 1
ATOM 6228 C CA . ASN A 1 813 ? 15.004 -7.401 -26.183 1.00 88.94 813 ASN A CA 1
ATOM 6229 C C . ASN A 1 813 ? 14.743 -7.760 -27.661 1.00 88.94 813 ASN A C 1
ATOM 6231 O O . ASN A 1 813 ? 15.554 -7.405 -28.520 1.00 88.94 813 ASN A O 1
ATOM 6235 N N . PHE A 1 814 ? 13.600 -8.372 -28.005 1.00 90.69 814 PHE A N 1
ATOM 6236 C CA . PHE A 1 814 ? 13.210 -8.557 -29.411 1.00 90.69 814 PHE A CA 1
ATOM 6237 C C . PHE A 1 814 ? 12.987 -7.227 -30.143 1.00 90.69 814 PHE A C 1
ATOM 6239 O O . PHE A 1 814 ? 13.224 -7.158 -31.351 1.00 90.69 814 PHE A O 1
ATOM 6246 N N . ALA A 1 815 ? 12.599 -6.158 -29.436 1.00 90.56 815 ALA A N 1
ATOM 6247 C CA . ALA A 1 815 ? 12.534 -4.825 -30.030 1.00 90.56 815 ALA A CA 1
ATOM 6248 C C . ALA A 1 815 ? 13.933 -4.374 -30.484 1.00 90.56 815 ALA A C 1
ATOM 6250 O O . ALA A 1 815 ? 14.088 -3.890 -31.602 1.00 90.56 815 ALA A O 1
ATOM 6251 N N . GLY A 1 816 ? 14.970 -4.626 -29.678 1.00 87.38 816 GLY A N 1
ATOM 6252 C CA . GLY A 1 816 ? 16.363 -4.335 -30.033 1.00 87.38 816 GLY A CA 1
ATOM 6253 C C . GLY A 1 816 ? 16.912 -5.184 -31.181 1.00 87.38 816 GLY A C 1
ATOM 6254 O O . GLY A 1 816 ? 17.756 -4.713 -31.940 1.00 87.38 816 GLY A O 1
ATOM 6255 N N . LEU A 1 817 ? 16.399 -6.402 -31.365 1.00 91.06 817 LEU A N 1
ATOM 6256 C CA . LEU A 1 817 ? 16.728 -7.241 -32.517 1.00 91.06 817 LEU A CA 1
ATOM 6257 C C . LEU A 1 817 ? 16.106 -6.707 -33.820 1.00 91.06 817 LEU A C 1
ATOM 6259 O O . LEU A 1 817 ? 16.782 -6.637 -34.847 1.00 91.06 817 LEU A O 1
ATOM 6263 N N . GLY A 1 818 ? 14.817 -6.358 -33.792 1.00 90.12 818 GLY A N 1
ATOM 6264 C CA . GLY A 1 818 ? 14.047 -6.032 -34.996 1.00 90.12 818 GLY A CA 1
ATOM 6265 C C . GLY A 1 818 ? 14.082 -4.559 -35.410 1.00 90.12 818 GLY A C 1
ATOM 6266 O O . GLY A 1 818 ? 14.193 -4.257 -36.599 1.00 90.12 818 GLY A O 1
ATOM 6267 N N . LEU A 1 819 ? 13.997 -3.633 -34.452 1.00 91.56 819 LEU A N 1
ATOM 6268 C CA . LEU A 1 819 ? 13.800 -2.206 -34.726 1.00 91.56 819 LEU A CA 1
ATOM 6269 C C . LEU A 1 819 ? 15.026 -1.529 -35.373 1.00 91.56 819 LEU A C 1
ATOM 6271 O O . LEU A 1 819 ? 14.840 -0.854 -36.388 1.00 91.56 819 LEU A O 1
ATOM 6275 N N . PRO A 1 820 ? 16.273 -1.705 -34.888 1.00 91.62 820 PRO A N 1
ATOM 6276 C CA . PRO A 1 820 ? 17.438 -1.030 -35.469 1.00 91.62 820 PRO A CA 1
ATOM 6277 C C . PRO A 1 820 ? 17.701 -1.369 -36.950 1.00 91.62 820 PRO A C 1
ATOM 6279 O O . PRO A 1 820 ? 17.911 -0.435 -37.730 1.00 91.62 820 PRO A O 1
ATOM 6282 N N . PRO A 1 821 ? 17.631 -2.640 -37.407 1.00 91.81 821 PRO A N 1
ATOM 6283 C CA . PRO A 1 821 ? 17.727 -2.959 -38.835 1.00 91.81 821 PRO A CA 1
ATOM 6284 C C . PRO A 1 821 ? 16.616 -2.319 -39.683 1.00 91.81 821 PRO A C 1
ATOM 6286 O O . PRO A 1 821 ? 16.869 -1.915 -40.819 1.00 91.81 821 PRO A O 1
ATOM 6289 N N . ILE A 1 822 ? 15.392 -2.215 -39.149 1.00 92.25 822 ILE A N 1
ATOM 6290 C CA . ILE A 1 822 ? 14.260 -1.570 -39.834 1.00 92.25 822 ILE A CA 1
ATOM 6291 C C . ILE A 1 822 ? 14.512 -0.065 -39.978 1.00 92.25 822 ILE A C 1
ATOM 6293 O O . ILE A 1 822 ? 14.388 0.464 -41.082 1.00 92.25 822 ILE A O 1
ATOM 6297 N N . LEU A 1 823 ? 14.922 0.613 -38.900 1.00 90.12 823 LEU A N 1
ATOM 6298 C CA . LEU A 1 823 ? 15.264 2.040 -38.924 1.00 90.12 823 LEU A CA 1
ATOM 6299 C C . LEU A 1 823 ? 16.389 2.337 -39.920 1.00 90.12 823 LEU A C 1
ATOM 6301 O O . LEU A 1 823 ? 16.291 3.296 -40.684 1.00 90.12 823 LEU A O 1
ATOM 6305 N N . GLY A 1 824 ? 17.415 1.483 -39.962 1.00 89.19 824 GLY A N 1
ATOM 6306 C CA . GLY A 1 824 ? 18.508 1.585 -40.925 1.00 89.19 824 GLY A CA 1
ATOM 6307 C C . GLY A 1 824 ? 18.038 1.485 -42.380 1.00 89.19 824 GLY A C 1
ATOM 6308 O O . GLY A 1 824 ? 18.377 2.344 -43.191 1.00 89.19 824 GLY A O 1
ATOM 6309 N N . LYS A 1 825 ? 17.185 0.501 -42.700 1.00 92.06 825 LYS A N 1
ATOM 6310 C CA . LYS A 1 825 ? 16.603 0.347 -44.048 1.00 92.06 825 LYS A CA 1
ATOM 6311 C C . LYS A 1 825 ? 15.735 1.530 -44.453 1.00 92.06 825 LYS A C 1
ATOM 6313 O O . LYS A 1 825 ? 15.822 1.987 -45.589 1.00 92.06 825 LYS A O 1
ATOM 6318 N N . ILE A 1 826 ? 14.910 2.034 -43.534 1.00 91.31 826 ILE A N 1
ATOM 6319 C CA . ILE A 1 826 ? 14.084 3.223 -43.773 1.00 91.31 826 ILE A CA 1
ATOM 6320 C C . ILE A 1 826 ? 14.983 4.428 -44.055 1.00 91.31 826 ILE A C 1
ATOM 6322 O O . ILE A 1 826 ? 14.739 5.151 -45.020 1.00 91.31 826 ILE A O 1
ATOM 6326 N N . LYS A 1 827 ? 16.042 4.623 -43.261 1.00 90.75 827 LYS A N 1
ATOM 6327 C CA . LYS A 1 827 ? 16.985 5.727 -43.448 1.00 90.75 827 LYS A CA 1
ATOM 6328 C C . LYS A 1 827 ? 17.715 5.635 -44.785 1.00 90.75 827 LYS A C 1
ATOM 6330 O O . LYS A 1 827 ? 17.773 6.642 -45.480 1.00 90.75 827 LYS A O 1
ATOM 6335 N N . ASP A 1 828 ? 18.213 4.463 -45.173 1.00 91.12 828 ASP A N 1
ATOM 6336 C CA . ASP A 1 828 ? 18.887 4.286 -46.467 1.00 91.12 828 ASP A CA 1
ATOM 6337 C C . ASP A 1 828 ? 17.923 4.513 -47.648 1.00 91.12 828 ASP A C 1
ATOM 6339 O O . ASP A 1 828 ? 18.311 5.100 -48.655 1.00 91.12 828 ASP A O 1
ATOM 6343 N N . ALA A 1 829 ? 16.657 4.093 -47.526 1.00 90.50 829 ALA A N 1
ATOM 6344 C CA . ALA A 1 829 ? 15.661 4.219 -48.593 1.00 90.50 829 ALA A CA 1
ATOM 6345 C C . ALA A 1 829 ? 15.056 5.629 -48.728 1.00 90.50 829 ALA A C 1
ATOM 6347 O O . ALA A 1 829 ? 14.716 6.051 -49.830 1.00 90.50 829 ALA A O 1
ATOM 6348 N N . THR A 1 830 ? 14.879 6.349 -47.617 1.00 90.12 830 THR A N 1
ATOM 6349 C CA . THR A 1 830 ? 14.132 7.626 -47.575 1.00 90.12 830 THR A CA 1
ATOM 6350 C C . THR A 1 830 ? 14.993 8.835 -47.220 1.00 90.12 830 THR A C 1
ATOM 6352 O O . THR A 1 830 ? 14.518 9.968 -47.254 1.00 90.12 830 THR A O 1
ATOM 6355 N N . ASN A 1 831 ? 16.246 8.607 -46.822 1.00 86.19 831 ASN A N 1
ATOM 6356 C CA . ASN A 1 831 ? 17.141 9.592 -46.223 1.00 86.19 831 ASN A CA 1
ATOM 6357 C C . ASN A 1 831 ? 16.574 10.301 -44.970 1.00 86.19 831 ASN A C 1
ATOM 6359 O O . ASN A 1 831 ? 17.132 11.299 -44.513 1.00 86.19 831 ASN A O 1
ATOM 6363 N N . SER A 1 832 ? 15.519 9.769 -44.345 1.00 87.19 832 SER A N 1
ATOM 6364 C CA . SER A 1 832 ? 14.879 10.329 -43.150 1.00 87.19 832 SER A CA 1
ATOM 6365 C C . SER A 1 832 ? 14.584 9.249 -42.103 1.00 87.19 832 SER A C 1
ATOM 6367 O O . SER A 1 832 ? 14.430 8.075 -42.425 1.00 87.19 832 SER A O 1
ATOM 6369 N N . TYR A 1 833 ? 14.499 9.653 -40.833 1.00 86.62 833 TYR A N 1
ATOM 6370 C CA . TYR A 1 833 ? 14.059 8.790 -39.730 1.00 86.62 833 TYR A CA 1
ATOM 6371 C C . TYR A 1 833 ? 12.554 8.912 -39.432 1.00 86.62 833 TYR A C 1
ATOM 6373 O O . TYR A 1 833 ? 12.049 8.189 -38.578 1.00 86.62 833 TYR A O 1
ATOM 6381 N N . HIS A 1 834 ? 11.813 9.783 -40.131 1.00 88.50 834 HIS A N 1
ATOM 6382 C CA . HIS A 1 834 ? 10.425 10.135 -39.788 1.00 88.50 834 HIS A CA 1
ATOM 6383 C C . HIS A 1 834 ? 9.491 8.922 -39.695 1.00 88.50 834 HIS A C 1
ATOM 6385 O O . HIS A 1 834 ? 8.839 8.724 -38.673 1.00 88.50 834 HIS A O 1
ATOM 6391 N N . SER A 1 835 ? 9.452 8.073 -40.727 1.00 86.56 835 SER A N 1
ATOM 6392 C CA . SER A 1 835 ? 8.590 6.880 -40.737 1.00 86.56 835 SER A CA 1
ATOM 6393 C C . SER A 1 835 ? 8.967 5.881 -39.638 1.00 86.56 835 SER A C 1
ATOM 6395 O O . SER A 1 835 ? 8.103 5.206 -39.088 1.00 86.56 835 SER A O 1
ATOM 6397 N N . GLY A 1 836 ? 10.252 5.821 -39.284 1.00 87.50 836 GLY A N 1
ATOM 6398 C CA . GLY A 1 836 ? 10.753 5.010 -38.181 1.00 87.50 836 GLY A CA 1
ATOM 6399 C C . GLY A 1 836 ? 10.330 5.526 -36.804 1.00 87.50 836 GLY A C 1
ATOM 6400 O O . GLY A 1 836 ? 9.923 4.745 -35.949 1.00 87.50 836 GLY A O 1
ATOM 6401 N N . LEU A 1 837 ? 10.366 6.844 -36.603 1.00 91.19 837 LEU A N 1
ATOM 6402 C CA . LEU A 1 837 ? 9.910 7.486 -35.367 1.00 91.19 837 LEU A CA 1
ATOM 6403 C C . LEU A 1 837 ? 8.382 7.411 -35.202 1.00 91.19 837 LEU A C 1
ATOM 6405 O O . LEU A 1 837 ? 7.902 7.254 -34.083 1.00 91.19 837 LEU A O 1
ATOM 6409 N N . LEU A 1 838 ? 7.619 7.437 -36.301 1.00 92.31 838 LEU A N 1
ATOM 6410 C CA . LEU A 1 838 ? 6.169 7.194 -36.289 1.00 92.31 838 LEU A CA 1
ATOM 6411 C C . LEU A 1 838 ? 5.823 5.775 -35.823 1.00 92.31 838 LEU A C 1
ATOM 6413 O O . LEU A 1 838 ? 4.905 5.606 -35.024 1.00 92.31 838 LEU A O 1
ATOM 6417 N N . LEU A 1 839 ? 6.575 4.763 -36.271 1.00 93.25 839 LEU A N 1
ATOM 6418 C CA . LEU A 1 839 ? 6.413 3.386 -35.792 1.00 93.25 839 LEU A CA 1
ATOM 6419 C C . LEU A 1 839 ? 6.614 3.299 -34.271 1.00 93.25 839 LEU A C 1
ATOM 6421 O O . LEU A 1 839 ? 5.830 2.648 -33.583 1.00 93.25 839 LEU A O 1
ATOM 6425 N N . ILE A 1 840 ? 7.633 3.988 -33.748 1.00 94.50 840 ILE A N 1
ATOM 6426 C CA . ILE A 1 840 ? 7.895 4.066 -32.305 1.00 94.50 840 ILE A CA 1
ATOM 6427 C C . ILE A 1 840 ? 6.739 4.774 -31.587 1.00 94.50 840 ILE A C 1
ATOM 6429 O O . ILE A 1 840 ? 6.235 4.249 -30.599 1.00 94.50 840 ILE A O 1
ATOM 6433 N N . ALA A 1 841 ? 6.267 5.915 -32.096 1.00 95.94 841 ALA A N 1
ATOM 6434 C CA . ALA A 1 841 ? 5.150 6.653 -31.505 1.00 95.94 841 ALA A CA 1
ATOM 6435 C C . ALA A 1 841 ? 3.877 5.797 -31.384 1.00 95.94 841 ALA A C 1
ATOM 6437 O O . ALA A 1 841 ? 3.247 5.777 -30.326 1.00 95.94 841 ALA A O 1
ATOM 6438 N N . VAL A 1 842 ? 3.532 5.043 -32.433 1.00 96.00 842 VAL A N 1
ATOM 6439 C CA . VAL A 1 842 ? 2.382 4.127 -32.418 1.00 96.00 842 VAL A CA 1
ATOM 6440 C C . VAL A 1 842 ? 2.579 3.009 -31.395 1.00 96.00 842 VAL A C 1
ATOM 6442 O O . VAL A 1 842 ? 1.664 2.733 -30.622 1.00 96.00 842 VAL A O 1
ATOM 6445 N N . ALA A 1 843 ? 3.766 2.395 -31.342 1.00 95.31 843 ALA A N 1
ATOM 6446 C CA . ALA A 1 843 ? 4.061 1.344 -30.368 1.00 95.31 843 ALA A CA 1
ATOM 6447 C C . ALA A 1 843 ? 3.892 1.840 -28.921 1.00 95.31 843 ALA A C 1
ATOM 6449 O O . ALA A 1 843 ? 3.262 1.158 -28.113 1.00 95.31 843 ALA A O 1
ATOM 6450 N N . LEU A 1 844 ? 4.377 3.048 -28.614 1.00 96.19 844 LEU A N 1
ATOM 6451 C CA . LEU A 1 844 ? 4.236 3.666 -27.293 1.00 96.19 844 LEU A CA 1
ATOM 6452 C C . LEU A 1 844 ? 2.766 3.929 -26.930 1.00 96.19 844 LEU A C 1
ATOM 6454 O O . LEU A 1 844 ? 2.338 3.573 -25.834 1.00 96.19 844 LEU A O 1
ATOM 6458 N N . ILE A 1 845 ? 1.967 4.475 -27.855 1.00 96.38 845 ILE A N 1
ATOM 6459 C CA . ILE A 1 845 ? 0.531 4.718 -27.628 1.00 96.38 845 ILE A CA 1
ATOM 6460 C C . ILE A 1 845 ? -0.206 3.402 -27.363 1.00 96.38 845 ILE A C 1
ATOM 6462 O O . ILE A 1 845 ? -0.953 3.303 -26.392 1.00 96.38 845 ILE A O 1
ATOM 6466 N N . VAL A 1 846 ? 0.034 2.373 -28.180 1.00 94.06 846 VAL A N 1
ATOM 6467 C CA . VAL A 1 846 ? -0.585 1.050 -28.002 1.00 94.06 846 VAL A CA 1
ATOM 6468 C C . VAL A 1 846 ? -0.167 0.427 -26.668 1.00 94.06 846 VAL A C 1
ATOM 6470 O O . VAL A 1 846 ? -1.019 -0.077 -25.939 1.00 94.06 846 VAL A O 1
ATOM 6473 N N . GLY A 1 847 ? 1.117 0.507 -26.306 1.00 89.62 847 GLY A N 1
ATOM 6474 C CA . GLY A 1 847 ? 1.619 0.014 -25.021 1.00 89.62 847 GLY A CA 1
ATOM 6475 C C . GLY A 1 847 ? 0.973 0.728 -23.837 1.00 89.62 847 GLY A C 1
ATOM 6476 O O . GLY A 1 847 ? 0.606 0.087 -22.853 1.00 89.62 847 GLY A O 1
ATOM 6477 N N . GLY A 1 848 ? 0.761 2.038 -23.962 1.00 89.38 848 GLY A N 1
ATOM 6478 C CA . GLY A 1 848 ? 0.079 2.832 -22.953 1.00 89.38 848 GLY A CA 1
ATOM 6479 C C . GLY A 1 848 ? -1.408 2.500 -22.810 1.00 89.38 848 GLY A C 1
ATOM 6480 O O . GLY A 1 848 ? -1.891 2.344 -21.692 1.00 89.38 848 GLY A O 1
ATOM 6481 N N . ILE A 1 849 ? -2.117 2.290 -23.921 1.00 86.56 849 ILE A N 1
ATOM 6482 C CA . ILE A 1 849 ? -3.518 1.841 -23.920 1.00 86.56 849 ILE A CA 1
ATOM 6483 C C . ILE A 1 849 ? -3.644 0.472 -23.233 1.00 86.56 849 ILE A C 1
ATOM 6485 O O . ILE A 1 849 ? -4.476 0.305 -22.344 1.00 86.56 849 ILE A O 1
ATOM 6489 N N . ILE A 1 850 ? -2.779 -0.491 -23.573 1.00 82.50 850 ILE A N 1
ATOM 6490 C CA . ILE A 1 850 ? -2.757 -1.819 -22.933 1.00 82.50 850 ILE A CA 1
ATOM 6491 C C . ILE A 1 850 ? -2.452 -1.705 -21.431 1.00 82.50 850 ILE A C 1
ATOM 6493 O O . ILE A 1 850 ? -3.050 -2.421 -20.629 1.00 82.50 850 ILE A O 1
ATOM 6497 N N . GLY A 1 851 ? -1.562 -0.784 -21.045 1.00 74.94 851 GLY A N 1
ATOM 6498 C CA . GLY A 1 851 ? -1.256 -0.484 -19.646 1.00 74.94 851 GLY A CA 1
ATOM 6499 C C . GLY A 1 851 ? -2.454 0.042 -18.843 1.00 74.94 851 GLY A C 1
ATOM 6500 O O . GLY A 1 851 ? -2.521 -0.229 -17.648 1.00 74.94 851 GLY A O 1
ATOM 6501 N N . ILE A 1 852 ? -3.405 0.735 -19.489 1.00 77.12 852 ILE A N 1
ATOM 6502 C CA . ILE A 1 852 ? -4.634 1.271 -18.866 1.00 77.12 852 ILE A CA 1
ATOM 6503 C C . ILE A 1 852 ? -5.768 0.239 -18.846 1.00 77.12 852 ILE A C 1
ATOM 6505 O O . ILE A 1 852 ? -6.466 0.136 -17.843 1.00 77.12 852 ILE A O 1
ATOM 6509 N N . ILE A 1 853 ? -5.939 -0.551 -19.915 1.00 64.94 853 ILE A N 1
ATOM 6510 C CA . ILE A 1 853 ? -7.047 -1.520 -20.092 1.00 64.94 853 ILE A CA 1
ATOM 6511 C C . ILE A 1 853 ? -7.026 -2.665 -19.050 1.00 64.94 853 ILE A C 1
ATOM 6513 O O . ILE A 1 853 ? -7.933 -3.491 -18.985 1.00 64.94 853 ILE A O 1
ATOM 6517 N N . GLN A 1 854 ? -6.025 -2.724 -18.170 1.00 55.62 854 GLN A N 1
ATOM 6518 C CA . GLN A 1 854 ? -5.920 -3.752 -17.139 1.00 55.62 854 GLN A CA 1
ATOM 6519 C C . GLN A 1 854 ? -6.829 -3.493 -15.917 1.00 55.62 854 GLN A C 1
ATOM 6521 O O . GLN A 1 854 ? -6.325 -3.391 -14.803 1.00 55.62 854 GLN A O 1
ATOM 6526 N N . PHE A 1 855 ? -8.155 -3.484 -16.092 1.00 45.88 855 PHE A N 1
ATOM 6527 C CA . PHE A 1 855 ? -9.101 -3.769 -15.005 1.00 45.88 855 PHE A CA 1
ATOM 6528 C C . PHE A 1 855 ? -10.368 -4.455 -15.518 1.00 45.88 855 PHE A C 1
ATOM 6530 O O . PHE A 1 855 ? -11.084 -3.883 -16.324 1.00 45.88 855 PHE A O 1
ATOM 6537 N N . ASP A 1 856 ? -10.646 -5.660 -15.002 1.00 53.41 856 ASP A N 1
ATOM 6538 C CA . ASP A 1 856 ? -12.017 -6.168 -14.884 1.00 53.41 856 ASP A CA 1
ATOM 6539 C C . ASP A 1 856 ? -12.118 -7.275 -13.823 1.00 53.41 856 ASP A C 1
ATOM 6541 O O . ASP A 1 856 ? -11.304 -8.206 -13.792 1.00 53.41 856 ASP A O 1
ATOM 6545 N N . VAL A 1 857 ? -13.167 -7.156 -13.001 1.00 52.31 857 VAL A N 1
ATOM 6546 C CA . VAL A 1 857 ? -13.460 -7.820 -11.713 1.00 52.31 857 VAL A CA 1
ATOM 6547 C C . VAL A 1 857 ? -12.578 -7.337 -10.543 1.00 52.31 857 VAL A C 1
ATOM 6549 O O . VAL A 1 857 ? -11.352 -7.425 -10.622 1.00 52.31 857 VAL A O 1
ATOM 6552 N N . PRO A 1 858 ? -13.172 -6.852 -9.427 1.00 59.28 858 PRO A N 1
ATOM 6553 C CA . PRO A 1 858 ? -12.415 -6.451 -8.243 1.00 59.28 858 PRO A CA 1
ATOM 6554 C C . PRO A 1 858 ? -11.528 -7.588 -7.729 1.00 59.28 858 PRO A C 1
ATOM 6556 O O . PRO A 1 858 ? -12.004 -8.699 -7.498 1.00 59.28 858 PRO A O 1
ATOM 6559 N N . GLU A 1 859 ? -10.249 -7.295 -7.495 1.00 60.78 859 GLU A N 1
ATOM 6560 C CA . GLU A 1 859 ? -9.240 -8.271 -7.053 1.00 60.78 859 GLU A CA 1
ATOM 6561 C C . GLU A 1 859 ? -9.667 -9.018 -5.780 1.00 60.78 859 GLU A C 1
ATOM 6563 O O . GLU A 1 859 ? -9.491 -10.227 -5.673 1.00 60.78 859 GLU A O 1
ATOM 6568 N N . MET A 1 860 ? -10.364 -8.326 -4.878 1.00 64.88 860 MET A N 1
ATOM 6569 C CA . MET A 1 860 ? -10.932 -8.889 -3.652 1.00 64.88 860 MET A CA 1
ATOM 6570 C C . MET A 1 860 ? -11.980 -9.993 -3.898 1.00 64.88 860 MET A C 1
ATOM 6572 O O . MET A 1 860 ? -12.071 -10.931 -3.109 1.00 64.88 860 MET A O 1
ATOM 6576 N N . LEU A 1 861 ? -12.776 -9.903 -4.971 1.00 72.75 861 LEU A N 1
ATOM 6577 C CA . LEU A 1 861 ? -13.733 -10.953 -5.343 1.00 72.75 861 LEU A CA 1
ATOM 6578 C C . LEU A 1 861 ? -13.004 -12.165 -5.929 1.00 72.75 861 LEU A C 1
ATOM 6580 O O . LEU A 1 861 ? -13.319 -13.303 -5.579 1.00 72.75 861 LEU A O 1
ATOM 6584 N N . LEU A 1 862 ? -12.005 -11.920 -6.780 1.00 70.50 862 LEU A N 1
ATOM 6585 C CA . LEU A 1 862 ? -11.183 -12.980 -7.362 1.00 70.50 862 LEU A CA 1
ATOM 6586 C C . LEU A 1 862 ? -10.390 -13.729 -6.291 1.00 70.50 862 LEU A C 1
ATOM 6588 O O . LEU A 1 862 ? -10.321 -14.950 -6.342 1.00 70.50 862 LEU A O 1
ATOM 6592 N N . GLU A 1 863 ? -9.837 -13.028 -5.303 1.00 71.38 863 GLU A N 1
ATOM 6593 C CA . GLU A 1 863 ? -9.100 -13.637 -4.196 1.00 71.38 863 GLU A CA 1
ATOM 6594 C C . GLU A 1 863 ? -9.984 -14.592 -3.381 1.00 71.38 863 GLU A C 1
ATOM 6596 O O . GLU A 1 863 ? -9.593 -15.732 -3.133 1.00 71.38 863 GLU A O 1
ATOM 6601 N N . GLN A 1 864 ? -11.203 -14.173 -3.020 1.00 74.25 864 GLN A N 1
ATOM 6602 C CA . GLN A 1 864 ? -12.121 -15.017 -2.246 1.00 74.25 864 GLN A CA 1
ATOM 6603 C C . GLN A 1 864 ? -12.614 -16.238 -3.026 1.00 74.25 864 GLN A C 1
ATOM 6605 O O . GLN A 1 864 ? -12.745 -17.320 -2.452 1.00 74.25 864 GLN A O 1
ATOM 6610 N N . LEU A 1 865 ? -12.890 -16.080 -4.322 1.00 78.62 865 LEU A N 1
ATOM 6611 C CA . LEU A 1 865 ? -13.340 -17.187 -5.160 1.00 78.62 865 LEU A CA 1
ATOM 6612 C C . LEU A 1 865 ? -12.188 -18.147 -5.508 1.00 78.62 865 LEU A C 1
ATOM 6614 O O . LEU A 1 865 ? -12.404 -19.355 -5.472 1.00 78.62 865 LEU A O 1
ATOM 6618 N N . ASN A 1 866 ? -10.966 -17.652 -5.750 1.00 76.50 866 ASN A N 1
ATOM 6619 C CA . ASN A 1 866 ? -9.792 -18.484 -6.070 1.00 76.50 866 ASN A CA 1
ATOM 6620 C C . ASN A 1 866 ? -9.378 -19.395 -4.909 1.00 76.50 866 ASN A C 1
ATOM 6622 O O . ASN A 1 866 ? -8.738 -20.419 -5.121 1.00 76.50 866 ASN A O 1
ATOM 6626 N N . GLN A 1 867 ? -9.741 -19.049 -3.673 1.00 77.31 867 GLN A N 1
ATOM 6627 C CA . GLN A 1 867 ? -9.534 -19.928 -2.519 1.00 77.31 867 GLN A CA 1
ATOM 6628 C C . GLN A 1 867 ? -10.439 -21.173 -2.540 1.00 77.31 867 GLN A C 1
ATOM 6630 O O . GLN A 1 867 ? -10.211 -22.093 -1.756 1.00 77.31 867 GLN A O 1
ATOM 6635 N N . ARG A 1 868 ? -11.492 -21.194 -3.372 1.00 80.56 868 ARG A N 1
ATOM 6636 C CA . ARG A 1 868 ? -12.577 -22.191 -3.312 1.00 80.56 868 ARG A CA 1
ATOM 6637 C C . ARG A 1 868 ? -12.883 -22.869 -4.646 1.00 80.56 868 ARG A C 1
ATOM 6639 O O . ARG A 1 868 ? -13.346 -24.006 -4.634 1.00 80.56 868 ARG A O 1
ATOM 6646 N N . TYR A 1 869 ? -12.652 -22.186 -5.764 1.00 86.00 869 TYR A N 1
ATOM 6647 C CA . TYR A 1 869 ? -13.033 -22.628 -7.104 1.00 86.00 869 TYR A CA 1
ATOM 6648 C C . TYR A 1 869 ? -11.928 -22.350 -8.120 1.00 86.00 869 TYR A C 1
ATOM 6650 O O . TYR A 1 869 ? -11.200 -21.364 -8.001 1.00 86.00 869 TYR A O 1
ATOM 6658 N N . ASP A 1 870 ? -11.872 -23.174 -9.165 1.00 82.88 870 ASP A N 1
ATOM 6659 C CA . ASP A 1 870 ? -11.031 -22.922 -10.331 1.00 82.88 870 ASP A CA 1
ATOM 6660 C C . ASP A 1 870 ? -11.676 -21.839 -11.208 1.00 82.88 870 ASP A C 1
ATOM 6662 O O . ASP A 1 870 ? -12.745 -22.037 -11.792 1.00 82.88 870 ASP A O 1
ATOM 6666 N N . ILE A 1 871 ? -11.040 -20.667 -11.280 1.00 82.75 871 ILE A N 1
ATOM 6667 C CA . ILE A 1 871 ? -11.539 -19.522 -12.049 1.00 82.75 871 ILE A CA 1
ATOM 6668 C C . ILE A 1 871 ? -10.771 -19.393 -13.357 1.00 82.75 871 ILE A C 1
ATOM 6670 O O . ILE A 1 871 ? -9.545 -19.291 -13.379 1.00 82.75 871 ILE A O 1
ATOM 6674 N N . TYR A 1 872 ? -11.520 -19.272 -14.449 1.00 80.00 872 TYR A N 1
ATOM 6675 C CA . TYR A 1 872 ? -10.984 -18.988 -15.772 1.00 80.00 872 TYR A CA 1
ATOM 6676 C C . TYR A 1 872 ? -11.544 -17.656 -16.262 1.00 80.00 872 TYR A C 1
ATOM 6678 O O . TYR A 1 872 ? -12.749 -17.409 -16.175 1.00 80.00 872 TYR A O 1
ATOM 6686 N N . ARG A 1 873 ? -10.683 -16.774 -16.782 1.00 77.00 873 ARG A N 1
ATOM 6687 C CA . ARG A 1 873 ? -11.157 -15.527 -17.397 1.00 77.00 873 ARG A CA 1
ATOM 6688 C C . ARG A 1 873 ? -11.564 -15.825 -18.836 1.00 77.00 873 ARG A C 1
ATOM 6690 O O . ARG A 1 873 ? -10.745 -16.316 -19.610 1.00 77.00 873 ARG A O 1
ATOM 6697 N N . TYR A 1 874 ? -12.810 -15.529 -19.193 1.00 71.44 874 TYR A N 1
ATOM 6698 C CA . TYR A 1 874 ? -13.357 -15.818 -20.524 1.00 71.44 874 TYR A CA 1
ATOM 6699 C C . TYR A 1 874 ? -12.502 -15.218 -21.653 1.00 71.44 874 TYR A C 1
ATOM 6701 O O . TYR A 1 874 ? -12.178 -15.895 -22.620 1.00 71.44 874 TYR A O 1
ATOM 6709 N N . ASP A 1 875 ? -12.023 -13.986 -21.467 1.00 61.56 875 ASP A N 1
ATOM 6710 C CA . ASP A 1 875 ? -11.133 -13.272 -22.392 1.00 61.56 875 ASP A CA 1
ATOM 6711 C C . ASP A 1 875 ? -9.717 -13.885 -22.516 1.00 61.56 875 ASP A C 1
ATOM 6713 O O . ASP A 1 875 ? -8.886 -13.393 -23.282 1.00 61.56 875 ASP A O 1
ATOM 6717 N N . SER A 1 876 ? -9.372 -14.871 -21.682 1.00 64.50 876 SER A N 1
ATOM 6718 C CA . SER A 1 876 ? -8.055 -15.522 -21.629 1.00 64.50 876 SER A CA 1
ATOM 6719 C C . SER A 1 876 ? -8.014 -16.904 -22.262 1.00 64.50 876 SER A C 1
ATOM 6721 O O . SER A 1 876 ? -6.921 -17.428 -22.450 1.00 64.50 876 SER A O 1
ATOM 6723 N N . LEU A 1 877 ? -9.175 -17.465 -22.599 1.00 71.75 877 LEU A N 1
ATOM 6724 C CA . LEU A 1 877 ? -9.290 -18.772 -23.228 1.00 71.75 877 LEU A CA 1
ATOM 6725 C C . LEU A 1 877 ? -9.245 -18.612 -24.748 1.00 71.75 877 LEU A C 1
ATOM 6727 O O . LEU A 1 877 ? -9.970 -17.793 -25.318 1.00 71.75 877 LEU A O 1
ATOM 6731 N N . THR A 1 878 ? -8.409 -19.399 -25.424 1.00 76.56 878 THR A N 1
ATOM 6732 C CA . THR A 1 878 ? -8.515 -19.535 -26.883 1.00 76.56 878 THR A CA 1
ATOM 6733 C C . THR A 1 878 ? -9.849 -20.201 -27.254 1.00 76.56 878 THR A C 1
ATOM 6735 O O . THR A 1 878 ? -10.420 -20.921 -26.432 1.00 76.56 878 THR A O 1
ATOM 6738 N N . PRO A 1 879 ? -10.369 -20.025 -28.484 1.00 76.50 879 PRO A N 1
ATOM 6739 C CA . PRO A 1 879 ? -11.614 -20.679 -28.900 1.00 76.50 879 PRO A CA 1
ATOM 6740 C C . PRO A 1 879 ? -11.593 -22.207 -28.729 1.00 76.50 879 PRO A C 1
ATOM 6742 O O . PRO A 1 879 ? -12.608 -22.814 -28.390 1.00 76.50 879 PRO A O 1
ATOM 6745 N N . GLU A 1 880 ? -10.429 -22.827 -28.925 1.00 77.06 880 GLU A N 1
ATOM 6746 C CA . GLU A 1 880 ? -10.211 -24.268 -28.776 1.00 77.06 880 GLU A CA 1
ATOM 6747 C C . GLU A 1 880 ? -10.246 -24.698 -27.300 1.00 77.06 880 GLU A C 1
ATOM 6749 O O . GLU A 1 880 ? -10.975 -25.627 -26.953 1.00 77.06 880 GLU A O 1
ATOM 6754 N N . GLU A 1 881 ? -9.533 -23.987 -26.418 1.00 79.75 881 GLU A N 1
ATOM 6755 C CA . GLU A 1 881 ? -9.552 -24.231 -24.965 1.00 79.75 881 GLU A CA 1
ATOM 6756 C C . GLU A 1 881 ? -10.934 -23.981 -24.365 1.00 79.75 881 GLU A C 1
ATOM 6758 O O . GLU A 1 881 ? -11.411 -24.774 -23.557 1.00 79.75 881 GLU A O 1
ATOM 6763 N N . PHE A 1 882 ? -11.602 -22.906 -24.789 1.00 83.12 882 PHE A N 1
ATOM 6764 C CA . PHE A 1 882 ? -12.960 -22.605 -24.362 1.00 83.12 882 PHE A CA 1
ATOM 6765 C C . PHE A 1 882 ? -13.922 -23.718 -24.777 1.00 83.12 882 PHE A C 1
ATOM 6767 O O . PHE A 1 882 ? -14.713 -24.160 -23.958 1.00 83.12 882 PHE A O 1
ATOM 6774 N N . THR A 1 883 ? -13.823 -24.228 -26.009 1.00 85.25 883 THR A N 1
ATOM 6775 C CA . THR A 1 883 ? -14.676 -25.336 -26.471 1.00 85.25 883 THR A CA 1
ATOM 6776 C C . THR A 1 883 ? -14.407 -26.627 -25.692 1.00 85.25 883 THR A C 1
ATOM 6778 O O . THR A 1 883 ? -15.344 -27.361 -25.385 1.00 85.25 883 THR A O 1
ATOM 6781 N N . ALA A 1 884 ? -13.145 -26.902 -25.343 1.00 86.12 884 ALA A N 1
ATOM 6782 C CA . ALA A 1 884 ? -12.770 -28.075 -24.554 1.00 86.12 884 ALA A CA 1
ATOM 6783 C C . ALA A 1 884 ? -13.273 -27.997 -23.100 1.00 86.12 884 ALA A C 1
ATOM 6785 O O . ALA A 1 884 ? -13.772 -28.991 -22.578 1.00 86.12 884 ALA A O 1
ATOM 6786 N N . LEU A 1 885 ? -13.174 -26.821 -22.473 1.00 87.69 885 LEU A N 1
ATOM 6787 C CA . LEU A 1 885 ? -13.572 -26.580 -21.080 1.00 87.69 885 LEU A CA 1
ATOM 6788 C C . LEU A 1 885 ? -15.040 -26.166 -20.925 1.00 87.69 885 LEU A C 1
ATOM 6790 O O . LEU A 1 885 ? -15.560 -26.170 -19.813 1.00 87.69 885 LEU A O 1
ATOM 6794 N N . ALA A 1 886 ? -15.731 -25.824 -22.015 1.00 87.50 886 ALA A N 1
ATOM 6795 C CA . ALA A 1 886 ? -17.134 -25.408 -22.014 1.00 87.50 886 ALA A CA 1
ATOM 6796 C C . ALA A 1 886 ? -18.053 -26.332 -21.188 1.00 87.50 886 ALA A C 1
ATOM 6798 O O . ALA A 1 886 ? -18.890 -25.814 -20.443 1.00 87.50 886 ALA A O 1
ATOM 6799 N N . PRO A 1 887 ? -17.907 -27.674 -21.241 1.00 89.69 887 PRO A N 1
ATOM 6800 C CA . PRO A 1 887 ? -18.693 -28.580 -20.406 1.00 89.69 887 PRO A CA 1
ATOM 6801 C C . PRO A 1 887 ? -18.337 -28.551 -18.912 1.00 89.69 887 PRO A C 1
ATOM 6803 O O . PRO A 1 887 ? -19.109 -29.056 -18.103 1.00 89.69 887 PRO A O 1
ATOM 6806 N N . GLU A 1 888 ? -17.197 -28.001 -18.508 1.00 89.88 888 GLU A N 1
ATOM 6807 C CA . GLU A 1 888 ? -16.766 -27.965 -17.104 1.00 89.88 888 GLU A CA 1
ATOM 6808 C C . GLU A 1 888 ? -17.299 -26.733 -16.359 1.00 89.88 888 GLU A C 1
ATOM 6810 O O . GLU A 1 888 ? -17.474 -26.759 -15.136 1.00 89.88 888 GLU A O 1
ATOM 6815 N N . PHE A 1 889 ? -17.621 -25.655 -17.080 1.00 91.81 889 PHE A N 1
ATOM 6816 C CA . PHE A 1 889 ? -18.086 -24.415 -16.467 1.00 91.81 889 PHE A CA 1
ATOM 6817 C C . PHE A 1 889 ? -19.505 -24.538 -15.914 1.00 91.81 889 PHE A C 1
ATOM 6819 O O . PHE A 1 889 ? -20.491 -24.598 -16.647 1.00 91.81 889 PHE A O 1
ATOM 6826 N N . ARG A 1 890 ? -19.608 -24.495 -14.583 1.00 92.12 890 ARG A N 1
ATOM 6827 C CA . ARG A 1 890 ? -20.888 -24.487 -13.857 1.00 92.12 890 ARG A CA 1
ATOM 6828 C C . ARG A 1 890 ? -21.386 -23.097 -13.480 1.00 92.12 890 ARG A C 1
ATOM 6830 O O . ARG A 1 890 ? -22.588 -22.933 -13.249 1.00 92.12 890 ARG A O 1
ATOM 6837 N N . VAL A 1 891 ? -20.487 -22.118 -13.402 1.00 92.75 891 VAL A N 1
ATOM 6838 C CA . VAL A 1 891 ? -20.784 -20.740 -12.996 1.00 92.75 891 VAL A CA 1
ATOM 6839 C C . VAL A 1 891 ? -20.046 -19.763 -13.908 1.00 92.75 891 VAL A C 1
ATOM 6841 O O . VAL A 1 891 ? -18.864 -19.954 -14.180 1.00 92.75 891 VAL A O 1
ATOM 6844 N N . ALA A 1 892 ? -20.731 -18.706 -14.336 1.00 91.56 892 ALA A N 1
ATOM 6845 C CA . ALA A 1 892 ? -20.157 -17.565 -15.040 1.00 91.56 892 ALA A CA 1
ATOM 6846 C C . ALA A 1 892 ? -20.290 -16.305 -14.174 1.00 91.56 892 ALA A C 1
ATOM 6848 O O . ALA A 1 892 ? -21.298 -16.122 -13.489 1.00 91.56 892 ALA A O 1
ATOM 6849 N N . LEU A 1 893 ? -19.279 -15.437 -14.210 1.00 89.38 893 LEU A N 1
ATOM 6850 C CA . LEU A 1 893 ? -19.268 -14.149 -13.511 1.00 89.38 893 LEU A CA 1
ATOM 6851 C C . LEU A 1 893 ? -19.319 -13.017 -14.534 1.00 89.38 893 LEU A C 1
ATOM 6853 O O . LEU A 1 893 ? -18.623 -13.074 -15.545 1.00 89.38 893 LEU A O 1
ATOM 6857 N N . SER A 1 894 ? -20.114 -11.990 -14.256 1.00 84.31 894 SER A N 1
ATOM 6858 C CA . SER A 1 894 ? -20.279 -10.823 -15.129 1.00 84.31 894 SER A CA 1
ATOM 6859 C C . SER A 1 894 ? -20.380 -9.541 -14.307 1.00 84.31 894 SER A C 1
ATOM 6861 O O . SER A 1 894 ? -20.814 -9.588 -13.158 1.00 84.31 894 SER A O 1
ATOM 6863 N N . SER A 1 895 ? -20.022 -8.390 -14.881 1.00 77.75 895 SER A N 1
ATOM 6864 C CA . SER A 1 895 ? -20.418 -7.091 -14.322 1.00 77.75 895 SER A CA 1
ATOM 6865 C C . SER A 1 895 ? -21.886 -6.785 -14.655 1.00 77.75 895 SER A C 1
ATOM 6867 O O . SER A 1 895 ? -22.496 -7.482 -15.475 1.00 77.75 895 SER A O 1
ATOM 6869 N N . GLY A 1 896 ? -22.460 -5.764 -14.011 1.00 65.25 896 GLY A N 1
ATOM 6870 C CA . GLY A 1 896 ? -23.837 -5.321 -14.269 1.00 65.25 896 GLY A CA 1
ATOM 6871 C C . GLY A 1 896 ? -24.042 -4.611 -15.613 1.00 65.25 896 GLY A C 1
ATOM 6872 O O . GLY A 1 896 ? -25.179 -4.401 -16.035 1.00 65.25 896 GLY A O 1
ATOM 6873 N N . GLU A 1 897 ? -22.952 -4.242 -16.282 1.00 62.72 897 GLU A N 1
ATOM 6874 C CA . GLU A 1 897 ? -22.929 -3.565 -17.582 1.00 62.72 897 GLU A CA 1
ATOM 6875 C C . GLU A 1 897 ? -22.653 -4.535 -18.741 1.00 62.72 897 GLU A C 1
ATOM 6877 O O . GLU A 1 897 ? -22.869 -4.197 -19.906 1.00 62.72 897 GLU A O 1
ATOM 6882 N N . ALA A 1 898 ? -22.173 -5.747 -18.447 1.00 67.19 898 ALA A N 1
ATOM 6883 C CA . ALA A 1 898 ? -21.818 -6.705 -19.483 1.00 67.19 898 ALA A CA 1
ATOM 6884 C C . ALA A 1 898 ? -23.055 -7.236 -20.225 1.00 67.19 898 ALA A C 1
ATOM 6886 O O . ALA A 1 898 ? -24.119 -7.482 -19.652 1.00 67.19 898 ALA A O 1
ATOM 6887 N N . THR A 1 899 ? -22.888 -7.445 -21.532 1.00 79.06 899 THR A N 1
ATOM 6888 C CA . THR A 1 899 ? -23.915 -8.050 -22.383 1.00 79.06 899 THR A CA 1
ATOM 6889 C C . THR A 1 899 ? -23.707 -9.559 -22.437 1.00 79.06 899 THR A C 1
ATOM 6891 O O . THR A 1 899 ? -22.681 -10.028 -22.928 1.00 79.06 899 THR A O 1
ATOM 6894 N N . VAL A 1 900 ? -24.685 -10.323 -21.952 1.00 84.19 900 VAL A N 1
ATOM 6895 C CA . VAL A 1 900 ? -24.665 -11.790 -21.952 1.00 84.19 900 VAL A CA 1
ATOM 6896 C C . VAL A 1 900 ? -25.804 -12.292 -22.828 1.00 84.19 900 VAL A C 1
ATOM 6898 O O . VAL A 1 900 ? -26.977 -12.237 -22.450 1.00 84.19 900 VAL A O 1
ATOM 6901 N N . THR A 1 901 ? -25.451 -12.760 -24.025 1.00 87.75 901 THR A N 1
ATOM 6902 C CA . THR A 1 901 ? -26.424 -13.149 -25.049 1.00 87.75 901 THR A CA 1
ATOM 6903 C C . THR A 1 901 ? -26.848 -14.612 -24.932 1.00 87.75 901 THR A C 1
ATOM 6905 O O . THR A 1 901 ? -26.201 -15.443 -24.287 1.00 87.75 901 THR A O 1
ATOM 6908 N N . ARG A 1 902 ? -27.928 -14.959 -25.636 1.00 90.12 902 ARG A N 1
ATOM 6909 C CA . ARG A 1 902 ? -28.393 -16.341 -25.810 1.00 90.12 902 ARG A CA 1
ATOM 6910 C C . ARG A 1 902 ? -27.306 -17.266 -26.368 1.00 90.12 902 ARG A C 1
ATOM 6912 O O . ARG A 1 902 ? -27.224 -18.423 -25.961 1.00 90.12 902 ARG A O 1
ATOM 6919 N N . GLU A 1 903 ? -26.480 -16.782 -27.293 1.00 87.25 903 GLU A N 1
ATOM 6920 C CA . GLU A 1 903 ? -25.372 -17.546 -27.878 1.00 87.25 903 GLU A CA 1
ATOM 6921 C C . GLU A 1 903 ? -24.316 -17.901 -26.829 1.00 87.25 903 GLU A C 1
ATOM 6923 O O . GLU A 1 903 ? -23.815 -19.023 -26.841 1.00 87.25 903 GLU A O 1
ATOM 6928 N N . PHE A 1 904 ? -24.027 -16.989 -25.894 1.00 89.19 904 PHE A N 1
ATOM 6929 C CA . PHE A 1 904 ? -23.105 -17.253 -24.791 1.00 89.19 904 PHE A CA 1
ATOM 6930 C C . PHE A 1 904 ? -23.643 -18.334 -23.849 1.00 89.19 904 PHE A C 1
ATOM 6932 O O . PHE A 1 904 ? -22.925 -19.263 -23.497 1.00 89.19 904 PHE A O 1
ATOM 6939 N N . PHE A 1 905 ? -24.926 -18.284 -23.482 1.00 90.25 905 PHE A N 1
ATOM 6940 C CA . PHE A 1 905 ? -25.508 -19.350 -22.661 1.00 90.25 905 PHE A CA 1
ATOM 6941 C C . PHE A 1 905 ? -25.463 -20.715 -23.362 1.00 90.25 905 PHE A C 1
ATOM 6943 O O . PHE A 1 905 ? -25.176 -21.726 -22.729 1.00 90.25 905 PHE A O 1
ATOM 6950 N N . ARG A 1 906 ? -25.694 -20.757 -24.681 1.00 88.94 906 ARG A N 1
ATOM 6951 C CA . ARG A 1 906 ? -25.608 -21.999 -25.469 1.00 88.94 906 ARG A CA 1
ATOM 6952 C C . ARG A 1 906 ? -24.191 -22.544 -25.602 1.00 88.94 906 ARG A C 1
ATOM 6954 O O . ARG A 1 906 ? -24.042 -23.743 -25.823 1.00 88.94 906 ARG A O 1
ATOM 6961 N N . SER A 1 907 ? -23.172 -21.692 -25.505 1.00 89.81 907 SER A N 1
ATOM 6962 C CA . SER A 1 907 ? -21.783 -22.131 -25.611 1.00 89.81 907 SER A CA 1
ATOM 6963 C C . SER A 1 907 ? -21.283 -22.839 -24.346 1.00 89.81 907 SER A C 1
ATOM 6965 O O . SER A 1 907 ? -20.262 -23.515 -24.413 1.00 89.81 907 SER A O 1
ATOM 6967 N N . LEU A 1 908 ? -22.023 -22.760 -23.230 1.00 92.12 908 LEU A N 1
ATOM 6968 C CA . LEU A 1 908 ? -21.699 -23.387 -21.947 1.00 92.12 908 LEU A CA 1
ATOM 6969 C C . LEU A 1 908 ? -22.784 -24.401 -21.529 1.00 92.12 908 LEU A C 1
ATOM 6971 O O . LEU A 1 908 ? -23.702 -24.056 -20.783 1.00 92.12 908 LEU A O 1
ATOM 6975 N N . PRO A 1 909 ? -22.704 -25.670 -21.976 1.00 87.44 909 PRO A N 1
ATOM 6976 C CA . PRO A 1 909 ? -23.806 -26.629 -21.854 1.00 87.44 909 PRO A CA 1
ATOM 6977 C C . PRO A 1 909 ? -24.151 -27.033 -20.412 1.00 87.44 909 PRO A C 1
ATOM 6979 O O . PRO A 1 909 ? -25.272 -27.465 -20.165 1.00 87.44 909 PRO A O 1
ATOM 6982 N N . ASN A 1 910 ? -23.215 -26.890 -19.467 1.00 92.94 910 ASN A N 1
ATOM 6983 C CA . ASN A 1 910 ? -23.400 -27.250 -18.054 1.00 92.94 910 ASN A CA 1
ATOM 6984 C C . ASN A 1 910 ? -23.473 -26.030 -17.122 1.00 92.94 910 ASN A C 1
ATOM 6986 O O . ASN A 1 910 ? -23.363 -26.168 -15.897 1.00 92.94 910 ASN A O 1
ATOM 6990 N N . LEU A 1 911 ? -23.666 -24.835 -17.685 1.00 94.31 911 LEU A N 1
ATOM 6991 C CA . LEU A 1 911 ? -23.802 -23.622 -16.899 1.00 94.31 911 LEU A CA 1
ATOM 6992 C C . LEU A 1 911 ? -25.067 -23.697 -16.038 1.00 94.31 911 LEU A C 1
ATOM 6994 O O . LEU A 1 911 ? -26.161 -23.952 -16.526 1.00 94.31 911 LEU A O 1
ATOM 6998 N N . THR A 1 912 ? -24.917 -23.459 -14.739 1.00 92.81 912 THR A N 1
ATOM 6999 C CA . THR A 1 912 ? -26.030 -23.495 -13.775 1.00 92.81 912 THR A CA 1
ATOM 7000 C C . THR A 1 912 ? -26.326 -22.137 -13.149 1.00 92.81 912 THR A C 1
ATOM 7002 O O . THR A 1 912 ? -27.453 -21.903 -12.708 1.00 92.81 912 THR A O 1
ATOM 7005 N N . LEU A 1 913 ? -25.346 -21.227 -13.140 1.00 95.25 913 LEU A N 1
ATOM 7006 C CA . LEU A 1 913 ? -25.480 -19.886 -12.577 1.00 95.25 913 LEU A CA 1
ATOM 7007 C C . LEU A 1 913 ? -24.698 -18.849 -13.392 1.00 95.25 913 LEU A C 1
ATOM 7009 O O . LEU A 1 913 ? -23.514 -19.032 -13.659 1.00 95.25 913 LEU A O 1
ATOM 7013 N N . LEU A 1 914 ? -25.335 -17.718 -13.685 1.00 94.38 914 LEU A N 1
ATOM 7014 C CA . LEU A 1 914 ? -24.677 -16.455 -14.001 1.00 94.38 914 LEU A CA 1
ATOM 7015 C C . LEU A 1 914 ? -24.771 -15.527 -12.783 1.00 94.38 914 LEU A C 1
ATOM 7017 O O . LEU A 1 914 ? -25.862 -15.100 -12.400 1.00 94.38 914 LEU A O 1
ATOM 7021 N N . ALA A 1 915 ? -23.631 -15.208 -12.179 1.00 93.12 915 ALA A N 1
ATOM 7022 C CA . ALA A 1 915 ? -23.538 -14.293 -11.051 1.00 93.12 915 ALA A CA 1
ATOM 7023 C C . ALA A 1 915 ? -23.091 -12.899 -11.517 1.00 93.12 915 ALA A C 1
ATOM 7025 O O . ALA A 1 915 ? -21.951 -12.697 -11.936 1.00 93.12 915 ALA A O 1
ATOM 7026 N N . VAL A 1 916 ? -24.008 -11.935 -11.431 1.00 89.31 916 VAL A N 1
ATOM 7027 C CA . VAL A 1 916 ? -23.792 -10.540 -11.820 1.00 89.31 916 VAL A CA 1
ATOM 7028 C C . VAL A 1 916 ? -23.300 -9.731 -10.619 1.00 89.31 916 VAL A C 1
ATOM 7030 O O . VAL A 1 916 ? -23.973 -9.637 -9.591 1.00 89.31 916 VAL A O 1
ATOM 7033 N N . PHE A 1 917 ? -22.124 -9.120 -10.750 1.00 85.69 917 PHE A N 1
ATOM 7034 C CA . PHE A 1 917 ? -21.562 -8.169 -9.797 1.00 85.69 917 PHE A CA 1
ATOM 7035 C C . PHE A 1 917 ? -22.112 -6.767 -10.086 1.00 85.69 917 PHE A C 1
ATOM 7037 O O . PHE A 1 917 ? -21.477 -5.938 -10.735 1.00 85.69 917 PHE A O 1
ATOM 7044 N N . GLY A 1 918 ? -23.339 -6.522 -9.637 1.00 79.94 918 GLY A N 1
ATOM 7045 C CA . GLY A 1 918 ? -24.089 -5.302 -9.921 1.00 79.94 918 GLY A CA 1
ATOM 7046 C C . GLY A 1 918 ? -25.577 -5.487 -9.640 1.00 79.94 918 GLY A C 1
ATOM 7047 O O . GLY A 1 918 ? -26.039 -6.604 -9.408 1.00 79.94 918 GLY A O 1
ATOM 7048 N N . VAL A 1 919 ? -26.335 -4.386 -9.641 1.00 75.25 919 VAL A N 1
ATOM 7049 C CA . VAL A 1 919 ? -27.802 -4.436 -9.491 1.00 75.25 919 VAL A CA 1
ATOM 7050 C C . VAL A 1 919 ? -28.523 -4.559 -10.821 1.00 75.25 919 VAL A C 1
ATOM 7052 O O . VAL A 1 919 ? -29.481 -5.324 -10.898 1.00 75.25 919 VAL A O 1
ATOM 7055 N N . GLY A 1 920 ? -28.095 -3.837 -11.856 1.00 71.44 920 GLY A N 1
ATOM 7056 C CA . GLY A 1 920 ? -28.686 -4.033 -13.175 1.00 71.44 920 GLY A CA 1
ATOM 7057 C C . GLY A 1 920 ? -28.039 -5.198 -13.905 1.00 71.44 920 GLY A C 1
ATOM 7058 O O . GLY A 1 920 ? -26.870 -5.518 -13.707 1.00 71.44 920 GLY A O 1
ATOM 7059 N N . TYR A 1 921 ? -28.863 -5.835 -14.718 1.00 78.88 921 TYR A N 1
ATOM 7060 C CA . TYR A 1 921 ? -28.548 -6.992 -15.545 1.00 78.88 921 TYR A CA 1
ATOM 7061 C C . TYR A 1 921 ? -29.252 -6.837 -16.900 1.00 78.88 921 TYR A C 1
ATOM 7063 O O . TYR A 1 921 ? -29.592 -7.818 -17.546 1.00 78.88 921 TYR A O 1
ATOM 7071 N N . ASP A 1 922 ? -29.504 -5.596 -17.333 1.00 74.19 922 ASP A N 1
ATOM 7072 C CA . ASP A 1 922 ? -30.289 -5.285 -18.535 1.00 74.19 922 ASP A CA 1
ATOM 7073 C C . ASP A 1 922 ? -29.639 -5.840 -19.817 1.00 74.19 922 ASP A C 1
ATOM 7075 O O . ASP A 1 922 ? -30.330 -6.136 -20.789 1.00 74.19 922 ASP A O 1
ATOM 7079 N N . GLY A 1 923 ? -28.310 -5.999 -19.809 1.00 74.50 923 GLY A N 1
ATOM 7080 C CA . GLY A 1 923 ? -27.544 -6.645 -20.877 1.00 74.50 923 GLY A CA 1
ATOM 7081 C C . GLY A 1 923 ? -27.617 -8.178 -20.871 1.00 74.50 923 GLY A C 1
ATOM 7082 O O . GLY A 1 923 ? -27.096 -8.810 -21.787 1.00 74.50 923 GLY A O 1
ATOM 7083 N N . VAL A 1 924 ? -28.240 -8.793 -19.863 1.00 84.31 924 VAL A N 1
ATOM 7084 C CA . VAL A 1 924 ? -28.383 -10.248 -19.732 1.00 84.31 924 VAL A CA 1
ATOM 7085 C C . VAL A 1 924 ? -29.720 -10.693 -20.320 1.00 84.31 924 VAL A C 1
ATOM 7087 O O . VAL A 1 924 ? -30.781 -10.260 -19.871 1.00 84.31 924 VAL A O 1
ATOM 7090 N N . ASP A 1 925 ? -29.695 -11.635 -21.267 1.00 86.75 925 ASP A N 1
ATOM 7091 C CA . ASP A 1 925 ? -30.910 -12.299 -21.761 1.00 86.75 925 ASP A CA 1
ATOM 7092 C C . ASP A 1 925 ? -31.455 -13.286 -20.707 1.00 86.75 925 ASP A C 1
ATOM 7094 O O . ASP A 1 925 ? -31.250 -14.501 -20.768 1.00 86.75 925 ASP A O 1
ATOM 7098 N N . ALA A 1 926 ? -32.136 -12.747 -19.692 1.00 84.69 926 ALA A N 1
ATOM 7099 C CA . ALA A 1 926 ? -32.695 -13.512 -18.578 1.00 84.69 926 ALA A CA 1
ATOM 7100 C C . ALA A 1 926 ? -33.753 -14.541 -19.028 1.00 84.69 926 ALA A C 1
ATOM 7102 O O . ALA A 1 926 ? -33.898 -15.596 -18.408 1.00 84.69 926 ALA A O 1
ATOM 7103 N N . LEU A 1 927 ? -34.470 -14.275 -20.128 1.00 84.62 927 LEU A N 1
ATOM 7104 C CA . LEU A 1 927 ? -35.427 -15.227 -20.697 1.00 84.62 927 LEU A CA 1
ATOM 7105 C C . LEU A 1 927 ? -34.704 -16.429 -21.309 1.00 84.62 927 LEU A C 1
ATOM 7107 O O . LEU A 1 927 ? -35.090 -17.566 -21.038 1.00 84.62 927 LEU A O 1
ATOM 7111 N N . ALA A 1 928 ? -33.628 -16.202 -22.069 1.00 87.06 928 ALA A N 1
ATOM 7112 C CA . ALA A 1 928 ? -32.793 -17.290 -22.573 1.00 87.06 928 ALA A CA 1
ATOM 7113 C C . ALA A 1 928 ? -32.127 -18.079 -21.440 1.00 87.06 928 ALA A C 1
ATOM 7115 O O . ALA A 1 928 ? -32.087 -19.307 -21.507 1.00 87.06 928 ALA A O 1
ATOM 7116 N N . ALA A 1 929 ? -31.652 -17.399 -20.390 1.00 89.75 929 ALA A N 1
ATOM 7117 C CA . ALA A 1 929 ? -31.107 -18.060 -19.206 1.00 89.75 929 ALA A CA 1
ATOM 7118 C C . ALA A 1 929 ? -32.140 -19.022 -18.594 1.00 89.75 929 ALA A C 1
ATOM 7120 O O . ALA A 1 929 ? -31.846 -20.201 -18.396 1.00 89.75 929 ALA A O 1
ATOM 7121 N N . ARG A 1 930 ? -33.386 -18.560 -18.408 1.00 88.38 930 ARG A N 1
ATOM 7122 C CA . ARG A 1 930 ? -34.496 -19.382 -17.908 1.00 88.38 930 ARG A CA 1
ATOM 7123 C C . ARG A 1 930 ? -34.822 -20.564 -18.823 1.00 88.38 930 ARG A C 1
ATOM 7125 O O . ARG A 1 930 ? -34.977 -21.676 -18.327 1.00 88.38 930 ARG A O 1
ATOM 7132 N N . GLU A 1 931 ? -34.927 -20.344 -20.136 1.00 89.12 931 GLU A N 1
ATOM 7133 C CA . GLU A 1 931 ? -35.185 -21.407 -21.125 1.00 89.12 931 GLU A CA 1
ATOM 7134 C C . GLU A 1 931 ? -34.114 -22.510 -21.082 1.00 89.12 931 GLU A C 1
ATOM 7136 O O . GLU A 1 931 ? -34.428 -23.684 -21.270 1.00 89.12 931 GLU A O 1
ATOM 7141 N N . LEU A 1 932 ? -32.861 -22.133 -20.815 1.00 89.88 932 LEU A N 1
ATOM 7142 C CA . LEU A 1 932 ? -31.710 -23.034 -20.739 1.00 89.88 932 LEU A CA 1
ATOM 7143 C C . LEU A 1 932 ? -31.457 -23.583 -19.324 1.00 89.88 932 LEU A C 1
ATOM 7145 O O . LEU A 1 932 ? -30.491 -24.312 -19.117 1.00 89.88 932 LEU A O 1
ATOM 7149 N N . GLY A 1 933 ? -32.309 -23.258 -18.346 1.00 89.06 933 GLY A N 1
ATOM 7150 C CA . GLY A 1 933 ? -32.166 -23.715 -16.960 1.00 89.06 933 GLY A CA 1
ATOM 7151 C C . GLY A 1 933 ? -31.019 -23.057 -16.179 1.00 89.06 933 GLY A C 1
ATOM 7152 O O . GLY A 1 933 ? -30.670 -23.529 -15.095 1.00 89.06 933 GLY A O 1
ATOM 7153 N N . VAL A 1 934 ? -30.447 -21.967 -16.695 1.00 92.94 934 VAL A N 1
ATOM 7154 C CA . VAL A 1 934 ? -29.397 -21.176 -16.046 1.00 92.94 934 VAL A CA 1
ATOM 7155 C C . VAL A 1 934 ? -30.045 -20.170 -15.098 1.00 92.94 934 VAL A C 1
ATOM 7157 O O . VAL A 1 934 ? -30.858 -19.340 -15.504 1.00 92.94 934 VAL A O 1
ATOM 7160 N N . LYS A 1 935 ? -29.670 -20.205 -13.818 1.00 93.50 935 LYS A N 1
ATOM 7161 C CA . LYS A 1 935 ? -30.127 -19.206 -12.843 1.00 93.50 935 LYS A CA 1
ATOM 7162 C C . LYS A 1 935 ? -29.302 -17.929 -12.986 1.00 93.50 935 LYS A C 1
ATOM 7164 O O . LYS A 1 935 ? -28.112 -17.997 -13.272 1.00 93.50 935 LYS A O 1
ATOM 7169 N N . VAL A 1 936 ? -29.903 -16.771 -12.727 1.00 93.19 936 VAL A N 1
ATOM 7170 C CA . VAL A 1 936 ? -29.194 -15.480 -12.724 1.00 93.19 936 VAL A CA 1
ATOM 7171 C C . VAL A 1 936 ? -29.317 -14.840 -11.346 1.00 93.19 936 VAL A C 1
ATOM 7173 O O . VAL A 1 936 ? -30.411 -14.790 -10.779 1.00 93.19 936 VAL A O 1
ATOM 7176 N N . THR A 1 937 ? -28.206 -14.357 -10.792 1.00 93.88 937 THR A N 1
ATOM 7177 C CA . THR A 1 937 ? -28.172 -13.612 -9.521 1.00 93.88 937 THR A CA 1
ATOM 7178 C C . THR A 1 937 ? -27.550 -12.242 -9.713 1.00 93.88 937 THR A C 1
ATOM 7180 O O . THR A 1 937 ? -26.758 -12.039 -10.625 1.00 93.88 937 THR A O 1
ATOM 7183 N N . HIS A 1 938 ? -27.877 -11.324 -8.813 1.00 91.06 938 HIS A N 1
ATOM 7184 C CA . HIS A 1 938 ? -27.393 -9.941 -8.798 1.00 91.06 938 HIS A CA 1
ATOM 7185 C C . HIS A 1 938 ? -27.148 -9.505 -7.343 1.00 91.06 938 HIS A C 1
ATOM 7187 O O . HIS A 1 938 ? -27.389 -10.291 -6.423 1.00 91.06 938 HIS A O 1
ATOM 7193 N N . THR A 1 939 ? -26.693 -8.276 -7.097 1.00 88.88 939 THR A N 1
ATOM 7194 C CA . THR A 1 939 ? -26.356 -7.786 -5.742 1.00 88.88 939 THR A CA 1
ATOM 7195 C C . THR A 1 939 ? -27.281 -6.652 -5.263 1.00 88.88 939 THR A C 1
ATOM 7197 O O . THR A 1 939 ? -26.814 -5.523 -5.090 1.00 88.88 939 THR A O 1
ATOM 7200 N N . PRO A 1 940 ? -28.594 -6.899 -5.074 1.00 83.38 940 PRO A N 1
ATOM 7201 C CA . PRO A 1 940 ? -29.533 -5.899 -4.567 1.00 83.38 940 PRO A CA 1
ATOM 7202 C C . PRO A 1 940 ? -29.256 -5.550 -3.100 1.00 83.38 940 PRO A C 1
ATOM 7204 O O . PRO A 1 940 ? -28.498 -6.234 -2.416 1.00 83.38 940 PRO A O 1
ATOM 7207 N N . ASP A 1 941 ? -29.904 -4.483 -2.626 1.00 82.56 941 ASP A N 1
ATOM 7208 C CA . ASP A 1 941 ? -29.940 -4.018 -1.230 1.00 82.56 941 ASP A CA 1
ATOM 7209 C C . ASP A 1 941 ? -28.620 -3.438 -0.689 1.00 82.56 941 ASP A C 1
ATOM 7211 O O . ASP A 1 941 ? -28.631 -2.365 -0.093 1.00 82.56 941 ASP A O 1
ATOM 7215 N N . VAL A 1 942 ? -27.469 -4.045 -0.980 1.00 84.62 942 VAL A N 1
ATOM 7216 C CA . VAL A 1 942 ? -26.168 -3.637 -0.413 1.00 84.62 942 VAL A CA 1
ATOM 7217 C C . VAL A 1 942 ? -25.650 -2.284 -0.897 1.00 84.62 942 VAL A C 1
ATOM 7219 O O . VAL A 1 942 ? -24.827 -1.688 -0.219 1.00 84.62 942 VAL A O 1
ATOM 7222 N N . LEU A 1 943 ? -26.127 -1.802 -2.048 1.00 86.12 943 LEU A N 1
ATOM 7223 C CA . LEU A 1 943 ? -25.737 -0.509 -2.630 1.00 86.12 943 LEU A CA 1
ATOM 7224 C C . LEU A 1 943 ? -26.822 0.568 -2.522 1.00 86.12 943 LEU A C 1
ATOM 7226 O O . LEU A 1 943 ? -26.639 1.684 -2.992 1.00 86.12 943 LEU A O 1
ATOM 7230 N N . THR A 1 944 ? -27.981 0.221 -1.956 1.00 89.69 944 THR A N 1
ATOM 7231 C CA . THR A 1 944 ? -29.180 1.071 -2.009 1.00 89.69 944 THR A CA 1
ATOM 7232 C C . THR A 1 944 ? -28.978 2.403 -1.295 1.00 89.69 944 THR A C 1
ATOM 7234 O O . THR A 1 944 ? -29.384 3.436 -1.823 1.00 89.69 944 THR A O 1
ATOM 7237 N N . ASP A 1 945 ? -28.339 2.383 -0.127 1.00 91.81 945 ASP A N 1
ATOM 7238 C CA . ASP A 1 945 ? -28.076 3.597 0.640 1.00 91.81 945 ASP A CA 1
ATOM 7239 C C . ASP A 1 945 ? -27.036 4.492 -0.038 1.00 91.81 945 ASP A C 1
ATOM 7241 O O . ASP A 1 945 ? -27.319 5.668 -0.240 1.00 91.81 945 ASP A O 1
ATOM 7245 N N . ASP A 1 946 ? -25.914 3.934 -0.500 1.00 92.06 946 ASP A N 1
ATOM 7246 C CA . ASP A 1 946 ? -24.851 4.714 -1.148 1.00 92.06 946 ASP A CA 1
ATOM 7247 C C . ASP A 1 946 ? -25.314 5.371 -2.459 1.00 92.06 946 ASP A C 1
ATOM 7249 O O . ASP A 1 946 ? -24.998 6.534 -2.717 1.00 92.06 946 ASP A O 1
ATOM 7253 N N . VAL A 1 947 ? -26.123 4.675 -3.270 1.00 91.06 947 VAL A N 1
ATOM 7254 C CA . VAL A 1 947 ? -26.713 5.273 -4.481 1.00 91.06 947 VAL A CA 1
ATOM 7255 C C . VAL A 1 947 ? -27.705 6.380 -4.121 1.00 91.06 947 VAL A C 1
ATOM 7257 O O . VAL A 1 947 ? -27.750 7.409 -4.795 1.00 91.06 947 VAL A O 1
ATOM 7260 N N . ALA A 1 948 ? -28.494 6.200 -3.059 1.00 95.38 948 ALA A N 1
ATOM 7261 C CA . ALA A 1 948 ? -29.420 7.227 -2.594 1.00 95.38 948 ALA A CA 1
ATOM 7262 C C . ALA A 1 948 ? -28.686 8.456 -2.032 1.00 95.38 948 ALA A C 1
ATOM 7264 O O . ALA A 1 948 ? -29.097 9.587 -2.298 1.00 95.38 948 ALA A O 1
ATOM 7265 N N . ASP A 1 949 ? -27.588 8.250 -1.302 1.00 95.75 949 ASP A N 1
ATOM 7266 C CA . ASP A 1 949 ? -26.711 9.315 -0.811 1.00 95.75 949 ASP A CA 1
ATOM 7267 C C . ASP A 1 949 ? -26.071 10.082 -1.972 1.00 95.75 949 ASP A C 1
ATOM 7269 O O . ASP A 1 949 ? -26.106 11.316 -1.990 1.00 95.75 949 ASP A O 1
ATOM 7273 N N . LEU A 1 950 ? -25.577 9.372 -2.994 1.00 96.38 950 LEU A N 1
ATOM 7274 C CA . LEU A 1 950 ? -25.054 10.002 -4.203 1.00 96.38 950 LEU A CA 1
ATOM 7275 C C . LEU A 1 950 ? -26.135 10.798 -4.941 1.00 96.38 950 LEU A C 1
ATOM 7277 O O . LEU A 1 950 ? -25.866 11.919 -5.358 1.00 96.38 950 LEU A O 1
ATOM 7281 N N . ALA A 1 951 ? -27.361 10.282 -5.064 1.00 97.00 951 ALA A N 1
ATOM 7282 C CA . ALA A 1 951 ? -28.465 11.004 -5.700 1.00 97.00 951 ALA A CA 1
ATOM 7283 C C . ALA A 1 951 ? -28.775 12.332 -4.991 1.00 97.00 951 ALA A C 1
ATOM 7285 O O . ALA A 1 951 ? -28.948 13.361 -5.649 1.00 97.00 951 ALA A O 1
ATOM 7286 N N . MET A 1 952 ? -28.792 12.331 -3.653 1.00 97.56 952 MET A N 1
ATOM 7287 C CA . MET A 1 952 ? -28.941 13.556 -2.861 1.00 97.56 952 MET A CA 1
ATOM 7288 C C . MET A 1 952 ? -27.752 14.504 -3.067 1.00 97.56 952 MET A C 1
ATOM 7290 O O . MET A 1 952 ? -27.950 15.704 -3.260 1.00 97.56 952 MET A O 1
ATOM 7294 N N . GLY A 1 953 ? -26.525 13.975 -3.088 1.00 97.31 953 GLY A N 1
ATOM 7295 C CA . GLY A 1 953 ? -25.309 14.745 -3.357 1.00 97.31 953 GLY A CA 1
ATOM 7296 C C . GLY A 1 953 ? -25.308 15.395 -4.744 1.00 97.31 953 GLY A C 1
ATOM 7297 O O . GLY A 1 953 ? -25.018 16.584 -4.863 1.00 97.31 953 GLY A O 1
ATOM 7298 N N . LEU A 1 954 ? -25.701 14.653 -5.780 1.00 97.69 954 LEU A N 1
ATOM 7299 C CA . LEU A 1 954 ? -25.850 15.127 -7.156 1.00 97.69 954 LEU A CA 1
ATOM 7300 C C . LEU A 1 954 ? -26.916 16.220 -7.265 1.00 97.69 954 LEU A C 1
ATOM 7302 O O . LEU A 1 954 ? -26.668 17.256 -7.879 1.00 97.69 954 LEU A O 1
ATOM 7306 N N . MET A 1 955 ? -28.065 16.033 -6.612 1.00 97.56 955 MET A N 1
ATOM 7307 C CA . MET A 1 955 ? -29.134 17.032 -6.558 1.00 97.56 955 MET A CA 1
ATOM 7308 C C . MET A 1 955 ? -28.656 18.339 -5.911 1.00 97.56 955 MET A C 1
ATOM 7310 O O . MET A 1 955 ? -28.846 19.413 -6.481 1.00 97.56 955 MET A O 1
ATOM 7314 N N . ILE A 1 956 ? -27.988 18.262 -4.753 1.00 97.12 956 ILE A N 1
ATOM 7315 C CA . ILE A 1 956 ? -27.424 19.433 -4.064 1.00 97.12 956 ILE A CA 1
ATOM 7316 C C . ILE A 1 956 ? -26.347 20.092 -4.927 1.00 97.12 956 ILE A C 1
ATOM 7318 O O . ILE A 1 956 ? -26.349 21.312 -5.091 1.00 97.12 956 ILE A O 1
ATOM 7322 N N . SER A 1 957 ? -25.448 19.295 -5.500 1.00 97.25 957 SER A N 1
ATOM 7323 C CA . SER A 1 957 ? -24.338 19.779 -6.316 1.00 97.25 957 SER A CA 1
ATOM 7324 C C . SER A 1 957 ? -24.828 20.515 -7.563 1.00 97.25 957 SER A C 1
ATOM 7326 O O . SER A 1 957 ? -24.343 21.611 -7.842 1.00 97.25 957 SER A O 1
ATOM 7328 N N . ALA A 1 958 ? -25.840 19.987 -8.259 1.00 96.44 958 ALA A N 1
ATOM 7329 C CA . ALA A 1 958 ? -26.444 20.646 -9.416 1.00 96.44 958 ALA A CA 1
ATOM 7330 C C . ALA A 1 958 ? -27.277 21.869 -9.015 1.00 96.44 958 ALA A C 1
ATOM 7332 O O . ALA A 1 958 ? -27.137 22.930 -9.620 1.00 96.44 958 ALA A O 1
ATOM 7333 N N . SER A 1 959 ? -28.065 21.772 -7.937 1.00 95.56 959 SER A N 1
ATOM 7334 C CA . SER A 1 959 ? -28.837 22.895 -7.384 1.00 95.56 959 SER A CA 1
ATOM 7335 C C . SER A 1 959 ? -27.952 24.087 -7.031 1.00 95.56 959 SER A C 1
ATOM 7337 O O . SER A 1 959 ? -28.333 25.234 -7.263 1.00 95.56 959 SER A O 1
ATOM 7339 N N . ARG A 1 960 ? -26.787 23.815 -6.432 1.00 94.75 960 ARG A N 1
ATOM 7340 C CA . ARG A 1 960 ? -25.810 24.812 -5.976 1.00 94.75 960 ARG A CA 1
ATOM 7341 C C . ARG A 1 960 ? -24.718 25.102 -6.999 1.00 94.75 960 ARG A C 1
ATOM 7343 O O . ARG A 1 960 ? -23.880 25.955 -6.725 1.00 94.75 960 ARG A O 1
ATOM 7350 N N . GLN A 1 961 ? -24.746 24.416 -8.142 1.00 95.38 961 GLN A N 1
ATOM 7351 C CA . GLN A 1 961 ? -23.752 24.490 -9.211 1.00 95.38 961 GLN A CA 1
ATOM 7352 C C . GLN A 1 961 ? -22.315 24.414 -8.681 1.00 95.38 961 GLN A C 1
ATOM 7354 O O . GLN A 1 961 ? -21.468 25.218 -9.059 1.00 95.38 961 GLN A O 1
ATOM 7359 N N . ILE A 1 962 ? -22.034 23.474 -7.772 1.00 95.06 962 ILE A N 1
ATOM 7360 C CA . ILE A 1 962 ? -20.734 23.401 -7.081 1.00 95.06 962 ILE A CA 1
ATOM 7361 C C . ILE A 1 962 ? -19.565 23.310 -8.084 1.00 95.06 962 ILE A C 1
ATOM 7363 O O . ILE A 1 962 ? -18.632 24.108 -7.957 1.00 95.06 962 ILE A O 1
ATOM 7367 N N . PRO A 1 963 ? -19.607 22.450 -9.126 1.00 92.38 963 PRO A N 1
ATOM 7368 C CA . PRO A 1 963 ? -18.538 22.407 -10.124 1.00 92.38 963 PRO A CA 1
ATOM 7369 C C . PRO A 1 963 ? -18.445 23.688 -10.962 1.00 92.38 963 PRO A C 1
ATOM 7371 O O . PRO A 1 963 ? -17.344 24.131 -11.280 1.00 92.38 963 PRO A O 1
ATOM 7374 N N . GLY A 1 964 ? -19.578 24.313 -11.298 1.00 92.50 964 GLY A N 1
ATOM 7375 C CA . GLY A 1 964 ? -19.608 25.597 -12.005 1.00 92.50 964 GLY A CA 1
ATOM 7376 C C . GLY A 1 964 ? -18.979 26.728 -11.189 1.00 92.50 964 GLY A C 1
ATOM 7377 O O . GLY A 1 964 ? -18.151 27.479 -11.699 1.00 92.50 964 GLY A O 1
ATOM 7378 N N . ALA A 1 965 ? -19.283 26.794 -9.890 1.00 93.19 965 ALA A N 1
ATOM 7379 C CA . ALA A 1 965 ? -18.703 27.760 -8.962 1.00 93.19 965 ALA A CA 1
ATOM 7380 C C . ALA A 1 965 ? -17.188 27.570 -8.812 1.00 93.19 965 ALA A C 1
ATOM 7382 O O . ALA A 1 965 ? -16.441 28.550 -8.821 1.00 93.19 965 ALA A O 1
ATOM 7383 N N . GLN A 1 966 ? -16.723 26.319 -8.745 1.00 94.94 966 GLN A N 1
ATOM 7384 C CA . GLN A 1 966 ? -15.295 26.006 -8.766 1.00 94.94 966 GLN A CA 1
ATOM 7385 C C . GLN A 1 966 ? -14.638 26.493 -10.067 1.00 94.94 966 GLN A C 1
ATOM 7387 O O . GLN A 1 966 ? -13.669 27.249 -10.007 1.00 94.94 966 GLN A O 1
ATOM 7392 N N . ARG A 1 967 ? -15.195 26.150 -11.238 1.00 92.06 967 ARG A N 1
ATOM 7393 C CA . ARG A 1 967 ? -14.660 26.599 -12.538 1.00 92.06 967 ARG A CA 1
ATOM 7394 C C . ARG A 1 967 ? -14.667 28.115 -12.676 1.00 92.06 967 ARG A C 1
ATOM 7396 O O . ARG A 1 967 ? -13.750 28.683 -13.259 1.00 92.06 967 ARG A O 1
ATOM 7403 N N . PHE A 1 968 ? -15.677 28.794 -12.143 1.00 92.38 968 PHE A N 1
ATOM 7404 C CA . PHE A 1 968 ? -15.727 30.252 -12.121 1.00 92.38 968 PHE A CA 1
ATOM 7405 C C . PHE A 1 968 ? -14.562 30.856 -11.330 1.00 92.38 968 PHE A C 1
ATOM 7407 O O . PHE A 1 968 ? -13.979 31.843 -11.779 1.00 92.38 968 PHE A O 1
ATOM 7414 N N . ILE A 1 969 ? -14.176 30.254 -10.200 1.00 91.62 969 ILE A N 1
ATOM 7415 C CA . ILE A 1 969 ? -12.986 30.660 -9.438 1.00 91.62 969 ILE A CA 1
ATOM 7416 C C . ILE A 1 969 ? -11.711 30.362 -10.235 1.00 91.62 969 ILE A C 1
ATOM 7418 O O . ILE A 1 969 ? -10.866 31.244 -10.373 1.00 91.62 969 ILE A O 1
ATOM 7422 N N . GLU A 1 970 ? -11.586 29.159 -10.799 1.00 91.56 970 GLU A N 1
ATOM 7423 C CA . GLU A 1 970 ? -10.416 28.733 -11.584 1.00 91.56 970 GLU A CA 1
ATOM 7424 C C . GLU A 1 970 ? -10.195 29.608 -12.829 1.00 91.56 970 GLU A C 1
ATOM 7426 O O . GLU A 1 970 ? -9.060 29.922 -13.180 1.00 91.56 970 GLU A O 1
ATOM 7431 N N . ARG A 1 971 ? -11.280 30.075 -13.458 1.00 91.81 971 ARG A N 1
ATOM 7432 C CA . ARG A 1 971 ? -11.265 31.026 -14.583 1.00 91.81 971 ARG A CA 1
ATOM 7433 C C . ARG A 1 971 ? -11.030 32.483 -14.143 1.00 91.81 971 ARG A C 1
ATOM 7435 O O . ARG A 1 971 ? -11.088 33.385 -14.974 1.00 91.81 971 ARG A O 1
ATOM 7442 N N . GLY A 1 972 ? -10.793 32.738 -12.853 1.00 90.31 972 GLY A N 1
ATOM 7443 C CA . GLY A 1 972 ? -10.537 34.070 -12.292 1.00 90.31 972 GLY A CA 1
ATOM 7444 C C . GLY A 1 972 ? -11.780 34.956 -12.132 1.00 90.31 972 GLY A C 1
ATOM 7445 O O . GLY A 1 972 ? -11.656 36.142 -11.829 1.00 90.31 972 GLY A O 1
ATOM 7446 N N . GLY A 1 973 ? -12.986 34.408 -12.302 1.00 89.12 973 GLY A N 1
ATOM 7447 C CA . GLY A 1 973 ? -14.243 35.159 -12.294 1.00 89.12 973 GLY A CA 1
ATOM 7448 C C . GLY A 1 973 ? -14.535 35.868 -10.969 1.00 89.12 973 GLY A C 1
ATOM 7449 O O . GLY A 1 973 ? -15.062 36.981 -10.974 1.00 89.12 973 GLY A O 1
ATOM 7450 N N . TRP A 1 974 ? -14.126 35.277 -9.841 1.00 90.44 974 TRP A N 1
ATOM 7451 C CA . TRP A 1 974 ? -14.427 35.808 -8.505 1.00 90.44 974 TRP A CA 1
ATOM 7452 C C . TRP A 1 974 ? -13.646 37.075 -8.140 1.00 90.44 974 TRP A C 1
ATOM 7454 O O . TRP A 1 974 ? -14.070 37.838 -7.278 1.00 90.44 974 TRP A O 1
ATOM 7464 N N . GLN A 1 975 ? -12.533 37.345 -8.825 1.00 88.50 975 GLN A N 1
ATOM 7465 C CA . GLN A 1 975 ? -11.745 38.557 -8.583 1.00 88.50 975 GLN A CA 1
ATOM 7466 C C . GLN A 1 975 ? -12.511 39.828 -8.970 1.00 88.50 975 GLN A C 1
ATOM 7468 O O . GLN A 1 975 ? -12.262 40.886 -8.399 1.00 88.50 975 GLN A O 1
ATOM 7473 N N . ASN A 1 976 ? -13.441 39.718 -9.926 1.00 85.06 976 ASN A N 1
ATOM 7474 C CA . ASN A 1 976 ? -14.121 40.867 -10.525 1.00 85.06 976 ASN A CA 1
ATOM 7475 C C . ASN A 1 976 ? -15.655 40.769 -10.506 1.00 85.06 976 ASN A C 1
ATOM 7477 O O . ASN A 1 976 ? -16.315 41.773 -10.752 1.00 85.06 976 ASN A O 1
ATOM 7481 N N . ASN A 1 977 ? -16.239 39.595 -10.231 1.00 91.19 977 ASN A N 1
ATOM 7482 C CA . ASN A 1 977 ? -17.685 39.369 -10.292 1.00 91.19 977 ASN A CA 1
ATOM 7483 C C . ASN A 1 977 ? -18.188 38.486 -9.136 1.00 91.19 977 ASN A C 1
ATOM 7485 O O . ASN A 1 977 ? -17.462 37.646 -8.603 1.00 91.19 977 ASN A O 1
ATOM 7489 N N . LEU A 1 978 ? -19.469 38.637 -8.787 1.00 89.81 978 LEU A N 1
ATOM 7490 C CA . LEU A 1 978 ? -20.183 37.703 -7.911 1.00 89.81 978 LEU A CA 1
ATOM 7491 C C . LEU A 1 978 ? -20.684 36.502 -8.723 1.00 89.81 978 LEU A C 1
ATOM 7493 O O . LEU A 1 978 ? -21.117 36.664 -9.864 1.00 89.81 978 LEU A O 1
ATOM 7497 N N . TYR A 1 979 ? -20.656 35.309 -8.126 1.00 91.44 979 TYR A N 1
ATOM 7498 C CA . TYR A 1 979 ? -21.249 34.127 -8.751 1.00 91.44 979 TYR A CA 1
ATOM 7499 C C . TYR A 1 979 ? -22.785 34.263 -8.798 1.00 91.44 979 TYR A C 1
ATOM 7501 O O . TYR A 1 979 ? -23.366 34.768 -7.828 1.00 91.44 979 TYR A O 1
ATOM 7509 N N . PRO A 1 980 ? -23.458 33.831 -9.882 1.00 88.62 980 PRO A N 1
ATOM 7510 C CA . PRO A 1 980 ? -24.915 33.885 -9.981 1.00 88.62 980 PRO A CA 1
ATOM 7511 C C . PRO A 1 980 ? -25.625 33.184 -8.816 1.00 88.62 980 PRO A C 1
ATOM 7513 O O . PRO A 1 980 ? -25.117 32.223 -8.234 1.00 88.62 980 PRO A O 1
ATOM 7516 N N . TRP A 1 981 ? -26.828 33.653 -8.474 1.00 90.69 981 TRP A N 1
ATOM 7517 C CA . TRP A 1 981 ? -27.642 33.007 -7.445 1.00 90.69 981 TRP A CA 1
ATOM 7518 C C . TRP A 1 981 ? -28.067 31.605 -7.877 1.00 90.69 981 TRP A C 1
ATOM 7520 O O . TRP A 1 981 ? -28.463 31.376 -9.018 1.00 90.69 981 TRP A O 1
ATOM 7530 N N . THR A 1 982 ? -27.992 30.671 -6.933 1.00 92.44 982 THR A N 1
ATOM 7531 C CA . THR A 1 982 ? -28.310 29.256 -7.135 1.00 92.44 982 THR A CA 1
ATOM 7532 C C . THR A 1 982 ? -29.521 28.843 -6.305 1.00 92.44 982 THR A C 1
ATOM 7534 O O . THR A 1 982 ? -30.029 29.612 -5.484 1.00 92.44 982 THR A O 1
ATOM 7537 N N . ARG A 1 983 ? -30.025 27.630 -6.539 1.00 88.12 983 ARG A N 1
ATOM 7538 C CA . ARG A 1 983 ? -31.287 27.163 -5.956 1.00 88.12 983 ARG A CA 1
ATOM 7539 C C . ARG A 1 983 ? -31.068 26.507 -4.599 1.00 88.12 983 ARG A C 1
ATOM 7541 O O . ARG A 1 983 ? -29.984 26.005 -4.289 1.00 88.12 983 ARG A O 1
ATOM 7548 N N . ARG A 1 984 ? -32.116 26.503 -3.776 1.00 92.00 984 ARG A N 1
ATOM 7549 C CA . ARG A 1 984 ? -32.163 25.710 -2.541 1.00 92.00 984 ARG A CA 1
ATOM 7550 C C . ARG A 1 984 ? -32.802 24.349 -2.824 1.00 92.00 984 ARG A C 1
ATOM 7552 O O . ARG A 1 984 ? -33.693 24.262 -3.662 1.00 92.00 984 ARG A O 1
ATOM 7559 N N . VAL A 1 985 ? -32.383 23.327 -2.082 1.00 94.94 985 VAL A N 1
ATOM 7560 C CA . VAL A 1 985 ? -33.000 21.990 -2.118 1.00 94.94 985 VAL A CA 1
ATOM 7561 C C . VAL A 1 985 ? -34.104 21.876 -1.066 1.00 94.94 985 VAL A C 1
ATOM 7563 O O . VAL A 1 985 ? -35.208 21.443 -1.386 1.00 94.94 985 VAL A O 1
ATOM 7566 N N . SER A 1 986 ? -33.855 22.339 0.163 1.00 95.56 986 SER A N 1
ATOM 7567 C CA . SER A 1 986 ? -34.813 22.220 1.268 1.00 95.56 986 SER A CA 1
ATOM 7568 C C . SER A 1 986 ? -36.162 22.883 0.969 1.00 95.56 986 SER A C 1
ATOM 7570 O O . SER A 1 986 ? -36.206 24.020 0.486 1.00 95.56 986 SER A O 1
ATOM 7572 N N . GLY A 1 987 ? -37.255 22.179 1.271 1.00 95.75 987 GLY A N 1
ATOM 7573 C CA . GLY A 1 987 ? -38.624 22.642 1.022 1.00 95.75 987 GLY A CA 1
ATOM 7574 C C . GLY A 1 987 ? -39.099 22.574 -0.436 1.00 95.75 987 GLY A C 1
ATOM 7575 O O . GLY A 1 987 ? -40.179 23.079 -0.731 1.00 95.75 987 GLY A O 1
ATOM 7576 N N . SER A 1 988 ? -38.305 22.026 -1.360 1.00 97.44 988 SER A N 1
ATOM 7577 C CA . SER A 1 988 ? -38.649 21.978 -2.796 1.00 97.44 988 SER A CA 1
ATOM 7578 C C . SER A 1 988 ? -39.439 20.719 -3.167 1.00 97.44 988 SER A C 1
ATOM 7580 O O . SER A 1 988 ? -39.555 19.790 -2.365 1.00 97.44 988 SER A O 1
ATOM 7582 N N . ARG A 1 989 ? -39.972 20.665 -4.393 1.00 98.25 989 ARG A N 1
ATOM 7583 C CA . ARG A 1 989 ? -40.726 19.515 -4.914 1.00 98.25 989 ARG A CA 1
ATOM 7584 C C . ARG A 1 989 ? -39.797 18.509 -5.595 1.00 98.25 989 ARG A C 1
ATOM 7586 O O . ARG A 1 989 ? -39.072 18.859 -6.527 1.00 98.25 989 ARG A O 1
ATOM 7593 N N . LEU A 1 990 ? -39.830 17.261 -5.137 1.00 98.44 990 LEU A N 1
ATOM 7594 C CA . LEU A 1 990 ? -39.047 16.150 -5.672 1.00 98.44 990 LEU A CA 1
ATOM 7595 C C . LEU A 1 990 ? -39.964 15.131 -6.350 1.00 98.44 990 LEU A C 1
ATOM 7597 O O . LEU A 1 990 ? -40.776 14.489 -5.684 1.00 98.44 990 LEU A O 1
ATOM 7601 N N . GLY A 1 991 ? -39.766 14.926 -7.646 1.00 98.31 991 GLY A N 1
ATOM 7602 C CA . GLY A 1 991 ? -40.341 13.816 -8.390 1.00 98.31 991 GLY A CA 1
ATOM 7603 C C . GLY A 1 991 ? -39.388 12.630 -8.439 1.00 98.31 991 GLY A C 1
ATOM 7604 O O . GLY A 1 991 ? -38.232 12.777 -8.829 1.00 98.31 991 GLY A O 1
ATOM 7605 N N . ILE A 1 992 ? -39.868 11.441 -8.082 1.00 98.19 992 ILE A N 1
ATOM 7606 C CA . ILE A 1 992 ? -39.110 10.188 -8.183 1.00 98.19 992 ILE A CA 1
ATOM 7607 C C . ILE A 1 992 ? -39.751 9.304 -9.252 1.00 98.19 992 ILE A C 1
ATOM 7609 O O . ILE A 1 992 ? -40.879 8.829 -9.093 1.00 98.19 992 ILE A O 1
ATOM 7613 N N . PHE A 1 993 ? -39.030 9.057 -10.344 1.00 96.00 993 PHE A N 1
ATOM 7614 C CA . PHE A 1 993 ? -39.452 8.104 -11.363 1.00 96.00 993 PHE A CA 1
ATOM 7615 C C . PHE A 1 993 ? -38.882 6.714 -11.052 1.00 96.00 993 PHE A C 1
ATOM 7617 O O . PHE A 1 993 ? -37.688 6.470 -11.222 1.00 96.00 993 PHE A O 1
ATOM 7624 N N . GLY A 1 994 ? -39.749 5.810 -10.587 1.00 92.06 994 GLY A N 1
ATOM 7625 C CA . GLY A 1 994 ? -39.382 4.480 -10.096 1.00 92.06 994 GLY A CA 1
ATOM 7626 C C . GLY A 1 994 ? -39.214 4.454 -8.575 1.00 92.06 994 GLY A C 1
ATOM 7627 O O . GLY A 1 994 ? -38.113 4.630 -8.049 1.00 92.06 994 GLY A O 1
ATOM 7628 N N . LEU A 1 995 ? -40.302 4.178 -7.847 1.00 92.44 995 LEU A N 1
ATOM 7629 C CA . LEU A 1 995 ? -40.303 4.110 -6.380 1.00 92.44 995 LEU A CA 1
ATOM 7630 C C . LEU A 1 995 ? -39.882 2.710 -5.889 1.00 92.44 995 LEU A C 1
ATOM 7632 O O . LEU A 1 995 ? -40.542 2.069 -5.077 1.00 92.44 995 LEU A O 1
ATOM 7636 N N . GLY A 1 996 ? -38.761 2.202 -6.405 1.00 88.69 996 GLY A N 1
ATOM 7637 C CA . GLY A 1 996 ? -38.152 0.951 -5.947 1.00 88.69 996 GLY A CA 1
ATOM 7638 C C . GLY A 1 996 ? -37.407 1.116 -4.618 1.00 88.69 996 GLY A C 1
ATOM 7639 O O . GLY A 1 996 ? -37.593 2.095 -3.898 1.00 88.69 996 GLY A O 1
ATOM 7640 N N . ARG A 1 997 ? -36.501 0.185 -4.297 1.00 88.12 997 ARG A N 1
ATOM 7641 C CA . ARG A 1 997 ? -35.649 0.250 -3.088 1.00 88.12 997 ARG A CA 1
ATOM 7642 C C . ARG A 1 997 ? -34.866 1.563 -2.990 1.00 88.12 997 ARG A C 1
ATOM 7644 O O . ARG A 1 997 ? -34.922 2.246 -1.974 1.00 88.12 997 ARG A O 1
ATOM 7651 N N . ILE A 1 998 ? -34.193 1.927 -4.083 1.00 90.69 998 ILE A N 1
ATOM 7652 C CA . ILE A 1 998 ? -33.410 3.165 -4.194 1.00 90.69 998 ILE A CA 1
ATOM 7653 C C . ILE A 1 998 ? -34.337 4.384 -4.106 1.00 90.69 998 ILE A C 1
ATOM 7655 O O . ILE A 1 998 ? -34.070 5.292 -3.326 1.00 90.69 998 ILE A O 1
ATOM 7659 N N . GLY A 1 999 ? -35.479 4.365 -4.804 1.00 94.44 999 GLY A N 1
ATOM 7660 C CA . GLY A 1 999 ? -36.480 5.434 -4.724 1.00 94.44 999 GLY A CA 1
ATOM 7661 C C . GLY A 1 999 ? -36.992 5.680 -3.298 1.00 94.44 999 GLY A C 1
ATOM 7662 O O . GLY A 1 999 ? -37.063 6.825 -2.863 1.00 94.44 999 GLY A O 1
ATOM 7663 N N . HIS A 1 1000 ? -37.266 4.625 -2.524 1.00 94.88 1000 HIS A N 1
ATOM 7664 C CA . HIS A 1 1000 ? -37.643 4.750 -1.110 1.00 94.88 1000 HIS A CA 1
ATOM 7665 C C . HIS A 1 1000 ? -36.511 5.311 -0.242 1.00 94.88 1000 HIS A C 1
ATOM 7667 O O . HIS A 1 1000 ? -36.754 6.152 0.626 1.00 94.88 1000 HIS A O 1
ATOM 7673 N N . ALA A 1 1001 ? -35.274 4.866 -0.469 1.00 95.75 1001 ALA A N 1
ATOM 7674 C CA . ALA A 1 1001 ? -34.107 5.350 0.262 1.00 95.75 1001 ALA A CA 1
ATOM 7675 C C . ALA A 1 1001 ? -33.826 6.839 -0.009 1.00 95.75 1001 ALA A C 1
ATOM 7677 O O . ALA A 1 1001 ? -33.442 7.563 0.914 1.00 95.75 1001 ALA A O 1
ATOM 7678 N N . ILE A 1 1002 ? -34.079 7.304 -1.237 1.00 97.38 1002 ILE A N 1
ATOM 7679 C CA . ILE A 1 1002 ? -34.024 8.720 -1.625 1.00 97.38 1002 ILE A CA 1
ATOM 7680 C C . ILE A 1 1002 ? -35.165 9.492 -0.973 1.00 97.38 1002 ILE A C 1
ATOM 7682 O O . ILE A 1 1002 ? -34.913 10.505 -0.328 1.00 97.38 1002 ILE A O 1
ATOM 7686 N N . ALA A 1 1003 ? -36.402 8.995 -1.061 1.00 96.88 1003 ALA A N 1
ATOM 7687 C CA . ALA A 1 1003 ? -37.564 9.637 -0.450 1.00 96.88 1003 ALA A CA 1
ATOM 7688 C C . ALA A 1 1003 ? -37.377 9.837 1.065 1.00 96.88 1003 ALA A C 1
ATOM 7690 O O . ALA A 1 1003 ? -37.659 10.910 1.595 1.00 96.88 1003 ALA A O 1
ATOM 7691 N N . LYS A 1 1004 ? -36.820 8.838 1.762 1.00 96.62 1004 LYS A N 1
ATOM 7692 C CA . LYS A 1 1004 ? -36.490 8.929 3.192 1.00 96.62 1004 LYS A CA 1
ATOM 7693 C C . LYS A 1 1004 ? -35.513 10.070 3.496 1.00 96.62 1004 LYS A C 1
ATOM 7695 O O . LYS A 1 1004 ? -35.697 10.779 4.480 1.00 96.62 1004 LYS A O 1
ATOM 7700 N N . ARG A 1 1005 ? -34.477 10.244 2.671 1.00 97.50 1005 ARG A N 1
ATOM 7701 C CA . ARG A 1 1005 ? -33.479 11.313 2.830 1.00 97.50 1005 ARG A CA 1
ATOM 7702 C C . ARG A 1 1005 ? -34.064 12.672 2.471 1.00 97.50 1005 ARG A C 1
ATOM 7704 O O . ARG A 1 1005 ? -33.922 13.606 3.247 1.00 97.50 1005 ARG A O 1
ATOM 7711 N N . ALA A 1 1006 ? -34.783 12.765 1.357 1.00 96.94 1006 ALA A N 1
ATOM 7712 C CA . ALA A 1 1006 ? -35.452 13.983 0.911 1.00 96.94 1006 ALA A CA 1
ATOM 7713 C C . ALA A 1 1006 ? -36.481 14.502 1.930 1.00 96.94 1006 ALA A C 1
ATOM 7715 O O . ALA A 1 1006 ? -36.599 15.711 2.122 1.00 96.94 1006 ALA A O 1
ATOM 7716 N N . ALA A 1 1007 ? -37.165 13.606 2.651 1.00 94.81 1007 ALA A N 1
ATOM 7717 C CA . ALA A 1 1007 ? -38.072 13.985 3.733 1.00 94.81 1007 ALA A CA 1
ATOM 7718 C C . ALA A 1 1007 ? -37.354 14.738 4.869 1.00 94.81 1007 ALA A C 1
ATOM 7720 O O . ALA A 1 1007 ? -37.927 15.658 5.441 1.00 94.81 1007 ALA A O 1
ATOM 7721 N N . ALA A 1 1008 ? -36.087 14.414 5.158 1.00 95.06 1008 ALA A N 1
ATOM 7722 C CA . ALA A 1 1008 ? -35.280 15.140 6.144 1.00 95.06 1008 ALA A CA 1
ATOM 7723 C C . ALA A 1 1008 ? -34.859 16.550 5.675 1.00 95.06 1008 ALA A C 1
ATOM 7725 O O . ALA A 1 1008 ? -34.393 17.347 6.484 1.00 95.06 1008 ALA A O 1
ATOM 7726 N N . PHE A 1 1009 ? -35.028 16.865 4.386 1.00 96.00 1009 PHE A N 1
ATOM 7727 C CA . PHE A 1 1009 ? -34.851 18.204 3.810 1.00 96.00 1009 PHE A CA 1
ATOM 7728 C C . PHE A 1 1009 ? -36.189 18.957 3.670 1.00 96.00 1009 PHE A C 1
ATOM 7730 O O . PHE A 1 1009 ? -36.252 19.960 2.957 1.00 96.00 1009 PHE A O 1
ATOM 7737 N N . ASP A 1 1010 ? -37.263 18.477 4.306 1.00 97.31 1010 ASP A N 1
ATOM 7738 C CA . ASP A 1 1010 ? -38.621 19.033 4.216 1.00 97.31 1010 ASP A CA 1
ATOM 7739 C C . ASP A 1 1010 ? -39.169 19.100 2.775 1.00 97.31 1010 ASP A C 1
ATOM 7741 O O . ASP A 1 1010 ? -39.978 19.965 2.444 1.00 97.31 1010 ASP A O 1
ATOM 7745 N N . MET A 1 1011 ? -38.711 18.220 1.878 1.00 97.81 1011 MET A N 1
ATOM 7746 C CA . MET A 1 1011 ? -39.148 18.228 0.478 1.00 97.81 1011 MET A CA 1
ATOM 7747 C C . MET A 1 1011 ? -40.552 17.637 0.301 1.00 97.81 1011 MET A C 1
ATOM 7749 O O . MET A 1 1011 ? -40.938 16.673 0.966 1.00 97.81 1011 MET A O 1
ATOM 7753 N N . HIS A 1 1012 ? -41.293 18.160 -0.676 1.00 97.50 1012 HIS A N 1
ATOM 7754 C CA . HIS A 1 1012 ? -42.570 17.599 -1.112 1.00 97.50 1012 HIS A CA 1
ATOM 7755 C C . HIS A 1 1012 ? -42.320 16.489 -2.134 1.00 97.50 1012 HIS A C 1
ATOM 7757 O O . HIS A 1 1012 ? -41.888 16.762 -3.251 1.00 97.50 1012 HIS A O 1
ATOM 7763 N N . ILE A 1 1013 ? -42.566 15.236 -1.748 1.00 98.06 1013 ILE A N 1
ATOM 7764 C CA . ILE A 1 1013 ? -42.206 14.065 -2.555 1.00 98.06 1013 ILE A CA 1
ATOM 7765 C C . ILE A 1 1013 ? -43.419 13.567 -3.343 1.00 98.06 1013 ILE A C 1
ATOM 7767 O O . ILE A 1 1013 ? -44.460 13.227 -2.768 1.00 98.06 1013 ILE A O 1
ATOM 7771 N N . ALA A 1 1014 ? -43.247 13.460 -4.656 1.00 97.88 1014 ALA A N 1
ATOM 7772 C CA . ALA A 1 1014 ? -44.171 12.819 -5.577 1.00 97.88 1014 ALA A CA 1
ATOM 7773 C C . ALA A 1 1014 ? -43.459 11.708 -6.362 1.00 97.88 1014 ALA A C 1
ATOM 7775 O O . ALA A 1 1014 ? -42.234 11.702 -6.493 1.00 97.88 1014 ALA A O 1
ATOM 7776 N N . TYR A 1 1015 ? -44.209 10.746 -6.893 1.00 98.06 1015 TYR A N 1
ATOM 7777 C CA . TYR A 1 1015 ? -43.636 9.653 -7.673 1.00 98.06 1015 TYR A CA 1
ATOM 7778 C C . TYR A 1 1015 ? -44.552 9.183 -8.801 1.00 98.06 1015 TYR A C 1
ATOM 7780 O O . TYR A 1 1015 ? -45.770 9.375 -8.779 1.00 98.06 1015 TYR A O 1
ATOM 7788 N N . THR A 1 1016 ? -43.950 8.510 -9.776 1.00 95.31 1016 THR A N 1
ATOM 7789 C CA . THR A 1 1016 ? -44.665 7.688 -10.751 1.00 95.31 1016 THR A CA 1
ATOM 7790 C C . THR A 1 1016 ? -43.947 6.352 -10.900 1.00 95.31 1016 THR A C 1
ATOM 7792 O O . THR A 1 1016 ? -42.727 6.251 -10.738 1.00 95.31 1016 THR A O 1
ATOM 7795 N N . ASP A 1 1017 ? -44.726 5.315 -11.164 1.00 89.12 1017 ASP A N 1
ATOM 7796 C CA . ASP A 1 1017 ? -44.286 3.933 -11.331 1.00 89.12 1017 ASP A CA 1
ATOM 7797 C C . ASP A 1 1017 ? -45.329 3.212 -12.203 1.00 89.12 1017 ASP A C 1
ATOM 7799 O O . ASP A 1 1017 ? -46.412 3.751 -12.448 1.00 89.12 1017 ASP A O 1
ATOM 7803 N N . ARG A 1 1018 ? -45.042 1.988 -12.658 1.00 83.94 1018 ARG A N 1
ATOM 7804 C CA . ARG A 1 1018 ? -45.964 1.198 -13.500 1.00 83.94 1018 ARG A CA 1
ATOM 7805 C C . ARG A 1 1018 ? -47.330 0.997 -12.846 1.00 83.94 1018 ARG A C 1
ATOM 7807 O O . ARG A 1 1018 ? -48.339 0.905 -13.539 1.00 83.94 1018 ARG A O 1
ATOM 7814 N N . GLN A 1 1019 ? -47.351 0.890 -11.522 1.00 84.88 1019 GLN A N 1
ATOM 7815 C CA . GLN A 1 1019 ? -48.559 0.780 -10.717 1.00 84.88 1019 GLN A CA 1
ATOM 7816 C C . GLN A 1 1019 ? -48.423 1.668 -9.485 1.00 84.88 1019 GLN A C 1
ATOM 7818 O O . GLN A 1 1019 ? -47.327 1.851 -8.953 1.00 84.88 1019 GLN A O 1
ATOM 7823 N N . ARG A 1 1020 ? -49.548 2.211 -9.015 1.00 91.06 1020 ARG A N 1
ATOM 7824 C CA . ARG A 1 1020 ? -49.586 2.935 -7.746 1.00 91.06 1020 ARG A CA 1
ATOM 7825 C C . ARG A 1 1020 ? -49.199 1.986 -6.612 1.00 91.06 1020 ARG A C 1
ATOM 7827 O O . ARG A 1 1020 ? -49.758 0.898 -6.510 1.00 91.06 1020 ARG A O 1
ATOM 7834 N N . GLN A 1 1021 ? -48.285 2.418 -5.750 1.00 89.62 1021 GLN A N 1
ATOM 7835 C CA . GLN A 1 1021 ? -47.910 1.660 -4.563 1.00 89.62 1021 GLN A CA 1
ATOM 7836 C C . GLN A 1 1021 ? -48.850 1.999 -3.401 1.00 89.62 1021 GLN A C 1
ATOM 7838 O O . GLN A 1 1021 ? -49.128 3.170 -3.124 1.00 89.62 1021 GLN A O 1
ATOM 7843 N N . GLU A 1 1022 ? -49.372 0.970 -2.737 1.00 87.50 1022 GLU A N 1
ATOM 7844 C CA . GLU A 1 1022 ? -50.229 1.125 -1.561 1.00 87.50 1022 GLU A CA 1
ATOM 7845 C C . GLU A 1 1022 ? -49.389 1.393 -0.303 1.00 87.50 1022 GLU A C 1
ATOM 7847 O O . GLU A 1 1022 ? -48.284 0.878 -0.156 1.00 87.50 1022 GLU A O 1
ATOM 7852 N N . GLY A 1 1023 ? -49.908 2.205 0.623 1.00 84.06 1023 GLY A N 1
ATOM 7853 C CA . GLY A 1 1023 ? -49.274 2.434 1.929 1.00 84.06 1023 GLY A CA 1
ATOM 7854 C C . GLY A 1 1023 ? -48.109 3.432 1.957 1.00 84.06 1023 GLY A C 1
ATOM 7855 O O . GLY A 1 1023 ? -47.546 3.650 3.028 1.00 84.06 1023 GLY A O 1
ATOM 7856 N N . VAL A 1 1024 ? -47.765 4.076 0.836 1.00 89.06 1024 VAL A N 1
ATOM 7857 C CA . VAL A 1 1024 ? -46.758 5.153 0.805 1.00 89.06 1024 VAL A CA 1
ATOM 7858 C C . VAL A 1 1024 ? -47.411 6.538 0.955 1.00 89.06 1024 VAL A C 1
ATOM 7860 O O . VAL A 1 1024 ? -48.449 6.787 0.340 1.00 89.06 1024 VAL A O 1
ATOM 7863 N N . PRO A 1 1025 ? -46.827 7.467 1.740 1.00 91.81 1025 PRO A N 1
ATOM 7864 C CA . PRO A 1 1025 ? -47.415 8.785 2.012 1.00 91.81 1025 PRO A CA 1
ATOM 7865 C C . PRO A 1 1025 ? -47.165 9.822 0.898 1.00 91.81 1025 PRO A C 1
ATOM 7867 O O . PRO A 1 1025 ? -47.449 11.002 1.085 1.00 91.81 1025 PRO A O 1
ATOM 7870 N N . PHE A 1 1026 ? -46.604 9.407 -0.240 1.00 95.31 1026 PHE A N 1
ATOM 7871 C CA . PHE A 1 1026 ? -46.174 10.290 -1.326 1.00 95.31 1026 PHE A CA 1
ATOM 7872 C C . PHE A 1 1026 ? -47.262 10.460 -2.392 1.00 95.31 1026 PHE A C 1
ATOM 7874 O O . PHE A 1 1026 ? -48.037 9.537 -2.662 1.00 95.31 1026 PHE A O 1
ATOM 7881 N N . THR A 1 1027 ? -47.295 11.625 -3.041 1.00 95.31 1027 THR A N 1
ATOM 7882 C CA . THR A 1 1027 ? -48.255 11.911 -4.117 1.00 95.31 1027 THR A CA 1
ATOM 7883 C C . THR A 1 1027 ? -47.944 11.053 -5.342 1.00 95.31 1027 THR A C 1
ATOM 7885 O O . THR A 1 1027 ? -46.819 11.059 -5.835 1.00 95.31 1027 THR A O 1
ATOM 7888 N N . TRP A 1 1028 ? -48.932 10.317 -5.853 1.00 96.62 1028 TRP A N 1
ATOM 7889 C CA . TRP A 1 1028 ? -48.778 9.512 -7.067 1.00 96.62 1028 TRP A CA 1
ATOM 7890 C C . TRP A 1 1028 ? -49.314 10.253 -8.292 1.00 96.62 1028 TRP A C 1
ATOM 7892 O O . TRP A 1 1028 ? -50.441 10.752 -8.265 1.00 96.62 1028 TRP A O 1
ATOM 7902 N N . HIS A 1 1029 ? -48.535 10.253 -9.374 1.00 97.00 1029 HIS A N 1
ATOM 7903 C CA . HIS A 1 1029 ? -48.935 10.760 -10.688 1.00 97.00 1029 HIS A CA 1
ATOM 7904 C C . HIS A 1 1029 ? -49.078 9.616 -11.694 1.00 97.00 1029 HIS A C 1
ATOM 7906 O O . HIS A 1 1029 ? -48.257 8.700 -11.724 1.00 97.00 1029 HIS A O 1
ATOM 7912 N N . ASP A 1 1030 ? -50.096 9.694 -12.553 1.00 92.12 1030 ASP A N 1
ATOM 7913 C CA . ASP A 1 1030 ? -50.419 8.663 -13.557 1.00 92.12 1030 ASP A CA 1
ATOM 7914 C C . ASP A 1 1030 ? -49.497 8.659 -14.789 1.00 92.12 1030 ASP A C 1
ATOM 7916 O O . ASP A 1 1030 ? -49.585 7.767 -15.631 1.00 92.12 1030 ASP A O 1
ATOM 7920 N N . SER A 1 1031 ? -48.631 9.665 -14.914 1.00 94.25 1031 SER A N 1
ATOM 7921 C CA . SER A 1 1031 ? -47.731 9.843 -16.048 1.00 94.25 1031 SER A CA 1
ATOM 7922 C C . SER A 1 1031 ? -46.479 10.621 -15.649 1.00 94.25 1031 SER A C 1
ATOM 7924 O O . SER A 1 1031 ? -46.514 11.506 -14.790 1.00 94.25 1031 SER A O 1
ATOM 7926 N N . LEU A 1 1032 ? -45.367 10.314 -16.322 1.00 94.94 1032 LEU A N 1
ATOM 7927 C CA . LEU A 1 1032 ? -44.069 10.944 -16.078 1.00 94.94 1032 LEU A CA 1
ATOM 7928 C C . LEU A 1 1032 ? -44.069 12.446 -16.396 1.00 94.94 1032 LEU A C 1
ATOM 7930 O O . LEU A 1 1032 ? -43.462 13.219 -15.665 1.00 94.94 1032 LEU A O 1
ATOM 7934 N N . ALA A 1 1033 ? -44.810 12.877 -17.420 1.00 95.50 1033 ALA A N 1
ATOM 7935 C CA . ALA A 1 1033 ? -44.950 14.295 -17.753 1.00 95.50 1033 ALA A CA 1
ATOM 7936 C C . ALA A 1 1033 ? -45.676 15.094 -16.652 1.00 95.50 1033 ALA A C 1
ATOM 7938 O O . ALA A 1 1033 ? -45.265 16.208 -16.336 1.00 95.50 1033 ALA A O 1
ATOM 7939 N N . LYS A 1 1034 ? -46.722 14.528 -16.024 1.00 96.19 1034 LYS A N 1
ATOM 7940 C CA . LYS A 1 1034 ? -47.395 15.178 -14.884 1.00 96.19 1034 LYS A CA 1
ATOM 7941 C C . LYS A 1 1034 ? -46.504 15.228 -13.650 1.00 96.19 1034 LYS A C 1
ATOM 7943 O O . LYS A 1 1034 ? -46.475 16.254 -12.981 1.00 96.19 1034 LYS A O 1
ATOM 7948 N N . LEU A 1 1035 ? -45.752 14.154 -13.388 1.00 97.81 1035 LEU A N 1
ATOM 7949 C CA . LEU A 1 1035 ? -44.747 14.146 -12.327 1.00 97.81 1035 LEU A CA 1
ATOM 7950 C C . LEU A 1 1035 ? -43.713 15.255 -12.551 1.00 97.81 1035 LEU A C 1
ATOM 7952 O O . LEU A 1 1035 ? -43.443 16.018 -11.631 1.00 97.81 1035 LEU A O 1
ATOM 7956 N N . ALA A 1 1036 ? -43.169 15.363 -13.765 1.00 97.62 1036 ALA A N 1
ATOM 7957 C CA . ALA A 1 1036 ? -42.190 16.383 -14.125 1.00 97.62 1036 ALA A CA 1
ATOM 7958 C C . ALA A 1 1036 ? -42.742 17.806 -13.942 1.00 97.62 1036 ALA A C 1
ATOM 7960 O O . ALA A 1 1036 ? -42.088 18.620 -13.302 1.00 97.62 1036 ALA A O 1
ATOM 7961 N N . ALA A 1 1037 ? -43.971 18.074 -14.398 1.00 97.00 1037 ALA A N 1
ATOM 7962 C CA . ALA A 1 1037 ? -44.634 19.371 -14.212 1.00 97.00 1037 ALA A CA 1
ATOM 7963 C C . ALA A 1 1037 ? -44.869 19.744 -12.734 1.00 97.00 1037 ALA A C 1
ATOM 7965 O O . ALA A 1 1037 ? -44.920 20.924 -12.375 1.00 97.00 1037 ALA A O 1
ATOM 7966 N N . ASP A 1 1038 ? -45.011 18.745 -11.862 1.00 96.75 1038 ASP A N 1
ATOM 7967 C CA . ASP A 1 1038 ? -45.177 18.935 -10.420 1.00 96.75 1038 ASP A CA 1
ATOM 7968 C C . ASP A 1 1038 ? -43.848 18.909 -9.636 1.00 96.75 1038 ASP A C 1
ATOM 7970 O O . ASP A 1 1038 ? -43.848 18.917 -8.407 1.00 96.75 1038 ASP A O 1
ATOM 7974 N N . SER A 1 1039 ? -42.702 18.889 -10.321 1.00 98.19 1039 SER A N 1
ATOM 7975 C CA . SER A 1 1039 ? -41.386 18.732 -9.696 1.00 98.19 1039 SER A CA 1
ATOM 7976 C C . SER A 1 1039 ? -40.471 19.921 -9.968 1.00 98.19 1039 SER A C 1
ATOM 7978 O O . SER A 1 1039 ? -40.493 20.499 -11.047 1.00 98.19 1039 SER A O 1
ATOM 7980 N N . ASP A 1 1040 ? -39.620 20.251 -8.998 1.00 98.06 1040 ASP A N 1
ATOM 7981 C CA . ASP A 1 1040 ? -38.470 21.143 -9.207 1.00 98.06 1040 ASP A CA 1
ATOM 7982 C C . ASP A 1 1040 ? -37.208 20.308 -9.498 1.00 98.06 1040 ASP A C 1
ATOM 7984 O O . ASP A 1 1040 ? -36.331 20.704 -10.265 1.00 98.06 1040 ASP A O 1
ATOM 7988 N N . TYR A 1 1041 ? -37.142 19.109 -8.915 1.00 98.44 1041 TYR A N 1
ATOM 7989 C CA . TYR A 1 1041 ? -36.094 18.117 -9.135 1.00 98.44 1041 TYR A CA 1
ATOM 7990 C C . TYR A 1 1041 ? -36.735 16.801 -9.563 1.00 98.44 1041 TYR A C 1
ATOM 7992 O O . TYR A 1 1041 ? -37.631 16.312 -8.877 1.00 98.44 1041 TYR A O 1
ATOM 8000 N N . LEU A 1 1042 ? -36.272 16.207 -10.662 1.00 98.44 1042 LEU A N 1
ATOM 8001 C CA . LEU A 1 1042 ? -36.733 14.897 -11.122 1.00 98.44 1042 LEU A CA 1
ATOM 8002 C C . LEU A 1 1042 ? -35.591 13.890 -11.021 1.00 98.44 1042 LEU A C 1
ATOM 8004 O O . LEU A 1 1042 ? -34.609 13.999 -11.749 1.00 98.44 1042 LEU A O 1
ATOM 8008 N N . VAL A 1 1043 ? -35.722 12.899 -10.140 1.00 98.44 1043 VAL A N 1
ATOM 8009 C CA . VAL A 1 1043 ? -34.743 11.819 -9.985 1.00 98.44 1043 VAL A CA 1
ATOM 8010 C C . VAL A 1 1043 ? -35.242 10.558 -10.686 1.00 98.44 1043 VAL A C 1
ATOM 8012 O O . VAL A 1 1043 ? -36.343 10.071 -10.424 1.00 98.44 1043 VAL A O 1
ATOM 8015 N N . VAL A 1 1044 ? -34.408 10.008 -11.566 1.00 96.81 1044 VAL A N 1
ATOM 8016 C CA . VAL A 1 1044 ? -34.685 8.792 -12.336 1.00 96.81 1044 VAL A CA 1
ATOM 8017 C C . VAL A 1 1044 ? -34.048 7.590 -11.639 1.00 96.81 1044 VAL A C 1
ATOM 8019 O O . VAL A 1 1044 ? -32.833 7.546 -11.451 1.00 96.81 1044 VAL A O 1
ATOM 8022 N N . CYS A 1 1045 ? -34.868 6.612 -11.246 1.00 91.25 1045 CYS A N 1
ATOM 8023 C CA . CYS A 1 1045 ? -34.494 5.415 -10.478 1.00 91.25 1045 CYS A CA 1
ATOM 8024 C C . CYS A 1 1045 ? -35.170 4.138 -11.011 1.00 91.25 1045 CYS A C 1
ATOM 8026 O O . CYS A 1 1045 ? -35.498 3.228 -10.246 1.00 91.25 1045 CYS A O 1
ATOM 8028 N N . THR A 1 1046 ? -35.406 4.061 -12.321 1.00 87.44 1046 THR A N 1
ATOM 8029 C CA . THR A 1 1046 ? -36.040 2.905 -12.974 1.00 87.44 1046 THR A CA 1
ATOM 8030 C C . THR A 1 1046 ? -35.003 1.997 -13.652 1.00 87.44 1046 THR A C 1
ATOM 8032 O O . THR A 1 1046 ? -33.992 2.496 -14.141 1.00 87.44 1046 THR A O 1
ATOM 8035 N N . PRO A 1 1047 ? -35.229 0.672 -13.741 1.00 77.44 1047 PRO A N 1
ATOM 8036 C CA . PRO A 1 1047 ? -34.421 -0.203 -14.591 1.00 77.44 1047 PRO A CA 1
ATOM 8037 C C . PRO A 1 1047 ? -34.395 0.264 -16.053 1.00 77.44 1047 PRO A C 1
ATOM 8039 O O . PRO A 1 1047 ? -35.326 0.937 -16.511 1.00 77.44 1047 PRO A O 1
ATOM 8042 N N . GLY A 1 1048 ? -33.353 -0.125 -16.788 1.00 73.44 1048 GLY A N 1
ATOM 8043 C CA . GLY A 1 1048 ? -33.223 0.167 -18.213 1.00 73.44 1048 GLY A CA 1
ATOM 8044 C C . GLY A 1 1048 ? -33.987 -0.831 -19.085 1.00 73.44 1048 GLY A C 1
ATOM 8045 O O . GLY A 1 1048 ? -34.955 -1.464 -18.662 1.00 73.44 1048 GLY A O 1
ATOM 8046 N N . GLY A 1 1049 ? -33.548 -0.955 -20.338 1.00 69.81 1049 GLY A N 1
ATOM 8047 C CA . GLY A 1 1049 ? -34.066 -1.936 -21.292 1.00 69.81 1049 GLY A CA 1
ATOM 8048 C C . GLY A 1 1049 ? -35.046 -1.363 -22.317 1.00 69.81 1049 GLY A C 1
ATOM 8049 O O . GLY A 1 1049 ? -35.459 -0.206 -22.251 1.00 69.81 1049 GLY A O 1
ATOM 8050 N N . ALA A 1 1050 ? -35.420 -2.194 -23.294 1.00 69.62 1050 ALA A N 1
ATOM 8051 C CA . ALA A 1 1050 ? -36.158 -1.763 -24.486 1.00 69.62 1050 ALA A CA 1
ATOM 8052 C C . ALA A 1 1050 ? -37.499 -1.067 -24.183 1.00 69.62 1050 ALA A C 1
ATOM 8054 O O . ALA A 1 1050 ? -37.892 -0.169 -24.917 1.00 69.62 1050 ALA A O 1
ATOM 8055 N N . GLY A 1 1051 ? -38.184 -1.450 -23.098 1.00 73.56 1051 GLY A N 1
ATOM 8056 C CA . GLY A 1 1051 ? -39.465 -0.853 -22.697 1.00 73.56 1051 GLY A CA 1
ATOM 8057 C C . GLY A 1 1051 ? -39.359 0.486 -21.958 1.00 73.56 1051 GLY A C 1
ATOM 8058 O O . GLY A 1 1051 ? -40.368 1.169 -21.834 1.00 73.56 1051 GLY A O 1
ATOM 8059 N N . ASN A 1 1052 ? -38.166 0.854 -21.476 1.00 84.00 1052 ASN A N 1
ATOM 8060 C CA . ASN A 1 1052 ? -37.925 2.091 -20.725 1.00 84.00 1052 ASN A CA 1
ATOM 8061 C C . ASN A 1 1052 ? -36.958 3.049 -21.443 1.00 84.00 1052 A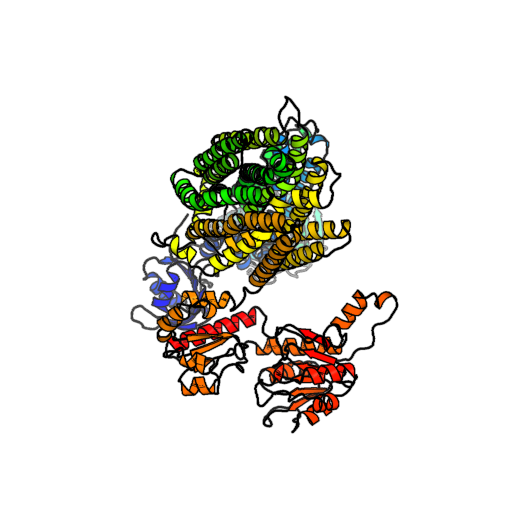SN A C 1
ATOM 8063 O O . ASN A 1 1052 ? -36.579 4.078 -20.881 1.00 84.00 1052 ASN A O 1
ATOM 8067 N N . ARG A 1 1053 ? -36.537 2.705 -22.666 1.00 87.50 1053 ARG A N 1
ATOM 8068 C CA . ARG A 1 1053 ? -35.589 3.501 -23.441 1.00 87.50 1053 ARG A CA 1
ATOM 8069 C C . ARG A 1 1053 ? -36.195 4.858 -23.791 1.00 87.50 1053 ARG A C 1
ATOM 8071 O O . ARG A 1 1053 ? -37.309 4.904 -24.305 1.00 87.50 1053 ARG A O 1
ATOM 8078 N N . HIS A 1 1054 ? -35.440 5.926 -23.537 1.00 94.19 1054 HIS A N 1
ATOM 8079 C CA . HIS A 1 1054 ? -35.798 7.313 -23.859 1.00 94.19 1054 HIS A CA 1
ATOM 8080 C C . HIS A 1 1054 ? -37.163 7.754 -23.301 1.00 94.19 1054 HIS A C 1
ATOM 8082 O O . HIS A 1 1054 ? -37.824 8.606 -23.882 1.00 94.19 1054 HIS A O 1
ATOM 8088 N N . LEU A 1 1055 ? -37.601 7.191 -22.166 1.00 92.50 1055 LEU A N 1
ATOM 8089 C CA . LEU A 1 1055 ? -38.850 7.607 -21.512 1.00 92.50 1055 LEU A CA 1
ATOM 8090 C C . LEU A 1 1055 ? -38.778 9.026 -20.945 1.00 92.50 1055 LEU A C 1
ATOM 8092 O O . LEU A 1 1055 ? -39.798 9.710 -20.880 1.00 92.50 1055 LEU A O 1
ATOM 8096 N N . VAL A 1 1056 ? -37.593 9.466 -20.517 1.00 96.12 1056 VAL A N 1
ATOM 8097 C CA . VAL A 1 1056 ? -37.346 10.881 -20.227 1.00 96.12 1056 VAL A CA 1
ATOM 8098 C C . VAL A 1 1056 ? -36.924 11.529 -21.540 1.00 96.12 1056 VAL A C 1
ATOM 8100 O O . VAL A 1 1056 ? -35.737 11.619 -21.857 1.00 96.12 1056 VAL A O 1
ATOM 8103 N N . ASP A 1 1057 ? -37.929 11.906 -22.322 1.00 96.00 1057 ASP A N 1
ATOM 8104 C CA . ASP A 1 1057 ? -37.786 12.560 -23.618 1.00 96.00 1057 ASP A CA 1
ATOM 8105 C C . ASP A 1 1057 ? -37.842 14.092 -23.494 1.00 96.00 1057 ASP A C 1
ATOM 8107 O O . ASP A 1 1057 ? -37.935 14.668 -22.402 1.00 96.00 1057 ASP A O 1
ATOM 8111 N N . ARG A 1 1058 ? -37.824 14.773 -24.645 1.00 95.56 1058 ARG A N 1
ATOM 8112 C CA . ARG A 1 1058 ? -37.946 16.231 -24.714 1.00 95.56 1058 ARG A CA 1
ATOM 8113 C C . ARG A 1 1058 ? -39.219 16.760 -24.042 1.00 95.56 1058 ARG A C 1
ATOM 8115 O O . ARG A 1 1058 ? -39.160 17.792 -23.383 1.00 95.56 1058 ARG A O 1
ATOM 8122 N N . GLY A 1 1059 ? -40.349 16.066 -24.180 1.00 95.88 1059 GLY A N 1
ATOM 8123 C CA . GLY A 1 1059 ? -41.622 16.490 -23.597 1.00 95.88 1059 GLY A CA 1
ATOM 8124 C C . GLY A 1 1059 ? -41.602 16.455 -22.069 1.00 95.88 1059 GLY A C 1
ATOM 8125 O O . GLY A 1 1059 ? -42.122 17.366 -21.428 1.00 95.88 1059 GLY A O 1
ATOM 8126 N N . VAL A 1 1060 ? -40.953 15.447 -21.479 1.00 97.31 1060 VAL A N 1
ATOM 8127 C CA . VAL A 1 1060 ? -40.746 15.364 -20.023 1.00 97.31 1060 VAL A CA 1
ATOM 8128 C C . VAL A 1 1060 ? -39.815 16.474 -19.530 1.00 97.31 1060 VAL A C 1
ATOM 8130 O O . VAL A 1 1060 ? -40.101 17.096 -18.509 1.00 97.31 1060 VAL A O 1
ATOM 8133 N N . MET A 1 1061 ? -38.728 16.756 -20.252 1.00 97.50 1061 MET A N 1
ATOM 8134 C CA . MET A 1 1061 ? -37.792 17.829 -19.888 1.00 97.50 1061 MET A CA 1
ATOM 8135 C C . MET A 1 1061 ? -38.435 19.215 -19.991 1.00 97.50 1061 MET A C 1
ATOM 8137 O O . MET A 1 1061 ? -38.265 20.032 -19.091 1.00 97.50 1061 MET A O 1
ATOM 8141 N N . ASP A 1 1062 ? -39.220 19.464 -21.041 1.00 95.94 1062 ASP A N 1
ATOM 8142 C CA . ASP A 1 1062 ? -39.955 20.721 -21.198 1.00 95.94 1062 ASP A CA 1
ATOM 8143 C C . ASP A 1 1062 ? -41.051 20.870 -20.123 1.00 95.94 1062 ASP A C 1
ATOM 8145 O O . ASP A 1 1062 ? -41.306 21.982 -19.662 1.00 95.94 1062 ASP A O 1
ATOM 8149 N N . ALA A 1 1063 ? -41.666 19.766 -19.674 1.00 96.81 1063 ALA A N 1
ATOM 8150 C CA . ALA A 1 1063 ? -42.611 19.770 -18.555 1.00 96.81 1063 ALA A CA 1
ATOM 8151 C C . ALA A 1 1063 ? -41.933 20.066 -17.205 1.00 96.81 1063 ALA A C 1
ATOM 8153 O O . ALA A 1 1063 ? -42.519 20.766 -16.384 1.00 96.81 1063 ALA A O 1
ATOM 8154 N N . LEU A 1 1064 ? -40.708 19.571 -16.988 1.00 97.44 1064 LEU A N 1
ATOM 8155 C CA . LEU A 1 1064 ? -39.879 19.898 -15.818 1.00 97.44 1064 LEU A CA 1
ATOM 8156 C C . LEU A 1 1064 ? -39.451 21.380 -15.822 1.00 97.44 1064 LEU A C 1
ATOM 8158 O O . LEU A 1 1064 ? -39.374 22.022 -14.776 1.00 97.44 1064 LEU A O 1
ATOM 8162 N N . GLY A 1 1065 ? -39.237 21.935 -17.017 1.00 95.69 1065 GLY A N 1
ATOM 8163 C CA . GLY A 1 1065 ? -39.140 23.368 -17.276 1.00 95.69 1065 GLY A CA 1
ATOM 8164 C C . GLY A 1 1065 ? -37.758 23.987 -17.049 1.00 95.69 1065 GLY A C 1
ATOM 8165 O O . GLY A 1 1065 ? -36.840 23.376 -16.501 1.00 95.69 1065 GLY A O 1
ATOM 8166 N N . ALA A 1 1066 ? -37.628 25.262 -17.438 1.00 95.19 1066 ALA A N 1
ATOM 8167 C CA . ALA A 1 1066 ? -36.371 26.034 -17.437 1.00 95.19 1066 ALA A CA 1
ATOM 8168 C C . ALA A 1 1066 ? -35.733 26.202 -16.047 1.00 95.19 1066 ALA A C 1
ATOM 8170 O O . ALA A 1 1066 ? -34.579 26.596 -15.900 1.00 95.19 1066 ALA A O 1
ATOM 8171 N N . GLU A 1 1067 ? -36.517 25.921 -15.018 1.00 93.56 1067 GLU A N 1
ATOM 8172 C CA . GLU A 1 1067 ? -36.156 26.000 -13.615 1.00 93.56 1067 GLU A CA 1
ATOM 8173 C C . GLU A 1 1067 ? -35.768 24.639 -13.025 1.00 93.56 1067 GLU A C 1
ATOM 8175 O O . GLU A 1 1067 ? -35.117 24.583 -11.979 1.00 93.56 1067 GLU A O 1
ATOM 8180 N N . GLY A 1 1068 ? -36.180 23.552 -13.673 1.00 96.88 1068 GLY A N 1
ATOM 8181 C CA . GLY A 1 1068 ? -36.077 22.216 -13.123 1.00 96.88 1068 GLY A CA 1
ATOM 8182 C C . GLY A 1 1068 ? -34.730 21.550 -13.390 1.00 96.88 1068 GLY A C 1
ATOM 8183 O O . GLY A 1 1068 ? -34.005 21.894 -14.330 1.00 96.88 1068 GLY A O 1
ATOM 8184 N N . ILE A 1 1069 ? -34.382 20.599 -12.521 1.00 98.25 1069 ILE A N 1
ATOM 8185 C CA . ILE A 1 1069 ? -33.112 19.867 -12.569 1.00 98.25 1069 ILE A CA 1
ATOM 8186 C C . ILE A 1 1069 ? -33.382 18.367 -12.688 1.00 98.25 1069 ILE A C 1
ATOM 8188 O O . ILE A 1 1069 ? -34.087 17.781 -11.864 1.00 98.25 1069 ILE A O 1
ATOM 8192 N N . LEU A 1 1070 ? -32.792 17.742 -13.709 1.00 98.38 1070 LEU A N 1
ATOM 8193 C CA . LEU A 1 1070 ? -32.880 16.301 -13.946 1.00 98.38 1070 LEU A CA 1
ATOM 8194 C C . LEU A 1 1070 ? -31.702 15.570 -13.293 1.00 98.38 1070 LEU A C 1
ATOM 8196 O O . LEU A 1 1070 ? -30.552 15.921 -13.532 1.00 98.38 1070 LEU A O 1
ATOM 8200 N N . ILE A 1 1071 ? -31.969 14.521 -12.520 1.00 98.50 1071 ILE A N 1
ATOM 8201 C CA . ILE A 1 1071 ? -30.952 13.672 -11.897 1.00 98.50 1071 ILE A CA 1
ATOM 8202 C C . ILE A 1 1071 ? -31.109 12.245 -12.423 1.00 98.50 1071 ILE A C 1
ATOM 8204 O O . ILE A 1 1071 ? -32.138 11.612 -12.188 1.00 98.50 1071 ILE A O 1
ATOM 8208 N N . ASN A 1 1072 ? -30.090 11.714 -13.100 1.00 96.94 1072 ASN A N 1
ATOM 8209 C CA . ASN A 1 1072 ? -30.085 10.325 -13.558 1.00 96.94 1072 ASN A CA 1
ATOM 8210 C C . ASN A 1 1072 ? -28.999 9.509 -12.851 1.00 96.94 1072 ASN A C 1
ATOM 8212 O O . ASN A 1 1072 ? -27.809 9.708 -13.078 1.00 96.94 1072 ASN A O 1
ATOM 8216 N N . ILE A 1 1073 ? -29.440 8.555 -12.034 1.00 92.69 1073 ILE A N 1
ATOM 8217 C CA . ILE A 1 1073 ? -28.599 7.573 -11.328 1.00 92.69 1073 ILE A CA 1
ATOM 8218 C C . ILE A 1 1073 ? -28.974 6.130 -11.703 1.00 92.69 1073 ILE A C 1
ATOM 8220 O O . ILE A 1 1073 ? -28.658 5.183 -10.987 1.00 92.69 1073 ILE A O 1
ATOM 8224 N N . SER A 1 1074 ? -29.753 5.967 -12.774 1.00 87.69 1074 SER A N 1
ATOM 8225 C CA . SER A 1 1074 ? -30.399 4.703 -13.120 1.00 87.69 1074 SER A CA 1
ATOM 8226 C C . SER A 1 1074 ? -29.670 3.965 -14.244 1.00 87.69 1074 SER A C 1
ATOM 8228 O O . SER A 1 1074 ? -28.724 3.216 -14.002 1.00 87.69 1074 SER A O 1
ATOM 8230 N N . ARG A 1 1075 ? -30.102 4.166 -15.488 1.00 86.12 1075 ARG A N 1
ATOM 8231 C CA . ARG A 1 1075 ? -29.441 3.726 -16.715 1.00 86.12 1075 ARG A CA 1
ATOM 8232 C C . ARG A 1 1075 ? -29.446 4.885 -17.700 1.00 86.12 1075 ARG A C 1
ATOM 8234 O O . ARG A 1 1075 ? -30.458 5.574 -17.835 1.00 86.12 1075 ARG A O 1
ATOM 8241 N N . GLY A 1 1076 ? -28.335 5.087 -18.405 1.00 85.19 1076 GLY A N 1
ATOM 8242 C CA . GLY A 1 1076 ? -28.228 6.165 -19.387 1.00 85.19 1076 GLY A CA 1
ATOM 8243 C C . GLY A 1 1076 ? -29.295 6.088 -20.477 1.00 85.19 1076 GLY A C 1
ATOM 8244 O O . GLY A 1 1076 ? -29.903 7.094 -20.810 1.00 85.19 1076 GLY A O 1
ATOM 8245 N N . SER A 1 1077 ? -29.632 4.874 -20.922 1.00 87.19 1077 SER A N 1
ATOM 8246 C CA . SER A 1 1077 ? -30.647 4.625 -21.954 1.00 87.19 1077 SER A CA 1
ATOM 8247 C C . SER A 1 1077 ? -32.069 5.082 -21.606 1.00 87.19 1077 SER A C 1
ATOM 8249 O O . SER A 1 1077 ? -32.906 5.150 -22.503 1.00 87.19 1077 SER A O 1
ATOM 8251 N N . VAL A 1 1078 ? -32.378 5.387 -20.340 1.00 92.25 1078 VAL A N 1
ATOM 8252 C CA . VAL A 1 1078 ? -33.709 5.866 -19.918 1.00 92.25 1078 VAL A CA 1
ATOM 8253 C C . VAL A 1 1078 ? -33.941 7.325 -20.321 1.00 92.25 1078 VAL A C 1
ATOM 8255 O O . VAL A 1 1078 ? -35.081 7.725 -20.565 1.00 92.25 1078 VAL A O 1
ATOM 8258 N N . VAL A 1 1079 ? -32.869 8.112 -20.408 1.00 95.25 1079 VAL A N 1
ATOM 8259 C CA . VAL A 1 1079 ? -32.908 9.527 -20.785 1.00 95.25 1079 VAL A CA 1
ATOM 8260 C C . VAL A 1 1079 ? -32.461 9.657 -22.234 1.00 95.25 1079 VAL A C 1
ATOM 8262 O O . VAL A 1 1079 ? -31.440 9.093 -22.611 1.00 95.25 1079 VAL A O 1
ATOM 8265 N N . ASP A 1 1080 ? -33.211 10.396 -23.049 1.00 95.62 1080 ASP A N 1
ATOM 8266 C CA . ASP A 1 1080 ? -32.724 10.806 -24.369 1.00 95.62 1080 ASP A CA 1
ATOM 8267 C C . ASP A 1 1080 ? -31.624 11.863 -24.181 1.00 95.62 1080 ASP A C 1
ATOM 8269 O O . ASP A 1 1080 ? -31.890 13.042 -23.934 1.00 95.62 1080 ASP A O 1
ATOM 8273 N N . GLU A 1 1081 ? -30.365 11.425 -24.231 1.00 94.75 1081 GLU A N 1
ATOM 8274 C CA . GLU A 1 1081 ? -29.206 12.276 -23.948 1.00 94.75 1081 GLU A CA 1
ATOM 8275 C C . GLU A 1 1081 ? -29.066 13.421 -24.966 1.00 94.75 1081 GLU A C 1
ATOM 8277 O O . GLU A 1 1081 ? -28.663 14.530 -24.610 1.00 94.75 1081 GLU A O 1
ATOM 8282 N N . GLN A 1 1082 ? -29.459 13.195 -26.224 1.00 94.56 1082 GLN A N 1
ATOM 8283 C CA . GLN A 1 1082 ? -29.446 14.234 -27.256 1.00 94.56 1082 GLN A CA 1
ATOM 8284 C C . GLN A 1 1082 ? -30.516 15.293 -26.985 1.00 94.56 1082 GLN A C 1
ATOM 8286 O O . GLN A 1 1082 ? -30.229 16.491 -27.057 1.00 94.56 1082 GLN A O 1
ATOM 8291 N N . ALA A 1 1083 ? -31.730 14.876 -26.616 1.00 95.75 1083 ALA A N 1
ATOM 8292 C CA . ALA A 1 1083 ? -32.778 15.804 -26.202 1.00 95.75 1083 ALA A CA 1
ATOM 8293 C C . ALA A 1 1083 ? -32.380 16.601 -24.949 1.00 95.75 1083 ALA A C 1
ATOM 8295 O O . ALA A 1 1083 ? -32.658 17.801 -24.881 1.00 95.75 1083 ALA A O 1
ATOM 8296 N N . LEU A 1 1084 ? -31.679 15.968 -23.999 1.00 97.19 1084 LEU A N 1
ATOM 8297 C CA . LEU A 1 1084 ? -31.155 16.621 -22.798 1.00 97.19 1084 LEU A CA 1
ATOM 8298 C C . LEU A 1 1084 ? -30.165 17.735 -23.137 1.00 97.19 1084 LEU A C 1
ATOM 8300 O O . LEU A 1 1084 ? -30.311 18.856 -22.647 1.00 97.19 1084 LEU A O 1
ATOM 8304 N N . ILE A 1 1085 ? -29.186 17.449 -23.999 1.00 95.88 1085 ILE A N 1
ATOM 8305 C CA . ILE A 1 1085 ? -28.210 18.446 -24.460 1.00 95.88 1085 ILE A CA 1
ATOM 8306 C C . ILE A 1 1085 ? -28.938 19.629 -25.107 1.00 95.88 1085 ILE A C 1
ATOM 8308 O O . ILE A 1 1085 ? -28.694 20.775 -24.735 1.00 95.88 1085 ILE A O 1
ATOM 8312 N N . GLN A 1 1086 ? -29.893 19.362 -26.001 1.00 95.44 1086 GLN A N 1
ATOM 8313 C CA . GLN A 1 1086 ? -30.662 20.409 -26.677 1.00 95.44 1086 GLN A CA 1
ATOM 8314 C C . GLN A 1 1086 ? -31.523 21.240 -25.712 1.00 95.44 1086 GLN A C 1
ATOM 8316 O O . GLN A 1 1086 ? -31.665 22.446 -25.906 1.00 95.44 1086 GLN A O 1
ATOM 8321 N N . ALA A 1 1087 ? -32.108 20.630 -24.678 1.00 96.31 1087 ALA A N 1
ATOM 8322 C CA . ALA A 1 1087 ? -32.895 21.341 -23.669 1.00 96.31 1087 ALA A CA 1
ATOM 8323 C C . ALA A 1 1087 ? -32.015 22.252 -22.792 1.00 96.31 1087 ALA A C 1
ATOM 8325 O O . ALA A 1 1087 ? -32.380 23.397 -22.514 1.00 96.31 1087 ALA A O 1
ATOM 8326 N N . LEU A 1 1088 ? -30.820 21.780 -22.419 1.00 96.19 1088 LEU A N 1
ATOM 8327 C CA . LEU A 1 1088 ? -29.814 22.562 -21.692 1.00 96.19 1088 LEU A CA 1
ATOM 8328 C C . LEU A 1 1088 ? -29.201 23.682 -22.553 1.00 96.19 1088 LEU A C 1
ATOM 8330 O O . LEU A 1 1088 ? -28.819 24.727 -22.026 1.00 96.19 1088 LEU A O 1
ATOM 8334 N N . GLU A 1 1089 ? -29.073 23.484 -23.867 1.00 93.88 1089 GLU A N 1
ATOM 8335 C CA . GLU A 1 1089 ? -28.655 24.514 -24.831 1.00 93.88 1089 GLU A CA 1
ATOM 8336 C C . GLU A 1 1089 ? -29.721 25.587 -25.028 1.00 93.88 1089 GLU A C 1
ATOM 8338 O O . GLU A 1 1089 ? -29.410 26.776 -25.009 1.00 93.88 1089 GLU A O 1
ATOM 8343 N N . ALA A 1 1090 ? -30.979 25.174 -25.177 1.00 93.38 1090 ALA A N 1
ATOM 8344 C CA . ALA A 1 1090 ? -32.106 26.079 -25.361 1.00 93.38 1090 ALA A CA 1
ATOM 8345 C C . ALA A 1 1090 ? -32.509 26.821 -24.072 1.00 93.38 1090 ALA A C 1
ATOM 8347 O O . ALA A 1 1090 ? -33.338 27.728 -24.130 1.00 93.38 1090 ALA A O 1
ATOM 8348 N N . GLY A 1 1091 ? -31.966 26.427 -22.914 1.00 92.44 1091 GLY A N 1
ATOM 8349 C CA . GLY A 1 1091 ? -32.362 26.955 -21.608 1.00 92.44 1091 GLY A CA 1
ATOM 8350 C C . GLY A 1 1091 ? -33.784 26.560 -21.199 1.00 92.44 1091 GLY A C 1
ATOM 8351 O O . GLY A 1 1091 ? -34.360 27.190 -20.316 1.00 92.44 1091 GLY A O 1
ATOM 8352 N N . THR A 1 1092 ? -34.367 25.536 -21.837 1.00 94.69 1092 THR A N 1
ATOM 8353 C CA . THR A 1 1092 ? -35.678 24.989 -21.452 1.00 94.69 1092 THR A CA 1
ATOM 8354 C C . THR A 1 1092 ? -35.579 24.007 -20.288 1.00 94.69 1092 THR A C 1
ATOM 8356 O O . THR A 1 1092 ? -36.612 23.633 -19.746 1.00 94.69 1092 THR A O 1
ATOM 8359 N N . LEU A 1 1093 ? -34.358 23.657 -19.862 1.00 97.12 1093 LEU A N 1
ATOM 8360 C CA . LEU A 1 1093 ? -34.059 22.923 -18.632 1.00 97.12 1093 LEU A CA 1
ATOM 8361 C C . LEU A 1 1093 ? -32.977 23.652 -17.817 1.00 97.12 1093 LEU A C 1
ATOM 8363 O O . LEU A 1 1093 ? -31.969 24.096 -18.371 1.00 97.12 1093 LEU A O 1
ATOM 8367 N N . GLY A 1 1094 ? -33.170 23.752 -16.499 1.00 92.81 1094 GLY A N 1
ATOM 8368 C CA . GLY A 1 1094 ? -32.312 24.542 -15.609 1.00 92.81 1094 GLY A CA 1
ATOM 8369 C C . GLY A 1 1094 ? -30.954 23.908 -15.301 1.00 92.81 1094 GLY A C 1
ATOM 8370 O O . GLY A 1 1094 ? -29.965 24.621 -15.114 1.00 92.81 1094 GLY A O 1
ATOM 8371 N N . GLY A 1 1095 ? -30.872 22.578 -15.281 1.00 96.38 1095 GLY A N 1
ATOM 8372 C CA . GLY A 1 1095 ? -29.624 21.851 -15.061 1.00 96.38 1095 GLY A CA 1
ATOM 8373 C C . GLY A 1 1095 ? -29.800 20.337 -15.064 1.00 96.38 1095 GLY A C 1
ATOM 8374 O O . GLY A 1 1095 ? -30.917 19.823 -15.141 1.00 96.38 1095 GLY A O 1
ATOM 8375 N N . ALA A 1 1096 ? -28.686 19.615 -14.971 1.00 97.88 1096 ALA A N 1
ATOM 8376 C CA . ALA A 1 1096 ? -28.700 18.156 -14.912 1.00 97.88 1096 ALA A CA 1
ATOM 8377 C C . ALA A 1 1096 ? -27.580 17.596 -14.028 1.00 97.88 1096 ALA A C 1
ATOM 8379 O O . ALA A 1 1096 ? -26.509 18.188 -13.911 1.00 97.88 1096 ALA A O 1
ATOM 8380 N N . ALA A 1 1097 ? -27.814 16.435 -13.427 1.00 97.94 1097 ALA A N 1
ATOM 8381 C CA . ALA A 1 1097 ? -26.814 15.678 -12.690 1.00 97.94 1097 ALA A CA 1
ATOM 8382 C C . ALA A 1 1097 ? -26.854 14.210 -13.127 1.00 97.94 1097 ALA A C 1
ATOM 8384 O O . ALA A 1 1097 ? -27.883 13.556 -12.974 1.00 97.94 1097 ALA A O 1
ATOM 8385 N N . LEU A 1 1098 ? -25.767 13.689 -13.689 1.00 97.12 1098 LEU A N 1
ATOM 8386 C CA . LEU A 1 1098 ? -25.741 12.355 -14.287 1.00 97.12 1098 LEU A CA 1
ATOM 8387 C C . LEU A 1 1098 ? -24.623 11.516 -13.669 1.00 97.12 1098 LEU A C 1
ATOM 8389 O O . LEU A 1 1098 ? -23.460 11.911 -13.708 1.00 97.12 1098 LEU A O 1
ATOM 8393 N N . ASP A 1 1099 ? -24.989 10.351 -13.138 1.00 94.19 1099 ASP A N 1
ATOM 8394 C CA . ASP A 1 1099 ? -24.036 9.284 -12.809 1.00 94.19 1099 ASP A CA 1
ATOM 8395 C C . ASP A 1 1099 ? -23.915 8.266 -13.952 1.00 94.19 1099 ASP A C 1
ATOM 8397 O O . ASP A 1 1099 ? -22.943 7.529 -14.008 1.00 94.19 1099 ASP A O 1
ATOM 8401 N N . VAL A 1 1100 ? -24.878 8.232 -14.878 1.00 90.06 1100 VAL A N 1
ATOM 8402 C CA . VAL A 1 1100 ? -24.969 7.238 -15.962 1.00 90.06 1100 VAL A CA 1
ATOM 8403 C C . VAL A 1 1100 ? -25.206 7.900 -17.323 1.00 90.06 1100 VAL A C 1
ATOM 8405 O O . VAL A 1 1100 ? -25.850 8.950 -17.393 1.00 90.06 1100 VAL A O 1
ATOM 8408 N N . TYR A 1 1101 ? -24.732 7.264 -18.400 1.00 90.69 1101 TYR A N 1
ATOM 8409 C CA . TYR A 1 1101 ? -24.691 7.830 -19.764 1.00 90.69 1101 TYR A CA 1
ATOM 8410 C C . TYR A 1 1101 ? -25.151 6.828 -20.824 1.00 90.69 1101 TYR A C 1
ATOM 8412 O O . TYR A 1 1101 ? -25.057 5.616 -20.623 1.00 90.69 1101 TYR A O 1
ATOM 8420 N N . GLU A 1 1102 ? -25.670 7.298 -21.963 1.00 86.06 1102 GLU A N 1
ATOM 8421 C CA . GLU A 1 1102 ? -26.149 6.370 -23.005 1.00 86.06 1102 GLU A CA 1
ATOM 8422 C C . GLU A 1 1102 ? -24.992 5.578 -23.650 1.00 86.06 1102 GLU A C 1
ATOM 8424 O O . GLU A 1 1102 ? -25.178 4.422 -24.026 1.00 86.06 1102 GLU A O 1
ATOM 8429 N N . ASN A 1 1103 ? -23.787 6.162 -23.706 1.00 81.31 1103 ASN A N 1
ATOM 8430 C CA . ASN A 1 1103 ? -22.596 5.579 -24.337 1.00 81.31 1103 ASN A CA 1
ATOM 8431 C C . ASN A 1 1103 ? -21.411 5.400 -23.367 1.00 81.31 1103 ASN A C 1
ATOM 8433 O O . ASN A 1 1103 ? -20.281 5.771 -23.684 1.00 81.31 1103 ASN A O 1
ATOM 8437 N N . GLU A 1 1104 ? -21.639 4.826 -22.184 1.00 70.44 1104 GLU A N 1
ATOM 8438 C CA . GLU A 1 1104 ? -20.582 4.596 -21.184 1.00 70.44 1104 GLU A CA 1
ATOM 8439 C C . GLU A 1 1104 ? -19.358 3.829 -21.741 1.00 70.44 1104 GLU A C 1
ATOM 8441 O O . GLU A 1 1104 ? -19.519 2.885 -22.519 1.00 70.44 1104 GLU A O 1
ATOM 8446 N N . PRO A 1 1105 ? -18.116 4.207 -21.363 1.00 73.75 1105 PRO A N 1
ATOM 8447 C CA . PRO A 1 1105 ? -17.725 5.283 -20.437 1.00 73.75 1105 PRO A CA 1
ATOM 8448 C C . PRO A 1 1105 ? -17.611 6.676 -21.095 1.00 73.75 1105 PRO A C 1
ATOM 8450 O O . PRO A 1 1105 ? -17.092 7.610 -20.485 1.00 73.75 1105 PRO A O 1
ATOM 8453 N N . HIS A 1 1106 ? -18.036 6.831 -22.350 1.00 82.19 1106 HIS A N 1
ATOM 8454 C CA . HIS A 1 1106 ? -17.907 8.080 -23.093 1.00 82.19 1106 HIS A CA 1
ATOM 8455 C C . HIS A 1 1106 ? -19.061 9.031 -22.769 1.00 82.19 1106 HIS A C 1
ATOM 8457 O O . HIS A 1 1106 ? -20.229 8.716 -22.984 1.00 82.19 1106 HIS A O 1
ATOM 8463 N N . VAL A 1 1107 ? -18.717 10.231 -22.304 1.00 86.38 1107 VAL A N 1
ATOM 8464 C CA . VAL A 1 1107 ? -19.684 11.302 -22.050 1.00 86.38 1107 VAL A CA 1
ATOM 8465 C C . VAL A 1 1107 ? -19.772 12.215 -23.268 1.00 86.38 1107 VAL A C 1
ATOM 8467 O O . VAL A 1 1107 ? -18.748 12.663 -23.788 1.00 86.38 1107 VAL A O 1
ATOM 8470 N N . SER A 1 1108 ? -20.988 12.522 -23.718 1.00 85.81 1108 SER A N 1
ATOM 8471 C CA . SER A 1 1108 ? -21.198 13.442 -24.836 1.00 85.81 1108 SER A CA 1
ATOM 8472 C C . SER A 1 1108 ? -20.650 14.842 -24.544 1.00 85.81 1108 SER A C 1
ATOM 8474 O O . SER A 1 1108 ? -20.934 15.441 -23.506 1.00 85.81 1108 SER A O 1
ATOM 8476 N N . GLY A 1 1109 ? -19.916 15.410 -25.507 1.00 82.31 1109 GLY A N 1
ATOM 8477 C CA . GLY A 1 1109 ? -19.259 16.715 -25.362 1.00 82.31 1109 GLY A CA 1
ATOM 8478 C C . GLY A 1 1109 ? -20.204 17.874 -25.023 1.00 82.31 1109 GLY A C 1
ATOM 8479 O O . GLY A 1 1109 ? -19.800 18.787 -24.314 1.00 82.31 1109 GLY A O 1
ATOM 8480 N N . GLY A 1 1110 ? -21.474 17.811 -25.442 1.00 84.25 1110 GLY A N 1
ATOM 8481 C CA . GLY A 1 1110 ? -22.487 18.831 -25.133 1.00 84.25 1110 GLY A CA 1
ATOM 8482 C C . GLY A 1 1110 ? -22.860 18.949 -23.647 1.00 84.25 1110 GLY A C 1
ATOM 8483 O O . GLY A 1 1110 ? -23.491 19.932 -23.256 1.00 84.25 1110 GLY A O 1
ATOM 8484 N N . LEU A 1 1111 ? -22.465 17.977 -22.816 1.00 90.25 1111 LEU A N 1
ATOM 8485 C CA . LEU A 1 1111 ? -22.658 17.984 -21.362 1.00 90.25 1111 LEU A CA 1
ATOM 8486 C C . LEU A 1 1111 ? -21.413 18.465 -20.602 1.00 90.25 1111 LEU A C 1
ATOM 8488 O O . LEU A 1 1111 ? -21.525 18.932 -19.467 1.00 90.25 1111 LEU A O 1
ATOM 8492 N N . LEU A 1 1112 ? -20.230 18.348 -21.213 1.00 89.62 1112 LEU A N 1
ATOM 8493 C CA . LEU A 1 1112 ? -18.962 18.729 -20.598 1.00 89.62 1112 LEU A CA 1
ATOM 8494 C C . LEU A 1 1112 ? -18.850 20.252 -20.471 1.00 89.62 1112 LEU A C 1
ATOM 8496 O O . LEU A 1 1112 ? -19.444 21.012 -21.229 1.00 89.62 1112 LEU A O 1
ATOM 8500 N N . GLU A 1 1113 ? -18.079 20.695 -19.477 1.00 82.81 1113 GLU A N 1
ATOM 8501 C CA . GLU A 1 1113 ? -17.738 22.109 -19.234 1.00 82.81 1113 GLU A CA 1
ATOM 8502 C C . GLU A 1 1113 ? -18.912 23.067 -18.949 1.00 82.81 1113 GLU A C 1
ATOM 8504 O O . GLU A 1 1113 ? -18.683 24.259 -18.733 1.00 82.81 1113 GLU A O 1
ATOM 8509 N N . ARG A 1 1114 ? -20.147 22.559 -18.855 1.00 90.44 1114 ARG A N 1
ATOM 8510 C CA . ARG A 1 1114 ? -21.335 23.319 -18.447 1.00 90.44 1114 ARG A CA 1
ATOM 8511 C C . ARG A 1 1114 ? -21.368 23.561 -16.942 1.00 90.44 1114 ARG A C 1
ATOM 8513 O O . ARG A 1 1114 ? -21.187 22.634 -16.152 1.00 90.44 1114 ARG A O 1
ATOM 8520 N N . ASP A 1 1115 ? -21.649 24.795 -16.537 1.00 90.00 1115 ASP A N 1
ATOM 8521 C CA . ASP A 1 1115 ? -21.658 25.195 -15.121 1.00 90.00 1115 ASP A CA 1
ATOM 8522 C C . ASP A 1 1115 ? -22.897 24.685 -14.361 1.00 90.00 1115 ASP A C 1
ATOM 8524 O O . ASP A 1 1115 ? -22.845 24.473 -13.151 1.00 90.00 1115 ASP A O 1
ATOM 8528 N N . ASN A 1 1116 ? -23.995 24.418 -15.076 1.00 92.56 1116 ASN A N 1
ATOM 8529 C CA . ASN A 1 1116 ? -25.248 23.876 -14.542 1.00 92.56 1116 ASN A CA 1
ATOM 8530 C C . ASN A 1 1116 ? -25.394 22.350 -14.711 1.00 92.56 1116 ASN A C 1
ATOM 8532 O O . ASN A 1 1116 ? -26.498 21.821 -14.564 1.00 92.56 1116 ASN A O 1
ATOM 8536 N N . VAL A 1 1117 ? -24.301 21.646 -15.029 1.00 96.44 1117 VAL A N 1
ATOM 8537 C CA . VAL A 1 1117 ? -24.284 20.187 -15.183 1.00 96.44 1117 VAL A CA 1
ATOM 8538 C C . VAL A 1 1117 ? -23.251 19.561 -14.248 1.00 96.44 1117 VAL A C 1
ATOM 8540 O O . VAL A 1 1117 ? -22.108 20.013 -14.164 1.00 96.44 1117 VAL A O 1
ATOM 8543 N N . VAL A 1 1118 ? -23.656 18.499 -13.553 1.00 97.19 1118 VAL A N 1
ATOM 8544 C CA . VAL A 1 1118 ? -22.793 17.690 -12.684 1.00 97.19 1118 VAL A CA 1
ATOM 8545 C C . VAL A 1 1118 ? -22.694 16.285 -13.255 1.00 97.19 1118 VAL A C 1
ATOM 8547 O O . VAL A 1 1118 ? -23.705 15.674 -13.578 1.00 97.19 1118 VAL A O 1
ATOM 8550 N N . LEU A 1 1119 ? -21.475 15.778 -13.384 1.00 95.31 1119 LEU A N 1
ATOM 8551 C CA . LEU A 1 1119 ? -21.188 14.510 -14.041 1.00 95.31 1119 LEU A CA 1
ATOM 8552 C C . LEU A 1 1119 ? -20.323 13.657 -13.115 1.00 95.31 1119 LEU A C 1
ATOM 8554 O O . LEU A 1 1119 ? -19.302 14.141 -12.622 1.00 95.31 1119 LEU A O 1
ATOM 8558 N N . THR A 1 1120 ? -20.718 12.408 -12.884 1.00 93.44 1120 THR A N 1
ATOM 8559 C CA . THR A 1 1120 ? -19.939 11.414 -12.131 1.00 93.44 1120 THR A CA 1
ATOM 8560 C C . THR A 1 1120 ? -19.774 10.122 -12.943 1.00 93.44 1120 THR A C 1
ATOM 8562 O O . THR A 1 1120 ? -20.581 9.860 -13.835 1.00 93.44 1120 THR A O 1
ATOM 8565 N N . PRO A 1 1121 ? -18.702 9.334 -12.728 1.00 87.44 1121 PRO A N 1
ATOM 8566 C CA . PRO A 1 1121 ? -18.361 8.198 -13.588 1.00 87.44 1121 PRO A CA 1
ATOM 8567 C C . PRO A 1 1121 ? -19.012 6.888 -13.109 1.00 87.44 1121 PRO A C 1
ATOM 8569 O O . PRO A 1 1121 ? -18.304 5.943 -12.764 1.00 87.44 1121 PRO A O 1
ATOM 8572 N N . HIS A 1 1122 ? -20.345 6.833 -13.047 1.00 85.62 1122 HIS A N 1
ATOM 8573 C CA . HIS A 1 1122 ? -21.113 5.653 -12.618 1.00 85.62 1122 HIS A CA 1
ATOM 8574 C C . HIS A 1 1122 ? -20.632 5.088 -11.275 1.00 85.62 1122 HIS A C 1
ATOM 8576 O O . HIS A 1 1122 ? -20.337 3.901 -11.098 1.00 85.62 1122 HIS A O 1
ATOM 8582 N N . MET A 1 1123 ? -20.507 5.984 -10.301 1.00 85.38 1123 MET A N 1
ATOM 8583 C CA . MET A 1 1123 ? -19.840 5.714 -9.035 1.00 85.38 1123 MET A CA 1
ATOM 8584 C C . MET A 1 1123 ? -20.796 5.375 -7.890 1.00 85.38 1123 MET A C 1
ATOM 8586 O O . MET A 1 1123 ? -20.325 5.145 -6.778 1.00 85.38 1123 MET A O 1
ATOM 8590 N N . GLY A 1 1124 ? -22.108 5.282 -8.128 1.00 84.62 1124 GLY A N 1
ATOM 8591 C CA . GLY A 1 1124 ? -23.110 5.051 -7.079 1.00 84.62 1124 GLY A CA 1
ATOM 8592 C C . GLY A 1 1124 ? -22.866 3.848 -6.158 1.00 84.62 1124 GLY A C 1
ATOM 8593 O O . GLY A 1 1124 ? -23.283 3.866 -5.007 1.00 84.62 1124 GLY A O 1
ATOM 8594 N N . SER A 1 1125 ? -22.147 2.819 -6.617 1.00 81.06 1125 SER A N 1
ATOM 8595 C CA . SER A 1 1125 ? -21.767 1.652 -5.796 1.00 81.06 1125 SER A CA 1
ATOM 8596 C C . SER A 1 1125 ? -20.281 1.605 -5.408 1.00 81.06 1125 SER A C 1
ATOM 8598 O O . SER A 1 1125 ? -19.822 0.641 -4.794 1.00 81.06 1125 SER A O 1
ATOM 8600 N N . ALA A 1 1126 ? -19.495 2.616 -5.784 1.00 78.44 1126 ALA A N 1
ATOM 8601 C CA . ALA A 1 1126 ? -18.038 2.640 -5.677 1.00 78.44 1126 ALA A CA 1
ATOM 8602 C C . ALA A 1 1126 ? -17.521 3.043 -4.281 1.00 78.44 1126 ALA A C 1
ATOM 8604 O O . ALA A 1 1126 ? -16.590 3.834 -4.162 1.00 78.44 1126 ALA A O 1
ATOM 8605 N N . THR A 1 1127 ? -18.078 2.458 -3.219 1.00 79.19 1127 THR A N 1
ATOM 8606 C CA . THR A 1 1127 ? -17.553 2.582 -1.848 1.00 79.19 1127 THR A CA 1
ATOM 8607 C C . THR A 1 1127 ? -16.920 1.266 -1.388 1.00 79.19 1127 THR A C 1
ATOM 8609 O O . THR A 1 1127 ? -17.304 0.177 -1.824 1.00 79.19 1127 THR A O 1
ATOM 8612 N N . TRP A 1 1128 ? -15.938 1.333 -0.483 1.00 71.25 1128 TRP A N 1
ATOM 8613 C CA . TRP A 1 1128 ? -15.273 0.131 0.040 1.00 71.25 1128 TRP A CA 1
ATOM 8614 C C . TRP A 1 1128 ? -16.241 -0.818 0.758 1.00 71.25 1128 TRP A C 1
ATOM 8616 O O . TRP A 1 1128 ? -16.135 -2.035 0.595 1.00 71.25 1128 TRP A O 1
ATOM 8626 N N . SER A 1 1129 ? -17.181 -0.279 1.539 1.00 75.88 1129 SER A N 1
ATOM 8627 C CA . SER A 1 1129 ? -18.219 -1.042 2.243 1.00 75.88 1129 SER A CA 1
ATOM 8628 C C . SER A 1 1129 ? -19.148 -1.751 1.263 1.00 75.88 1129 SER A C 1
ATOM 8630 O O . SER A 1 1129 ? -19.335 -2.965 1.371 1.00 75.88 1129 SER A O 1
ATOM 8632 N N . THR A 1 1130 ? -19.661 -1.030 0.265 1.00 82.94 1130 THR A N 1
ATOM 8633 C CA . THR A 1 1130 ? -20.602 -1.586 -0.712 1.00 82.94 1130 THR A CA 1
ATOM 8634 C C . THR A 1 1130 ? -19.935 -2.599 -1.625 1.00 82.94 1130 THR A C 1
ATOM 8636 O O . THR A 1 1130 ? -20.443 -3.709 -1.770 1.00 82.94 1130 THR A O 1
ATOM 8639 N N . ARG A 1 1131 ? -18.741 -2.314 -2.164 1.00 80.94 1131 ARG A N 1
ATOM 8640 C CA . ARG A 1 1131 ? -18.009 -3.285 -2.997 1.00 80.94 1131 ARG A CA 1
ATOM 8641 C C . ARG A 1 1131 ? -17.645 -4.560 -2.222 1.00 80.94 1131 ARG A C 1
ATOM 8643 O O . ARG A 1 1131 ? -17.658 -5.644 -2.810 1.00 80.94 1131 ARG A O 1
ATOM 8650 N N . ARG A 1 1132 ? -17.387 -4.476 -0.907 1.00 79.19 1132 ARG A N 1
ATOM 8651 C CA . ARG A 1 1132 ? -17.218 -5.647 -0.016 1.00 79.19 1132 ARG A CA 1
ATOM 8652 C C . ARG A 1 1132 ? -18.505 -6.443 0.153 1.00 79.19 1132 ARG A C 1
ATOM 8654 O O . ARG A 1 1132 ? -18.483 -7.659 -0.009 1.00 79.19 1132 ARG A O 1
ATOM 8661 N N . ALA A 1 1133 ? -19.616 -5.776 0.440 1.00 83.75 1133 ALA A N 1
ATOM 8662 C CA . ALA A 1 1133 ? -20.905 -6.435 0.608 1.00 83.75 1133 ALA A CA 1
ATOM 8663 C C . ALA A 1 1133 ? -21.398 -7.088 -0.701 1.00 83.75 1133 ALA A C 1
ATOM 8665 O O . ALA A 1 1133 ? -21.855 -8.229 -0.686 1.00 83.75 1133 ALA A O 1
ATOM 8666 N N . MET A 1 1134 ? -21.211 -6.421 -1.846 1.00 87.81 1134 MET A N 1
ATOM 8667 C CA . MET A 1 1134 ? -21.460 -6.988 -3.178 1.00 87.81 1134 MET A CA 1
ATOM 8668 C C . MET A 1 1134 ? -20.594 -8.225 -3.436 1.00 87.81 1134 MET A C 1
ATOM 8670 O O . MET A 1 1134 ? -21.093 -9.235 -3.925 1.00 87.81 1134 MET A O 1
ATOM 8674 N N . THR A 1 1135 ? -19.308 -8.163 -3.071 1.00 86.25 1135 THR A N 1
ATOM 8675 C CA . THR A 1 1135 ? -18.378 -9.297 -3.199 1.00 86.25 1135 THR A CA 1
ATOM 8676 C C . THR A 1 1135 ? -18.883 -10.491 -2.402 1.00 86.25 1135 THR A C 1
ATOM 8678 O O . THR A 1 1135 ? -19.000 -11.585 -2.948 1.00 86.25 1135 THR A O 1
ATOM 8681 N N . GLN A 1 1136 ? -19.267 -10.266 -1.144 1.00 88.75 1136 GLN A N 1
ATOM 8682 C CA . GLN A 1 1136 ? -19.791 -11.322 -0.289 1.00 88.75 1136 GLN A CA 1
ATOM 8683 C C . GLN A 1 1136 ? -21.081 -11.931 -0.849 1.00 88.75 1136 GLN A C 1
ATOM 8685 O O . GLN A 1 1136 ? -21.214 -13.149 -0.853 1.00 88.75 1136 GLN A O 1
ATOM 8690 N N . LEU A 1 1137 ? -22.005 -11.117 -1.373 1.00 90.44 1137 LEU A N 1
ATOM 8691 C CA . LEU A 1 1137 ? -23.230 -11.625 -1.997 1.00 90.44 1137 LEU A CA 1
ATOM 8692 C C . LEU A 1 1137 ? -22.946 -12.485 -3.228 1.00 90.44 1137 LEU A C 1
ATOM 8694 O O . LEU A 1 1137 ? -23.588 -13.520 -3.403 1.00 90.44 1137 LEU A O 1
ATOM 8698 N N . VAL A 1 1138 ? -22.003 -12.087 -4.087 1.00 91.88 1138 VAL A N 1
ATOM 8699 C CA . VAL A 1 1138 ? -21.617 -12.918 -5.235 1.00 91.88 1138 VAL A CA 1
ATOM 8700 C C . VAL A 1 1138 ? -21.052 -14.252 -4.753 1.00 91.88 1138 VAL A C 1
ATOM 8702 O O . VAL A 1 1138 ? -21.534 -15.293 -5.192 1.00 91.88 1138 VAL A O 1
ATOM 8705 N N . VAL A 1 1139 ? -20.115 -14.238 -3.802 1.00 90.88 1139 VAL A N 1
ATOM 8706 C CA . VAL A 1 1139 ? -19.542 -15.462 -3.217 1.00 90.88 1139 VAL A CA 1
ATOM 8707 C C . VAL A 1 1139 ? -20.630 -16.351 -2.607 1.00 90.88 1139 VAL A C 1
ATOM 8709 O O . VAL A 1 1139 ? -20.681 -17.540 -2.905 1.00 90.88 1139 VAL A O 1
ATOM 8712 N N . ASP A 1 1140 ? -21.553 -15.782 -1.830 1.00 92.62 1140 ASP A N 1
ATOM 8713 C CA . ASP A 1 1140 ? -22.640 -16.527 -1.189 1.00 92.62 1140 ASP A CA 1
ATOM 8714 C C . ASP A 1 1140 ? -23.599 -17.161 -2.218 1.00 92.62 1140 ASP A C 1
ATOM 8716 O O . ASP A 1 1140 ? -24.075 -18.280 -2.006 1.00 92.62 1140 ASP A O 1
ATOM 8720 N N . ASN A 1 1141 ? -23.872 -16.491 -3.346 1.00 93.38 1141 ASN A N 1
ATOM 8721 C CA . ASN A 1 1141 ? -24.663 -17.059 -4.446 1.00 93.38 1141 ASN A CA 1
ATOM 8722 C C . ASN A 1 1141 ? -23.935 -18.204 -5.156 1.00 93.38 1141 ASN A C 1
ATOM 8724 O O . ASN A 1 1141 ? -24.552 -19.234 -5.439 1.00 93.38 1141 ASN A O 1
ATOM 8728 N N . VAL A 1 1142 ? -22.635 -18.047 -5.416 1.00 93.81 1142 VAL A N 1
ATOM 8729 C CA . VAL A 1 1142 ? -21.808 -19.102 -6.015 1.00 93.81 1142 VAL A CA 1
ATOM 8730 C C . VAL A 1 1142 ? -21.760 -20.322 -5.090 1.00 93.81 1142 VAL A C 1
ATOM 8732 O O . VAL A 1 1142 ? -22.081 -21.431 -5.521 1.00 93.81 1142 VAL A O 1
ATOM 8735 N N . ASP A 1 1143 ? -21.489 -20.117 -3.801 1.00 92.00 1143 ASP A N 1
ATOM 8736 C CA . ASP A 1 1143 ? -21.477 -21.175 -2.787 1.00 92.00 1143 ASP A CA 1
ATOM 8737 C C . ASP A 1 1143 ? -22.837 -21.866 -2.644 1.00 92.00 1143 ASP A C 1
ATOM 8739 O O . ASP A 1 1143 ? -22.910 -23.086 -2.488 1.00 92.00 1143 ASP A O 1
ATOM 8743 N N . ALA A 1 1144 ? -23.939 -21.113 -2.691 1.00 91.81 1144 ALA A N 1
ATOM 8744 C CA . ALA A 1 1144 ? -25.279 -21.689 -2.665 1.00 91.81 1144 ALA A CA 1
ATOM 8745 C C . ALA A 1 1144 ? -25.548 -22.556 -3.903 1.00 91.81 1144 ALA A C 1
ATOM 8747 O O . ALA A 1 1144 ? -26.101 -23.648 -3.763 1.00 91.81 1144 ALA A O 1
ATOM 8748 N N . CYS A 1 1145 ? -25.111 -22.119 -5.089 1.00 92.38 1145 CYS A N 1
ATOM 8749 C CA . CYS A 1 1145 ? -25.252 -22.875 -6.331 1.00 92.38 1145 CYS A CA 1
ATOM 8750 C C . CYS A 1 1145 ? -24.500 -24.209 -6.287 1.00 92.38 1145 CYS A C 1
ATOM 8752 O O . CYS A 1 1145 ? -25.082 -25.254 -6.591 1.00 92.38 1145 CYS A O 1
ATOM 8754 N N . PHE A 1 1146 ? -23.233 -24.202 -5.865 1.00 90.44 1146 PHE A N 1
ATOM 8755 C CA . PHE A 1 1146 ? -22.449 -25.434 -5.741 1.00 90.44 1146 PHE A CA 1
ATOM 8756 C C . PHE A 1 1146 ? -22.977 -26.358 -4.637 1.00 90.44 1146 PHE A C 1
ATOM 8758 O O . PHE A 1 1146 ? -22.986 -27.574 -4.821 1.00 90.44 1146 PHE A O 1
ATOM 8765 N N . ALA A 1 1147 ? -23.492 -25.801 -3.537 1.00 89.44 1147 ALA A N 1
ATOM 8766 C CA . ALA A 1 1147 ? -24.089 -26.566 -2.442 1.00 89.44 1147 ALA A CA 1
ATOM 8767 C C . ALA A 1 1147 ? -25.540 -27.027 -2.701 1.00 89.44 1147 ALA A C 1
ATOM 8769 O O . ALA A 1 1147 ? -26.140 -27.645 -1.822 1.00 89.44 1147 ALA A O 1
ATOM 8770 N N . GLY A 1 1148 ? -26.144 -26.692 -3.849 1.00 88.00 1148 GLY A N 1
ATOM 8771 C CA . GLY A 1 1148 ? -27.546 -27.015 -4.149 1.00 88.00 1148 GLY A CA 1
ATOM 8772 C C . GLY A 1 1148 ? -28.567 -26.324 -3.233 1.00 88.00 1148 GLY A C 1
ATOM 8773 O O . GLY A 1 1148 ? -29.698 -26.791 -3.104 1.00 88.00 1148 GLY A O 1
ATOM 8774 N N . ARG A 1 1149 ? -28.183 -25.223 -2.577 1.00 91.44 1149 ARG A N 1
ATOM 8775 C CA . ARG A 1 1149 ? -29.041 -24.440 -1.676 1.00 91.44 1149 ARG A CA 1
ATOM 8776 C C . ARG A 1 1149 ? -29.816 -23.360 -2.448 1.00 91.44 1149 ARG A C 1
ATOM 8778 O O . ARG A 1 1149 ? -29.418 -22.991 -3.556 1.00 91.44 1149 ARG A O 1
ATOM 8785 N N . PRO A 1 1150 ? -30.915 -22.822 -1.885 1.00 89.50 1150 PRO A N 1
ATOM 8786 C CA . PRO A 1 1150 ? -31.579 -21.651 -2.449 1.00 89.50 1150 PRO A CA 1
ATOM 8787 C C . PRO A 1 1150 ? -30.594 -20.490 -2.619 1.00 89.50 1150 PRO A C 1
ATOM 8789 O O . PRO A 1 1150 ? -29.831 -20.186 -1.700 1.00 89.50 1150 PRO A O 1
ATOM 8792 N N . LEU A 1 1151 ? -30.608 -19.858 -3.795 1.00 92.50 1151 LEU A N 1
ATOM 8793 C CA . LEU A 1 1151 ? -29.755 -18.707 -4.078 1.00 92.50 1151 LEU A CA 1
ATOM 8794 C C . LEU A 1 1151 ? -30.212 -17.514 -3.217 1.00 92.50 1151 LEU A C 1
ATOM 8796 O O . LEU A 1 1151 ? -31.417 -17.254 -3.170 1.00 92.50 1151 LEU A O 1
ATOM 8800 N N . PRO A 1 1152 ? -29.294 -16.793 -2.551 1.00 89.31 1152 PRO A N 1
ATOM 8801 C CA . PRO A 1 1152 ? -29.611 -15.594 -1.781 1.00 89.31 1152 PRO A CA 1
ATOM 8802 C C . PRO A 1 1152 ? -30.351 -14.509 -2.573 1.00 89.31 1152 PRO A C 1
ATOM 8804 O O . PRO A 1 1152 ? -31.332 -13.957 -2.079 1.00 89.31 1152 PRO A O 1
ATOM 8807 N N . THR A 1 1153 ? -29.907 -14.198 -3.797 1.00 91.69 1153 THR A N 1
ATOM 8808 C CA . THR A 1 1153 ? -30.429 -13.048 -4.565 1.00 91.69 1153 THR A CA 1
ATOM 8809 C C . THR A 1 1153 ? -30.710 -13.364 -6.048 1.00 91.69 1153 THR A C 1
ATOM 8811 O O . THR A 1 1153 ? -30.167 -12.709 -6.949 1.00 91.69 1153 THR A O 1
ATOM 8814 N N . PRO A 1 1154 ? -31.587 -14.348 -6.349 1.00 90.75 1154 PRO A N 1
ATOM 8815 C CA . PRO A 1 1154 ? -31.967 -14.683 -7.714 1.00 90.75 1154 PRO A CA 1
ATOM 8816 C C . PRO A 1 1154 ? -32.824 -13.579 -8.331 1.00 90.75 1154 PRO A C 1
ATOM 8818 O O . PRO A 1 1154 ? -33.743 -13.044 -7.692 1.00 90.75 1154 PRO A O 1
ATOM 8821 N N . VAL A 1 1155 ? -32.535 -13.288 -9.594 1.00 87.00 1155 VAL A N 1
ATOM 8822 C CA . VAL A 1 1155 ? -33.306 -12.383 -10.444 1.00 87.00 1155 VAL A CA 1
ATOM 8823 C C . VAL A 1 1155 ? -34.726 -12.952 -10.644 1.00 87.00 1155 VAL A C 1
ATOM 8825 O O . VAL A 1 1155 ? -34.851 -14.148 -10.923 1.00 87.00 1155 VAL A O 1
ATOM 8828 N N . PRO A 1 1156 ? -35.802 -12.155 -10.466 1.00 78.44 1156 PRO A N 1
ATOM 8829 C CA . PRO A 1 1156 ? -37.191 -12.631 -10.516 1.00 78.44 1156 PRO A CA 1
ATOM 8830 C C . PRO A 1 1156 ? -37.577 -13.376 -11.800 1.00 78.44 1156 PRO A C 1
ATOM 8832 O O . PRO A 1 1156 ? -38.305 -14.362 -11.743 1.00 78.44 1156 PRO A O 1
ATOM 8835 N N . GLU A 1 1157 ? -37.066 -12.928 -12.941 1.00 76.00 1157 GLU A N 1
ATOM 8836 C CA . GLU A 1 1157 ? -37.336 -13.446 -14.281 1.00 76.00 1157 GLU A CA 1
ATOM 8837 C C . GLU A 1 1157 ? -36.815 -14.876 -14.471 1.00 76.00 1157 GLU A C 1
ATOM 8839 O O . GLU A 1 1157 ? -37.315 -15.599 -15.328 1.00 76.00 1157 GLU A O 1
ATOM 8844 N N . CYS A 1 1158 ? -35.838 -15.285 -13.654 1.00 68.69 1158 CYS A N 1
ATOM 8845 C CA . CYS A 1 1158 ? -35.194 -16.599 -13.682 1.00 68.69 1158 CYS A CA 1
ATOM 8846 C C . CYS A 1 1158 ? -35.633 -17.513 -12.521 1.00 68.69 1158 CYS A C 1
ATOM 8848 O O . CYS A 1 1158 ? -34.964 -18.518 -12.263 1.00 68.69 1158 CYS A O 1
ATOM 8850 N N . ARG A 1 1159 ? -36.693 -17.147 -11.784 1.00 63.66 1159 ARG A N 1
ATOM 8851 C CA . ARG A 1 1159 ? -37.241 -17.951 -10.678 1.00 63.66 1159 ARG A CA 1
ATOM 8852 C C . ARG A 1 1159 ? -38.106 -19.119 -11.139 1.00 63.66 1159 ARG A C 1
ATOM 8854 O O . ARG A 1 1159 ? -38.808 -18.997 -12.174 1.00 63.66 1159 ARG A O 1
#

InterPro domains:
  IPR004520 tRNA modification GTPase MnmE [MF_00379] (5-465)
  IPR004520 tRNA modification GTPase MnmE [TIGR00450] (11-442)
  IPR005225 Small GTP-binding domain [TIGR00231] (216-367)
  IPR006073 GTP binding domain [PF01926] (218-313)
  IPR006139 D-isomer specific 2-hydroxyacid dehydrogenase, catalytic domain [PF00389] (858-1155)
  IPR006140 D-isomer specific 2-hydroxyacid dehydrogenase, NAD-binding domain [PF02826] (952-1124)
  IPR011701 Major facilitator superfamily [PF07690] (457-816)
  IPR018948 GTP-binding protein TrmE, N-terminal [PF10396] (6-120)
  IPR018948 GTP-binding protein TrmE, N-terminal [cd14858] (5-118)
  IPR020846 Major facilitator superfamily domain [PS50850] (452-859)
  IPR025867 MnmE, helical domain [PF12631] (123-442)
  IPR027266 Aminomethyltransferase superfamily [G3DSA:3.30.1360.120] (1-121)
  IPR027368 tRNA modification GTPase MnmE domain 2 [G3DSA:1.20.120.430] (122-442)
  IPR027417 P-loop containing nucleoside triphosphate hydrolase [G3DSA:3.40.50.300] (217-382)
  IPR027417 P-loop containing nucleoside triphosphate hydrolase [SSF52540] (72-372)
  IPR031168 TrmE-type guanine nucleotide-binding domain [PS51709] (216-377)
  IPR031168 TrmE-type guanine nucleotide-binding domain [cd04164] (214-377)
  IPR036259 MFS transporter superfamily [G3DSA:1.20.1250.20] (446-647)
  IPR036259 MFS transporter superfamily [G3DSA:1.20.1250.20] (671-857)
  IPR036259 MFS transporter superfamily [SSF103473] (441-853)

Radius of gyration: 40.5 Å; Cα contacts (8 Å, |Δi|>4): 1990; chains: 1; bounding box: 99×79×126 Å

pLDDT: mean 84.93, std 12.28, range [27.88, 98.5]

Secondary structure (DSSP, 8-state):
-----EEEEE-SPSS--S-EEEEEESTTHHHHHHHHHSSPPPBT-EEEEEEE-TTS-EEEEEEEEEE-TTSSSSSS-EEEEEE---HHHHHHHHHHHHTSTTEEEPPTTHHHHHHHHTTSS-HHHHHHHHHHHS--SHHHHHHHHHHHTTHHHHHHHHHHHHHHHHHHHHHHHHH-TTS---TTTTSHHHHHHHHHHHHHHHHHHHHHHHHHHHH-EEEEEEESTTSSHHHHHHHHHTS--S---SSS----S-EEEEEEETTEEEEEEEPPPPS--SSHHHHHHHHHHHHHHHT-SEEEEEEETTT----SHHHH-HHHHHHS-TT--EEEEEE-HHHH-PPPEEEEETTEEEEE--TTT-TTHHHHHHHHHHHHT--S--TT-----HHHHHHHHHHHHHHHHHHHIIIII--HHHHHHHHHHHHHHHHHHHT---HHHHHHHHHHHHHHHHHHHHHHHHHHHHHHHHHHHHHHHHHHTT--HHHHHHHHHHHHHHHHHHHHHHHHHHHHH-HHHHHHHHHHHHHHHHHHGGG--SHHHHHHHHHHHHHHHTTHHHHHHHHHHHHS-HHHHHHHHHHHHHHHHHHHHHHHHHHHHHGGGTTGGG--HHHHHHHHHTHHHHHHHHHHHHH--SSGGG-SSS-HHHHHHHHHHHHHHHHTS---TT--TTTGGG-HHHHHHHHHHHHHHHHHHHHHHHHHHHHHHH-TTS-HHHHHHHHHHHHHHHHHHHHHHHHHHHHH--HHHHHHHHHHHHHHHHHHHHH-S-HHHHHHHHHHHHHHHHHHHHHHHHHHHHH--SHHHHHHHHHHHHHHHHHHHHHHHHHHHHHHHHS-SHHHHHHHHHHHHHHHHHHHS---S-HHHHHHHHTTS----GGGS-HHHHHHHTTT--EEEEESS--B-HHHHHH-TT--EEEEESS--TTB-HHHHHHTT-EEE---STTHHHHHHHHHHHHHHHHTTHHHHHHHHHTTGGGT-PPPP----TT-EEEEE--SHHHHHHHHHHHTTT-EEEEE-SSPPTT--SEE-SSHHHHHHT-SEEEE----STTTTT-B-HHHHHHH-TT-EEEE-S-GGGB-HHHHHHHHHHTSS-EEEES--TTTTPPPGGGTT-TTEEE--S-TT-SHHHHHHHHHHHHHHHHHHHTTPPPSSB-GGG-

Nearest PDB structures (foldseek):
  3ba1-assembly1_A  TM=9.499E-01  e=9.268E-27  Coleus scutellarioides
  6pex-assembly1_A  TM=9.523E-01  e=3.138E-26  Vitis vinifera
  5v6q-assembly2_C  TM=9.364E-01  e=3.269E-22  Sinorhizobium meliloti 1021
  5v72-assembly2_B  TM=9.209E-01  e=3.134E-22  Sinorhizobium meliloti 1021
  2cuk-assembly1_A  TM=8.706E-01  e=2.383E-20  Thermus thermophilus HB8

Foldseek 3Di:
DDDQFKAKDWPDDQDADQKTKIKIFHDCQQVLCCQQVVHDDDAQDWDWGFGAANVRDGLFTFTKHWHDACRDQLRHTMIMTITGNDPVSVVVSVVRSVVDPRYDHDDVLNSLVSCCVNVNAFPQLSVLVVQCVVQPFPVSNVQSVLSVVCVLVVLLVVLLVLLVVLLVVLVVCVVCVPDPDPVLVVCPSVVSLVVSLVSLVVSLVLQLLLAQLRPFFEEEEAEAWPLCLQLLVCLQQVHNPDDDDPDTFRCLDWDWDWHDQLSGTYTYIYATGDDDDPDPSSVVSNVVSVVSQQVGLAYAYRDACVPDPDQDPCVVPVVVVVSHDPPHAYEYEHEDCVPVVDDAAWDADPNHIYGYAHSNVSGNSVRVSVVSCVSSVHDNPDDSGHHHDPLLSVLSVLLSVLSVVLSCCCPPVVDSPSNSVSSVSSSVSSCVSRPPPDPLVVVLVVVCCVQPLVLLLVLLLLVLLLLLLLLLLCVFVCVQAVHFLLLSLQLLQLLLVLQLVQQLVLQVVCVVPFLLLSLLQLLQQLLVLLLVVLPDRYSVSSSVSSNSNSNSNHNNVLSVLVQLLQQDFLVCSLVSQLSNVLSNLVSLLPSLLVSLVQQVCACVVDGGSSSSSSNPSSVVSNVSSVVSNVRPARHLVRDPPRDPVSSVVRNVRSVVLQVVPPDPPDDDLVVLVLDPVLVLLLLLLQLLLLLVQVCSSNVLVQQCLVPVPDRSSVSSNLSNLLSVLLSVLLVVLLVVCVVVVLLLCSQQVLLLLLLVLLLVLLPDPDVVSSSVSNSSSSNSSSNNSSSSVVVLSVVDGHPSSSSSVSVSVSSNSVSSNPLSSVQSVCCSVPVDSSVSSNSSSVSSNVSSVSSNPPDDDDPVLVVVVVVPDDDDDPVSADPVRLQVCLAVAQEAEEELPDAADLVNLVSRLNHAEYEYLADHNQNYPLLSCQVSNHFYFYQPPLLLLLLLVVLVVLVQCLQQLVVLVVVCVVVVVVVPDDDDDGHDLAQFEEEEEDCPSNVVSNVVVSVVSVYQYEYEDPDDDPPDPHHYDPALLVSLLRGQEYEYADEDYDVQFQSQDLSSQLSVFLRHEYEYLHEQRNHPVVSVLVCVVVSRHNAYEYCYHPDPPDDDPSQPPDSSYHYHRSCSQVDPSSSVSSSVLSVQQVVCSVVVHDRPGTDPSND